Protein AF-0000000086131356 (afdb_homodimer)

Sequence (1114 aa):
MSEILVGEYLFRRLRELDVGTLFGVPGDYELALLDLLEPEGLSWVGTPNELVGAYAADGYAREKGFGALVTTFGPGELSALCGIGGAFCEHVPILHIVGYPTRQAQGNGRIYHHTLGDLRYDHFVTMSGELSCATAVLEDAQTAASEIDRVINAMLYYSRPGYIGISEDIAYSKIPLSSLDTKLVTTLPPGNVNVENLLIEKILTQLSAAKQPVLLVDGGAARSSWAKFVPSLMDALKVPVLTTLLGKGAVDESSPYYVGGYVGGTSLPEAKEIVETADLVLWLGSLPSDCNTAGFSVHLGHGATVVDFQRFCTKFNEESFESKITQILPKLTAAIRADDGLAGRTRRIKQQQAQEIPTPTSITQDYLWARISSFNSPGDLVITETGTSQFGFNSVLIPPDVKVWTQAVWGSIGYAAGAAVGLSIAAKEMGHYKRIVLFTGEGSLQMTVQALSILSRHGITPVVFILNNKGYTVERYFNGMKAAYNDVPMWDYTAIFRALATEVDVKTFCVGKTKDLDSLLSDEAFQKAGYAQCVELLLEADDLPTTMRAFYKSIKQMSEILVGEYLFRRLRELDVGTLFGVPGDYELALLDLLEPEGLSWVGTPNELVGAYAADGYAREKGFGALVTTFGPGELSALCGIGGAFCEHVPILHIVGYPTRQAQGNGRIYHHTLGDLRYDHFVTMSGELSCATAVLEDAQTAASEIDRVINAMLYYSRPGYIGISEDIAYSKIPLSSLDTKLVTTLPPGNVNVENLLIEKILTQLSAAKQPVLLVDGGAARSSWAKFVPSLMDALKVPVLTTLLGKGAVDESSPYYVGGYVGGTSLPEAKEIVETADLVLWLGSLPSDCNTAGFSVHLGHGATVVDFQRFCTKFNEESFESKITQILPKLTAAIRADDGLAGRTRRIKQQQAQEIPTPTSITQDYLWARISSFNSPGDLVITETGTSQFGFNSVLIPPDVKVWTQAVWGSIGYAAGAAVGLSIAAKEMGHYKRIVLFTGEGSLQMTVQALSILSRHGITPVVFILNNKGYTVERYFNGMKAAYNDVPMWDYTAIFRALATEVDVKTFCVGKTKDLDSLLSDEAFQKAGYAQCVELLLEADDLPTTMRAFYKSIKQ

Organism: Cryphonectria parasitica (strain ATCC 38755 / EP155) (NCBI:txid660469)

Solvent-accessible surface area (backbone atoms only — not comparable to full-atom values): 54952 Å² total; per-residue (Å²): 130,66,66,36,33,44,43,46,50,56,49,48,54,42,42,74,59,70,40,50,60,38,24,15,32,78,35,88,33,26,46,74,58,55,66,47,38,54,84,64,70,34,42,81,46,75,34,57,32,31,38,42,11,28,20,14,17,44,24,18,9,57,73,59,62,40,24,29,30,40,23,13,49,42,41,36,49,33,33,18,41,29,33,40,38,40,23,34,45,62,29,34,22,30,41,40,36,28,14,26,64,34,68,63,61,62,67,67,77,54,35,49,55,29,37,60,64,74,70,59,86,56,62,62,59,57,38,47,48,74,41,29,81,32,72,45,69,44,84,46,61,89,49,34,65,61,49,52,49,51,30,52,34,46,18,60,68,67,24,17,15,19,37,39,35,36,16,48,63,41,32,69,29,73,37,62,44,68,63,66,71,62,72,80,56,88,65,77,78,84,68,53,66,68,55,46,49,52,51,45,51,52,50,50,54,48,58,70,68,39,87,39,46,33,39,38,36,32,32,26,54,33,36,74,72,42,44,85,53,42,65,60,36,50,70,38,58,42,41,43,29,32,20,25,64,61,12,38,43,56,59,60,53,73,41,73,37,32,35,43,39,42,27,30,58,44,26,50,68,68,40,39,52,55,53,33,64,16,44,26,38,43,27,42,8,73,58,77,16,26,62,37,15,44,69,63,44,59,59,68,21,89,84,36,46,37,35,36,33,25,52,66,28,29,29,53,62,90,46,76,40,68,32,31,39,71,62,47,49,64,53,43,31,52,50,41,58,67,31,71,78,49,53,71,50,77,61,92,51,78,52,66,66,85,73,86,66,77,83,54,69,53,42,41,50,58,50,49,30,60,53,46,32,75,54,60,48,66,22,31,37,35,36,27,15,54,56,68,46,39,61,39,49,46,74,34,55,54,48,52,70,31,40,44,48,66,54,49,42,34,51,48,65,30,41,38,55,12,17,46,28,16,35,23,38,40,33,50,75,67,64,72,54,64,32,32,39,40,34,32,39,48,51,31,38,48,46,34,55,60,27,55,40,47,29,66,70,43,52,36,35,30,39,36,37,32,45,36,25,72,26,42,42,70,51,22,76,73,54,48,75,83,43,69,73,36,50,52,88,68,57,39,63,55,54,35,57,50,21,40,36,65,88,51,69,69,50,65,44,79,40,47,38,31,69,58,45,54,52,50,66,66,31,64,69,62,66,65,39,88,40,26,36,39,36,39,35,45,41,52,52,83,65,56,35,64,41,54,48,55,35,56,56,58,72,74,103,130,65,65,39,34,44,43,45,50,54,50,47,54,41,43,75,61,70,42,50,61,38,24,15,34,79,35,89,32,27,46,76,57,56,67,46,38,54,84,66,70,32,44,80,46,75,34,56,31,31,39,43,11,28,19,14,18,44,24,18,10,58,73,58,64,38,23,28,29,40,23,14,50,42,40,36,48,35,34,17,42,29,32,40,38,39,24,33,45,62,30,34,24,30,41,39,34,28,14,26,64,34,69,65,62,63,68,67,78,56,37,50,56,29,39,58,65,74,68,60,85,56,62,63,61,56,38,46,48,76,40,30,80,30,75,45,69,44,85,46,60,89,50,34,64,60,51,53,51,50,31,53,34,46,18,60,67,67,25,17,14,19,36,38,34,36,17,49,60,41,32,68,30,72,37,61,45,69,63,67,70,62,74,79,57,86,65,77,78,82,67,53,65,68,55,47,50,52,52,46,51,52,49,50,54,47,59,72,68,38,89,38,48,34,38,38,36,32,31,26,55,35,36,76,72,40,43,84,53,42,65,59,37,50,68,39,60,44,42,42,30,34,22,25,64,63,12,37,44,57,59,60,52,73,39,72,36,31,33,44,37,42,26,29,59,44,26,51,69,68,39,40,51,54,53,34,63,16,45,25,38,43,27,42,7,73,57,76,16,28,63,38,15,42,69,63,42,58,57,69,19,91,84,35,46,38,36,36,34,25,54,66,29,28,29,53,63,91,46,75,41,68,32,33,40,70,61,47,51,64,53,44,31,51,51,41,59,68,33,70,79,51,53,70,50,78,60,91,53,79,52,65,67,85,73,87,66,77,82,54,67,53,41,42,49,59,50,48,31,58,53,45,33,76,53,59,48,65,21,30,38,35,36,26,15,56,57,69,46,39,62,38,49,47,74,34,56,55,48,53,70,31,41,45,49,69,53,48,42,36,50,48,66,30,40,39,55,12,17,46,30,16,34,21,39,40,34,48,74,68,63,70,55,66,31,32,39,39,34,34,41,47,50,32,36,48,46,36,54,59,28,55,40,49,28,66,71,42,53,36,37,30,40,36,38,33,44,35,24,72,25,40,42,70,51,22,75,74,56,49,75,82,41,70,73,36,52,54,86,69,55,40,62,55,56,34,57,50,22,38,35,64,88,50,69,68,49,66,45,77,40,46,38,31,67,57,46,54,53,49,64,67,30,65,68,62,67,67,40,87,41,27,33,39,36,38,35,45,41,53,51,83,64,55,34,63,40,52,48,54,36,56,55,57,71,76,104

Secondary structure (DSSP, 8-state):
--EEEHHHHHHHHHHHTT--EEEE---TTTHHHHTTTGGGT-EEEE-SSHHHHHHHHHHHHHHHS-EEEEEETTHHHHHTHHHHHHHHHTT--EEEEEEEPPHHHHHS--B-TTS-SSS-S-HHHHHHHTT-SEEEEE--HHHHHHHHHHHHHHHHHHT--EEEEEEHHHHT-EEEGGGGGSPP--SPPP--HHHHHHHHHHHHHHHHH-SSEEEEE-STTTHHHHGGGHHHHHHHH-S-EEE-TTTTTSS-TTSTTEEEE--GGGS-HHHHHHHHT-SEEEEES---BTTTTTTT-----TT-EEEEE-SS-EEETTEEE---HHHHHHHHHHHHHH-HHHHT-----PPPP-------SB--HHHHHHHHTTT--TTEEEEE-TTHHHHHHTT----TT-EEE---SS--TTHHHHHHHHHHHHHHHHT---EEEEEEEHHHHHHHGGGHHHHTTSSSEEEEEEEE-SS-HHHHHHS-TT-GGG------HHHHHHHT-TTS-EEEEEE-BHHHHHHHHH-HHHHHT-SEEEEEEE--TT---HHHHHHHHHHH-/--EEEHHHHHHHHHHHTT--EEEE---TTTHHHHTTTGGGT-EEEE-SSHHHHHHHHHHHHHHHS-EEEEEETTHHHHHTHHHHHHHHHTT--EEEEEEEPPHHHHHS--B-TTS-SSS---HHHHHHHTT-SEEEEE--HHHHHHHHHHHHHHHHHHT--EEEEEEHHHHT-EEEGGGGGSPP--SPPP--HHHHHHHHHHHHHHHHH-SSEEEEE-STTTHHHHGGGHHHHHHHH-S-EEE-TTTTTSS-TTSTTEEEE--GGGS-HHHHHHHHT-SEEEEES---BTTTTTTT-----TT-EEEEE-SS-EEETTEEE---HHHHHHHHHHHHHH-HHHHT-----PPPP-------SB--HHHHHHHHTTT--TTEEEEE-TTHHHHHHTT----TT-EEE---SS--TTHHHHHHHHHHHHHHHHT---EEEEEEEHHHHHHHGGGHHHHTTSSSPEEEEEEE-SS-HHHHHHS-TT-GGG------HHHHHHHH-TTS-EEEEEE-BHHHHHHHHH-HHHHHT-SEEEEEEE--TT---HHHHHHHHHHH-

pLDDT: mean 94.22, std 6.92, range [47.09, 98.94]

Nearest PDB structures (foldseek):
  2vk8-assembly2_D  TM=9.483E-01  e=3.610E-63  Saccharomyces cerevisiae
  2vk1-assembly2_D  TM=9.466E-01  e=1.507E-62  Saccharomyces cerevisiae
  2w93-assembly2_C  TM=9.590E-01  e=1.761E-61  Saccharomyces cerevisiae
  2vjy-assembly1_B  TM=9.419E-01  e=3.251E-60  Kluyveromyces lactis
  1qpb-assembly1_A  TM=9.267E-01  e=9.881E-58  Saccharomyces pastorianus Weihenstephan 34/70

Radius of gyration: 30.78 Å; Cα contacts (8 Å, |Δi|>4): 2663; chains: 2; bounding box: 79×102×77 Å

Structure (mmCIF, N/CA/C/O backbone):
data_AF-0000000086131356-model_v1
#
loop_
_entity.id
_entity.type
_entity.pdbx_description
1 polymer 'Pyruvate decarboxylase'
#
loop_
_atom_site.group_PDB
_atom_site.id
_atom_site.type_symbol
_atom_site.label_atom_id
_atom_site.label_alt_id
_atom_site.label_comp_id
_atom_site.label_asym_id
_atom_site.label_entity_id
_atom_site.label_seq_id
_atom_site.pdbx_PDB_ins_code
_atom_site.Cartn_x
_atom_site.Cartn_y
_atom_site.Cartn_z
_atom_site.occupancy
_atom_site.B_iso_or_equiv
_atom_site.auth_seq_id
_atom_site.auth_comp_id
_atom_site.auth_asym_id
_atom_site.auth_atom_id
_atom_site.pdbx_PDB_model_num
ATOM 1 N N . MET A 1 1 ? 37.281 17.766 -18.578 1 73.31 1 MET A N 1
ATOM 2 C CA . MET A 1 1 ? 36.25 18.375 -17.734 1 73.31 1 MET A CA 1
ATOM 3 C C . MET A 1 1 ? 35.75 17.406 -16.672 1 73.31 1 MET A C 1
ATOM 5 O O . MET A 1 1 ? 35.719 16.188 -16.891 1 73.31 1 MET A O 1
ATOM 9 N N . SER A 1 2 ? 35.594 17.828 -15.469 1 93.06 2 SER A N 1
ATOM 10 C CA . SER A 1 2 ? 35.188 16.984 -14.359 1 93.06 2 SER A CA 1
ATOM 11 C C . SER A 1 2 ? 33.781 16.438 -14.594 1 93.06 2 SER A C 1
ATOM 13 O O . SER A 1 2 ? 32.938 17.078 -15.234 1 93.06 2 SER A O 1
ATOM 15 N N . GLU A 1 3 ? 33.562 15.156 -14.336 1 97.31 3 GLU A N 1
ATOM 16 C CA . GLU A 1 3 ? 32.312 14.469 -14.594 1 97.31 3 GLU A CA 1
ATOM 17 C C . GLU A 1 3 ? 31.672 13.961 -13.289 1 97.31 3 GLU A C 1
ATOM 19 O O . GLU A 1 3 ? 32.344 13.891 -12.258 1 97.31 3 GLU A O 1
ATOM 24 N N . ILE A 1 4 ? 30.422 13.703 -13.359 1 97.94 4 ILE A N 1
ATOM 25 C CA . ILE A 1 4 ? 29.656 13.148 -12.258 1 97.94 4 ILE A CA 1
ATOM 26 C C . ILE A 1 4 ? 28.625 12.156 -12.805 1 97.94 4 ILE A C 1
ATOM 28 O O . ILE A 1 4 ? 28.141 12.312 -13.922 1 97.94 4 ILE A O 1
ATOM 32 N N . LEU A 1 5 ? 28.328 11.086 -12.039 1 98.5 5 LEU A N 1
ATOM 33 C CA . LEU A 1 5 ? 27.266 10.164 -12.453 1 98.5 5 LEU A CA 1
ATOM 34 C C . LEU A 1 5 ? 25.891 10.805 -12.289 1 98.5 5 LEU A C 1
ATOM 36 O O . LEU A 1 5 ? 25.672 11.602 -11.375 1 98.5 5 LEU A O 1
ATOM 40 N N . VAL A 1 6 ? 24.922 10.484 -13.172 1 98.69 6 VAL A N 1
ATOM 41 C CA . VAL A 1 6 ? 23.578 11.039 -13.102 1 98.69 6 VAL A CA 1
ATOM 42 C C . VAL A 1 6 ? 22.969 10.773 -11.727 1 98.69 6 VAL A C 1
ATOM 44 O O . VAL A 1 6 ? 22.359 11.656 -11.133 1 98.69 6 VAL A O 1
ATOM 47 N N . GLY A 1 7 ? 23.125 9.508 -11.258 1 98.62 7 GLY A N 1
ATOM 48 C CA . GLY A 1 7 ? 22.641 9.195 -9.922 1 98.62 7 GLY A CA 1
ATOM 49 C C . GLY A 1 7 ? 23.266 10.055 -8.844 1 98.62 7 GLY A C 1
ATOM 50 O O . GLY A 1 7 ? 22.594 10.5 -7.922 1 98.62 7 GLY A O 1
ATOM 51 N N . GLU A 1 8 ? 24.578 10.281 -8.883 1 98.5 8 GLU A N 1
ATOM 52 C CA . GLU A 1 8 ? 25.266 11.164 -7.945 1 98.5 8 GLU A CA 1
ATOM 53 C C . GLU A 1 8 ? 24.75 12.594 -8.047 1 98.5 8 GLU A C 1
ATOM 55 O O . GLU A 1 8 ? 24.594 13.273 -7.035 1 98.5 8 GLU A O 1
ATOM 60 N N . TYR A 1 9 ? 24.562 13.047 -9.297 1 98.56 9 TYR A N 1
ATOM 61 C CA . TYR A 1 9 ? 24 14.375 -9.539 1 98.56 9 TYR A CA 1
ATOM 62 C C . TYR A 1 9 ? 22.672 14.555 -8.805 1 98.56 9 TYR A C 1
ATOM 64 O O . TYR A 1 9 ? 22.469 15.555 -8.117 1 98.56 9 TYR A O 1
ATOM 72 N N . LEU A 1 10 ? 21.766 13.594 -8.969 1 98.75 10 LEU A N 1
ATOM 73 C CA . LEU A 1 10 ? 20.469 13.602 -8.305 1 98.75 10 LEU A CA 1
ATOM 74 C C . LEU A 1 10 ? 20.641 13.727 -6.789 1 98.75 10 LEU A C 1
ATOM 76 O O . LEU A 1 10 ? 19.984 14.555 -6.152 1 98.75 10 LEU A O 1
ATOM 80 N N . PHE A 1 11 ? 21.531 12.945 -6.188 1 98.69 11 PHE A N 1
ATOM 81 C CA . PHE A 1 11 ? 21.719 12.914 -4.742 1 98.69 11 PHE A CA 1
ATOM 82 C C . PHE A 1 11 ? 22.391 14.195 -4.258 1 98.69 11 PHE A C 1
ATOM 84 O O . PHE A 1 11 ? 22.109 14.68 -3.162 1 98.69 11 PHE A O 1
ATOM 91 N N . ARG A 1 12 ? 23.297 14.766 -5.051 1 98.06 12 ARG A N 1
ATOM 92 C CA . ARG A 1 12 ? 23.906 16.047 -4.727 1 98.06 12 ARG A CA 1
ATOM 93 C C . ARG A 1 12 ? 22.844 17.156 -4.652 1 98.06 12 ARG A C 1
ATOM 95 O O . ARG A 1 12 ? 22.906 18.016 -3.781 1 98.06 12 ARG A O 1
ATOM 102 N N . ARG A 1 13 ? 21.938 17.141 -5.621 1 98.38 13 ARG A N 1
ATOM 103 C CA . ARG A 1 13 ? 20.844 18.109 -5.602 1 98.38 13 ARG A CA 1
ATOM 104 C C . ARG A 1 13 ? 20.031 17.984 -4.324 1 98.38 13 ARG A C 1
ATOM 106 O O . ARG A 1 13 ? 19.656 18.984 -3.723 1 98.38 13 ARG A O 1
ATOM 113 N N . LEU A 1 14 ? 19.75 16.766 -3.865 1 98.44 14 LEU A N 1
ATOM 114 C CA . LEU A 1 14 ? 19 16.562 -2.631 1 98.44 14 LEU A CA 1
ATOM 115 C C . LEU A 1 14 ? 19.766 17.109 -1.432 1 98.44 14 LEU A C 1
ATOM 117 O O . LEU A 1 14 ? 19.172 17.719 -0.539 1 98.44 14 LEU A O 1
ATOM 121 N N . ARG A 1 15 ? 21.062 16.922 -1.421 1 97.5 15 ARG A N 1
ATOM 122 C CA . ARG A 1 15 ? 21.891 17.438 -0.348 1 97.5 15 ARG A CA 1
ATOM 123 C C . ARG A 1 15 ? 21.844 18.969 -0.312 1 97.5 15 ARG A C 1
ATOM 125 O O . ARG A 1 15 ? 21.844 19.578 0.763 1 97.5 15 ARG A O 1
ATOM 132 N N . GLU A 1 16 ? 21.875 19.516 -1.508 1 97.25 16 GLU A N 1
ATOM 133 C CA . GLU A 1 16 ? 21.797 20.969 -1.602 1 97.25 16 GLU A CA 1
ATOM 134 C C . GLU A 1 16 ? 20.5 21.5 -0.971 1 97.25 16 GLU A C 1
ATOM 136 O O . GLU A 1 16 ? 20.438 22.656 -0.54 1 97.25 16 GLU A O 1
ATOM 141 N N . LEU A 1 17 ? 19.5 20.672 -0.885 1 97.44 17 LEU A N 1
ATOM 142 C CA . LEU A 1 17 ? 18.219 21.047 -0.286 1 97.44 17 LEU A CA 1
ATOM 143 C C . LEU A 1 17 ? 18.156 20.625 1.179 1 97.44 17 LEU A C 1
ATOM 145 O O . LEU A 1 17 ? 17.078 20.578 1.77 1 97.44 17 LEU A O 1
ATOM 149 N N . ASP A 1 18 ? 19.297 20.172 1.725 1 95.62 18 ASP A N 1
ATOM 150 C CA . ASP A 1 18 ? 19.484 19.828 3.133 1 95.62 18 ASP A CA 1
ATOM 151 C C . ASP A 1 18 ? 18.797 18.516 3.48 1 95.62 18 ASP A C 1
ATOM 153 O O . ASP A 1 18 ? 18.344 18.312 4.609 1 95.62 18 ASP A O 1
ATOM 157 N N . VAL A 1 19 ? 18.578 17.719 2.496 1 97.81 19 VAL A N 1
ATOM 158 C CA . VAL A 1 19 ? 18.125 16.359 2.75 1 97.81 19 VAL A CA 1
ATOM 159 C C . VAL A 1 19 ? 19.297 15.492 3.217 1 97.81 19 VAL A C 1
ATOM 161 O O . VAL A 1 19 ? 20.359 15.5 2.602 1 97.81 19 VAL A O 1
ATOM 164 N N . GLY A 1 20 ? 19.094 14.82 4.285 1 97.94 20 GLY A N 1
ATOM 165 C CA . GLY A 1 20 ? 20.141 13.953 4.812 1 97.94 20 GLY A CA 1
ATOM 166 C C . GLY A 1 20 ? 19.812 12.484 4.719 1 97.94 20 GLY A C 1
ATOM 167 O O . GLY A 1 20 ? 20.703 11.633 4.695 1 97.94 20 GLY A O 1
ATOM 168 N N . THR A 1 21 ? 18.562 12.164 4.656 1 98.31 21 THR A N 1
ATOM 169 C CA . THR A 1 21 ? 18.125 10.781 4.727 1 98.31 21 THR A CA 1
ATOM 170 C C . THR A 1 21 ? 17.094 10.484 3.641 1 98.31 21 THR A C 1
ATOM 172 O O . THR A 1 21 ? 16.188 11.289 3.402 1 98.31 21 THR A O 1
ATOM 175 N N . LEU A 1 22 ? 17.281 9.445 2.955 1 98.44 22 LEU A N 1
ATOM 176 C CA . LEU A 1 22 ? 16.281 8.914 2.035 1 98.44 22 LEU A CA 1
ATOM 177 C C . LEU A 1 22 ? 15.617 7.668 2.611 1 98.44 22 LEU A C 1
ATOM 179 O O . LEU A 1 22 ? 16.266 6.895 3.324 1 98.44 22 LEU A O 1
ATOM 183 N N . PHE A 1 23 ? 14.359 7.477 2.295 1 98.56 23 PHE A N 1
ATOM 184 C CA . PHE A 1 23 ? 13.57 6.34 2.76 1 98.56 23 PHE A CA 1
ATOM 185 C C . PHE A 1 23 ? 13.195 5.43 1.596 1 98.56 23 PHE A C 1
ATOM 187 O O . PHE A 1 23 ? 13.109 5.883 0.452 1 98.56 23 PHE A O 1
ATOM 194 N N . GLY A 1 24 ? 12.945 4.184 1.849 1 97.88 24 GLY A N 1
ATOM 195 C CA . GLY A 1 24 ? 12.445 3.297 0.808 1 97.88 24 GLY A CA 1
ATOM 196 C C . GLY A 1 24 ? 12.625 1.828 1.141 1 97.88 24 GLY A C 1
ATOM 197 O O . GLY A 1 24 ? 12.906 1.475 2.287 1 97.88 24 GLY A O 1
ATOM 198 N N . VAL A 1 25 ? 12.289 0.975 0.208 1 97.62 25 VAL A N 1
ATOM 199 C CA . VAL A 1 25 ? 12.531 -0.464 0.232 1 97.62 25 VAL A CA 1
ATOM 200 C C . VAL A 1 25 ? 13.453 -0.853 -0.917 1 97.62 25 VAL A C 1
ATOM 202 O O . VAL A 1 25 ? 13.188 -0.528 -2.076 1 97.62 25 VAL A O 1
ATOM 205 N N . PRO A 1 26 ? 14.57 -1.502 -0.567 1 96.06 26 PRO A N 1
ATOM 206 C CA . PRO A 1 26 ? 15.438 -1.907 -1.678 1 96.06 26 PRO A CA 1
ATOM 207 C C . PRO A 1 26 ? 14.781 -2.945 -2.586 1 96.06 26 PRO A C 1
ATOM 209 O O . PRO A 1 26 ? 14.07 -3.83 -2.105 1 96.06 26 PRO A O 1
ATOM 212 N N . GLY A 1 27 ? 14.945 -2.809 -3.795 1 94 27 GLY A N 1
ATOM 213 C CA . GLY A 1 27 ? 14.445 -3.725 -4.805 1 94 27 GLY A CA 1
ATOM 214 C C . GLY A 1 27 ? 15.383 -3.883 -5.988 1 94 27 GLY A C 1
ATOM 215 O O . GLY A 1 27 ? 16.406 -3.201 -6.074 1 94 27 GLY A O 1
ATOM 216 N N . ASP A 1 28 ? 15.062 -4.703 -6.887 1 91.19 28 ASP A N 1
ATOM 217 C CA . ASP A 1 28 ? 15.945 -5.195 -7.938 1 91.19 28 ASP A CA 1
ATOM 218 C C . ASP A 1 28 ? 16.422 -4.055 -8.836 1 91.19 28 ASP A C 1
ATOM 220 O O . ASP A 1 28 ? 17.578 -4.023 -9.25 1 91.19 28 ASP A O 1
ATOM 224 N N . TYR A 1 29 ? 15.617 -3.107 -9.023 1 95.75 29 TYR A N 1
ATOM 225 C CA . TYR A 1 29 ? 15.914 -2.174 -10.102 1 95.75 29 TYR A CA 1
ATOM 226 C C . TYR A 1 29 ? 16.594 -0.916 -9.562 1 95.75 29 TYR A C 1
ATOM 228 O O . TYR A 1 29 ? 16.984 -0.038 -10.336 1 95.75 29 TYR A O 1
ATOM 236 N N . GLU A 1 30 ? 16.703 -0.792 -8.234 1 96.44 30 GLU A N 1
ATOM 237 C CA . GLU A 1 30 ? 17.312 0.442 -7.758 1 96.44 30 GLU A CA 1
ATOM 238 C C . GLU A 1 30 ? 18.484 0.147 -6.812 1 96.44 30 GLU A C 1
ATOM 240 O O . GLU A 1 30 ? 19.031 1.059 -6.184 1 96.44 30 GLU A O 1
ATOM 245 N N . LEU A 1 31 ? 18.953 -1.072 -6.719 1 96.06 31 LEU A N 1
ATOM 246 C CA . LEU A 1 31 ? 20.062 -1.417 -5.82 1 96.06 31 LEU A CA 1
ATOM 247 C C . LEU A 1 31 ? 21.344 -0.699 -6.223 1 96.06 31 LEU A C 1
ATOM 249 O O . LEU A 1 31 ? 22.016 -0.118 -5.379 1 96.06 31 LEU A O 1
ATOM 253 N N . ALA A 1 32 ? 21.641 -0.75 -7.5 1 95.44 32 ALA A N 1
ATOM 254 C CA . ALA A 1 32 ? 22.828 -0.066 -7.988 1 95.44 32 ALA A CA 1
ATOM 255 C C . ALA A 1 32 ? 22.766 1.431 -7.699 1 95.44 32 ALA A C 1
ATOM 257 O O . ALA A 1 32 ? 23.781 2.057 -7.387 1 95.44 32 ALA A O 1
ATOM 258 N N . LEU A 1 33 ? 21.578 2.023 -7.867 1 97.44 33 LEU A N 1
ATOM 259 C CA . LEU A 1 33 ? 21.375 3.432 -7.539 1 97.44 33 LEU A CA 1
ATOM 260 C C . LEU A 1 33 ? 21.672 3.691 -6.066 1 97.44 33 LEU A C 1
ATOM 262 O O . LEU A 1 33 ? 22.297 4.695 -5.719 1 97.44 33 LEU A O 1
ATOM 266 N N . LEU A 1 34 ? 21.234 2.824 -5.168 1 97.75 34 LEU A N 1
ATOM 267 C CA . LEU A 1 34 ? 21.391 2.977 -3.727 1 97.75 34 LEU A CA 1
ATOM 268 C C . LEU A 1 34 ? 22.875 2.951 -3.336 1 97.75 34 LEU A C 1
ATOM 270 O O . LEU A 1 34 ? 23.25 3.541 -2.326 1 97.75 34 LEU A O 1
ATOM 274 N N . ASP A 1 35 ? 23.719 2.283 -4.141 1 97.5 35 ASP A N 1
ATOM 275 C CA . ASP A 1 35 ? 25.156 2.252 -3.889 1 97.5 35 ASP A CA 1
ATOM 276 C C . ASP A 1 35 ? 25.75 3.658 -3.934 1 97.5 35 ASP A C 1
ATOM 278 O O . ASP A 1 35 ? 26.812 3.904 -3.361 1 97.5 35 ASP A O 1
ATOM 282 N N . LEU A 1 36 ? 25.109 4.547 -4.625 1 97.44 36 LEU A N 1
ATOM 283 C CA . LEU A 1 36 ? 25.656 5.879 -4.855 1 97.44 36 LEU A CA 1
ATOM 284 C C . LEU A 1 36 ? 25.266 6.828 -3.727 1 97.44 36 LEU A C 1
ATOM 286 O O . LEU A 1 36 ? 25.75 7.965 -3.674 1 97.44 36 LEU A O 1
ATOM 290 N N . LEU A 1 37 ? 24.359 6.434 -2.76 1 96.69 37 LEU A N 1
ATOM 291 C CA . LEU A 1 37 ? 23.797 7.305 -1.739 1 96.69 37 LEU A CA 1
ATOM 292 C C . LEU A 1 37 ? 24.844 7.695 -0.706 1 96.69 37 LEU A C 1
ATOM 294 O O . LEU A 1 37 ? 25.094 8.883 -0.485 1 96.69 37 LEU A O 1
ATOM 298 N N . GLU A 1 38 ? 25.547 6.711 -0.117 1 94.38 38 GLU A N 1
ATOM 299 C CA . GLU A 1 38 ? 26.453 6.934 1 1 94.38 38 GLU A CA 1
ATOM 300 C C . GLU A 1 38 ? 27.656 7.758 0.567 1 94.38 38 GLU A C 1
ATOM 302 O O . GLU A 1 38 ? 28.094 8.664 1.284 1 94.38 38 GLU A O 1
ATOM 307 N N . PRO A 1 39 ? 28.188 7.449 -0.596 1 95.25 39 PRO A N 1
ATOM 308 C CA . PRO A 1 39 ? 29.312 8.258 -1.054 1 95.25 39 PRO A CA 1
ATOM 309 C C . PRO A 1 39 ? 28.953 9.734 -1.207 1 95.25 39 PRO A C 1
ATOM 311 O O . PRO A 1 39 ? 29.844 10.594 -1.148 1 95.25 39 PRO A O 1
ATOM 314 N N . GLU A 1 40 ? 27.719 10.039 -1.395 1 95.69 40 GLU A N 1
ATOM 315 C CA . GLU A 1 40 ? 27.281 11.43 -1.539 1 95.69 40 GLU A CA 1
ATOM 316 C C . GLU A 1 40 ? 26.875 12.023 -0.192 1 95.69 40 GLU A C 1
ATOM 318 O O . GLU A 1 40 ? 26.297 13.109 -0.137 1 95.69 40 GLU A O 1
ATOM 323 N N . GLY A 1 41 ? 27.109 11.305 0.885 1 96 41 GLY A N 1
ATOM 324 C CA . GLY A 1 41 ? 26.891 11.82 2.227 1 96 41 GLY A CA 1
ATOM 325 C C . GLY A 1 41 ? 25.453 11.695 2.682 1 96 41 GLY A C 1
ATOM 326 O O . GLY A 1 41 ? 25.016 12.422 3.576 1 96 41 GLY A O 1
ATOM 327 N N . LEU A 1 42 ? 24.672 10.891 2.039 1 97.5 42 LEU A N 1
ATOM 328 C CA . LEU A 1 42 ? 23.281 10.664 2.412 1 97.5 42 LEU A CA 1
ATOM 329 C C . LEU A 1 42 ? 23.125 9.352 3.176 1 97.5 42 LEU A C 1
ATOM 331 O O . LEU A 1 42 ? 23.938 8.438 3.012 1 97.5 42 LEU A O 1
ATOM 335 N N . SER A 1 43 ? 22.156 9.305 4.023 1 97.19 43 SER A N 1
ATOM 336 C CA . SER A 1 43 ? 21.828 8.086 4.766 1 97.19 43 SER A CA 1
ATOM 337 C C . SER A 1 43 ? 20.625 7.383 4.164 1 97.19 43 SER A C 1
ATOM 339 O O . SER A 1 43 ? 19.75 8.031 3.592 1 97.19 43 SER A O 1
ATOM 341 N N . TRP A 1 44 ? 20.656 6.066 4.285 1 96.94 44 TRP A N 1
ATOM 342 C CA . TRP A 1 44 ? 19.562 5.219 3.828 1 96.94 44 TRP A CA 1
ATOM 343 C C . TRP A 1 44 ? 18.797 4.645 5.012 1 96.94 44 TRP A C 1
ATOM 345 O O . TRP A 1 44 ? 19.391 4.074 5.93 1 96.94 44 TRP A O 1
ATOM 355 N N . VAL A 1 45 ? 17.516 4.785 5.031 1 97.56 45 VAL A N 1
ATOM 356 C CA . VAL A 1 45 ? 16.656 4.09 5.98 1 97.56 45 VAL A CA 1
ATOM 357 C C . VAL A 1 45 ? 15.703 3.16 5.227 1 97.56 45 VAL A C 1
ATOM 359 O O . VAL A 1 45 ? 14.727 3.613 4.629 1 97.56 45 VAL A O 1
ATOM 362 N N . GLY A 1 46 ? 16 1.887 5.277 1 97.12 46 GLY A N 1
ATOM 363 C CA . GLY A 1 46 ? 15.102 0.877 4.742 1 97.12 46 GLY A CA 1
ATOM 364 C C . GLY A 1 46 ? 13.852 0.693 5.582 1 97.12 46 GLY A C 1
ATOM 365 O O . GLY A 1 46 ? 13.93 0.428 6.781 1 97.12 46 GLY A O 1
ATOM 366 N N . THR A 1 47 ? 12.719 0.884 4.938 1 97.69 47 THR A N 1
ATOM 367 C CA . THR A 1 47 ? 11.453 0.744 5.637 1 97.69 47 THR A CA 1
ATOM 368 C C . THR A 1 47 ? 10.852 -0.638 5.395 1 97.69 47 THR A C 1
ATOM 370 O O . THR A 1 47 ? 11.242 -1.336 4.457 1 97.69 47 THR A O 1
ATOM 373 N N . PRO A 1 48 ? 9.953 -1.068 6.266 1 97.12 48 PRO A N 1
ATOM 374 C CA . PRO A 1 48 ? 9.391 -2.414 6.121 1 97.12 48 PRO A CA 1
ATOM 375 C C . PRO A 1 48 ? 8.547 -2.57 4.855 1 97.12 48 PRO A C 1
ATOM 377 O O . PRO A 1 48 ? 8.43 -3.676 4.32 1 97.12 48 PRO A O 1
ATOM 380 N N . ASN A 1 49 ? 7.902 -1.561 4.406 1 97.94 49 ASN A N 1
ATOM 381 C CA . ASN A 1 49 ? 7.215 -1.513 3.121 1 97.94 49 ASN A CA 1
ATOM 382 C C . ASN A 1 49 ? 7.152 -0.089 2.574 1 97.94 49 ASN A C 1
ATOM 384 O O . ASN A 1 49 ? 7.555 0.859 3.25 1 97.94 49 ASN A O 1
ATOM 388 N N . GLU A 1 50 ? 6.734 0.073 1.382 1 98.56 50 GLU A N 1
ATOM 389 C CA . GLU A 1 50 ? 6.816 1.348 0.674 1 98.56 50 GLU A CA 1
ATOM 390 C C . GLU A 1 50 ? 5.766 2.33 1.18 1 98.56 50 GLU A C 1
ATOM 392 O O . GLU A 1 50 ? 5.957 3.545 1.106 1 98.56 50 GLU A O 1
ATOM 397 N N . LEU A 1 51 ? 4.566 1.857 1.681 1 98.69 51 LEU A N 1
ATOM 398 C CA . LEU A 1 51 ? 3.592 2.756 2.289 1 98.69 51 LEU A CA 1
ATOM 399 C C . LEU A 1 51 ? 4.191 3.477 3.492 1 98.69 51 LEU A C 1
ATOM 401 O O . LEU A 1 51 ? 4.105 4.703 3.594 1 98.69 51 LEU A O 1
ATOM 405 N N . VAL A 1 52 ? 4.852 2.707 4.398 1 98.69 52 VAL A N 1
ATOM 406 C CA . VAL A 1 52 ? 5.531 3.285 5.555 1 98.69 52 VAL A CA 1
ATOM 407 C C . VAL A 1 52 ? 6.641 4.227 5.086 1 98.69 52 VAL A C 1
ATOM 409 O O . VAL A 1 52 ? 6.84 5.297 5.664 1 98.69 52 VAL A O 1
ATOM 412 N N . GLY A 1 53 ? 7.332 3.822 4.035 1 98.81 53 GLY A N 1
ATOM 413 C CA . GLY A 1 53 ? 8.359 4.688 3.475 1 98.81 53 GLY A CA 1
ATOM 414 C C . GLY A 1 53 ? 7.82 6.023 3 1 98.81 53 GLY A C 1
ATOM 415 O O . GLY A 1 53 ? 8.422 7.07 3.254 1 98.81 53 GLY A O 1
ATOM 416 N N . ALA A 1 54 ? 6.719 5.996 2.283 1 98.94 54 ALA A N 1
ATOM 417 C CA . ALA A 1 54 ? 6.094 7.219 1.79 1 98.94 54 ALA A CA 1
ATOM 418 C C . ALA A 1 54 ? 5.656 8.117 2.945 1 98.94 54 ALA A C 1
ATOM 420 O O . ALA A 1 54 ? 5.848 9.336 2.9 1 98.94 54 ALA A O 1
ATOM 421 N N . TYR A 1 55 ? 5.062 7.539 3.998 1 98.88 55 TYR A N 1
ATOM 422 C CA . TYR A 1 55 ? 4.652 8.305 5.168 1 98.88 55 TYR A CA 1
ATOM 423 C C . TYR A 1 55 ? 5.859 8.875 5.895 1 98.88 55 TYR A C 1
ATOM 425 O O . TYR A 1 55 ? 5.812 10 6.406 1 98.88 55 TYR A O 1
ATOM 433 N N . ALA A 1 56 ? 6.945 8.062 5.953 1 98.88 56 ALA A N 1
ATOM 434 C CA . ALA A 1 56 ? 8.172 8.555 6.574 1 98.88 56 ALA A CA 1
ATOM 435 C C . ALA A 1 56 ? 8.734 9.75 5.809 1 98.88 56 ALA A C 1
ATOM 437 O O . ALA A 1 56 ? 9.117 10.758 6.41 1 98.88 56 ALA A O 1
ATOM 438 N N . ALA A 1 57 ? 8.75 9.648 4.48 1 98.94 57 ALA A N 1
ATOM 439 C CA . ALA A 1 57 ? 9.211 10.766 3.66 1 98.94 57 ALA A CA 1
ATOM 440 C C . ALA A 1 57 ? 8.344 12 3.873 1 98.94 57 ALA A C 1
ATOM 442 O O . ALA A 1 57 ? 8.836 13.125 3.873 1 98.94 57 ALA A O 1
ATOM 443 N N . ASP A 1 58 ? 7.062 11.805 4.047 1 98.81 58 ASP A N 1
ATOM 444 C CA . ASP A 1 58 ? 6.121 12.891 4.32 1 98.81 58 ASP A CA 1
ATOM 445 C C . ASP A 1 58 ? 6.469 13.594 5.629 1 98.81 58 ASP A C 1
ATOM 447 O O . ASP A 1 58 ? 6.707 14.805 5.641 1 98.81 58 ASP A O 1
ATOM 451 N N . GLY A 1 59 ? 6.566 12.805 6.727 1 98.56 59 GLY A N 1
ATOM 452 C CA . GLY A 1 59 ? 6.938 13.383 8.008 1 98.56 59 GLY A CA 1
ATOM 453 C C . GLY A 1 59 ? 8.258 14.133 7.965 1 98.56 59 GLY A C 1
ATOM 454 O O . GLY A 1 59 ? 8.375 15.227 8.508 1 98.56 59 GLY A O 1
ATOM 455 N N . TYR A 1 60 ? 9.227 13.539 7.285 1 98.69 60 TYR A N 1
ATOM 456 C CA . TYR A 1 60 ? 10.539 14.156 7.141 1 98.69 60 TYR A CA 1
ATOM 457 C C . TYR A 1 60 ? 10.438 15.5 6.422 1 98.69 60 TYR A C 1
ATOM 459 O O . TYR A 1 60 ? 11.008 16.5 6.875 1 98.69 60 TYR A O 1
ATOM 467 N N . ALA A 1 61 ? 9.672 15.547 5.379 1 98.44 61 ALA A N 1
ATOM 468 C CA . ALA A 1 61 ? 9.539 16.734 4.543 1 98.44 61 ALA A CA 1
ATOM 469 C C . ALA A 1 61 ? 8.812 17.859 5.293 1 98.44 61 ALA A C 1
ATOM 471 O O . ALA A 1 61 ? 9.102 19.031 5.09 1 98.44 61 ALA A O 1
ATOM 472 N N . ARG A 1 62 ? 7.863 17.531 6.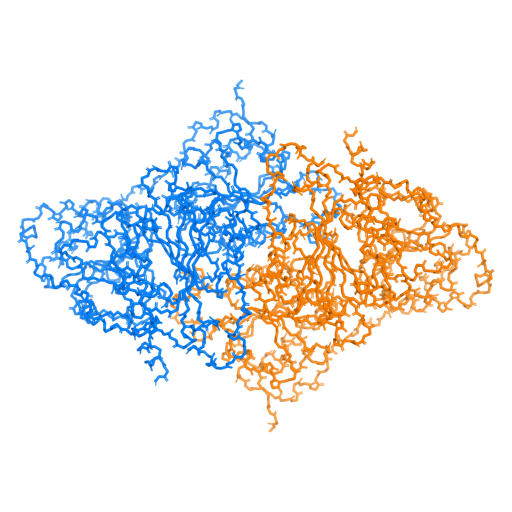117 1 96.94 62 ARG A N 1
ATOM 473 C CA . ARG A 1 62 ? 7.125 18.531 6.867 1 96.94 62 ARG A CA 1
ATOM 474 C C . ARG A 1 62 ? 8.047 19.297 7.805 1 96.94 62 ARG A C 1
ATOM 476 O O . ARG A 1 62 ? 7.875 20.516 8.008 1 96.94 62 ARG A O 1
ATOM 483 N N . GLU A 1 63 ? 9.023 18.609 8.328 1 94.44 63 GLU A N 1
ATOM 484 C CA . GLU A 1 63 ? 9.961 19.266 9.242 1 94.44 63 GLU A CA 1
ATOM 485 C C . GLU A 1 63 ? 11.125 19.891 8.484 1 94.44 63 GLU A C 1
ATOM 487 O O . GLU A 1 63 ? 11.562 21 8.812 1 94.44 63 GLU A O 1
ATOM 492 N N . LYS A 1 64 ? 11.586 19.156 7.453 1 95.06 64 LYS A N 1
ATOM 493 C CA . LYS A 1 64 ? 12.82 19.547 6.781 1 95.06 64 LYS A CA 1
ATOM 494 C C . LYS A 1 64 ? 12.531 20.406 5.555 1 95.06 64 LYS A C 1
ATOM 496 O O . LYS A 1 64 ? 13.43 21.062 5.031 1 95.06 64 LYS A O 1
ATOM 501 N N . GLY A 1 65 ? 11.32 20.406 5.098 1 94.75 65 GLY A N 1
ATOM 502 C CA . GLY A 1 65 ? 10.93 21.188 3.936 1 94.75 65 GLY A CA 1
ATOM 503 C C . GLY A 1 65 ? 10.961 20.406 2.643 1 94.75 65 GLY A C 1
ATOM 504 O O . GLY A 1 65 ? 10.406 20.828 1.631 1 94.75 65 GLY A O 1
ATOM 505 N N . PHE A 1 66 ? 11.625 19.281 2.619 1 98 66 PHE A N 1
ATOM 506 C CA . PHE A 1 66 ? 11.766 18.438 1.443 1 98 66 PHE A CA 1
ATOM 507 C C . PHE A 1 66 ? 12.117 17.016 1.846 1 98 66 PHE A C 1
ATOM 509 O O . PHE A 1 66 ? 12.891 16.797 2.781 1 98 66 PHE A O 1
ATOM 516 N N . GLY A 1 67 ? 11.469 16.016 1.239 1 98.56 67 GLY A N 1
ATOM 517 C CA . GLY A 1 67 ? 11.773 14.617 1.498 1 98.56 67 GLY A CA 1
ATOM 518 C C . GLY A 1 67 ? 11.961 13.805 0.231 1 98.56 67 GLY A C 1
ATOM 519 O O . GLY A 1 67 ? 11.734 14.305 -0.873 1 98.56 67 GLY A O 1
ATOM 520 N N . ALA A 1 68 ? 12.461 12.594 0.367 1 98.88 68 ALA A N 1
ATOM 521 C CA . ALA A 1 68 ? 12.695 11.727 -0.788 1 98.88 68 ALA A CA 1
ATOM 522 C C . ALA A 1 68 ? 12.383 10.273 -0.454 1 98.88 68 ALA A C 1
ATOM 524 O O . ALA A 1 68 ? 12.641 9.82 0.664 1 98.88 68 ALA A O 1
ATOM 525 N N . LEU A 1 69 ? 11.812 9.602 -1.385 1 98.88 69 LEU A N 1
ATOM 526 C CA . LEU A 1 69 ? 11.453 8.188 -1.347 1 98.88 69 LEU A CA 1
ATOM 527 C C . LEU A 1 69 ? 12.008 7.457 -2.562 1 98.88 69 LEU A C 1
ATOM 529 O O . LEU A 1 69 ? 11.898 7.945 -3.689 1 98.88 69 LEU A O 1
ATOM 533 N N . VAL A 1 70 ? 12.672 6.324 -2.322 1 98.81 70 VAL A N 1
ATOM 534 C CA . VAL A 1 70 ? 13.195 5.512 -3.416 1 98.81 70 VAL A CA 1
ATOM 535 C C . VAL A 1 70 ? 12.484 4.156 -3.434 1 98.81 70 VAL A C 1
ATOM 537 O O . VAL A 1 70 ? 12.414 3.475 -2.41 1 98.81 70 VAL A O 1
ATOM 540 N N . THR A 1 71 ? 11.938 3.783 -4.555 1 98.5 71 THR A N 1
ATOM 541 C CA . THR A 1 71 ? 11.281 2.492 -4.711 1 98.5 71 THR A CA 1
ATOM 542 C C . THR A 1 71 ? 11.719 1.811 -6 1 98.5 71 THR A C 1
ATOM 544 O O . THR A 1 71 ? 12.312 2.449 -6.871 1 98.5 71 THR A O 1
ATOM 547 N N . THR A 1 72 ? 11.508 0.516 -6.07 1 98.06 72 THR A N 1
ATOM 548 C CA . THR A 1 72 ? 11.688 -0.221 -7.316 1 98.06 72 THR A CA 1
ATOM 549 C C . THR A 1 72 ? 10.492 -0.02 -8.242 1 98.06 72 THR A C 1
ATOM 551 O O . THR A 1 72 ? 9.414 0.385 -7.797 1 98.06 72 THR A O 1
ATOM 554 N N . PHE A 1 73 ? 10.664 -0.271 -9.5 1 98.25 73 PHE A N 1
ATOM 555 C CA . PHE A 1 73 ? 9.656 -0.198 -10.555 1 98.25 73 PHE A CA 1
ATOM 556 C C . PHE A 1 73 ? 8.523 -1.182 -10.289 1 98.25 73 PHE A C 1
ATOM 558 O O . PHE A 1 73 ? 8.766 -2.342 -9.961 1 98.25 73 PHE A O 1
ATOM 565 N N . GLY A 1 74 ? 7.254 -0.695 -10.445 1 98.12 74 GLY A N 1
ATOM 566 C CA . GLY A 1 74 ? 6.105 -1.587 -10.383 1 98.12 74 GLY A CA 1
ATOM 567 C C . GLY A 1 74 ? 5.57 -1.771 -8.977 1 98.12 74 GLY A C 1
ATOM 568 O O . GLY A 1 74 ? 4.953 -0.864 -8.414 1 98.12 74 GLY A O 1
ATOM 569 N N . PRO A 1 75 ? 5.812 -2.93 -8.328 1 98.12 75 PRO A N 1
ATOM 570 C CA . PRO A 1 75 ? 5.258 -3.195 -6.996 1 98.12 75 PRO A CA 1
ATOM 571 C C . PRO A 1 75 ? 5.625 -2.119 -5.977 1 98.12 75 PRO A C 1
ATOM 573 O O . PRO A 1 75 ? 4.766 -1.669 -5.211 1 98.12 75 PRO A O 1
ATOM 576 N N . GLY A 1 76 ? 6.84 -1.701 -5.988 1 98.25 76 GLY A N 1
ATOM 577 C CA . GLY A 1 76 ? 7.289 -0.723 -5.012 1 98.25 76 GLY A CA 1
ATOM 578 C C . GLY A 1 76 ? 6.613 0.627 -5.164 1 98.25 76 GLY A C 1
ATOM 579 O O . GLY A 1 76 ? 6.113 1.189 -4.188 1 98.25 76 GLY A O 1
ATOM 580 N N . GLU A 1 77 ? 6.637 1.161 -6.379 1 98.5 77 GLU A N 1
ATOM 581 C CA . GLU A 1 77 ? 6.105 2.508 -6.559 1 98.5 77 GLU A CA 1
ATOM 582 C C . GLU A 1 77 ? 4.586 2.529 -6.387 1 98.5 77 GLU A C 1
ATOM 584 O O . GLU A 1 77 ? 4.031 3.498 -5.867 1 98.5 77 GLU A O 1
ATOM 589 N N . LEU A 1 78 ? 3.875 1.423 -6.758 1 98.75 78 LEU A N 1
ATOM 590 C CA . LEU A 1 78 ? 2.428 1.386 -6.574 1 98.75 78 LEU A CA 1
ATOM 591 C C . LEU A 1 78 ? 2.07 1.315 -5.094 1 98.75 78 LEU A C 1
ATOM 593 O O . LEU A 1 78 ? 1.055 1.873 -4.668 1 98.75 78 LEU A O 1
ATOM 597 N N . SER A 1 79 ? 2.879 0.664 -4.281 1 98.69 79 SER A N 1
ATOM 598 C CA . SER A 1 79 ? 2.633 0.515 -2.852 1 98.69 79 SER A CA 1
ATOM 599 C C . SER A 1 79 ? 2.832 1.836 -2.115 1 98.69 79 SER A C 1
ATOM 601 O O . SER A 1 79 ? 2.416 1.98 -0.964 1 98.69 79 SER A O 1
ATOM 603 N N . ALA A 1 80 ? 3.416 2.811 -2.783 1 98.75 80 ALA A N 1
ATOM 604 C CA . ALA A 1 80 ? 3.73 4.09 -2.156 1 98.75 80 ALA A CA 1
ATOM 605 C C . ALA A 1 80 ? 2.664 5.133 -2.473 1 98.75 80 ALA A C 1
ATOM 607 O O . ALA A 1 80 ? 2.619 6.195 -1.846 1 98.75 80 ALA A O 1
ATOM 608 N N . LEU A 1 81 ? 1.759 4.887 -3.336 1 98.81 81 LEU A N 1
ATOM 609 C CA . LEU A 1 81 ? 0.947 5.918 -3.969 1 98.81 81 LEU A CA 1
ATOM 610 C C . LEU A 1 81 ? -0.028 6.531 -2.971 1 98.81 81 LEU A C 1
ATOM 612 O O . LEU A 1 81 ? -0.334 7.723 -3.049 1 98.81 81 LEU A O 1
ATOM 616 N N . CYS A 1 82 ? -0.566 5.727 -2.059 1 98.75 82 CYS A N 1
ATOM 617 C CA . CYS A 1 82 ? -1.44 6.305 -1.043 1 98.75 82 CYS A CA 1
ATOM 618 C C . CYS A 1 82 ? -0.721 7.395 -0.26 1 98.75 82 CYS A C 1
ATOM 620 O O . CYS A 1 82 ? -1.265 8.484 -0.059 1 98.75 82 CYS A O 1
ATOM 622 N N . GLY A 1 83 ? 0.525 7.074 0.204 1 98.81 83 GLY A N 1
ATOM 623 C CA . GLY A 1 83 ? 1.294 8.07 0.93 1 98.81 83 GLY A CA 1
ATOM 624 C C . GLY A 1 83 ? 1.605 9.305 0.101 1 98.81 83 GLY A C 1
ATOM 625 O O . GLY A 1 83 ? 1.526 10.43 0.599 1 98.81 83 GLY A O 1
ATOM 626 N N . ILE A 1 84 ? 1.913 9.133 -1.217 1 98.88 84 ILE A N 1
ATOM 627 C CA . ILE A 1 84 ? 2.223 10.234 -2.115 1 98.88 84 ILE A CA 1
ATOM 628 C C . ILE A 1 84 ? 0.977 11.094 -2.324 1 98.88 84 ILE A C 1
ATOM 630 O O . ILE A 1 84 ? 1.069 12.32 -2.412 1 98.88 84 ILE A O 1
ATOM 634 N N . GLY A 1 85 ? -0.185 10.461 -2.434 1 98.62 85 GLY A N 1
ATOM 635 C CA . GLY A 1 85 ? -1.435 11.195 -2.568 1 98.62 85 GLY A CA 1
ATOM 636 C C . GLY A 1 85 ? -1.694 12.148 -1.419 1 98.62 85 GLY A C 1
ATOM 637 O O . GLY A 1 85 ? -2.119 13.281 -1.634 1 98.62 85 GLY A O 1
ATOM 638 N N . GLY A 1 86 ? -1.448 11.703 -0.161 1 98.06 86 GLY A N 1
ATOM 639 C CA . GLY A 1 86 ? -1.596 12.57 0.996 1 98.06 86 GLY A CA 1
ATOM 640 C C . GLY A 1 86 ? -0.659 13.766 0.97 1 98.06 86 GLY A C 1
ATOM 641 O O . GLY A 1 86 ? -1.065 14.883 1.275 1 98.06 86 GLY A O 1
ATOM 642 N N . ALA A 1 87 ? 0.574 13.477 0.564 1 98.38 87 ALA A N 1
ATOM 643 C CA . ALA A 1 87 ? 1.552 14.555 0.448 1 98.38 87 ALA A CA 1
ATOM 644 C C . ALA A 1 87 ? 1.121 15.57 -0.602 1 98.38 87 ALA A C 1
ATOM 646 O O . ALA A 1 87 ? 1.307 16.781 -0.418 1 98.38 87 ALA A O 1
ATOM 647 N N . PHE A 1 88 ? 0.531 15.094 -1.662 1 98.31 88 PHE A N 1
ATOM 648 C CA . PHE A 1 88 ? 0.091 15.945 -2.76 1 98.31 88 PHE A CA 1
ATOM 649 C C . PHE A 1 88 ? -1.004 16.906 -2.299 1 98.31 88 PHE A C 1
ATOM 651 O O . PHE A 1 88 ? -0.915 18.109 -2.523 1 98.31 88 PHE A O 1
ATOM 658 N N . CYS A 1 89 ? -2.008 16.422 -1.636 1 95.31 89 CYS A N 1
ATOM 659 C CA . CYS A 1 89 ? -3.168 17.234 -1.316 1 95.31 89 CYS A CA 1
ATOM 660 C C . CYS A 1 89 ? -2.852 18.219 -0.197 1 95.31 89 CYS A C 1
ATOM 662 O O . CYS A 1 89 ? -3.471 19.281 -0.102 1 95.31 89 CYS A O 1
ATOM 664 N N . GLU A 1 90 ? -1.849 17.906 0.666 1 95.31 90 GLU A N 1
ATOM 665 C CA . GLU A 1 90 ? -1.538 18.797 1.785 1 95.31 90 GLU A CA 1
ATOM 666 C C . GLU A 1 90 ? -0.242 19.562 1.54 1 95.31 90 GLU A C 1
ATOM 668 O O . GLU A 1 90 ? 0.367 20.078 2.48 1 95.31 90 GLU A O 1
ATOM 673 N N . HIS A 1 91 ? 0.287 19.578 0.332 1 96.75 91 HIS A N 1
ATOM 674 C CA . HIS A 1 91 ? 1.375 20.422 -0.151 1 96.75 91 HIS A CA 1
ATOM 675 C C . HIS A 1 91 ? 2.693 20.047 0.521 1 96.75 91 HIS A C 1
ATOM 677 O O . HIS A 1 91 ? 3.393 20.922 1.041 1 96.75 91 HIS A O 1
ATOM 683 N N . VAL A 1 92 ? 3.031 18.797 0.529 1 98.06 92 VAL A N 1
ATOM 684 C CA . VAL A 1 92 ? 4.285 18.297 1.089 1 98.06 92 VAL A CA 1
ATOM 685 C C . VAL A 1 92 ? 5.203 17.828 -0.035 1 98.06 92 VAL A C 1
ATOM 687 O O . VAL A 1 92 ? 4.863 16.891 -0.769 1 98.06 92 VAL A O 1
ATOM 690 N N . PRO A 1 93 ? 6.32 18.406 -0.277 1 98.56 93 PRO A N 1
ATOM 691 C CA . PRO A 1 93 ? 7.191 18.047 -1.397 1 98.56 93 PRO A CA 1
ATOM 692 C C . PRO A 1 93 ? 8.008 16.781 -1.124 1 98.56 93 PRO A C 1
ATOM 694 O O . PRO A 1 93 ? 8.961 16.828 -0.337 1 98.56 93 PRO A O 1
ATOM 697 N N . ILE A 1 94 ? 7.691 15.719 -1.731 1 98.88 94 ILE A N 1
ATOM 698 C CA . ILE A 1 94 ? 8.414 14.445 -1.69 1 98.88 94 ILE A CA 1
ATOM 699 C C . ILE A 1 94 ? 8.883 14.078 -3.096 1 98.88 94 ILE A C 1
ATOM 701 O O . ILE A 1 94 ? 8.07 13.945 -4.012 1 98.88 94 ILE A O 1
ATOM 705 N N . LEU A 1 95 ? 10.148 13.945 -3.301 1 98.94 95 LEU A N 1
ATOM 706 C CA . LEU A 1 95 ? 10.633 13.406 -4.562 1 98.94 95 LEU A CA 1
ATOM 707 C C . LEU A 1 95 ? 10.562 11.883 -4.566 1 98.94 95 LEU A C 1
ATOM 709 O O . LEU A 1 95 ? 11.273 11.219 -3.812 1 98.94 95 LEU A O 1
ATOM 713 N N . HIS A 1 96 ? 9.672 11.359 -5.328 1 98.94 96 HIS A N 1
ATOM 714 C CA . HIS A 1 96 ? 9.547 9.922 -5.512 1 98.94 96 HIS A CA 1
ATOM 715 C C . HIS A 1 96 ? 10.477 9.422 -6.613 1 98.94 96 HIS A C 1
ATOM 717 O O . HIS A 1 96 ? 10.219 9.641 -7.797 1 98.94 96 HIS A O 1
ATOM 723 N N . ILE A 1 97 ? 11.562 8.805 -6.203 1 98.94 97 ILE A N 1
ATOM 724 C CA . ILE A 1 97 ? 12.57 8.273 -7.117 1 98.94 97 ILE A CA 1
ATOM 725 C C . ILE A 1 97 ? 12.32 6.785 -7.359 1 98.94 97 ILE A C 1
ATOM 727 O O . ILE A 1 97 ? 12.25 6 -6.41 1 98.94 97 ILE A O 1
ATOM 731 N N . VAL A 1 98 ? 12.195 6.422 -8.609 1 98.88 98 VAL A N 1
ATOM 732 C CA . VAL A 1 98 ? 11.875 5.039 -8.953 1 98.88 98 VAL A CA 1
ATOM 733 C C . VAL A 1 98 ? 12.992 4.453 -9.82 1 98.88 98 VAL A C 1
ATOM 735 O O . VAL A 1 98 ? 13.328 5.008 -10.867 1 98.88 98 VAL A O 1
ATOM 738 N N . GLY A 1 99 ? 13.57 3.334 -9.344 1 98.38 99 GLY A N 1
ATOM 739 C CA . GLY A 1 99 ? 14.516 2.611 -10.18 1 98.38 99 GLY A CA 1
ATOM 740 C C . GLY A 1 99 ? 13.836 1.817 -11.289 1 98.38 99 GLY A C 1
ATOM 741 O O . GLY A 1 99 ? 12.977 0.976 -11.016 1 98.38 99 GLY A O 1
ATOM 742 N N . TYR A 1 100 ? 14.234 2.051 -12.531 1 98.06 100 TYR A N 1
ATOM 743 C CA . TYR A 1 100 ? 13.695 1.385 -13.711 1 98.06 100 TYR A CA 1
ATOM 744 C C . TYR A 1 100 ? 14.648 0.302 -14.211 1 98.06 100 TYR A C 1
ATOM 746 O O . TYR A 1 100 ? 15.852 0.37 -13.961 1 98.06 100 TYR A O 1
ATOM 754 N N . PRO A 1 101 ? 14.094 -0.756 -14.883 1 96.44 101 PRO A N 1
ATOM 755 C CA . PRO A 1 101 ? 15 -1.638 -15.625 1 96.44 101 PRO A CA 1
ATOM 756 C C . PRO A 1 101 ? 15.883 -0.88 -16.609 1 96.44 101 PRO A C 1
ATOM 758 O O . PRO A 1 101 ? 15.578 0.26 -16.969 1 96.44 101 PRO A O 1
ATOM 761 N N . THR A 1 102 ? 16.984 -1.503 -17 1 96.56 102 THR A N 1
ATOM 762 C CA . THR A 1 102 ? 17.859 -0.876 -17.984 1 96.56 102 THR A CA 1
ATOM 763 C C . THR A 1 102 ? 17.094 -0.571 -19.266 1 96.56 102 THR A C 1
ATOM 765 O O . THR A 1 102 ? 16.062 -1.179 -19.531 1 96.56 102 THR A O 1
ATOM 768 N N . ARG A 1 103 ? 17.609 0.382 -20.094 1 96.44 103 ARG A N 1
ATOM 769 C CA . ARG A 1 103 ? 16.969 0.71 -21.359 1 96.44 103 ARG A CA 1
ATOM 770 C C . ARG A 1 103 ? 16.969 -0.495 -22.297 1 96.44 103 ARG A C 1
ATOM 772 O O . ARG A 1 103 ? 15.992 -0.716 -23.031 1 96.44 103 ARG A O 1
ATOM 779 N N . GLN A 1 104 ? 17.969 -1.253 -22.188 1 96.25 104 GLN A N 1
ATOM 780 C CA . GLN A 1 104 ? 18.031 -2.475 -22.984 1 96.25 104 GLN A CA 1
ATOM 781 C C . GLN A 1 104 ? 16.906 -3.441 -22.594 1 96.25 104 GLN A C 1
ATOM 783 O O . GLN A 1 104 ? 16.234 -4.004 -23.453 1 96.25 104 GLN A O 1
ATOM 788 N N . ALA A 1 105 ? 16.703 -3.676 -21.281 1 95.38 105 ALA A N 1
ATOM 789 C CA . ALA A 1 105 ? 15.648 -4.555 -20.781 1 95.38 105 ALA A CA 1
ATOM 790 C C . ALA A 1 105 ? 14.273 -4.051 -21.219 1 95.38 105 ALA A C 1
ATOM 792 O O . ALA A 1 105 ? 13.406 -4.84 -21.594 1 95.38 105 ALA A O 1
ATOM 793 N N . GLN A 1 106 ? 14.086 -2.752 -21.219 1 96.19 106 GLN A N 1
ATOM 794 C CA . GLN A 1 106 ? 12.805 -2.15 -21.594 1 96.19 106 GLN A CA 1
ATOM 795 C C . GLN A 1 106 ? 12.523 -2.352 -23.078 1 96.19 106 GLN A C 1
ATOM 797 O O . GLN A 1 106 ? 11.359 -2.434 -23.484 1 96.19 106 GLN A O 1
ATOM 802 N N . GLY A 1 107 ? 13.562 -2.465 -23.906 1 95.81 107 GLY A N 1
ATOM 803 C CA . GLY A 1 107 ? 13.383 -2.451 -25.359 1 95.81 107 GLY A CA 1
ATOM 804 C C . GLY A 1 107 ? 13.523 -3.822 -25.984 1 95.81 107 GLY A C 1
ATOM 805 O O . GLY A 1 107 ? 13.281 -3.988 -27.188 1 95.81 107 GLY A O 1
ATOM 806 N N . ASN A 1 108 ? 13.859 -4.887 -25.234 1 94.06 108 ASN A N 1
ATOM 807 C CA . ASN A 1 108 ? 14.25 -6.141 -25.875 1 94.06 108 ASN A CA 1
ATOM 808 C C . ASN A 1 108 ? 13.047 -7.059 -26.094 1 94.06 108 ASN A C 1
ATOM 810 O O . ASN A 1 108 ? 13.195 -8.18 -26.578 1 94.06 108 ASN A O 1
ATOM 814 N N . GLY A 1 109 ? 11.898 -6.688 -25.688 1 93.69 109 GLY A N 1
ATOM 815 C CA . GLY A 1 109 ? 10.672 -7.391 -26.016 1 93.69 109 GLY A CA 1
ATOM 816 C C . GLY A 1 109 ? 10.414 -8.602 -25.141 1 93.69 109 GLY A C 1
ATOM 817 O O . GLY A 1 109 ? 9.617 -9.469 -25.484 1 93.69 109 GLY A O 1
ATOM 818 N N . ARG A 1 110 ? 10.984 -8.727 -24.016 1 94.62 110 ARG A N 1
ATOM 819 C CA . ARG A 1 110 ? 10.789 -9.828 -23.078 1 94.62 110 ARG A CA 1
ATOM 820 C C . ARG A 1 110 ? 10 -9.383 -21.859 1 94.62 110 ARG A C 1
ATOM 822 O O . ARG A 1 110 ? 9.938 -8.188 -21.562 1 94.62 110 ARG A O 1
ATOM 829 N N . ILE A 1 111 ? 9.391 -10.328 -21.219 1 95.06 111 ILE A N 1
ATOM 830 C CA . ILE A 1 111 ? 8.57 -10.039 -20.047 1 95.06 111 ILE A CA 1
ATOM 831 C C . ILE A 1 111 ? 9.438 -10.078 -18.797 1 95.06 111 ILE A C 1
ATOM 833 O O . ILE A 1 111 ? 9.898 -11.141 -18.375 1 95.06 111 ILE A O 1
ATOM 837 N N . TYR A 1 112 ? 9.633 -8.898 -18.203 1 95.44 112 TYR A N 1
ATOM 838 C CA . TYR A 1 112 ? 10.406 -8.797 -16.969 1 95.44 112 TYR A CA 1
ATOM 839 C C . TYR A 1 112 ? 9.484 -8.766 -15.75 1 95.44 112 TYR A C 1
ATOM 841 O O . TYR A 1 112 ? 8.336 -8.328 -15.844 1 95.44 112 TYR A O 1
ATOM 849 N N . HIS A 1 113 ? 10 -9.258 -14.641 1 95 113 HIS A N 1
ATOM 850 C CA . HIS A 1 113 ? 9.234 -9.141 -13.406 1 95 113 HIS A CA 1
ATOM 851 C C . HIS A 1 113 ? 8.938 -7.684 -13.078 1 95 113 HIS A C 1
ATOM 853 O O . HIS A 1 113 ? 9.617 -6.781 -13.57 1 95 113 HIS A O 1
ATOM 859 N N . HIS A 1 114 ? 7.867 -7.418 -12.312 1 96.81 114 HIS A N 1
ATOM 860 C CA . HIS A 1 114 ? 7.391 -6.113 -11.867 1 96.81 114 HIS A CA 1
ATOM 861 C C . HIS A 1 114 ? 6.652 -5.383 -12.984 1 96.81 114 HIS A C 1
ATOM 863 O O . HIS A 1 114 ? 6.113 -4.293 -12.773 1 96.81 114 HIS A O 1
ATOM 869 N N . THR A 1 115 ? 6.555 -5.98 -14.195 1 97 115 THR A N 1
ATOM 870 C CA . THR A 1 115 ? 5.781 -5.398 -15.281 1 97 115 THR A CA 1
ATOM 871 C C . THR A 1 115 ? 4.387 -6.012 -15.344 1 97 115 THR A C 1
ATOM 873 O O . THR A 1 115 ? 4.102 -6.996 -14.656 1 97 115 THR A O 1
ATOM 876 N N . LEU A 1 116 ? 3.537 -5.438 -16.172 1 97 116 LEU A N 1
ATOM 877 C CA . LEU A 1 116 ? 2.195 -5.98 -16.344 1 97 116 LEU A CA 1
ATOM 878 C C . LEU A 1 116 ? 2.184 -7.043 -17.438 1 97 116 LEU A C 1
ATOM 880 O O . LEU A 1 116 ? 1.118 -7.512 -17.844 1 97 116 LEU A O 1
ATOM 884 N N . GLY A 1 117 ? 3.363 -7.367 -17.938 1 93.94 117 GLY A N 1
ATOM 885 C CA . GLY A 1 117 ? 3.51 -8.438 -18.922 1 93.94 117 GLY A CA 1
ATOM 886 C C . GLY A 1 117 ? 3.094 -8.023 -20.312 1 93.94 117 GLY A C 1
ATOM 887 O O . GLY A 1 117 ? 2.928 -8.875 -21.188 1 93.94 117 GLY A O 1
ATOM 888 N N . ASP A 1 118 ? 2.893 -6.695 -20.547 1 94.19 118 ASP A N 1
ATOM 889 C CA . ASP A 1 118 ? 2.41 -6.219 -21.828 1 94.19 118 ASP A CA 1
ATOM 890 C C . ASP A 1 118 ? 3.496 -5.438 -22.578 1 94.19 118 ASP A C 1
ATOM 892 O O . ASP A 1 118 ? 3.207 -4.715 -23.531 1 94.19 118 ASP A O 1
ATOM 896 N N . LEU A 1 119 ? 4.73 -5.457 -22.031 1 94.56 119 LEU A N 1
ATOM 897 C CA . LEU A 1 119 ? 5.941 -4.902 -22.625 1 94.56 119 LEU A CA 1
ATOM 898 C C . LEU A 1 119 ? 5.906 -3.377 -22.609 1 94.56 119 LEU A C 1
ATOM 900 O O . LEU A 1 119 ? 6.711 -2.723 -23.266 1 94.56 119 LEU A O 1
ATOM 904 N N . ARG A 1 120 ? 4.949 -2.826 -21.828 1 96.25 120 ARG A N 1
ATOM 905 C CA . ARG A 1 120 ? 4.91 -1.383 -21.625 1 96.25 120 ARG A CA 1
ATOM 906 C C . ARG A 1 120 ? 5.531 -1.005 -20.281 1 96.25 120 ARG A C 1
ATOM 908 O O . ARG A 1 120 ? 5.348 -1.707 -19.297 1 96.25 120 ARG A O 1
ATOM 915 N N . TYR A 1 121 ? 6.172 0.124 -20.281 1 97.25 121 TYR A N 1
ATOM 916 C CA . TYR A 1 121 ? 6.867 0.547 -19.078 1 97.25 121 TYR A CA 1
ATOM 917 C C . TYR A 1 121 ? 6.387 1.921 -18.625 1 97.25 121 TYR A C 1
ATOM 919 O O . TYR A 1 121 ? 7.016 2.557 -17.766 1 97.25 121 TYR A O 1
ATOM 927 N N . ASP A 1 122 ? 5.262 2.422 -19.172 1 97.69 122 ASP A N 1
ATOM 928 C CA . ASP A 1 122 ? 4.816 3.781 -18.891 1 97.69 122 ASP A CA 1
ATOM 929 C C . ASP A 1 122 ? 3.5 3.773 -18.109 1 97.69 122 ASP A C 1
ATOM 931 O O . ASP A 1 122 ? 2.934 4.832 -17.828 1 97.69 122 ASP A O 1
ATOM 935 N N . HIS A 1 123 ? 2.967 2.549 -17.734 1 98.38 123 HIS A N 1
ATOM 936 C CA . HIS A 1 123 ? 1.733 2.465 -16.969 1 98.38 123 HIS A CA 1
ATOM 937 C C . HIS A 1 123 ? 1.847 3.242 -15.656 1 98.38 123 HIS A C 1
ATOM 939 O O . HIS A 1 123 ? 0.971 4.047 -15.336 1 98.38 123 HIS A O 1
ATOM 945 N N . PHE A 1 124 ? 2.91 3.066 -14.977 1 98.69 124 PHE A N 1
ATOM 946 C CA . PHE A 1 124 ? 2.994 3.49 -13.586 1 98.69 124 PHE A CA 1
ATOM 947 C C . PHE A 1 124 ? 3.357 4.969 -13.492 1 98.69 124 PHE A C 1
ATOM 949 O O . PHE A 1 124 ? 2.914 5.664 -12.57 1 98.69 124 PHE A O 1
ATOM 956 N N . VAL A 1 125 ? 4.203 5.48 -14.406 1 98.69 125 VAL A N 1
ATOM 957 C CA . VAL A 1 125 ? 4.453 6.922 -14.438 1 98.69 125 VAL A CA 1
ATOM 958 C C . VAL A 1 125 ? 3.17 7.656 -14.82 1 98.69 125 VAL A C 1
ATOM 960 O O . VAL A 1 125 ? 2.91 8.758 -14.328 1 98.69 125 VAL A O 1
ATOM 963 N N . THR A 1 126 ? 2.365 7.051 -15.68 1 98.62 126 THR A N 1
ATOM 964 C CA . THR A 1 126 ? 1.062 7.617 -16 1 98.62 126 THR A CA 1
ATOM 965 C C . THR A 1 126 ? 0.194 7.73 -14.758 1 98.62 126 THR A C 1
ATOM 967 O O . THR A 1 126 ? -0.418 8.773 -14.516 1 98.62 126 THR A O 1
ATOM 970 N N . MET A 1 127 ? 0.145 6.719 -14 1 98.75 127 MET A N 1
ATOM 971 C CA . MET A 1 127 ? -0.6 6.73 -12.75 1 98.75 127 MET A CA 1
ATOM 972 C C . MET A 1 127 ? -0.044 7.781 -11.789 1 98.75 127 MET A C 1
ATOM 974 O O . MET A 1 127 ? -0.796 8.586 -11.242 1 98.75 127 MET A O 1
ATOM 978 N N . SER A 1 128 ? 1.293 7.824 -11.625 1 98.69 128 SER A N 1
ATOM 979 C CA . SER A 1 128 ? 1.946 8.75 -10.703 1 98.69 128 SER A CA 1
ATOM 980 C C . SER A 1 128 ? 1.754 10.195 -11.148 1 98.69 128 SER A C 1
ATOM 982 O O . SER A 1 128 ? 1.842 11.117 -10.336 1 98.69 128 SER A O 1
ATOM 984 N N . GLY A 1 129 ? 1.521 10.367 -12.438 1 98.75 129 GLY A N 1
ATOM 985 C CA . GLY A 1 129 ? 1.279 11.703 -12.953 1 98.75 129 GLY A CA 1
ATOM 986 C C . GLY A 1 129 ? 0.086 12.383 -12.312 1 98.75 129 GLY A C 1
ATOM 987 O O . GLY A 1 129 ? 0.038 13.617 -12.227 1 98.75 129 GLY A O 1
ATOM 988 N N . GLU A 1 130 ? -0.871 11.617 -11.844 1 98.56 130 GLU A N 1
ATOM 989 C CA . GLU A 1 130 ? -2.059 12.148 -11.18 1 98.56 130 GLU A CA 1
ATOM 990 C C . GLU A 1 130 ? -1.724 12.672 -9.789 1 98.56 130 GLU A C 1
ATOM 992 O O . GLU A 1 130 ? -2.49 13.453 -9.211 1 98.56 130 GLU A O 1
ATOM 997 N N . LEU A 1 131 ? -0.568 12.281 -9.227 1 98.81 131 LEU A N 1
ATOM 998 C CA . LEU A 1 131 ? -0.221 12.594 -7.844 1 98.81 131 LEU A CA 1
ATOM 999 C C . LEU A 1 131 ? 1.069 13.398 -7.773 1 98.81 131 LEU A C 1
ATOM 1001 O O . LEU A 1 131 ? 1.71 13.469 -6.723 1 98.81 131 LEU A O 1
ATOM 1005 N N . SER A 1 132 ? 1.541 13.914 -8.891 1 98.75 132 SER A N 1
ATOM 1006 C CA . SER A 1 132 ? 2.803 14.648 -8.961 1 98.75 132 SER A CA 1
ATOM 1007 C C . SER A 1 132 ? 2.637 15.969 -9.711 1 98.75 132 SER A C 1
ATOM 1009 O O . SER A 1 132 ? 1.837 16.062 -10.648 1 98.75 132 SER A O 1
ATOM 1011 N N . CYS A 1 133 ? 3.363 16.953 -9.281 1 98.62 133 CYS A N 1
ATOM 1012 C CA . CYS A 1 133 ? 3.324 18.234 -9.984 1 98.62 133 CYS A CA 1
ATOM 1013 C C . CYS A 1 133 ? 4.188 18.188 -11.242 1 98.62 133 CYS A C 1
ATOM 1015 O O . CYS A 1 133 ? 3.992 18.984 -12.164 1 98.62 133 CYS A O 1
ATOM 1017 N N . ALA A 1 134 ? 5.145 17.25 -11.25 1 98.81 134 ALA A N 1
ATOM 1018 C CA . ALA A 1 134 ? 6.008 17.031 -12.406 1 98.81 134 ALA A CA 1
ATOM 1019 C C . ALA A 1 134 ? 6.562 15.602 -12.406 1 98.81 134 ALA A C 1
ATOM 1021 O O . ALA A 1 134 ? 6.801 15.023 -11.344 1 98.81 134 ALA A O 1
ATOM 1022 N N . THR A 1 135 ? 6.703 15.039 -13.594 1 98.81 135 THR A N 1
ATOM 1023 C CA . THR A 1 135 ? 7.27 13.703 -13.75 1 98.81 135 THR A CA 1
ATOM 1024 C C . THR A 1 135 ? 8.375 13.703 -14.805 1 98.81 135 THR A C 1
ATOM 1026 O O . THR A 1 135 ? 8.367 14.531 -15.719 1 98.81 135 THR A O 1
ATOM 1029 N N . ALA A 1 136 ? 9.344 12.836 -14.625 1 98.81 136 ALA A N 1
ATOM 1030 C CA . ALA A 1 136 ? 10.359 12.562 -15.641 1 98.81 136 ALA A CA 1
ATOM 1031 C C . ALA A 1 136 ? 10.836 11.117 -15.562 1 98.81 136 ALA A C 1
ATOM 1033 O O . ALA A 1 136 ? 11.047 10.586 -14.469 1 98.81 136 ALA A O 1
ATOM 1034 N N . VAL A 1 137 ? 10.875 10.445 -16.609 1 98.62 137 VAL A N 1
ATOM 1035 C CA . VAL A 1 137 ? 11.633 9.211 -16.75 1 98.62 137 VAL A CA 1
ATOM 1036 C C . VAL A 1 137 ? 12.93 9.484 -17.516 1 98.62 137 VAL A C 1
ATOM 1038 O O . VAL A 1 137 ? 12.891 9.891 -18.688 1 98.62 137 VAL A O 1
ATOM 1041 N N . LEU A 1 138 ? 14.055 9.328 -16.844 1 98.31 138 LEU A N 1
ATOM 1042 C CA . LEU A 1 138 ? 15.344 9.68 -17.422 1 98.31 138 LEU A CA 1
ATOM 1043 C C . LEU A 1 138 ? 15.812 8.617 -18.406 1 98.31 138 LEU A C 1
ATOM 1045 O O . LEU A 1 138 ? 16.25 7.535 -18 1 98.31 138 LEU A O 1
ATOM 1049 N N . GLU A 1 139 ? 15.773 8.883 -19.656 1 92.44 139 GLU A N 1
ATOM 1050 C CA . GLU A 1 139 ? 16.141 7.93 -20.688 1 92.44 139 GLU A CA 1
ATOM 1051 C C . GLU A 1 139 ? 17.375 8.391 -21.469 1 92.44 139 GLU A C 1
ATOM 1053 O O . GLU A 1 139 ? 17.922 7.633 -22.266 1 92.44 139 GLU A O 1
ATOM 1058 N N . ASP A 1 140 ? 17.75 9.641 -21.281 1 95.5 140 ASP A N 1
ATOM 1059 C CA . ASP A 1 140 ? 18.891 10.25 -21.969 1 95.5 140 ASP A CA 1
ATOM 1060 C C . ASP A 1 140 ? 19.797 11 -21 1 95.5 140 ASP A C 1
ATOM 1062 O O . ASP A 1 140 ? 19.375 11.969 -20.375 1 95.5 140 ASP A O 1
ATOM 1066 N N . ALA A 1 141 ? 21.031 10.602 -20.922 1 97 141 ALA A N 1
ATOM 1067 C CA . ALA A 1 141 ? 22 11.203 -20.016 1 97 141 ALA A CA 1
ATOM 1068 C C . ALA A 1 141 ? 22.188 12.688 -20.312 1 97 141 ALA A C 1
ATOM 1070 O O . ALA A 1 141 ? 22.406 13.492 -19.406 1 97 141 ALA A O 1
ATOM 1071 N N . GLN A 1 142 ? 22.047 13.078 -21.531 1 96.25 142 GLN A N 1
ATOM 1072 C CA . GLN A 1 142 ? 22.297 14.453 -21.953 1 96.25 142 GLN A CA 1
ATOM 1073 C C . GLN A 1 142 ? 21.25 15.398 -21.375 1 96.25 142 GLN A C 1
ATOM 1075 O O . GLN A 1 142 ? 21.531 16.578 -21.172 1 96.25 142 GLN A O 1
ATOM 1080 N N . THR A 1 143 ? 20.078 14.883 -21.156 1 97.69 143 THR A N 1
ATOM 1081 C CA . THR A 1 143 ? 19.016 15.742 -20.656 1 97.69 143 THR A CA 1
ATOM 1082 C C . THR A 1 143 ? 18.734 15.445 -19.188 1 97.69 143 THR A C 1
ATOM 1084 O O . THR A 1 143 ? 17.875 16.094 -18.578 1 97.69 143 THR A O 1
ATOM 1087 N N . ALA A 1 144 ? 19.422 14.484 -18.625 1 98.5 144 ALA A N 1
ATOM 1088 C CA . ALA A 1 144 ? 19.109 13.992 -17.281 1 98.5 144 ALA A CA 1
ATOM 1089 C C . ALA A 1 144 ? 19.219 15.117 -16.25 1 98.5 144 ALA A C 1
ATOM 1091 O O . ALA A 1 144 ? 18.328 15.305 -15.422 1 98.5 144 ALA A O 1
ATOM 1092 N N . ALA A 1 145 ? 20.312 15.898 -16.281 1 98.44 145 ALA A N 1
ATOM 1093 C CA . ALA A 1 145 ? 20.516 16.969 -15.32 1 98.44 145 ALA A CA 1
ATOM 1094 C C . ALA A 1 145 ? 19.391 17.984 -15.383 1 98.44 145 ALA A C 1
ATOM 1096 O O . ALA A 1 145 ? 18.828 18.359 -14.352 1 98.44 145 ALA A O 1
ATOM 1097 N N . SER A 1 146 ? 19.062 18.453 -16.578 1 98.44 146 SER A N 1
ATOM 1098 C CA . SER A 1 146 ? 18.016 19.469 -16.75 1 98.44 146 SER A CA 1
ATOM 1099 C C . SER A 1 146 ? 16.656 18.938 -16.297 1 98.44 146 SER A C 1
ATOM 1101 O O . SER A 1 146 ? 15.859 19.688 -15.727 1 98.44 146 SER A O 1
ATOM 1103 N N . GLU A 1 147 ? 16.359 17.688 -16.562 1 98.75 147 GLU A N 1
ATOM 1104 C CA . GLU A 1 147 ? 15.086 17.094 -16.156 1 98.75 147 GLU A CA 1
ATOM 1105 C C . GLU A 1 147 ? 15.008 16.938 -14.641 1 98.75 147 GLU A C 1
ATOM 1107 O O . GLU A 1 147 ? 13.953 17.172 -14.047 1 98.75 147 GLU A O 1
ATOM 1112 N N . ILE A 1 148 ? 16.094 16.5 -14.055 1 98.88 148 ILE A N 1
ATOM 1113 C CA . ILE A 1 148 ? 16.156 16.422 -12.602 1 98.88 148 ILE A CA 1
ATOM 1114 C C . ILE A 1 148 ? 15.859 17.797 -11.992 1 98.88 148 ILE A C 1
ATOM 1116 O O . ILE A 1 148 ? 15 17.922 -11.117 1 98.88 148 ILE A O 1
ATOM 1120 N N . ASP A 1 149 ? 16.562 18.812 -12.477 1 98.88 149 ASP A N 1
ATOM 1121 C CA . ASP A 1 149 ? 16.391 20.172 -11.961 1 98.88 149 ASP A CA 1
ATOM 1122 C C . ASP A 1 149 ? 14.953 20.656 -12.195 1 98.88 149 ASP A C 1
ATOM 1124 O O . ASP A 1 149 ? 14.367 21.312 -11.328 1 98.88 149 ASP A O 1
ATOM 1128 N N . ARG A 1 150 ? 14.391 20.344 -13.367 1 98.81 150 ARG A N 1
ATOM 1129 C CA . ARG A 1 150 ? 13.031 20.766 -13.695 1 98.81 150 ARG A CA 1
ATOM 1130 C C . ARG A 1 150 ? 12.031 20.203 -12.688 1 98.81 150 ARG A C 1
ATOM 1132 O O . ARG A 1 150 ? 11.164 20.938 -12.195 1 98.81 150 ARG A O 1
ATOM 1139 N N . VAL A 1 151 ? 12.102 18.922 -12.383 1 98.94 151 VAL A N 1
ATOM 1140 C CA . VAL A 1 151 ? 11.18 18.281 -11.453 1 98.94 151 VAL A CA 1
ATOM 1141 C C . VAL A 1 151 ? 11.359 18.859 -10.055 1 98.94 151 VAL A C 1
ATOM 1143 O O . VAL A 1 151 ? 10.383 19.234 -9.398 1 98.94 151 VAL A O 1
ATOM 1146 N N . ILE A 1 152 ? 12.602 19.016 -9.609 1 98.88 152 ILE A N 1
ATOM 1147 C CA . ILE A 1 152 ? 12.883 19.516 -8.273 1 98.88 152 ILE A CA 1
ATOM 1148 C C . ILE A 1 152 ? 12.391 20.969 -8.156 1 98.88 152 ILE A C 1
ATOM 1150 O O . ILE A 1 152 ? 11.758 21.328 -7.164 1 98.88 152 ILE A O 1
ATOM 1154 N N . ASN A 1 153 ? 12.688 21.797 -9.172 1 98.81 153 ASN A N 1
ATOM 1155 C CA . ASN A 1 153 ? 12.219 23.172 -9.156 1 98.81 153 ASN A CA 1
ATOM 1156 C C . ASN A 1 153 ? 10.695 23.25 -9.102 1 98.81 153 ASN A C 1
ATOM 1158 O O . ASN A 1 153 ? 10.141 24.094 -8.406 1 98.81 153 ASN A O 1
ATOM 1162 N N . ALA A 1 154 ? 10.023 22.406 -9.82 1 98.75 154 ALA A N 1
ATOM 1163 C CA . ALA A 1 154 ? 8.57 22.359 -9.773 1 98.75 154 ALA A CA 1
ATOM 1164 C C . ALA A 1 154 ? 8.078 22 -8.375 1 98.75 154 ALA A C 1
ATOM 1166 O O . ALA A 1 154 ? 7.121 22.609 -7.875 1 98.75 154 ALA A O 1
ATOM 1167 N N . MET A 1 155 ? 8.727 21.062 -7.789 1 98.75 155 MET A N 1
ATOM 1168 C CA . MET A 1 155 ? 8.367 20.641 -6.441 1 98.75 155 MET A CA 1
ATOM 1169 C C . MET A 1 155 ? 8.492 21.797 -5.453 1 98.75 155 MET A C 1
ATOM 1171 O O . MET A 1 155 ? 7.629 21.984 -4.598 1 98.75 155 MET A O 1
ATOM 1175 N N . LEU A 1 156 ? 9.586 22.531 -5.527 1 98.06 156 LEU A N 1
ATOM 1176 C CA . LEU A 1 156 ? 9.82 23.672 -4.648 1 98.06 156 LEU A CA 1
ATOM 1177 C C . LEU A 1 156 ? 8.812 24.781 -4.914 1 98.06 156 LEU A C 1
ATOM 1179 O O . LEU A 1 156 ? 8.336 25.438 -3.982 1 98.06 156 LEU A O 1
ATOM 1183 N N . TYR A 1 157 ? 8.453 24.938 -6.16 1 97.94 157 TYR A N 1
ATOM 1184 C CA . TYR A 1 157 ? 7.512 25.969 -6.547 1 97.94 157 TYR A CA 1
ATOM 1185 C C . TYR A 1 157 ? 6.105 25.641 -6.051 1 97.94 157 TYR A C 1
ATOM 1187 O O . TYR A 1 157 ? 5.461 26.469 -5.406 1 97.94 157 TYR A O 1
ATOM 1195 N N . TYR A 1 158 ? 5.652 24.469 -6.207 1 97.62 158 TYR A N 1
ATOM 1196 C CA . TYR A 1 158 ? 4.273 24.094 -5.922 1 97.62 158 TYR A CA 1
ATOM 1197 C C . TYR A 1 158 ? 4.148 23.484 -4.527 1 97.62 158 TYR A C 1
ATOM 1199 O O . TYR A 1 158 ? 3.041 23.344 -4.004 1 97.62 158 TYR A O 1
ATOM 1207 N N . SER A 1 159 ? 5.277 23.109 -3.938 1 97.81 159 SER A N 1
ATOM 1208 C CA . SER A 1 159 ? 5.289 22.359 -2.689 1 97.81 159 SER A CA 1
ATOM 1209 C C . SER A 1 159 ? 4.438 21.094 -2.801 1 97.81 159 SER A C 1
ATOM 1211 O O . SER A 1 159 ? 3.527 20.891 -1.996 1 97.81 159 SER A O 1
ATOM 1213 N N . ARG A 1 160 ? 4.777 20.281 -3.748 1 98.38 160 ARG A N 1
ATOM 1214 C CA . ARG A 1 160 ? 4.059 19.047 -4.051 1 98.38 160 ARG A CA 1
ATOM 1215 C C . ARG A 1 160 ? 5.023 17.953 -4.48 1 98.38 160 ARG A C 1
ATOM 1217 O O . ARG A 1 160 ? 6.188 18.219 -4.789 1 98.38 160 ARG A O 1
ATOM 1224 N N . PRO A 1 161 ? 4.578 16.719 -4.496 1 98.81 161 PRO A N 1
ATOM 1225 C CA . PRO A 1 161 ? 5.469 15.625 -4.898 1 98.81 161 PRO A CA 1
ATOM 1226 C C . PRO A 1 161 ? 5.863 15.695 -6.375 1 98.81 161 PRO A C 1
ATOM 1228 O O . PRO A 1 161 ? 5.125 16.266 -7.184 1 98.81 161 PRO A O 1
ATOM 1231 N N . GLY A 1 162 ? 7.023 15.227 -6.656 1 98.94 162 GLY A N 1
ATOM 1232 C CA . GLY A 1 162 ? 7.508 14.969 -8 1 98.94 162 GLY A CA 1
ATOM 1233 C C . GLY A 1 162 ? 7.953 13.531 -8.211 1 98.94 162 GLY A C 1
ATOM 1234 O O . GLY A 1 162 ? 8.125 12.789 -7.246 1 98.94 162 GLY A O 1
ATOM 1235 N N . TYR A 1 163 ? 8.062 13.133 -9.469 1 98.94 163 TYR A N 1
ATOM 1236 C CA . TYR A 1 163 ? 8.406 11.766 -9.836 1 98.94 163 TYR A CA 1
ATOM 1237 C C . TYR A 1 163 ? 9.594 11.734 -10.789 1 98.94 163 TYR A C 1
ATOM 1239 O O . TYR A 1 163 ? 9.594 12.422 -11.812 1 98.94 163 TYR A O 1
ATOM 1247 N N . ILE A 1 164 ? 10.602 10.945 -10.398 1 98.94 164 ILE A N 1
ATOM 1248 C CA . ILE A 1 164 ? 11.719 10.711 -11.312 1 98.94 164 ILE A CA 1
ATOM 1249 C C . ILE A 1 164 ? 11.977 9.203 -11.438 1 98.94 164 ILE A C 1
ATOM 1251 O O . ILE A 1 164 ? 12.344 8.547 -10.461 1 98.94 164 ILE A O 1
ATOM 1255 N N . GLY A 1 165 ? 11.688 8.672 -12.594 1 98.81 165 GLY A N 1
ATOM 1256 C CA . GLY A 1 165 ? 12.18 7.348 -12.938 1 98.81 165 GLY A CA 1
ATOM 1257 C C . GLY A 1 165 ? 13.578 7.355 -13.516 1 98.81 165 GLY A C 1
ATOM 1258 O O . GLY A 1 165 ? 13.898 8.188 -14.367 1 98.81 165 GLY A O 1
ATOM 1259 N N . ILE A 1 166 ? 14.406 6.457 -13.055 1 98.5 166 ILE A N 1
ATOM 1260 C CA . ILE A 1 166 ? 15.789 6.43 -13.516 1 98.5 166 ILE A CA 1
ATOM 1261 C C . ILE A 1 166 ? 16.203 4.988 -13.797 1 98.5 166 ILE A C 1
ATOM 1263 O O . ILE A 1 166 ? 16.188 4.145 -12.898 1 98.5 166 ILE A O 1
ATOM 1267 N N . SER A 1 167 ? 16.594 4.734 -15 1 96.69 167 SER A N 1
ATOM 1268 C CA . SER A 1 167 ? 17.109 3.408 -15.344 1 96.69 167 SER A CA 1
ATOM 1269 C C . SER A 1 167 ? 18.516 3.193 -14.781 1 96.69 167 SER A C 1
ATOM 1271 O O . SER A 1 167 ? 19.297 4.141 -14.664 1 96.69 167 SER A O 1
ATOM 1273 N N . GLU A 1 168 ? 18.766 1.94 -14.492 1 94.19 168 GLU A N 1
ATOM 1274 C CA . GLU A 1 168 ? 20.047 1.595 -13.891 1 94.19 168 GLU A CA 1
ATOM 1275 C C . GLU A 1 168 ? 21.219 2.109 -14.727 1 94.19 168 GLU A C 1
ATOM 1277 O O . GLU A 1 168 ? 22.156 2.686 -14.195 1 94.19 168 GLU A O 1
ATOM 1282 N N . ASP A 1 169 ? 21.203 1.945 -16 1 96.81 169 ASP A N 1
ATOM 1283 C CA . ASP A 1 169 ? 22.297 2.344 -16.891 1 96.81 169 ASP A CA 1
ATOM 1284 C C . ASP A 1 169 ? 22.391 3.863 -16.984 1 96.81 169 ASP A C 1
ATOM 1286 O O . ASP A 1 169 ? 23.5 4.41 -17.109 1 96.81 169 ASP A O 1
ATOM 1290 N N . ILE A 1 170 ? 21.312 4.602 -16.859 1 98.12 170 ILE A N 1
ATOM 1291 C CA . ILE A 1 170 ? 21.328 6.062 -16.891 1 98.12 170 ILE A CA 1
ATOM 1292 C C . ILE A 1 170 ? 21.922 6.594 -15.586 1 98.12 170 ILE A C 1
ATOM 1294 O O . ILE A 1 170 ? 22.672 7.566 -15.594 1 98.12 170 ILE A O 1
ATOM 1298 N N . ALA A 1 171 ? 21.594 5.992 -14.477 1 98.12 171 ALA A N 1
ATOM 1299 C CA . ALA A 1 171 ? 22.125 6.402 -13.18 1 98.12 171 ALA A CA 1
ATOM 1300 C C . ALA A 1 171 ? 23.656 6.418 -13.188 1 98.12 171 ALA A C 1
ATOM 1302 O O . ALA A 1 171 ? 24.266 7.25 -12.523 1 98.12 171 ALA A O 1
ATOM 1303 N N . TYR A 1 172 ? 24.25 5.535 -13.992 1 98 172 TYR A N 1
ATOM 1304 C CA . TYR A 1 172 ? 25.703 5.391 -14 1 98 172 TYR A CA 1
ATOM 1305 C C . TYR A 1 172 ? 26.312 6.043 -15.234 1 98 172 TYR A C 1
ATOM 1307 O O . TYR A 1 172 ? 27.5 5.855 -15.531 1 98 172 TYR A O 1
ATOM 1315 N N . SER A 1 173 ? 25.531 6.742 -15.953 1 98.38 173 SER A N 1
ATOM 1316 C CA . SER A 1 173 ? 26.062 7.555 -17.047 1 98.38 173 SER A CA 1
ATOM 1317 C C . SER A 1 173 ? 26.75 8.812 -16.5 1 98.38 173 SER A C 1
ATOM 1319 O O . SER A 1 173 ? 26.344 9.352 -15.477 1 98.38 173 SER A O 1
ATOM 1321 N N . LYS A 1 174 ? 27.734 9.281 -17.25 1 98.19 174 LYS A N 1
ATOM 1322 C CA . LYS A 1 174 ? 28.5 10.461 -16.844 1 98.19 174 LYS A CA 1
ATOM 1323 C C . LYS A 1 174 ? 27.984 11.711 -17.547 1 98.19 174 LYS A C 1
ATOM 1325 O O . LYS A 1 174 ? 27.625 11.664 -18.734 1 98.19 174 LYS A O 1
ATOM 1330 N N . ILE A 1 175 ? 27.891 12.789 -16.797 1 98.12 175 ILE A N 1
ATOM 1331 C CA . ILE A 1 175 ? 27.531 14.102 -17.328 1 98.12 175 ILE A CA 1
ATOM 1332 C C . ILE A 1 175 ? 28.5 15.156 -16.781 1 98.12 175 ILE A C 1
ATOM 1334 O O . ILE A 1 175 ? 29.234 14.906 -15.82 1 98.12 175 ILE A O 1
ATOM 1338 N N . PRO A 1 176 ? 28.578 16.312 -17.422 1 97.38 176 PRO A N 1
ATOM 1339 C CA . PRO A 1 176 ? 29.484 17.344 -16.938 1 97.38 176 PRO A CA 1
ATOM 1340 C C . PRO A 1 176 ? 29.172 17.797 -15.523 1 97.38 176 PRO A C 1
ATOM 1342 O O . PRO A 1 176 ? 28.016 18.109 -15.211 1 97.38 176 PRO A O 1
ATOM 1345 N N . LEU A 1 177 ? 30.141 17.859 -14.703 1 97.31 177 LEU A N 1
ATOM 1346 C CA . LEU A 1 177 ? 30.016 18.359 -13.344 1 97.31 177 LEU A CA 1
ATOM 1347 C C . LEU A 1 177 ? 29.484 19.797 -13.344 1 97.31 177 LEU A C 1
ATOM 1349 O O . LEU A 1 177 ? 28.781 20.203 -12.43 1 97.31 177 LEU A O 1
ATOM 1353 N N . SER A 1 178 ? 29.812 20.531 -14.367 1 96.56 178 SER A N 1
ATOM 1354 C CA . SER A 1 178 ? 29.438 21.938 -14.5 1 96.56 178 SER A CA 1
ATOM 1355 C C . SER A 1 178 ? 27.922 22.109 -14.555 1 96.56 178 SER A C 1
ATOM 1357 O O . SER A 1 178 ? 27.406 23.219 -14.398 1 96.56 178 SER A O 1
ATOM 1359 N N . SER A 1 179 ? 27.203 21 -14.758 1 95.62 179 SER A N 1
ATOM 1360 C CA . SER A 1 179 ? 25.75 21.062 -14.711 1 95.62 179 SER A CA 1
ATOM 1361 C C . SER A 1 179 ? 25.25 21.531 -13.352 1 95.62 179 SER A C 1
ATOM 1363 O O . SER A 1 179 ? 24.156 22.078 -13.234 1 95.62 179 SER A O 1
ATOM 1365 N N . LEU A 1 180 ? 26.016 21.344 -12.336 1 96.69 180 LEU A N 1
ATOM 1366 C CA . LEU A 1 180 ? 25.656 21.75 -10.977 1 96.69 180 LEU A CA 1
ATOM 1367 C C . LEU A 1 180 ? 25.766 23.266 -10.812 1 96.69 180 LEU A C 1
ATOM 1369 O O . LEU A 1 180 ? 25.281 23.812 -9.82 1 96.69 180 LEU A O 1
ATOM 1373 N N . ASP A 1 181 ? 26.391 23.906 -11.781 1 96.56 181 ASP A N 1
ATOM 1374 C CA . ASP A 1 181 ? 26.562 25.359 -11.688 1 96.56 181 ASP A CA 1
ATOM 1375 C C . ASP A 1 181 ? 25.219 26.078 -11.789 1 96.56 181 ASP A C 1
ATOM 1377 O O . ASP A 1 181 ? 25.062 27.188 -11.297 1 96.56 181 ASP A O 1
ATOM 1381 N N . THR A 1 182 ? 24.328 25.406 -12.484 1 96.38 182 THR A N 1
ATOM 1382 C CA . THR A 1 182 ? 22.984 25.953 -12.492 1 96.38 182 THR A CA 1
ATOM 1383 C C . THR A 1 182 ? 22.312 25.766 -11.141 1 96.38 182 THR A C 1
ATOM 1385 O O . THR A 1 182 ? 22.125 24.625 -10.688 1 96.38 182 THR A O 1
ATOM 1388 N N . LYS A 1 183 ? 21.922 26.812 -10.484 1 96.94 183 LYS A N 1
ATOM 1389 C CA . LYS A 1 183 ? 21.359 26.734 -9.133 1 96.94 183 LYS A CA 1
ATOM 1390 C C . LYS A 1 183 ? 19.891 26.359 -9.172 1 96.94 183 LYS A C 1
ATOM 1392 O O . LYS A 1 183 ? 19.156 26.766 -10.07 1 96.94 183 LYS A O 1
ATOM 1397 N N . LEU A 1 184 ? 19.438 25.562 -8.211 1 97.81 184 LEU A N 1
ATOM 1398 C CA . LEU A 1 184 ? 18.016 25.312 -8 1 97.81 184 LEU A CA 1
ATOM 1399 C C . LEU A 1 184 ? 17.281 26.594 -7.586 1 97.81 184 LEU A C 1
ATOM 1401 O O . LEU A 1 184 ? 17.891 27.484 -6.988 1 97.81 184 LEU A O 1
ATOM 1405 N N . VAL A 1 185 ? 16.047 26.688 -7.949 1 96.31 185 VAL A N 1
ATOM 1406 C CA . VAL A 1 185 ? 15.227 27.844 -7.578 1 96.31 185 VAL A CA 1
ATOM 1407 C C . VAL A 1 185 ? 14.5 27.562 -6.27 1 96.31 185 VAL A C 1
ATOM 1409 O O . VAL A 1 185 ? 13.383 27.047 -6.273 1 96.31 185 VAL A O 1
ATOM 1412 N N . THR A 1 186 ? 15 28.016 -5.152 1 93.5 186 THR A N 1
ATOM 1413 C CA . THR A 1 186 ? 14.516 27.594 -3.842 1 93.5 186 THR A CA 1
ATOM 1414 C C . THR A 1 186 ? 13.523 28.625 -3.283 1 93.5 186 THR A C 1
ATOM 1416 O O . THR A 1 186 ? 12.953 28.406 -2.213 1 93.5 186 THR A O 1
ATOM 1419 N N . THR A 1 187 ? 13.375 29.75 -4.012 1 93.06 187 THR A N 1
ATOM 1420 C CA . THR A 1 187 ? 12.43 30.766 -3.555 1 93.06 187 THR A CA 1
ATOM 1421 C C . THR A 1 187 ? 11.398 31.062 -4.633 1 93.06 187 THR A C 1
ATOM 1423 O O . THR A 1 187 ? 11.68 30.922 -5.828 1 93.06 187 THR A O 1
ATOM 1426 N N . LEU A 1 188 ? 10.219 31.469 -4.172 1 96.06 188 LEU A N 1
ATOM 1427 C CA . LEU A 1 188 ? 9.188 31.891 -5.117 1 96.06 188 LEU A CA 1
ATOM 1428 C C . LEU A 1 188 ? 9.578 33.188 -5.793 1 96.06 188 LEU A C 1
ATOM 1430 O O . LEU A 1 188 ? 10.258 34.031 -5.195 1 96.06 188 LEU A O 1
ATOM 1434 N N . PRO A 1 189 ? 9.164 33.406 -7.012 1 95.44 189 PRO A N 1
ATOM 1435 C CA . PRO A 1 189 ? 9.461 34.656 -7.672 1 95.44 189 PRO A CA 1
ATOM 1436 C C . PRO A 1 189 ? 8.852 35.875 -6.945 1 95.44 189 PRO A C 1
ATOM 1438 O O . PRO A 1 189 ? 7.758 35.75 -6.383 1 95.44 189 PRO A O 1
ATOM 1441 N N . PRO A 1 190 ? 9.555 36.969 -7.016 1 95.31 190 PRO A N 1
ATOM 1442 C CA . PRO A 1 190 ? 9.031 38.156 -6.336 1 95.31 190 PRO A CA 1
ATOM 1443 C C . PRO A 1 190 ? 7.664 38.594 -6.867 1 95.31 190 PRO A C 1
ATOM 1445 O O . PRO A 1 190 ? 7.406 38.5 -8.07 1 95.31 190 PRO A O 1
ATOM 1448 N N . GLY A 1 191 ? 6.867 39.062 -5.969 1 94.75 191 GLY A N 1
ATOM 1449 C CA . GLY A 1 191 ? 5.555 39.562 -6.352 1 94.75 191 GLY A CA 1
ATOM 1450 C C . GLY A 1 191 ? 5.586 41 -6.879 1 94.75 191 GLY A C 1
ATOM 1451 O O . GLY A 1 191 ? 6.648 41.625 -6.941 1 94.75 191 GLY A O 1
ATOM 1452 N N . ASN A 1 192 ? 4.402 41.438 -7.34 1 96.5 192 ASN A N 1
ATOM 1453 C CA . ASN A 1 192 ? 4.227 42.812 -7.754 1 96.5 192 ASN A CA 1
ATOM 1454 C C . ASN A 1 192 ? 4.09 43.75 -6.555 1 96.5 192 ASN A C 1
ATOM 1456 O O . ASN A 1 192 ? 3.1 43.688 -5.824 1 96.5 192 ASN A O 1
ATOM 1460 N N . VAL A 1 193 ? 5 44.719 -6.441 1 96.44 193 VAL A N 1
ATOM 1461 C CA . VAL A 1 193 ? 5.098 45.594 -5.277 1 96.44 193 VAL A CA 1
ATOM 1462 C C . VAL A 1 193 ? 3.836 46.438 -5.164 1 96.44 193 VAL A C 1
ATOM 1464 O O . VAL A 1 193 ? 3.34 46.688 -4.062 1 96.44 193 VAL A O 1
ATOM 1467 N N . ASN A 1 194 ? 3.307 46.906 -6.266 1 97.44 194 ASN A N 1
ATOM 1468 C CA . ASN A 1 194 ? 2.105 47.75 -6.25 1 97.44 194 ASN A CA 1
ATOM 1469 C C . ASN A 1 194 ? 0.893 46.969 -5.75 1 97.44 194 ASN A C 1
ATOM 1471 O O . ASN A 1 194 ? 0.084 47.5 -4.984 1 97.44 194 ASN A O 1
ATOM 1475 N N . VAL A 1 195 ? 0.802 45.75 -6.203 1 97.94 195 VAL A N 1
ATOM 1476 C CA . VAL A 1 195 ? -0.299 44.875 -5.773 1 97.94 195 VAL A CA 1
ATOM 1477 C C . VAL A 1 195 ? -0.183 44.594 -4.277 1 97.94 195 VAL A C 1
ATOM 1479 O O . VAL A 1 195 ? -1.176 44.656 -3.551 1 97.94 195 VAL A O 1
ATOM 1482 N N . GLU A 1 196 ? 0.997 44.344 -3.826 1 97.88 196 GLU A N 1
ATOM 1483 C CA . GLU A 1 196 ? 1.239 44.062 -2.416 1 97.88 196 GLU A CA 1
ATOM 1484 C C . GLU A 1 196 ? 0.933 45.281 -1.547 1 97.88 196 GLU A C 1
ATOM 1486 O O . GLU A 1 196 ? 0.323 45.156 -0.483 1 97.88 196 GLU A O 1
ATOM 1491 N N . ASN A 1 197 ? 1.331 46.438 -2.045 1 97.75 197 ASN A N 1
ATOM 1492 C CA . ASN A 1 197 ? 1.07 47.656 -1.294 1 97.75 197 ASN A CA 1
ATOM 1493 C C . ASN A 1 197 ? -0.426 47.938 -1.183 1 97.75 197 ASN A C 1
ATOM 1495 O O . ASN A 1 197 ? -0.909 48.344 -0.122 1 97.75 197 ASN A O 1
ATOM 1499 N N . LEU A 1 198 ? -1.09 47.75 -2.266 1 98.19 198 LEU A N 1
ATOM 1500 C CA . LEU A 1 198 ? -2.535 47.969 -2.264 1 98.19 198 LEU A CA 1
ATOM 1501 C C . LEU A 1 198 ? -3.207 47 -1.274 1 98.19 198 LEU A C 1
ATOM 1503 O O . LEU A 1 198 ? -4.102 47.406 -0.527 1 98.19 198 LEU A O 1
ATOM 1507 N N . LEU A 1 199 ? -2.807 45.75 -1.326 1 98.38 199 LEU A N 1
ATOM 1508 C CA . LEU A 1 199 ? -3.355 44.75 -0.417 1 98.38 199 LEU A CA 1
ATOM 1509 C C . LEU A 1 199 ? -3.078 45.125 1.035 1 98.38 199 LEU A C 1
ATOM 1511 O O . LEU A 1 199 ? -3.973 45.062 1.881 1 98.38 199 LEU A O 1
ATOM 1515 N N . ILE A 1 200 ? -1.869 45.531 1.352 1 98.38 200 ILE A N 1
ATOM 1516 C CA . ILE A 1 200 ? -1.473 45.906 2.707 1 98.38 200 ILE A CA 1
ATOM 1517 C C . ILE A 1 200 ? -2.297 47.094 3.18 1 98.38 200 ILE A C 1
ATOM 1519 O O . ILE A 1 200 ? -2.805 47.094 4.305 1 98.38 200 ILE A O 1
ATOM 1523 N N . GLU A 1 201 ? -2.484 48.062 2.318 1 97.75 201 GLU A N 1
ATOM 1524 C CA . GLU A 1 201 ? -3.279 49.25 2.664 1 97.75 201 GLU A CA 1
ATOM 1525 C C . GLU A 1 201 ? -4.727 48.875 2.965 1 97.75 201 GLU A C 1
ATOM 1527 O O . GLU A 1 201 ? -5.324 49.375 3.912 1 97.75 201 GLU A O 1
ATOM 1532 N N . LYS A 1 202 ? -5.219 48.031 2.137 1 97.88 202 LYS A N 1
ATOM 1533 C CA . LYS A 1 202 ? -6.586 47.562 2.342 1 97.88 202 LYS A CA 1
ATOM 1534 C C . LYS A 1 202 ? -6.723 46.844 3.682 1 97.88 202 LYS A C 1
ATOM 1536 O O . LYS A 1 202 ? -7.699 47.062 4.406 1 97.88 202 LYS A O 1
ATOM 1541 N N . ILE A 1 203 ? -5.785 46 4.008 1 98.12 203 ILE A N 1
ATOM 1542 C CA . ILE A 1 203 ? -5.816 45.25 5.254 1 98.12 203 ILE A CA 1
ATOM 1543 C C . ILE A 1 203 ? -5.684 46.219 6.441 1 98.12 203 ILE A C 1
ATOM 1545 O O . ILE A 1 203 ? -6.41 46.094 7.43 1 98.12 203 ILE A O 1
ATOM 1549 N N . LEU A 1 204 ? -4.797 47.25 6.316 1 97.19 204 LEU A N 1
ATOM 1550 C CA . LEU A 1 204 ? -4.609 48.219 7.387 1 97.19 204 LEU A CA 1
ATOM 1551 C C . LEU A 1 204 ? -5.887 49 7.629 1 97.19 204 LEU A C 1
ATOM 1553 O O . LEU A 1 204 ? -6.25 49.281 8.773 1 97.19 204 LEU A O 1
ATOM 1557 N N . THR A 1 205 ? -6.535 49.344 6.547 1 96.81 205 THR A N 1
ATOM 1558 C CA . THR A 1 205 ? -7.793 50.094 6.652 1 96.81 205 THR A CA 1
ATOM 1559 C C . THR A 1 205 ? -8.844 49.25 7.383 1 96.81 205 THR A C 1
ATOM 1561 O O . THR A 1 205 ? -9.531 49.75 8.273 1 96.81 205 THR A O 1
ATOM 1564 N N . GLN A 1 206 ? -8.875 48 7.047 1 96.19 206 GLN A N 1
ATOM 1565 C CA . GLN A 1 206 ? -9.852 47.125 7.688 1 96.19 206 GLN A CA 1
ATOM 1566 C C . GLN A 1 206 ? -9.477 46.875 9.148 1 96.19 206 GLN A C 1
ATOM 1568 O O . GLN A 1 206 ? -10.359 46.781 10.008 1 96.19 206 GLN A O 1
ATOM 1573 N N . LEU A 1 207 ? -8.234 46.719 9.383 1 96.12 207 LEU A N 1
ATOM 1574 C CA . LEU A 1 207 ? -7.766 46.5 10.742 1 96.12 207 LEU A CA 1
ATOM 1575 C C . LEU A 1 207 ? -8.109 47.688 11.625 1 96.12 207 LEU A C 1
ATOM 1577 O O . LEU A 1 207 ? -8.469 47.531 12.797 1 96.12 207 LEU A O 1
ATOM 1581 N N . SER A 1 208 ? -7.984 48.844 11.07 1 94.44 208 SER A N 1
ATOM 1582 C CA . SER A 1 208 ? -8.281 50.062 11.812 1 94.44 208 SER A CA 1
ATOM 1583 C C . SER A 1 208 ? -9.773 50.188 12.117 1 94.44 208 SER A C 1
ATOM 1585 O O . SER A 1 208 ? -10.156 50.688 13.172 1 94.44 208 SER A O 1
ATOM 1587 N N . ALA A 1 209 ? -10.555 49.688 11.266 1 93.69 209 ALA A N 1
ATOM 1588 C CA . ALA A 1 209 ? -12 49.781 11.383 1 93.69 209 ALA A CA 1
ATOM 1589 C C . ALA A 1 209 ? -12.578 48.625 12.195 1 93.69 209 ALA A C 1
ATOM 1591 O O . ALA A 1 209 ? -13.672 48.75 12.766 1 93.69 209 ALA A O 1
ATOM 1592 N N . ALA A 1 210 ? -11.883 47.562 12.281 1 93.62 210 ALA A N 1
ATOM 1593 C CA . ALA A 1 210 ? -12.406 46.312 12.859 1 93.62 210 ALA A CA 1
ATOM 1594 C C . ALA A 1 210 ? -12.539 46.438 14.375 1 93.62 210 ALA A C 1
ATOM 1596 O O . ALA A 1 210 ? -11.648 46.969 15.047 1 93.62 210 ALA A O 1
ATOM 1597 N N . LYS A 1 211 ? -13.633 46 14.891 1 91.81 211 LYS A N 1
ATOM 1598 C CA . LYS A 1 211 ? -13.883 45.938 16.328 1 91.81 211 LYS A CA 1
ATOM 1599 C C . LYS A 1 211 ? -13.43 44.625 16.922 1 91.81 211 LYS A C 1
ATOM 1601 O O . LYS A 1 211 ? -12.945 44.562 18.062 1 91.81 211 LYS A O 1
ATOM 1606 N N . GLN A 1 212 ? -13.578 43.562 16.141 1 92.38 212 GLN A N 1
ATOM 1607 C CA . GLN A 1 212 ? -13.266 42.219 16.641 1 92.38 212 GLN A CA 1
ATOM 1608 C C . GLN A 1 212 ? -12.453 41.438 15.617 1 92.38 212 GLN A C 1
ATOM 1610 O O . GLN A 1 212 ? -12.891 40.406 15.133 1 92.38 212 GLN A O 1
ATOM 1615 N N . PRO A 1 213 ? -11.227 41.875 15.328 1 95.06 213 PRO A N 1
ATOM 1616 C CA . PRO A 1 213 ? -10.367 41.094 14.43 1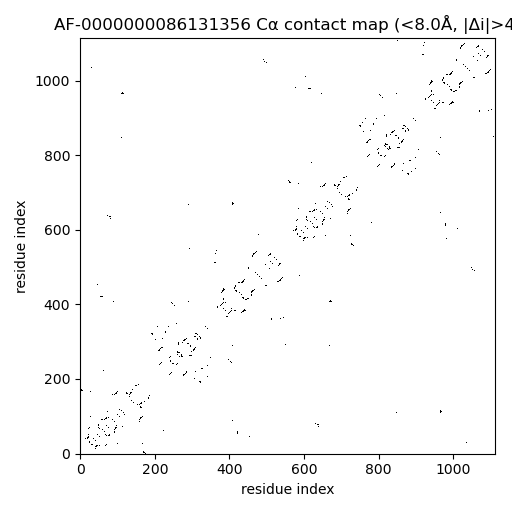 95.06 213 PRO A CA 1
ATOM 1617 C C . PRO A 1 213 ? -9.812 39.844 15.078 1 95.06 213 PRO A C 1
ATOM 1619 O O . PRO A 1 213 ? -9.547 39.812 16.281 1 95.06 213 PRO A O 1
ATOM 1622 N N . VAL A 1 214 ? -9.664 38.812 14.289 1 95.12 214 VAL A N 1
ATOM 1623 C CA . VAL A 1 214 ? -9.07 37.562 14.766 1 95.12 214 VAL A CA 1
ATOM 1624 C C . VAL A 1 214 ? -8.031 37.062 13.766 1 95.12 214 VAL A C 1
ATOM 1626 O O . VAL A 1 214 ? -8.133 37.344 12.562 1 95.12 214 VAL A O 1
ATOM 1629 N N . LEU A 1 215 ? -7.008 36.438 14.273 1 96.81 215 LEU A N 1
ATOM 1630 C CA . LEU A 1 215 ? -6.043 35.688 13.469 1 96.81 215 LEU A CA 1
ATOM 1631 C C . LEU A 1 215 ? -6.293 34.188 13.555 1 96.81 215 LEU A C 1
ATOM 1633 O O . LEU A 1 215 ? -6.273 33.625 14.641 1 96.81 215 LEU A O 1
ATOM 1637 N N . LEU A 1 216 ? -6.617 33.594 12.469 1 96.69 216 LEU A N 1
ATOM 1638 C CA . LEU A 1 216 ? -6.84 32.156 12.383 1 96.69 216 LEU A CA 1
ATOM 1639 C C . LEU A 1 216 ? -5.691 31.469 11.648 1 96.69 216 LEU A C 1
ATOM 1641 O O . LEU A 1 216 ? -5.516 31.672 10.445 1 96.69 216 LEU A O 1
ATOM 1645 N N . VAL A 1 217 ? -4.922 30.688 12.406 1 97.56 217 VAL A N 1
ATOM 1646 C CA . VAL A 1 217 ? -3.76 30 11.859 1 97.56 217 VAL A CA 1
ATOM 1647 C C . VAL A 1 217 ? -4.145 28.578 11.453 1 97.56 217 VAL A C 1
ATOM 1649 O O . VAL A 1 217 ? -4.551 27.766 12.297 1 97.56 217 VAL A O 1
ATOM 1652 N N . ASP A 1 218 ? -3.98 28.297 10.188 1 96.25 218 ASP A N 1
ATOM 1653 C CA . ASP A 1 218 ? -4.34 27.016 9.586 1 96.25 218 ASP A CA 1
ATOM 1654 C C . ASP A 1 218 ? -3.107 26.297 9.055 1 96.25 218 ASP A C 1
ATOM 1656 O O . ASP A 1 218 ? -1.998 26.5 9.547 1 96.25 218 ASP A O 1
ATOM 1660 N N . GLY A 1 219 ? -3.268 25.312 8.211 1 92.06 219 GLY A N 1
ATOM 1661 C CA . GLY A 1 219 ? -2.119 24.531 7.777 1 92.06 219 GLY A CA 1
ATOM 1662 C C . GLY A 1 219 ? -1.971 24.484 6.27 1 92.06 219 GLY A C 1
ATOM 1663 O O . GLY A 1 219 ? -0.972 23.969 5.754 1 92.06 219 GLY A O 1
ATOM 1664 N N . GLY A 1 220 ? -2.893 25.109 5.707 1 91.81 220 GLY A N 1
ATOM 1665 C CA . GLY A 1 220 ? -2.785 25.125 4.258 1 91.81 220 GLY A CA 1
ATOM 1666 C C . GLY A 1 220 ? -1.687 26.031 3.75 1 91.81 220 GLY A C 1
ATOM 1667 O O . GLY A 1 220 ? -0.799 26.438 4.508 1 91.81 220 GLY A O 1
ATOM 1668 N N . ALA A 1 221 ? -1.469 26.125 2.463 1 93.69 221 ALA A N 1
ATOM 1669 C CA . ALA A 1 221 ? -0.505 26.984 1.793 1 93.69 221 ALA A CA 1
ATOM 1670 C C . ALA A 1 221 ? 0.926 26.594 2.156 1 93.69 221 ALA A C 1
ATOM 1672 O O . ALA A 1 221 ? 1.774 27.469 2.369 1 93.69 221 ALA A O 1
ATOM 1673 N N . ALA A 1 222 ? 1.223 25.344 2.41 1 94.38 222 ALA A N 1
ATOM 1674 C CA . ALA A 1 222 ? 2.559 24.828 2.699 1 94.38 222 ALA A CA 1
ATOM 1675 C C . ALA A 1 222 ? 3.092 25.391 4.016 1 94.38 222 ALA A C 1
ATOM 1677 O O . ALA A 1 222 ? 4.141 26.031 4.039 1 94.38 222 ALA A O 1
ATOM 1678 N N . ARG A 1 223 ? 2.543 25.062 5.086 1 94.19 223 ARG A N 1
ATOM 1679 C CA . ARG A 1 223 ? 2.736 25.625 6.422 1 94.19 223 ARG A CA 1
ATOM 1680 C C . ARG A 1 223 ? 4.219 25.703 6.77 1 94.19 223 ARG A C 1
ATOM 1682 O O . ARG A 1 223 ? 4.66 26.672 7.398 1 94.19 223 ARG A O 1
ATOM 1689 N N . SER A 1 224 ? 5 24.75 6.348 1 90.56 224 SER A N 1
ATOM 1690 C CA . SER A 1 224 ? 6.418 24.703 6.695 1 90.56 224 SER A CA 1
ATOM 1691 C C . SER A 1 224 ? 7.16 25.922 6.164 1 90.56 224 SER A C 1
ATOM 1693 O O . SER A 1 224 ? 8.234 26.266 6.656 1 90.56 224 SER A O 1
ATOM 1695 N N . SER A 1 225 ? 6.617 26.562 5.223 1 93.88 225 SER A N 1
ATOM 1696 C CA . SER A 1 225 ? 7.32 27.656 4.559 1 93.88 225 SER A CA 1
ATOM 1697 C C . SER A 1 225 ? 7.027 28.984 5.23 1 93.88 225 SER A C 1
ATOM 1699 O O . SER A 1 225 ? 7.824 29.922 5.141 1 93.88 225 SER A O 1
ATOM 1701 N N . TRP A 1 226 ? 5.875 29.125 5.922 1 96 226 TRP A N 1
ATOM 1702 C CA . TRP A 1 226 ? 5.488 30.469 6.316 1 96 226 TRP A CA 1
ATOM 1703 C C . TRP A 1 226 ? 5.211 30.547 7.812 1 96 226 TRP A C 1
ATOM 1705 O O . TRP A 1 226 ? 5.09 31.641 8.375 1 96 226 TRP A O 1
ATOM 1715 N N . ALA A 1 227 ? 5.172 29.359 8.531 1 95.38 227 ALA A N 1
ATOM 1716 C CA . ALA A 1 227 ? 4.828 29.328 9.945 1 95.38 227 ALA A CA 1
ATOM 1717 C C . ALA A 1 227 ? 5.809 30.156 10.773 1 95.38 227 ALA A C 1
ATOM 1719 O O . ALA A 1 227 ? 5.457 30.672 11.828 1 95.38 227 ALA A O 1
ATOM 1720 N N . LYS A 1 228 ? 7.039 30.359 10.32 1 94.5 228 LYS A N 1
ATOM 1721 C CA . LYS A 1 228 ? 8.078 31.109 11.023 1 94.5 228 LYS A CA 1
ATOM 1722 C C . LYS A 1 228 ? 7.699 32.562 11.18 1 94.5 228 LYS A C 1
ATOM 1724 O O . LYS A 1 228 ? 8.234 33.281 12.047 1 94.5 228 LYS A O 1
ATOM 1729 N N . PHE A 1 229 ? 6.734 33.094 10.422 1 97.31 229 PHE A N 1
ATOM 1730 C CA . PHE A 1 229 ? 6.371 34.5 10.438 1 97.31 229 PHE A CA 1
ATOM 1731 C C . PHE A 1 229 ? 5.246 34.75 11.438 1 97.31 229 PHE A C 1
ATOM 1733 O O . PHE A 1 229 ? 4.945 35.906 11.758 1 97.31 229 PHE A O 1
ATOM 1740 N N . VAL A 1 230 ? 4.645 33.688 12.023 1 97.38 230 VAL A N 1
ATOM 1741 C CA . VAL A 1 230 ? 3.432 33.781 12.828 1 97.38 230 VAL A CA 1
ATOM 1742 C C . VAL A 1 230 ? 3.746 34.531 14.133 1 97.38 230 VAL A C 1
ATOM 1744 O O . VAL A 1 230 ? 3.01 35.406 14.547 1 97.38 230 VAL A O 1
ATOM 1747 N N . PRO A 1 231 ? 4.898 34.25 14.773 1 96.12 231 PRO A N 1
ATOM 1748 C CA . PRO A 1 231 ? 5.164 34.906 16.047 1 96.12 231 PRO A CA 1
ATOM 1749 C C . PRO A 1 231 ? 5.273 36.438 15.906 1 96.12 231 PRO A C 1
ATOM 1751 O O . PRO A 1 231 ? 4.676 37.156 16.688 1 96.12 231 PRO A O 1
ATOM 1754 N N . SER A 1 232 ? 5.957 36.875 14.875 1 96.75 232 SER A N 1
ATOM 1755 C CA . SER A 1 232 ? 6.117 38.312 14.664 1 96.75 232 SER A CA 1
ATOM 1756 C C . SER A 1 232 ? 4.785 38.969 14.312 1 96.75 232 SER A C 1
ATOM 1758 O O . SER A 1 232 ? 4.504 40.094 14.742 1 96.75 232 SER A O 1
ATOM 1760 N N . LEU A 1 233 ? 3.994 38.312 13.578 1 97.06 233 LEU A N 1
ATOM 1761 C CA . LEU A 1 233 ? 2.689 38.844 13.188 1 97.06 233 LEU A CA 1
ATOM 1762 C C . LEU A 1 233 ? 1.768 38.938 14.398 1 97.06 233 LEU A C 1
ATOM 1764 O O . LEU A 1 233 ? 1.064 39.938 14.555 1 97.06 233 LEU A O 1
ATOM 1768 N N . MET A 1 234 ? 1.75 37.938 15.234 1 95 234 MET A N 1
ATOM 1769 C CA . MET A 1 234 ? 0.937 37.938 16.438 1 95 234 MET A CA 1
ATOM 1770 C C . MET A 1 234 ? 1.308 39.094 17.359 1 95 234 MET A C 1
ATOM 1772 O O . MET A 1 234 ? 0.429 39.781 17.906 1 95 234 MET A O 1
ATOM 1776 N N . ASP A 1 235 ? 2.564 39.344 17.469 1 93.12 235 ASP A N 1
ATOM 1777 C CA . ASP A 1 235 ? 3.072 40.406 18.328 1 93.12 235 ASP A CA 1
ATOM 1778 C C . ASP A 1 235 ? 2.676 41.781 17.797 1 93.12 235 ASP A C 1
ATOM 1780 O O . ASP A 1 235 ? 2.455 42.688 18.578 1 93.12 235 ASP A O 1
ATOM 1784 N N . ALA A 1 236 ? 2.598 41.844 16.516 1 94.62 236 ALA A N 1
ATOM 1785 C CA . ALA A 1 236 ? 2.225 43.125 15.891 1 94.62 236 ALA A CA 1
ATOM 1786 C C . ALA A 1 236 ? 0.718 43.344 15.977 1 94.62 236 ALA A C 1
ATOM 1788 O O . ALA A 1 236 ? 0.271 44.469 16.25 1 94.62 236 ALA A O 1
ATOM 1789 N N . LEU A 1 237 ? -0.072 42.344 15.758 1 94.56 237 LEU A N 1
ATOM 1790 C CA . LEU A 1 237 ? -1.522 42.438 15.641 1 94.56 237 LEU A CA 1
ATOM 1791 C C . LEU A 1 237 ? -2.164 42.625 17.016 1 94.56 237 LEU A C 1
ATOM 1793 O O . LEU A 1 237 ? -3.049 43.438 17.188 1 94.56 237 LEU A O 1
ATOM 1797 N N . LYS A 1 238 ? -1.727 41.75 18.016 1 92.94 238 LYS A N 1
ATOM 1798 C CA . LYS A 1 238 ? -2.258 41.75 19.375 1 92.94 238 LYS A CA 1
ATOM 1799 C C . LYS A 1 238 ? -3.768 41.531 19.375 1 92.94 238 LYS A C 1
ATOM 1801 O O . LYS A 1 238 ? -4.512 42.25 20.047 1 92.94 238 LYS A O 1
ATOM 1806 N N . VAL A 1 239 ? -4.219 40.594 18.594 1 94.06 239 VAL A N 1
ATOM 1807 C CA . VAL A 1 239 ? -5.617 40.188 18.484 1 94.06 239 VAL A CA 1
ATOM 1808 C C . VAL A 1 239 ? -5.773 38.719 18.906 1 94.06 239 VAL A C 1
ATOM 1810 O O . VAL A 1 239 ? -4.785 38.031 19.062 1 94.06 239 VAL A O 1
ATOM 1813 N N . PRO A 1 240 ? -7.023 38.219 19.156 1 94.44 240 PRO A N 1
ATOM 1814 C CA . PRO A 1 240 ? -7.203 36.781 19.438 1 94.44 240 PRO A CA 1
ATOM 1815 C C . PRO A 1 240 ? -6.656 35.906 18.328 1 94.44 240 PRO A C 1
ATOM 1817 O O . PRO A 1 240 ? -6.887 36.156 17.141 1 94.44 240 PRO A O 1
ATOM 1820 N N . VAL A 1 241 ? -5.941 34.938 18.766 1 95.5 241 VAL A N 1
ATOM 1821 C CA . VAL A 1 241 ? -5.34 33.969 17.828 1 95.5 241 VAL A CA 1
ATOM 1822 C C . VAL A 1 241 ? -5.918 32.594 18.062 1 95.5 241 VAL A C 1
ATOM 1824 O O . VAL A 1 241 ? -5.977 32.125 19.203 1 95.5 241 VAL A O 1
ATOM 1827 N N . LEU A 1 242 ? -6.387 31.984 17.031 1 94.69 242 LEU A N 1
ATOM 1828 C CA . LEU A 1 242 ? -6.91 30.625 17.062 1 94.69 242 LEU A CA 1
ATOM 1829 C C . LEU A 1 242 ? -6.207 29.75 16.031 1 94.69 242 LEU A C 1
ATOM 1831 O O . LEU A 1 242 ? -5.621 30.25 15.078 1 94.69 242 LEU A O 1
ATOM 1835 N N . THR A 1 243 ? -6.242 28.422 16.266 1 95.38 243 THR A N 1
ATOM 1836 C CA . THR A 1 243 ? -5.676 27.469 15.328 1 95.38 243 THR A CA 1
ATOM 1837 C C . THR A 1 243 ? -6.73 26.453 14.867 1 95.38 243 THR A C 1
ATOM 1839 O O . THR A 1 243 ? -7.641 26.125 15.633 1 95.38 243 THR A O 1
ATOM 1842 N N . THR A 1 244 ? -6.637 26.094 13.656 1 94.06 244 THR A N 1
ATOM 1843 C CA . THR A 1 244 ? -7.375 24.922 13.195 1 94.06 244 THR A CA 1
ATOM 1844 C C . THR A 1 244 ? -6.625 23.625 13.547 1 94.06 244 THR A C 1
ATOM 1846 O O . THR A 1 244 ? -5.59 23.672 14.211 1 94.06 244 THR A O 1
ATOM 1849 N N . LEU A 1 245 ? -7.125 22.453 13.062 1 93.19 245 LEU A N 1
ATOM 1850 C CA . LEU A 1 245 ? -6.426 21.188 13.258 1 93.19 245 LEU A CA 1
ATOM 1851 C C . LEU A 1 245 ? -5.047 21.219 12.617 1 93.19 245 LEU A C 1
ATOM 1853 O O . LEU A 1 245 ? -4.055 20.828 13.242 1 93.19 245 LEU A O 1
ATOM 1857 N N . LEU A 1 246 ? -5.027 21.719 11.414 1 95.38 246 LEU A N 1
ATOM 1858 C CA . LEU A 1 246 ? -3.789 21.703 10.641 1 95.38 246 LEU A CA 1
ATOM 1859 C C . LEU A 1 246 ? -2.844 22.797 11.117 1 95.38 246 LEU A C 1
ATOM 1861 O O . LEU A 1 246 ? -1.644 22.75 10.836 1 95.38 246 LEU A O 1
ATOM 1865 N N . GLY A 1 247 ? -3.352 23.75 11.859 1 95.88 247 GLY A N 1
ATOM 1866 C CA . GLY A 1 247 ? -2.549 24.859 12.359 1 95.88 247 GLY A CA 1
ATOM 1867 C C . GLY A 1 247 ? -2.008 24.625 13.758 1 95.88 247 GLY A C 1
ATOM 1868 O O . GLY A 1 247 ? -1.142 25.359 14.227 1 95.88 247 GLY A O 1
ATOM 1869 N N . LYS A 1 248 ? -2.508 23.516 14.391 1 95.31 248 LYS A N 1
ATOM 1870 C CA . LYS A 1 248 ? -2.053 23.188 15.742 1 95.31 248 LYS A CA 1
ATOM 1871 C C . LYS A 1 248 ? -0.537 23.031 15.789 1 95.31 248 LYS A C 1
ATOM 1873 O O . LYS A 1 248 ? 0.04 22.328 14.961 1 95.31 248 LYS A O 1
ATOM 1878 N N . GLY A 1 249 ? 0.133 23.734 16.703 1 94.5 249 GLY A N 1
ATOM 1879 C CA . GLY A 1 249 ? 1.578 23.641 16.844 1 94.5 249 GLY A CA 1
ATOM 1880 C C . GLY A 1 249 ? 2.32 24.75 16.125 1 94.5 249 GLY A C 1
ATOM 1881 O O . GLY A 1 249 ? 3.531 24.906 16.312 1 94.5 249 GLY A O 1
ATOM 1882 N N . ALA A 1 250 ? 1.605 25.594 15.367 1 95.25 250 ALA A N 1
ATOM 1883 C CA . ALA A 1 250 ? 2.242 26.672 14.625 1 95.25 250 ALA A CA 1
ATOM 1884 C C . ALA A 1 250 ? 2.273 27.953 15.453 1 95.25 250 ALA A C 1
ATOM 1886 O O . ALA A 1 250 ? 2.869 28.953 15.047 1 95.25 250 ALA A O 1
ATOM 1887 N N . VAL A 1 251 ? 1.644 27.953 16.625 1 95.31 251 VAL A N 1
ATOM 1888 C CA . VAL A 1 251 ? 1.494 29.141 17.469 1 95.31 251 VAL A CA 1
ATOM 1889 C C . VAL A 1 251 ? 2.004 28.844 18.875 1 95.31 251 VAL A C 1
ATOM 1891 O O . VAL A 1 251 ? 1.826 27.734 19.391 1 95.31 251 VAL A O 1
ATOM 1894 N N . ASP A 1 252 ? 2.699 29.828 19.438 1 94.44 252 ASP A N 1
ATOM 1895 C CA . ASP A 1 252 ? 2.988 29.734 20.859 1 94.44 252 ASP A CA 1
ATOM 1896 C C . ASP A 1 252 ? 1.72 29.906 21.703 1 94.44 252 ASP A C 1
ATOM 1898 O O . ASP A 1 252 ? 1.228 31.016 21.859 1 94.44 252 ASP A O 1
ATOM 1902 N N . GLU A 1 253 ? 1.29 28.859 22.281 1 92.56 253 GLU A N 1
ATOM 1903 C CA . GLU A 1 253 ? -0.014 28.859 22.938 1 92.56 253 GLU A CA 1
ATOM 1904 C C . GLU A 1 253 ? 0.069 29.469 24.328 1 92.56 253 GLU A C 1
ATOM 1906 O O . GLU A 1 253 ? -0.954 29.672 24.984 1 92.56 253 GLU A O 1
ATOM 1911 N N . SER A 1 254 ? 1.25 29.781 24.734 1 90.19 254 SER A N 1
ATOM 1912 C CA . SER A 1 254 ? 1.414 30.5 25.984 1 90.19 254 SER A CA 1
ATOM 1913 C C . SER A 1 254 ? 1.2 32 25.797 1 90.19 254 SER A C 1
ATOM 1915 O O . SER A 1 254 ? 1.117 32.75 26.781 1 90.19 254 SER A O 1
ATOM 1917 N N . SER A 1 255 ? 1.109 32.406 24.578 1 91.69 255 SER A N 1
ATOM 1918 C CA . SER A 1 255 ? 0.845 33.812 24.281 1 91.69 255 SER A CA 1
ATOM 1919 C C . SER A 1 255 ? -0.475 34.25 24.906 1 91.69 255 SER A C 1
ATOM 1921 O O . SER A 1 255 ? -1.457 33.531 24.891 1 91.69 255 SER A O 1
ATOM 1923 N N . PRO A 1 256 ? -0.489 35.469 25.422 1 89.75 256 PRO A N 1
ATOM 1924 C CA . PRO A 1 256 ? -1.746 36 25.969 1 89.75 256 PRO A CA 1
ATOM 1925 C C . PRO A 1 256 ? -2.818 36.188 24.906 1 89.75 256 PRO A C 1
ATOM 1927 O O . PRO A 1 256 ? -3.988 36.406 25.234 1 89.75 256 PRO A O 1
ATOM 1930 N N . TYR A 1 257 ? -2.436 36.062 23.656 1 91.81 257 TYR A N 1
ATOM 1931 C CA . TYR A 1 257 ? -3.383 36.281 22.578 1 91.81 257 TYR A CA 1
ATOM 1932 C C . TYR A 1 257 ? -3.99 34.969 22.094 1 91.81 257 TYR A C 1
ATOM 1934 O O . TYR A 1 257 ? -4.965 34.969 21.328 1 91.81 257 TYR A O 1
ATOM 1942 N N . TYR A 1 258 ? -3.455 33.906 22.484 1 93.06 258 TYR A N 1
ATOM 1943 C CA . TYR A 1 258 ? -3.975 32.625 22.031 1 93.06 258 TYR A CA 1
ATOM 1944 C C . TYR A 1 258 ? -5.254 32.25 22.781 1 93.06 258 TYR A C 1
ATOM 1946 O O . TYR A 1 258 ? -5.293 32.281 24.016 1 93.06 258 TYR A O 1
ATOM 1954 N N . VAL A 1 259 ? -6.277 31.875 22.047 1 91.69 259 VAL A N 1
ATOM 1955 C CA . VAL A 1 259 ? -7.586 31.578 22.609 1 91.69 259 VAL A CA 1
ATOM 1956 C C . VAL A 1 259 ? -7.801 30.062 22.641 1 91.69 259 VAL A C 1
ATOM 1958 O O . VAL A 1 259 ? -8.344 29.516 23.609 1 91.69 259 VAL A O 1
ATOM 1961 N N . GLY A 1 260 ? -7.5 29.375 21.547 1 90.62 260 GLY A N 1
ATOM 1962 C CA . GLY A 1 260 ? -7.73 27.953 21.469 1 90.62 260 GLY A CA 1
ATOM 1963 C C . GLY A 1 260 ? -7.922 27.453 20.047 1 90.62 260 GLY A C 1
ATOM 1964 O O . GLY A 1 260 ? -7.742 28.203 19.094 1 90.62 260 GLY A O 1
ATOM 1965 N N . GLY A 1 261 ? -8.195 26.188 20 1 90.31 261 GLY A N 1
ATOM 1966 C CA . GLY A 1 261 ? -8.469 25.578 18.703 1 90.31 261 GLY A CA 1
ATOM 1967 C C . GLY A 1 261 ? -9.883 25.859 18.219 1 90.31 261 GLY A C 1
ATOM 1968 O O . GLY A 1 261 ? -10.828 25.875 19 1 90.31 261 GLY A O 1
ATOM 1969 N N . TYR A 1 262 ? -9.992 26.094 16.906 1 90.69 262 TYR A N 1
ATOM 1970 C CA . TYR A 1 262 ? -11.281 26.297 16.25 1 90.69 262 TYR A CA 1
ATOM 1971 C C . TYR A 1 262 ? -11.484 25.297 15.117 1 90.69 262 TYR A C 1
ATOM 1973 O O . TYR A 1 262 ? -10.781 25.359 14.102 1 90.69 262 TYR A O 1
ATOM 1981 N N . VAL A 1 263 ? -12.406 24.406 15.32 1 88.88 263 VAL A N 1
ATOM 1982 C CA . VAL A 1 263 ? -12.781 23.422 14.312 1 88.88 263 VAL A CA 1
ATOM 1983 C C . VAL A 1 263 ? -14.305 23.375 14.172 1 88.88 263 VAL A C 1
ATOM 1985 O O . VAL A 1 263 ? -14.938 22.375 14.5 1 88.88 263 VAL A O 1
ATOM 1988 N N . GLY A 1 264 ? -14.812 24.469 13.711 1 87.19 264 GLY A N 1
ATOM 1989 C CA . GLY A 1 264 ? -16.25 24.562 13.484 1 87.19 264 GLY A CA 1
ATOM 1990 C C . GLY A 1 264 ? -17.062 24.125 14.688 1 87.19 264 GLY A C 1
ATOM 1991 O O . GLY A 1 264 ? -16.844 24.625 15.797 1 87.19 264 GLY A O 1
ATOM 1992 N N . GLY A 1 265 ? -17.938 23.203 14.438 1 79.5 265 GLY A N 1
ATOM 1993 C CA . GLY A 1 265 ? -18.906 22.766 15.43 1 79.5 265 GLY A CA 1
ATOM 1994 C C . GLY A 1 265 ? -18.281 21.984 16.578 1 79.5 265 GLY A C 1
ATOM 1995 O O . GLY A 1 265 ? -18.906 21.812 17.625 1 79.5 265 GLY A O 1
ATOM 1996 N N . THR A 1 266 ? -17.062 21.562 16.453 1 79.44 266 THR A N 1
ATOM 1997 C CA . THR A 1 266 ? -16.438 20.75 17.484 1 79.44 266 THR A CA 1
ATOM 1998 C C . THR A 1 266 ? -15.555 21.609 18.375 1 79.44 266 THR A C 1
ATOM 2000 O O . THR A 1 266 ? -14.883 21.094 19.281 1 79.44 266 THR A O 1
ATOM 2003 N N . SER A 1 267 ? -15.625 22.938 18.172 1 84.88 267 SER A N 1
ATOM 2004 C CA . SER A 1 267 ? -14.812 23.859 18.953 1 84.88 267 SER A CA 1
ATOM 2005 C C . SER A 1 267 ? -15.422 24.094 20.344 1 84.88 267 SER A C 1
ATOM 2007 O O . SER A 1 267 ? -16.625 23.906 20.531 1 84.88 267 SER A O 1
ATOM 2009 N N . LEU A 1 268 ? -14.508 24.469 21.219 1 81.06 268 LEU A N 1
ATOM 2010 C CA . LEU A 1 268 ? -15.023 24.953 22.5 1 81.06 268 LEU A CA 1
ATOM 2011 C C . LEU A 1 268 ? -15.859 26.203 22.312 1 81.06 268 LEU A C 1
ATOM 2013 O O . LEU A 1 268 ? -15.578 27.031 21.453 1 81.06 268 LEU A O 1
ATOM 2017 N N . PRO A 1 269 ? -16.844 26.438 23.156 1 81.44 269 PRO A N 1
ATOM 2018 C CA . PRO A 1 269 ? -17.781 27.547 22.984 1 81.44 269 PRO A CA 1
ATOM 2019 C C . PRO A 1 269 ? -17.094 28.906 22.906 1 81.44 269 PRO A C 1
ATOM 2021 O O . PRO A 1 269 ? -17.5 29.766 22.125 1 81.44 269 PRO A O 1
ATOM 2024 N N . GLU A 1 270 ? -16.094 29.078 23.688 1 83.88 270 GLU A N 1
ATOM 2025 C CA . GLU A 1 270 ? -15.422 30.375 23.719 1 83.88 270 GLU A CA 1
ATOM 2026 C C . GLU A 1 270 ? -14.727 30.656 22.391 1 83.88 270 GLU A C 1
ATOM 2028 O O . GLU A 1 270 ? -14.812 31.766 21.859 1 83.88 270 GLU A O 1
ATOM 2033 N N . ALA A 1 271 ? -14.055 29.719 21.906 1 87.69 271 ALA A N 1
ATOM 2034 C CA . ALA A 1 271 ? -13.391 29.859 20.609 1 87.69 271 ALA A CA 1
ATOM 2035 C C . ALA A 1 271 ? -14.406 30.078 19.5 1 87.69 271 ALA A C 1
ATOM 2037 O O . ALA A 1 271 ? -14.195 30.906 18.609 1 87.69 271 ALA A O 1
ATOM 2038 N N . LYS A 1 272 ? -15.453 29.328 19.562 1 88 272 LYS A N 1
ATOM 2039 C CA . LYS A 1 272 ? -16.516 29.453 18.562 1 88 272 LYS A CA 1
ATOM 2040 C C . LYS A 1 272 ? -17.094 30.859 18.547 1 88 272 LYS A C 1
ATOM 2042 O O . LYS A 1 272 ? -17.266 31.438 17.469 1 88 272 LYS A O 1
ATOM 2047 N N . GLU A 1 273 ? -17.406 31.391 19.641 1 88.56 273 GLU A N 1
ATOM 2048 C CA . GLU A 1 273 ? -18.016 32.719 19.766 1 88.56 273 GLU A CA 1
ATOM 2049 C C . GLU A 1 273 ? -17.094 33.781 19.188 1 88.56 273 GLU A C 1
ATOM 2051 O O . GLU A 1 273 ? -17.531 34.688 18.469 1 88.56 273 GLU A O 1
ATOM 2056 N N . ILE A 1 274 ? -15.852 33.656 19.484 1 90.94 274 ILE A N 1
ATOM 2057 C CA . ILE A 1 274 ? -14.875 34.656 19.062 1 90.94 274 ILE A CA 1
ATOM 2058 C C . ILE A 1 274 ? -14.781 34.688 17.547 1 90.94 274 ILE A C 1
ATOM 2060 O O . ILE A 1 274 ? -14.82 35.75 16.922 1 90.94 274 ILE A O 1
ATOM 2064 N N . VAL A 1 275 ? -14.727 33.531 16.953 1 92.25 275 VAL A N 1
ATOM 2065 C CA . VAL A 1 275 ? -14.562 33.438 15.5 1 92.25 275 VAL A CA 1
ATOM 2066 C C . VAL A 1 275 ? -15.867 33.844 14.812 1 92.25 275 VAL A C 1
ATOM 2068 O O . VAL A 1 275 ? -15.852 34.562 13.828 1 92.25 275 VAL A O 1
ATOM 2071 N N . GLU A 1 276 ? -16.922 33.406 15.359 1 92.38 276 GLU A N 1
ATOM 2072 C CA . GLU A 1 276 ? -18.203 33.562 14.672 1 92.38 276 GLU A CA 1
ATOM 2073 C C . GLU A 1 276 ? -18.75 34.969 14.836 1 92.38 276 GLU A C 1
ATOM 2075 O O . GLU A 1 276 ? -19.672 35.375 14.117 1 92.38 276 GLU A O 1
ATOM 2080 N N . THR A 1 277 ? -18.234 35.781 15.711 1 92.19 277 THR A N 1
ATOM 2081 C CA . THR A 1 277 ? -18.672 37.156 15.883 1 92.19 277 THR A CA 1
ATOM 2082 C C . THR A 1 277 ? -17.609 38.125 15.352 1 92.19 277 THR A C 1
ATOM 2084 O O . THR A 1 277 ? -17.797 39.344 15.406 1 92.19 277 THR A O 1
ATOM 2087 N N . ALA A 1 278 ? -16.562 37.594 14.852 1 94.19 278 ALA A N 1
ATOM 2088 C CA . ALA A 1 278 ? -15.484 38.438 14.328 1 94.19 278 ALA A CA 1
ATOM 2089 C C . ALA A 1 278 ? -15.969 39.25 13.133 1 94.19 278 ALA A C 1
ATOM 2091 O O . ALA A 1 278 ? -16.766 38.75 12.328 1 94.19 278 ALA A O 1
ATOM 2092 N N . ASP A 1 279 ? -15.484 40.5 13.008 1 95.69 279 ASP A N 1
ATOM 2093 C CA . ASP A 1 279 ? -15.82 41.312 11.852 1 95.69 279 ASP A CA 1
ATOM 2094 C C . ASP A 1 279 ? -14.656 41.375 10.859 1 95.69 279 ASP A C 1
ATOM 2096 O O . ASP A 1 279 ? -14.812 41.844 9.734 1 95.69 279 ASP A O 1
ATOM 2100 N N . LEU A 1 280 ? -13.461 40.844 11.242 1 96.69 280 LEU A N 1
ATOM 2101 C CA . LEU A 1 280 ? -12.297 40.688 10.383 1 96.69 280 LEU A CA 1
ATOM 2102 C C . LEU A 1 280 ? -11.539 39.406 10.734 1 96.69 280 LEU A C 1
ATOM 2104 O O . LEU A 1 280 ? -11.164 39.188 11.891 1 96.69 280 LEU A O 1
ATOM 2108 N N . VAL A 1 281 ? -11.398 38.5 9.781 1 97.06 281 VAL A N 1
ATOM 2109 C CA . VAL A 1 281 ? -10.648 37.281 9.969 1 97.06 281 VAL A CA 1
ATOM 2110 C C . VAL A 1 281 ? -9.43 37.281 9.055 1 97.06 281 VAL A C 1
ATOM 2112 O O . VAL A 1 281 ? -9.562 37.281 7.828 1 97.06 281 VAL A O 1
ATOM 2115 N N . LEU A 1 282 ? -8.258 37.375 9.617 1 98 282 LEU A N 1
ATOM 2116 C CA . LEU A 1 282 ? -7.02 37.094 8.891 1 98 282 LEU A CA 1
ATOM 2117 C C . LEU A 1 282 ? -6.707 35.594 8.953 1 98 282 LEU A C 1
ATOM 2119 O O . LEU A 1 282 ? -6.258 35.094 9.984 1 98 282 LEU A O 1
ATOM 2123 N N . TRP A 1 283 ? -6.918 34.906 7.879 1 97.62 283 TRP A N 1
ATOM 2124 C CA . TRP A 1 283 ? -6.801 33.469 7.793 1 97.62 283 TRP A CA 1
ATOM 2125 C C . TRP A 1 283 ? -5.508 33.062 7.094 1 97.62 283 TRP A C 1
ATOM 2127 O O . TRP A 1 283 ? -5.332 33.312 5.898 1 97.62 283 TRP A O 1
ATOM 2137 N N . LEU A 1 284 ? -4.602 32.469 7.824 1 98.19 284 LEU A N 1
ATOM 2138 C CA . LEU A 1 284 ? -3.328 32.031 7.254 1 98.19 284 LEU A CA 1
ATOM 2139 C C . LEU A 1 284 ? -3.42 30.609 6.719 1 98.19 284 LEU A C 1
ATOM 2141 O O . LEU A 1 284 ? -3.377 29.656 7.492 1 98.19 284 LEU A O 1
ATOM 2145 N N . GLY A 1 285 ? -3.508 30.469 5.41 1 96.94 285 GLY A N 1
ATOM 2146 C CA . GLY A 1 285 ? -3.463 29.172 4.75 1 96.94 285 GLY A CA 1
ATOM 2147 C C . GLY A 1 285 ? -4.734 28.375 4.938 1 96.94 285 GLY A C 1
ATOM 2148 O O . GLY A 1 285 ? -4.68 27.203 5.344 1 96.94 285 GLY A O 1
ATOM 2149 N N . SER A 1 286 ? -5.867 28.922 4.641 1 94.94 286 SER A N 1
ATOM 2150 C CA . SER A 1 286 ? -7.129 28.203 4.789 1 94.94 286 SER A CA 1
ATOM 2151 C C . SER A 1 286 ? -7.168 26.969 3.896 1 94.94 286 SER A C 1
ATOM 2153 O O . SER A 1 286 ? -6.824 27.031 2.713 1 94.94 286 SER A O 1
ATOM 2155 N N . LEU A 1 287 ? -7.453 25.844 4.43 1 93.38 287 LEU A N 1
ATOM 2156 C CA . LEU A 1 287 ? -7.75 24.594 3.748 1 93.38 287 LEU A CA 1
ATOM 2157 C C . LEU A 1 287 ? -9.031 23.969 4.285 1 93.38 287 LEU A C 1
ATOM 2159 O O . LEU A 1 287 ? -8.992 23.031 5.086 1 93.38 287 LEU A O 1
ATOM 2163 N N . PRO A 1 288 ? -10.148 24.391 3.779 1 90.5 288 PRO A N 1
ATOM 2164 C CA . PRO A 1 288 ? -11.445 24.094 4.398 1 90.5 288 PRO A CA 1
ATOM 2165 C C . PRO A 1 288 ? -12.016 22.75 3.986 1 90.5 288 PRO A C 1
ATOM 2167 O O . PRO A 1 288 ? -13.102 22.672 3.414 1 90.5 288 PRO A O 1
ATOM 2170 N N . SER A 1 289 ? -11.344 21.688 4.418 1 91.94 289 SER A N 1
ATOM 2171 C CA . SER A 1 289 ? -11.891 20.344 4.254 1 91.94 289 SER A CA 1
ATOM 2172 C C . SER A 1 289 ? -12.93 20.031 5.324 1 91.94 289 SER A C 1
ATOM 2174 O O . SER A 1 289 ? -13.023 20.75 6.332 1 91.94 289 SER A O 1
ATOM 2176 N N . ASP A 1 290 ? -13.703 19.016 5.09 1 91 290 ASP A N 1
ATOM 2177 C CA . ASP A 1 290 ? -14.711 18.609 6.066 1 91 290 ASP A CA 1
ATOM 2178 C C . ASP A 1 290 ? -14.07 18.281 7.41 1 91 290 ASP A C 1
ATOM 2180 O O . ASP A 1 290 ? -14.586 18.656 8.461 1 91 290 ASP A O 1
ATOM 2184 N N . CYS A 1 291 ? -12.906 17.703 7.449 1 87.44 291 CYS A N 1
ATOM 2185 C CA . CYS A 1 291 ? -12.242 17.328 8.695 1 87.44 291 CYS A CA 1
ATOM 2186 C C . CYS A 1 291 ? -11.664 18.547 9.398 1 87.44 291 CYS A C 1
ATOM 2188 O O . CYS A 1 291 ? -11.711 18.641 10.625 1 87.44 291 CYS A O 1
ATOM 2190 N N . ASN A 1 292 ? -11.195 19.484 8.594 1 89.38 292 ASN A N 1
ATOM 2191 C CA . ASN A 1 292 ? -10.562 20.688 9.148 1 89.38 292 ASN A CA 1
ATOM 2192 C C . ASN A 1 292 ? -11.609 21.719 9.578 1 89.38 292 ASN A C 1
ATOM 2194 O O . ASN A 1 292 ? -11.281 22.672 10.281 1 89.38 292 ASN A O 1
ATOM 2198 N N . THR A 1 293 ? -12.906 21.5 9.188 1 86.69 293 THR A N 1
ATOM 2199 C CA . THR A 1 293 ? -13.969 22.453 9.5 1 86.69 293 THR A CA 1
ATOM 2200 C C . THR A 1 293 ? -15.117 21.75 10.227 1 86.69 293 THR A C 1
ATOM 2202 O O . THR A 1 293 ? -16.203 22.312 10.352 1 86.69 293 THR A O 1
ATOM 2205 N N . ALA A 1 294 ? -14.859 20.5 10.586 1 83.31 294 ALA A N 1
ATOM 2206 C CA . ALA A 1 294 ? -15.883 19.688 11.234 1 83.31 294 ALA A CA 1
ATOM 2207 C C . ALA A 1 294 ? -17.156 19.625 10.398 1 83.31 294 ALA A C 1
ATOM 2209 O O . ALA A 1 294 ? -18.219 20.094 10.828 1 83.31 294 ALA A O 1
ATOM 2210 N N . GLY A 1 295 ? -17.062 19.031 9.266 1 84.31 295 GLY A N 1
ATOM 2211 C CA . GLY A 1 295 ? -18.203 18.859 8.383 1 84.31 295 GLY A CA 1
ATOM 2212 C C . GLY A 1 295 ? -18.734 20.172 7.836 1 84.31 295 GLY A C 1
ATOM 2213 O O . GLY A 1 295 ? -19.953 20.391 7.797 1 84.31 295 GLY A O 1
ATOM 2214 N N . PHE A 1 296 ? -17.828 21.062 7.605 1 87.38 296 PHE A N 1
ATOM 2215 C CA . PHE A 1 296 ? -18.156 22.344 7 1 87.38 296 PHE A CA 1
ATOM 2216 C C . PHE A 1 296 ? -19.016 23.172 7.93 1 87.38 296 PHE A C 1
ATOM 2218 O O . PHE A 1 296 ? -19.906 23.906 7.473 1 87.38 296 PHE A O 1
ATOM 2225 N N . SER A 1 297 ? -18.781 23.094 9.188 1 82.31 297 SER A N 1
ATOM 2226 C CA . SER A 1 297 ? -19.594 23.797 10.164 1 82.31 297 SER A CA 1
ATOM 2227 C C . SER A 1 297 ? -18.938 25.109 10.594 1 82.31 297 SER A C 1
ATOM 2229 O O . SER A 1 297 ? -19.328 25.703 11.602 1 82.31 297 SER A O 1
ATOM 2231 N N . VAL A 1 298 ? -17.922 25.484 9.891 1 83.31 298 VAL A N 1
ATOM 2232 C CA . VAL A 1 298 ? -17.312 26.781 10.117 1 83.31 298 VAL A CA 1
ATOM 2233 C C . VAL A 1 298 ? -18.297 27.891 9.703 1 83.31 298 VAL A C 1
ATOM 2235 O O . VAL A 1 298 ? -18.844 27.844 8.602 1 83.31 298 VAL A O 1
ATOM 2238 N N . HIS A 1 299 ? -18.594 28.75 10.578 1 84 299 HIS A N 1
ATOM 2239 C CA . HIS A 1 299 ? -19.453 29.891 10.336 1 84 299 HIS A CA 1
ATOM 2240 C C . HIS A 1 299 ? -18.75 31.203 10.695 1 84 299 HIS A C 1
ATOM 2242 O O . HIS A 1 299 ? -18.312 31.375 11.836 1 84 299 HIS A O 1
ATOM 2248 N N . LEU A 1 300 ? -18.578 32 9.641 1 84.81 300 LEU A N 1
ATOM 2249 C CA . LEU A 1 300 ? -18 33.312 9.891 1 84.81 300 LEU A CA 1
ATOM 2250 C C . LEU A 1 300 ? -19.078 34.375 10.023 1 84.81 300 LEU A C 1
ATOM 2252 O O . LEU A 1 300 ? -20.188 34.219 9.5 1 84.81 300 LEU A O 1
ATOM 2256 N N . GLY A 1 301 ? -18.812 35.344 10.836 1 78.44 301 GLY A N 1
ATOM 2257 C CA . GLY A 1 301 ? -19.797 36.406 11.062 1 78.44 301 GLY A CA 1
ATOM 2258 C C . GLY A 1 301 ? -20.359 36.969 9.773 1 78.44 301 GLY A C 1
ATOM 2259 O O . GLY A 1 301 ? -19.641 37.094 8.773 1 78.44 301 GLY A O 1
ATOM 2260 N N . HIS A 1 302 ? -21.688 37.281 9.906 1 79 302 HIS A N 1
ATOM 2261 C CA . HIS A 1 302 ? -22.328 37.938 8.766 1 79 302 HIS A CA 1
ATOM 2262 C C . HIS A 1 302 ? -21.656 39.25 8.414 1 79 302 HIS A C 1
ATOM 2264 O O . HIS A 1 302 ? -21.469 40.094 9.281 1 79 302 HIS A O 1
ATOM 2270 N N . GLY A 1 303 ? -21.109 39.344 7.316 1 85.88 303 GLY A N 1
ATOM 2271 C CA . GLY A 1 303 ? -20.484 40.594 6.863 1 85.88 303 GLY A CA 1
ATOM 2272 C C . GLY A 1 303 ? -19.016 40.688 7.23 1 85.88 303 GLY A C 1
ATOM 2273 O O . GLY A 1 303 ? -18.375 41.719 6.949 1 85.88 303 GLY A O 1
ATOM 2274 N N . ALA A 1 304 ? -18.547 39.625 7.867 1 93 304 ALA A N 1
ATOM 2275 C CA . ALA A 1 304 ? -17.141 39.688 8.242 1 93 304 ALA A CA 1
ATOM 2276 C C . ALA A 1 304 ? -16.234 39.75 7.012 1 93 304 ALA A C 1
ATOM 2278 O O . ALA A 1 304 ? -16.516 39.125 5.992 1 93 304 ALA A O 1
ATOM 2279 N N . THR A 1 305 ? -15.242 40.625 7.098 1 97 305 THR A N 1
ATOM 2280 C CA . THR A 1 305 ? -14.18 40.625 6.094 1 97 305 THR A CA 1
ATOM 2281 C C . THR A 1 305 ? -13.219 39.469 6.332 1 97 305 THR A C 1
ATOM 2283 O O . THR A 1 305 ? -12.742 39.25 7.453 1 97 305 THR A O 1
ATOM 2286 N N . VAL A 1 306 ? -13.016 38.656 5.277 1 97.38 306 VAL A N 1
ATOM 2287 C CA . VAL A 1 306 ? -12.094 37.531 5.375 1 97.38 306 VAL A CA 1
ATOM 2288 C C . VAL A 1 306 ? -10.898 37.75 4.445 1 97.38 306 VAL A C 1
ATOM 2290 O O . VAL A 1 306 ? -11.078 37.969 3.244 1 97.38 306 VAL A O 1
ATOM 2293 N N . VAL A 1 307 ? -9.719 37.75 5.012 1 98.44 307 VAL A N 1
ATOM 2294 C CA . VAL A 1 307 ? -8.477 37.812 4.246 1 98.44 307 VAL A CA 1
ATOM 2295 C C . VAL A 1 307 ? -7.75 36.469 4.34 1 98.44 307 VAL A C 1
ATOM 2297 O O . VAL A 1 307 ? -7.191 36.125 5.387 1 98.44 307 VAL A O 1
ATOM 2300 N N . ASP A 1 308 ? -7.789 35.719 3.299 1 97.88 308 ASP A N 1
ATOM 2301 C CA . ASP A 1 308 ? -7.199 34.375 3.26 1 97.88 308 ASP A CA 1
ATOM 2302 C C . ASP A 1 308 ? -5.867 34.375 2.514 1 97.88 308 ASP A C 1
ATOM 2304 O O . ASP A 1 308 ? -5.832 34.562 1.293 1 97.88 308 ASP A O 1
ATOM 2308 N N . PHE A 1 309 ? -4.754 34.219 3.254 1 98.44 309 PHE A N 1
ATOM 2309 C CA . PHE A 1 309 ? -3.412 34.219 2.686 1 98.44 309 PHE A CA 1
ATOM 2310 C C . PHE A 1 309 ? -3.049 32.844 2.184 1 98.44 309 PHE A C 1
ATOM 2312 O O . PHE A 1 309 ? -2.973 31.875 2.967 1 98.44 309 PHE A O 1
ATOM 2319 N N . GLN A 1 310 ? -2.791 32.719 0.917 1 97.69 310 GLN A N 1
ATOM 2320 C CA . GLN A 1 310 ? -2.441 31.453 0.286 1 97.69 310 GLN A CA 1
ATOM 2321 C C . GLN A 1 310 ? -1.044 31.5 -0.324 1 97.69 310 GLN A C 1
ATOM 2323 O O . GLN A 1 310 ? -0.396 32.562 -0.31 1 97.69 310 GLN A O 1
ATOM 2328 N N . ARG A 1 311 ? -0.568 30.438 -0.792 1 97.25 311 ARG A N 1
ATOM 2329 C CA . ARG A 1 311 ? 0.804 30.312 -1.276 1 97.25 311 ARG A CA 1
ATOM 2330 C C . ARG A 1 311 ? 1.059 31.281 -2.432 1 97.25 311 ARG A C 1
ATOM 2332 O O . ARG A 1 311 ? 2.129 31.891 -2.52 1 97.25 311 ARG A O 1
ATOM 2339 N N . PHE A 1 312 ? -0.057 31.453 -3.312 1 97.19 312 PHE A N 1
ATOM 2340 C CA . PHE A 1 312 ? 0.195 32.219 -4.535 1 97.19 312 PHE A CA 1
ATOM 2341 C C . PHE A 1 312 ? -0.731 33.406 -4.625 1 97.19 312 PHE A C 1
ATOM 2343 O O . PHE A 1 312 ? -0.623 34.219 -5.551 1 97.19 312 PHE A O 1
ATOM 2350 N N . CYS A 1 313 ? -1.634 33.531 -3.682 1 97.62 313 CYS A N 1
ATOM 2351 C CA . CYS A 1 313 ? -2.576 34.625 -3.721 1 97.62 313 CYS A CA 1
ATOM 2352 C C . CYS A 1 313 ? -3.135 34.938 -2.332 1 97.62 313 CYS A C 1
ATOM 2354 O O . CYS A 1 313 ? -3.004 34.125 -1.422 1 97.62 313 CYS A O 1
ATOM 2356 N N . THR A 1 314 ? -3.639 36.062 -2.178 1 98.38 314 THR A N 1
ATOM 2357 C CA . THR A 1 314 ? -4.441 36.438 -1.019 1 98.38 314 THR A CA 1
ATOM 2358 C C . THR A 1 314 ? -5.855 36.812 -1.44 1 98.38 314 THR A C 1
ATOM 2360 O O . THR A 1 314 ? -6.043 37.656 -2.322 1 98.38 314 THR A O 1
ATOM 2363 N N . LYS A 1 315 ? -6.777 36.156 -0.875 1 97.81 315 LYS A N 1
ATOM 2364 C CA . LYS A 1 315 ? -8.172 36.469 -1.149 1 97.81 315 LYS A CA 1
ATOM 2365 C C . LYS A 1 315 ? -8.734 37.438 -0.101 1 97.81 315 LYS A C 1
ATOM 2367 O O . LYS A 1 315 ? -8.773 37.125 1.088 1 97.81 315 LYS A O 1
ATOM 2372 N N . PHE A 1 316 ? -9.016 38.656 -0.508 1 97.81 316 PHE A N 1
ATOM 2373 C CA . PHE A 1 316 ? -9.742 39.625 0.285 1 97.81 316 PHE A CA 1
ATOM 2374 C C . PHE A 1 316 ? -11.234 39.594 -0.027 1 97.81 316 PHE A C 1
ATOM 2376 O O . PHE A 1 316 ? -11.695 40.219 -0.981 1 97.81 316 PHE A O 1
ATOM 2383 N N . ASN A 1 317 ? -11.984 38.812 0.812 1 95.88 317 ASN A N 1
ATOM 2384 C CA . ASN A 1 317 ? -13.352 38.438 0.468 1 95.88 317 ASN A CA 1
ATOM 2385 C C . ASN A 1 317 ? -13.406 37.75 -0.896 1 95.88 317 ASN A C 1
ATOM 2387 O O . ASN A 1 317 ? -12.789 36.688 -1.102 1 95.88 317 ASN A O 1
ATOM 2391 N N . GLU A 1 318 ? -13.977 38.375 -1.908 1 93.19 318 GLU A N 1
ATOM 2392 C CA . GLU A 1 318 ? -14.109 37.75 -3.223 1 93.19 318 GLU A CA 1
ATOM 2393 C C . GLU A 1 318 ? -13.023 38.219 -4.176 1 93.19 318 GLU A C 1
ATOM 2395 O O . GLU A 1 318 ? -12.852 37.688 -5.266 1 93.19 318 GLU A O 1
ATOM 2400 N N . GLU A 1 319 ? -12.242 39.156 -3.701 1 96.81 319 GLU A N 1
ATOM 2401 C CA . GLU A 1 319 ? -11.195 39.75 -4.547 1 96.81 319 GLU A CA 1
ATOM 2402 C C . GLU A 1 319 ? -9.867 39 -4.344 1 96.81 319 GLU A C 1
ATOM 2404 O O . GLU A 1 319 ? -9.43 38.812 -3.209 1 96.81 319 GLU A O 1
ATOM 2409 N N . SER A 1 320 ? -9.273 38.625 -5.406 1 97.62 320 SER A N 1
ATOM 2410 C CA . SER A 1 320 ? -8.008 37.906 -5.34 1 97.62 320 SER A CA 1
ATOM 2411 C C . SER A 1 320 ? -6.836 38.781 -5.711 1 97.62 320 SER A C 1
ATOM 2413 O O . SER A 1 320 ? -6.883 39.5 -6.715 1 97.62 320 SER A O 1
ATOM 2415 N N . PHE A 1 321 ? -5.785 38.812 -4.898 1 98.19 321 PHE A N 1
ATOM 2416 C CA . PHE A 1 321 ? -4.543 39.531 -5.137 1 98.19 321 PHE A CA 1
ATOM 2417 C C . PHE A 1 321 ? -3.383 38.562 -5.34 1 98.19 321 PHE A C 1
ATOM 2419 O O . PHE A 1 321 ? -3.201 37.625 -4.559 1 98.19 321 PHE A O 1
ATOM 2426 N N . GLU A 1 322 ? -2.648 38.781 -6.395 1 97.12 322 GLU A N 1
ATOM 2427 C CA . GLU A 1 322 ? -1.441 37.969 -6.574 1 97.12 322 GLU A CA 1
ATOM 2428 C C . GLU A 1 322 ? -0.389 38.312 -5.523 1 97.12 322 GLU A C 1
ATOM 2430 O O . GLU A 1 322 ? 0.317 39.312 -5.648 1 97.12 322 GLU A O 1
ATOM 2435 N N . SER A 1 323 ? -0.309 37.562 -4.543 1 97.25 323 SER A N 1
ATOM 2436 C CA . SER A 1 323 ? 0.614 37.719 -3.426 1 97.25 323 SER A CA 1
ATOM 2437 C C . SER A 1 323 ? 0.976 36.375 -2.805 1 97.25 323 SER A C 1
ATOM 2439 O O . SER A 1 323 ? 0.132 35.5 -2.711 1 97.25 323 SER A O 1
ATOM 2441 N N . LYS A 1 324 ? 2.256 36.281 -2.447 1 98 324 LYS A N 1
ATOM 2442 C CA . LYS A 1 324 ? 2.74 35.062 -1.833 1 98 324 LYS A CA 1
ATOM 2443 C C . LYS A 1 324 ? 2.797 35.188 -0.313 1 98 324 LYS A C 1
ATOM 2445 O O . LYS A 1 324 ? 3.348 36.156 0.214 1 98 324 LYS A O 1
ATOM 2450 N N . ILE A 1 325 ? 2.275 34.188 0.356 1 98.06 325 ILE A N 1
ATOM 2451 C CA . ILE A 1 325 ? 2.127 34.25 1.807 1 98.06 325 ILE A CA 1
ATOM 2452 C C . ILE A 1 325 ? 3.494 34.469 2.455 1 98.06 325 ILE A C 1
ATOM 2454 O O . ILE A 1 325 ? 3.625 35.25 3.41 1 98.06 325 ILE A O 1
ATOM 2458 N N . THR A 1 326 ? 4.594 33.875 1.914 1 97.31 326 THR A N 1
ATOM 2459 C CA . THR A 1 326 ? 5.934 33.969 2.486 1 97.31 326 THR A CA 1
ATOM 2460 C C . THR A 1 326 ? 6.527 35.344 2.301 1 97.31 326 THR A C 1
ATOM 2462 O O . THR A 1 326 ? 7.445 35.75 3.02 1 97.31 326 THR A O 1
ATOM 2465 N N . GLN A 1 327 ? 5.988 36.094 1.405 1 97.44 327 GLN A N 1
ATOM 2466 C CA . GLN A 1 327 ? 6.535 37.438 1.098 1 97.44 327 GLN A CA 1
ATOM 2467 C C . GLN A 1 327 ? 5.676 38.531 1.696 1 97.44 327 GLN A C 1
ATOM 2469 O O . GLN A 1 327 ? 6.191 39.562 2.135 1 97.44 327 GLN A O 1
ATOM 2474 N N . ILE A 1 328 ? 4.363 38.344 1.753 1 98.19 328 ILE A N 1
ATOM 2475 C CA . ILE A 1 328 ? 3.436 39.375 2.152 1 98.19 328 ILE A CA 1
ATOM 2476 C C . ILE A 1 328 ? 3.398 39.5 3.676 1 98.19 328 ILE A C 1
ATOM 2478 O O . ILE A 1 328 ? 3.209 40.562 4.227 1 98.19 328 ILE A O 1
ATOM 2482 N N . LEU A 1 329 ? 3.598 38.344 4.445 1 98.19 329 LEU A N 1
ATOM 2483 C CA . LEU A 1 329 ? 3.414 38.344 5.891 1 98.19 329 LEU A CA 1
ATOM 2484 C C . LEU A 1 329 ? 4.453 39.219 6.578 1 98.19 329 LEU A C 1
ATOM 2486 O O . LEU A 1 329 ? 4.109 40.031 7.434 1 98.19 329 LEU A O 1
ATOM 2490 N N . PRO A 1 330 ? 5.766 39.125 6.18 1 97.94 330 PRO A N 1
ATOM 2491 C CA . PRO A 1 330 ? 6.734 40 6.816 1 97.94 330 PRO A CA 1
ATOM 2492 C C . PRO A 1 330 ? 6.492 41.469 6.484 1 97.94 330 PRO A C 1
ATOM 2494 O O . PRO A 1 330 ? 6.691 42.344 7.332 1 97.94 330 PRO A O 1
ATOM 2497 N N . LYS A 1 331 ? 6.027 41.812 5.293 1 98.25 331 LYS A N 1
ATOM 2498 C CA . LYS A 1 331 ? 5.719 43.156 4.898 1 98.25 331 LYS A CA 1
ATOM 2499 C C . LYS A 1 331 ? 4.52 43.719 5.672 1 98.25 331 LYS A C 1
ATOM 2501 O O . LYS A 1 331 ? 4.52 44.875 6.098 1 98.25 331 LYS A O 1
ATOM 2506 N N . LEU A 1 332 ? 3.52 42.875 5.777 1 98.44 332 LEU A N 1
ATOM 2507 C CA . LEU A 1 332 ? 2.33 43.25 6.531 1 98.44 332 LEU A CA 1
ATOM 2508 C C . LEU A 1 332 ? 2.678 43.531 7.992 1 98.44 332 LEU A C 1
ATOM 2510 O O . LEU A 1 332 ? 2.209 44.531 8.562 1 98.44 332 LEU A O 1
ATOM 2514 N N . THR A 1 333 ? 3.484 42.656 8.625 1 98.12 333 THR A N 1
ATOM 2515 C CA . THR A 1 333 ? 3.916 42.844 10.016 1 98.12 333 THR A CA 1
ATOM 2516 C C . THR A 1 333 ? 4.625 44.156 10.203 1 98.12 333 THR A C 1
ATOM 2518 O O . THR A 1 333 ? 4.34 44.906 11.156 1 98.12 333 THR A O 1
ATOM 2521 N N . ALA A 1 334 ? 5.48 44.5 9.266 1 97.81 334 ALA A N 1
ATOM 2522 C CA . ALA A 1 334 ? 6.207 45.75 9.312 1 97.81 334 ALA A CA 1
ATOM 2523 C C . ALA A 1 334 ? 5.258 46.938 9.188 1 97.81 334 ALA A C 1
ATOM 2525 O O . ALA A 1 334 ? 5.414 47.938 9.883 1 97.81 334 ALA A O 1
ATOM 2526 N N . ALA A 1 335 ? 4.324 46.844 8.344 1 97.88 335 ALA A N 1
ATOM 2527 C CA . ALA A 1 335 ? 3.365 47.938 8.109 1 97.88 335 ALA A CA 1
ATOM 2528 C C . ALA A 1 335 ? 2.494 48.156 9.336 1 97.88 335 ALA A C 1
ATOM 2530 O O . ALA A 1 335 ? 2.182 49.312 9.672 1 97.88 335 ALA A O 1
ATOM 2531 N N . ILE A 1 336 ? 2.055 47.094 9.969 1 97 336 ILE A N 1
ATOM 2532 C CA . ILE A 1 336 ? 1.238 47.188 11.172 1 97 336 ILE A CA 1
ATOM 2533 C C . ILE A 1 336 ? 2.035 47.906 12.273 1 97 336 ILE A C 1
ATOM 2535 O O . ILE A 1 336 ? 1.512 48.781 12.969 1 97 336 ILE A O 1
ATOM 2539 N N . ARG A 1 337 ? 3.289 47.562 12.438 1 95.5 337 ARG A N 1
ATOM 2540 C CA . ARG A 1 337 ? 4.148 48.156 13.461 1 95.5 337 ARG A CA 1
ATOM 2541 C C . ARG A 1 337 ? 4.379 49.656 13.195 1 95.5 337 ARG A C 1
ATOM 2543 O O . ARG A 1 337 ? 4.535 50.438 14.133 1 95.5 337 ARG A O 1
ATOM 2550 N N . ALA A 1 338 ? 4.316 49.969 11.93 1 95.38 338 ALA A N 1
ATOM 2551 C CA . ALA A 1 338 ? 4.59 51.344 11.539 1 95.38 338 ALA A CA 1
ATOM 2552 C C . ALA A 1 338 ? 3.342 52.188 11.672 1 95.38 338 ALA A C 1
ATOM 2554 O O . ALA A 1 338 ? 3.43 53.438 11.672 1 95.38 338 ALA A O 1
ATOM 2555 N N . ASP A 1 339 ? 2.268 51.594 11.82 1 92.62 339 ASP A N 1
ATOM 2556 C CA . ASP A 1 339 ? 1.011 52.344 11.938 1 92.62 339 ASP A CA 1
ATOM 2557 C C . ASP A 1 339 ? 0.735 52.719 13.391 1 92.62 339 ASP A C 1
ATOM 2559 O O . ASP A 1 339 ? 0.429 51.844 14.219 1 92.62 339 ASP A O 1
ATOM 2563 N N . ASP A 1 340 ? 0.694 53.906 13.75 1 84.5 340 ASP A N 1
ATOM 2564 C CA . ASP A 1 340 ? 0.566 54.406 15.117 1 84.5 340 ASP A CA 1
ATOM 2565 C C . ASP A 1 340 ? -0.781 54.031 15.719 1 84.5 340 ASP A C 1
ATOM 2567 O O . ASP A 1 340 ? -0.872 53.75 16.922 1 84.5 340 ASP A O 1
ATOM 2571 N N . GLY A 1 341 ? -1.781 54.125 15.008 1 82.25 341 GLY A N 1
ATOM 2572 C CA . GLY A 1 341 ? -3.113 53.781 15.484 1 82.25 341 GLY A CA 1
ATOM 2573 C C . GLY A 1 341 ? -3.262 52.312 15.844 1 82.25 341 GLY A C 1
ATOM 2574 O O . GLY A 1 341 ? -3.926 52 16.828 1 82.25 341 GLY A O 1
ATOM 2575 N N . LEU A 1 342 ? -2.631 51.469 15.219 1 84.94 342 LEU A N 1
ATOM 2576 C CA . LEU A 1 342 ? -2.768 50.031 15.406 1 84.94 342 LEU A CA 1
ATOM 2577 C C . LEU A 1 342 ? -1.783 49.531 16.453 1 84.94 342 LEU A C 1
ATOM 2579 O O . LEU A 1 342 ? -2.107 48.625 17.234 1 84.94 342 LEU A O 1
ATOM 2583 N N . ALA A 1 343 ? -0.709 50 16.484 1 75.56 343 ALA A N 1
ATOM 2584 C CA . ALA A 1 343 ? 0.338 49.562 17.391 1 75.56 343 ALA A CA 1
ATOM 2585 C C . ALA A 1 343 ? -0.098 49.719 18.844 1 75.56 343 ALA A C 1
ATOM 2587 O O . ALA A 1 343 ? 0.296 48.938 19.719 1 75.56 343 ALA A O 1
ATOM 2588 N N . GLY A 1 344 ? -0.95 50.656 19.156 1 68.94 344 GLY A N 1
ATOM 2589 C CA . GLY A 1 344 ? -1.364 50.969 20.516 1 68.94 344 GLY A CA 1
ATOM 2590 C C . GLY A 1 344 ? -2.637 50.219 20.922 1 68.94 344 GLY A C 1
ATOM 2591 O O . GLY A 1 344 ? -3.035 50.281 22.078 1 68.94 344 GLY A O 1
ATOM 2592 N N . ARG A 1 345 ? -3.16 49.531 20.062 1 74.5 345 ARG A N 1
ATOM 2593 C CA . ARG A 1 345 ? -4.438 48.875 20.344 1 74.5 345 ARG A CA 1
ATOM 2594 C C . ARG A 1 345 ? -4.238 47.562 21.078 1 74.5 345 ARG A C 1
ATOM 2596 O O . ARG A 1 345 ? -3.395 46.75 20.672 1 74.5 345 ARG A O 1
ATOM 2603 N N . THR A 1 346 ? -4.684 47.531 22.312 1 65.06 346 THR A N 1
ATOM 2604 C CA . THR A 1 346 ? -4.629 46.281 23.094 1 65.06 346 THR A CA 1
ATOM 2605 C C . THR A 1 346 ? -6.031 45.75 23.344 1 65.06 346 THR A C 1
ATOM 2607 O O . THR A 1 346 ? -6.961 46.5 23.609 1 65.06 346 THR A O 1
ATOM 2610 N N . ARG A 1 347 ? -6.125 44.531 22.922 1 69.19 347 ARG A N 1
ATOM 2611 C CA . ARG A 1 347 ? -7.426 43.906 23.172 1 69.19 347 ARG A CA 1
ATOM 2612 C C . ARG A 1 347 ? -7.344 42.906 24.312 1 69.19 347 ARG A C 1
ATOM 2614 O O . ARG A 1 347 ? -6.328 42.219 24.469 1 69.19 347 ARG A O 1
ATOM 2621 N N . ARG A 1 348 ? -8.32 43 25.188 1 61.69 348 ARG A N 1
ATOM 2622 C CA . ARG A 1 348 ? -8.422 42 26.266 1 61.69 348 ARG A CA 1
ATOM 2623 C C . ARG A 1 348 ? -8.945 40.688 25.734 1 61.69 348 ARG A C 1
ATOM 2625 O O . ARG A 1 348 ? -10.047 40.625 25.172 1 61.69 348 ARG A O 1
ATOM 2632 N N . ILE A 1 349 ? -8.07 39.688 25.719 1 73.75 349 ILE A N 1
ATOM 2633 C CA . ILE A 1 349 ? -8.445 38.406 25.172 1 73.75 349 ILE A CA 1
ATOM 2634 C C . ILE A 1 349 ? -8.602 37.375 26.312 1 73.75 349 ILE A C 1
ATOM 2636 O O . ILE A 1 349 ? -7.715 37.25 27.156 1 73.75 349 ILE A O 1
ATOM 2640 N N . LYS A 1 350 ? -9.883 36.906 26.406 1 64.31 350 LYS A N 1
ATOM 2641 C CA . LYS A 1 350 ? -10.117 35.844 27.359 1 64.31 350 LYS A CA 1
ATOM 2642 C C . LYS A 1 350 ? -9.516 34.531 26.859 1 64.31 350 LYS A C 1
ATOM 2644 O O . LYS A 1 350 ? -9.867 34.031 25.781 1 64.31 350 LYS A O 1
ATOM 2649 N N . GLN A 1 351 ? -8.562 34.031 27.609 1 67.25 351 GLN A N 1
ATOM 2650 C CA . GLN A 1 351 ? -7.902 32.781 27.234 1 67.25 351 GLN A CA 1
ATOM 2651 C C . GLN A 1 351 ? -8.734 31.562 27.656 1 67.25 351 GLN A C 1
ATOM 2653 O O . GLN A 1 351 ? -9.523 31.641 28.594 1 67.25 351 GLN A O 1
ATOM 2658 N N . GLN A 1 352 ? -8.664 30.562 26.781 1 64.88 352 GLN A N 1
ATOM 2659 C CA . GLN A 1 352 ? -9.266 29.281 27.156 1 64.88 352 GLN A CA 1
ATOM 2660 C C . GLN A 1 352 ? -8.727 28.781 28.484 1 64.88 352 GLN A C 1
ATOM 2662 O O . GLN A 1 352 ? -7.527 28.906 28.766 1 64.88 352 GLN A O 1
ATOM 2667 N N . GLN A 1 353 ? -9.68 28.703 29.438 1 60.97 353 GLN A N 1
ATOM 2668 C CA . GLN A 1 353 ? -9.266 28.078 30.688 1 60.97 353 GLN A CA 1
ATOM 2669 C C . GLN A 1 353 ? -9.453 26.562 30.641 1 60.97 353 GLN A C 1
ATOM 2671 O O . GLN A 1 353 ? -10.406 26.078 30.031 1 60.97 353 GLN A O 1
ATOM 2676 N N . ALA A 1 354 ? -8.383 25.906 31.094 1 59.88 354 ALA A N 1
ATOM 2677 C CA . ALA A 1 354 ? -8.5 24.453 31.188 1 59.88 354 ALA A CA 1
ATOM 2678 C C . ALA A 1 354 ? -9.734 24.047 31.984 1 59.88 354 ALA A C 1
ATOM 2680 O O . ALA A 1 354 ? -10 24.594 33.062 1 59.88 354 ALA A O 1
ATOM 2681 N N . GLN A 1 355 ? -10.648 23.391 31.266 1 59.75 355 GLN A N 1
ATOM 2682 C CA . GLN A 1 355 ? -11.852 22.922 31.953 1 59.75 355 GLN A CA 1
ATOM 2683 C C . GLN A 1 355 ? -11.508 21.906 33.031 1 59.75 355 GLN A C 1
ATOM 2685 O O . GLN A 1 355 ? -10.656 21.031 32.812 1 59.75 355 GLN A O 1
ATOM 2690 N N . GLU A 1 356 ? -11.922 22.203 34.188 1 64.69 356 GLU A N 1
ATOM 2691 C CA . GLU A 1 356 ? -11.812 21.188 35.25 1 64.69 356 GLU A CA 1
ATOM 2692 C C . GLU A 1 356 ? -12.703 19.984 34.938 1 64.69 356 GLU A C 1
ATOM 2694 O O . GLU A 1 356 ? -13.914 20.125 34.75 1 64.69 356 GLU A O 1
ATOM 2699 N N . ILE A 1 357 ? -12.125 18.953 34.531 1 70.81 357 ILE A N 1
ATOM 2700 C CA . ILE A 1 357 ? -12.883 17.734 34.25 1 70.81 357 ILE A CA 1
ATOM 2701 C C . ILE A 1 357 ? -12.844 16.812 35.5 1 70.81 357 ILE A C 1
ATOM 2703 O O . ILE A 1 357 ? -11.781 16.625 36.094 1 70.81 357 ILE A O 1
ATOM 2707 N N . PRO A 1 358 ? -14.055 16.422 36 1 78.25 358 PRO A N 1
ATOM 2708 C CA . PRO A 1 358 ? -14.047 15.414 37.062 1 78.25 358 PRO A CA 1
ATOM 2709 C C . PRO A 1 358 ? -13.195 14.188 36.719 1 78.25 358 PRO A C 1
ATOM 2711 O O . PRO A 1 358 ? -13.102 13.812 35.531 1 78.25 358 PRO A O 1
ATOM 2714 N N . THR A 1 359 ? -12.594 13.711 37.719 1 85.75 359 THR A N 1
ATOM 2715 C CA . THR A 1 359 ? -11.734 12.547 37.531 1 85.75 359 THR A CA 1
ATOM 2716 C C . THR A 1 359 ? -12.555 11.266 37.531 1 85.75 359 THR A C 1
ATOM 2718 O O . THR A 1 359 ? -12.984 10.789 38.594 1 85.75 359 THR A O 1
ATOM 2721 N N . PRO A 1 360 ? -12.734 10.742 36.375 1 89.38 360 PRO A N 1
ATOM 2722 C CA . PRO A 1 360 ? -13.469 9.469 36.344 1 89.38 360 PRO A CA 1
ATOM 2723 C C . PRO A 1 360 ? -12.617 8.281 36.781 1 89.38 360 PRO A C 1
ATOM 2725 O O . PRO A 1 360 ? -11.406 8.43 36.969 1 89.38 360 PRO A O 1
ATOM 2728 N N . THR A 1 361 ? -13.266 7.18 37 1 92.31 361 THR A N 1
ATOM 2729 C CA . THR A 1 361 ? -12.547 5.969 37.375 1 92.31 361 THR A CA 1
ATOM 2730 C C . THR A 1 361 ? -11.789 5.395 36.188 1 92.31 361 THR A C 1
ATOM 2732 O O . THR A 1 361 ? -10.602 5.078 36.281 1 92.31 361 THR A O 1
ATOM 2735 N N . SER A 1 362 ? -12.547 5.242 35.062 1 95.44 362 SER A N 1
ATOM 2736 C CA . SER A 1 362 ? -11.938 4.758 33.844 1 95.44 362 SER A CA 1
ATOM 2737 C C . SER A 1 362 ? -11.484 5.914 32.969 1 95.44 362 SER A C 1
ATOM 2739 O O . SER A 1 362 ? -12.062 7.004 33 1 95.44 362 SER A O 1
ATOM 2741 N N . ILE A 1 363 ? -10.469 5.656 32.219 1 96.56 363 ILE A N 1
ATOM 2742 C CA . ILE A 1 363 ? -9.977 6.691 31.312 1 96.56 363 ILE A CA 1
ATOM 2743 C C . ILE A 1 363 ? -11.047 7.035 30.281 1 96.56 363 ILE A C 1
ATOM 2745 O O . ILE A 1 363 ? -11.609 6.148 29.641 1 96.56 363 ILE A O 1
ATOM 2749 N N . THR A 1 364 ? -11.383 8.242 30.188 1 95.44 364 THR A N 1
ATOM 2750 C CA . THR A 1 364 ? -12.234 8.781 29.125 1 95.44 364 THR A CA 1
ATOM 2751 C C . THR A 1 364 ? -11.453 9.734 28.234 1 95.44 364 THR A C 1
ATOM 2753 O O . THR A 1 364 ? -10.406 10.25 28.625 1 95.44 364 THR A O 1
ATOM 2756 N N . GLN A 1 365 ? -11.945 9.93 27.078 1 94.62 365 GLN A N 1
ATOM 2757 C CA . GLN A 1 365 ? -11.289 10.844 26.156 1 94.62 365 GLN A CA 1
ATOM 2758 C C . GLN A 1 365 ? -11.172 12.242 26.75 1 94.62 365 GLN A C 1
ATOM 2760 O O . GLN A 1 365 ? -10.125 12.883 26.641 1 94.62 365 GLN A O 1
ATOM 2765 N N . ASP A 1 366 ? -12.242 12.727 27.375 1 92.38 366 ASP A N 1
ATOM 2766 C CA . ASP A 1 366 ? -12.203 14.062 27.953 1 92.38 366 ASP A CA 1
ATOM 2767 C C . ASP A 1 366 ? -11.125 14.172 29.031 1 92.38 366 ASP A C 1
ATOM 2769 O O . ASP A 1 366 ? -10.375 15.141 29.062 1 92.38 366 ASP A O 1
ATOM 2773 N N . TYR A 1 367 ? -11.062 13.18 29.859 1 94 367 TYR A N 1
ATOM 2774 C CA . TYR A 1 367 ? -10.047 13.18 30.891 1 94 367 TYR A CA 1
ATOM 2775 C C . TYR A 1 367 ? -8.648 13.078 30.297 1 94 367 TYR A C 1
ATOM 2777 O O . TYR A 1 367 ? -7.73 13.789 30.719 1 94 367 TYR A O 1
ATOM 2785 N N . LEU A 1 368 ? -8.469 12.18 29.375 1 95.69 368 LEU A N 1
ATOM 2786 C CA . LEU A 1 368 ? -7.18 11.922 28.75 1 95.69 368 LEU A CA 1
ATOM 2787 C C . LEU A 1 368 ? -6.566 13.203 28.203 1 95.69 368 LEU A C 1
ATOM 2789 O O . LEU A 1 368 ? -5.426 13.539 28.531 1 95.69 368 LEU A O 1
ATOM 2793 N N . TRP A 1 369 ? -7.281 13.953 27.422 1 93.75 369 TRP A N 1
ATOM 2794 C CA . TRP A 1 369 ? -6.742 15.117 26.734 1 93.75 369 TRP A CA 1
ATOM 2795 C C . TRP A 1 369 ? -6.492 16.266 27.703 1 93.75 369 TRP A C 1
ATOM 2797 O O . TRP A 1 369 ? -5.512 17 27.562 1 93.75 369 TRP A O 1
ATOM 2807 N N . ALA A 1 370 ? -7.328 16.406 28.672 1 91.06 370 ALA A N 1
ATOM 2808 C CA . ALA A 1 370 ? -7.059 17.391 29.719 1 91.06 370 ALA A CA 1
ATOM 2809 C C . ALA A 1 370 ? -5.758 17.062 30.453 1 91.06 370 ALA A C 1
ATOM 2811 O O . ALA A 1 370 ? -4.957 17.953 30.734 1 91.06 370 ALA A O 1
ATOM 2812 N N . ARG A 1 371 ? -5.551 15.797 30.703 1 93.31 371 ARG A N 1
ATOM 2813 C CA . ARG A 1 371 ? -4.371 15.367 31.453 1 93.31 371 ARG A CA 1
ATOM 2814 C C . ARG A 1 371 ? -3.111 15.5 30.609 1 93.31 371 ARG A C 1
ATOM 2816 O O . ARG A 1 371 ? -2.033 15.797 31.125 1 93.31 371 ARG A O 1
ATOM 2823 N N . ILE A 1 372 ? -3.184 15.242 29.312 1 94.56 372 ILE A N 1
ATOM 2824 C CA . ILE A 1 372 ? -2.055 15.312 28.391 1 94.56 372 ILE A CA 1
ATOM 2825 C C . ILE A 1 372 ? -1.521 16.734 28.344 1 94.56 372 ILE A C 1
ATOM 2827 O O . ILE A 1 372 ? -0.327 16.953 28.109 1 94.56 372 ILE A O 1
ATOM 2831 N N . SER A 1 373 ? -2.357 17.781 28.562 1 90.75 373 SER A N 1
ATOM 2832 C CA . SER A 1 373 ? -1.938 19.188 28.562 1 90.75 373 SER A CA 1
ATOM 2833 C C . SER A 1 373 ? -0.809 19.422 29.562 1 90.75 373 SER A C 1
ATOM 2835 O O . SER A 1 373 ? 0.062 20.25 29.344 1 90.75 373 SER A O 1
ATOM 2837 N N . SER A 1 374 ? -0.816 18.641 30.641 1 90.5 374 SER A N 1
ATOM 2838 C CA . SER A 1 374 ? 0.206 18.797 31.672 1 90.5 374 SER A CA 1
ATOM 2839 C C . SER A 1 374 ? 1.375 17.844 31.438 1 90.5 374 SER A C 1
ATOM 2841 O O . SER A 1 374 ? 2.357 17.875 32.188 1 90.5 374 SER A O 1
ATOM 2843 N N . PHE A 1 375 ? 1.262 17.031 30.469 1 94.19 375 PHE A N 1
ATOM 2844 C CA . PHE A 1 375 ? 2.285 16.031 30.188 1 94.19 375 PHE A CA 1
ATOM 2845 C C . PHE A 1 375 ? 3.309 16.562 29.188 1 94.19 375 PHE A C 1
ATOM 2847 O O . PHE A 1 375 ? 4.512 16.328 29.344 1 94.19 375 PHE A O 1
ATOM 2854 N N . ASN A 1 376 ? 2.889 17.234 28.156 1 93.69 376 ASN A N 1
ATOM 2855 C CA . ASN A 1 376 ? 3.775 17.734 27.109 1 93.69 376 ASN A CA 1
ATOM 2856 C C . ASN A 1 376 ? 4.816 18.703 27.656 1 93.69 376 ASN A C 1
ATOM 2858 O O . ASN A 1 376 ? 4.543 19.438 28.609 1 93.69 376 ASN A O 1
ATOM 2862 N N . SER A 1 377 ? 5.98 18.656 27.078 1 93.75 377 SER A N 1
ATOM 2863 C CA . SER A 1 377 ? 7.094 19.5 27.5 1 93.75 377 SER A CA 1
ATOM 2864 C C . SER A 1 377 ? 7.707 20.25 26.328 1 93.75 377 SER A C 1
ATOM 2866 O O . SER A 1 377 ? 7.609 19.797 25.188 1 93.75 377 SER A O 1
ATOM 2868 N N . PRO A 1 378 ? 8.312 21.391 26.656 1 93.88 378 PRO A N 1
ATOM 2869 C CA . PRO A 1 378 ? 9.047 22.062 25.578 1 93.88 378 PRO A CA 1
ATOM 2870 C C . PRO A 1 378 ? 10.047 21.141 24.891 1 93.88 378 PRO A C 1
ATOM 2872 O O . PRO A 1 378 ? 10.727 20.359 25.547 1 93.88 378 PRO A O 1
ATOM 2875 N N . GLY A 1 379 ? 10.047 21.203 23.578 1 92.19 379 GLY A N 1
ATOM 2876 C CA . GLY A 1 379 ? 10.945 20.359 22.797 1 92.19 379 GLY A CA 1
ATOM 2877 C C . GLY A 1 379 ? 10.289 19.078 22.312 1 92.19 379 GLY A C 1
ATOM 2878 O O . GLY A 1 379 ? 10.898 18.312 21.562 1 92.19 379 GLY A O 1
ATOM 2879 N N . ASP A 1 380 ? 9.055 18.875 22.688 1 96.69 380 ASP A N 1
ATOM 2880 C CA . ASP A 1 380 ? 8.32 17.719 22.172 1 96.69 380 ASP A CA 1
ATOM 2881 C C . ASP A 1 380 ? 7.941 17.922 20.703 1 96.69 380 ASP A C 1
ATOM 2883 O O . ASP A 1 380 ? 7.672 19.062 20.281 1 96.69 380 ASP A O 1
ATOM 2887 N N . LEU A 1 381 ? 8.047 16.922 19.969 1 97.5 381 LEU A N 1
ATOM 2888 C CA . LEU A 1 381 ? 7.477 16.828 18.625 1 97.5 381 LEU A CA 1
ATOM 2889 C C . LEU A 1 381 ? 6.301 15.859 18.609 1 97.5 381 LEU A C 1
ATOM 2891 O O . LEU A 1 381 ? 6.477 14.656 18.828 1 97.5 381 LEU A O 1
ATOM 2895 N N . VAL A 1 382 ? 5.098 16.375 18.344 1 98.31 382 VAL A N 1
ATOM 2896 C CA . VAL A 1 382 ? 3.881 15.578 18.516 1 98.31 382 VAL A CA 1
ATOM 2897 C C . VAL A 1 382 ? 3.27 15.281 17.141 1 98.31 382 VAL A C 1
ATOM 2899 O O . VAL A 1 382 ? 3.287 16.125 16.25 1 98.31 382 VAL A O 1
ATOM 2902 N N . ILE A 1 383 ? 2.785 14.109 16.969 1 98.38 383 ILE A N 1
ATOM 2903 C CA . ILE A 1 383 ? 1.998 13.758 15.781 1 98.38 383 ILE A CA 1
ATOM 2904 C C . ILE A 1 383 ? 0.753 12.984 16.203 1 98.38 383 ILE A C 1
ATOM 2906 O O . ILE A 1 383 ? 0.812 12.148 17.109 1 98.38 383 ILE A O 1
ATOM 2910 N N . THR A 1 384 ? -0.355 13.289 15.625 1 98 384 THR A N 1
ATOM 2911 C CA . THR A 1 384 ? -1.624 12.633 15.93 1 98 384 THR A CA 1
ATOM 2912 C C . THR A 1 384 ? -2.195 11.961 14.68 1 98 384 THR A C 1
ATOM 2914 O O . THR A 1 384 ? -2.021 12.453 13.57 1 98 384 THR A O 1
ATOM 2917 N N . GLU A 1 385 ? -2.857 10.852 14.922 1 97.88 385 GLU A N 1
ATOM 2918 C CA . GLU A 1 385 ? -3.518 10.07 13.875 1 97.88 385 GLU A CA 1
ATOM 2919 C C . GLU A 1 385 ? -4.938 10.57 13.633 1 97.88 385 GLU A C 1
ATOM 2921 O O . GLU A 1 385 ? -5.594 11.07 14.547 1 97.88 385 GLU A O 1
ATOM 2926 N N . THR A 1 386 ? -5.395 10.43 12.383 1 93.94 386 THR A N 1
ATOM 2927 C CA . THR A 1 386 ? -6.785 10.703 12.047 1 93.94 386 THR A CA 1
ATOM 2928 C C . THR A 1 386 ? -7.727 9.906 12.945 1 93.94 386 THR A C 1
ATOM 2930 O O . THR A 1 386 ? -7.516 8.711 13.164 1 93.94 386 THR A O 1
ATOM 2933 N N . GLY A 1 387 ? -8.688 10.531 13.438 1 91.94 387 GLY A N 1
ATOM 2934 C CA . GLY A 1 387 ? -9.641 9.906 14.344 1 91.94 387 GLY A CA 1
ATOM 2935 C C . GLY A 1 387 ? -9.797 10.664 15.648 1 91.94 387 GLY A C 1
ATOM 2936 O O . GLY A 1 387 ? -9.719 11.891 15.68 1 91.94 387 GLY A O 1
ATOM 2937 N N . THR A 1 388 ? -10.008 9.93 16.75 1 93.38 388 THR A N 1
ATOM 2938 C CA . THR A 1 388 ? -10.281 10.562 18.031 1 93.38 388 THR A CA 1
ATOM 2939 C C . THR A 1 388 ? -9.031 11.258 18.562 1 93.38 388 THR A C 1
ATOM 2941 O O . THR A 1 388 ? -9.125 12.281 19.25 1 93.38 388 THR A O 1
ATOM 2944 N N . SER A 1 389 ? -7.871 10.742 18.203 1 95.19 389 SER A N 1
ATOM 2945 C CA . SER A 1 389 ? -6.637 11.336 18.703 1 95.19 389 SER A CA 1
ATOM 2946 C C . SER A 1 389 ? -6.418 12.734 18.125 1 95.19 389 SER A C 1
ATOM 2948 O O . SER A 1 389 ? -5.969 13.641 18.812 1 95.19 389 SER A O 1
ATOM 2950 N N . GLN A 1 390 ? -6.723 12.891 16.875 1 93.31 390 GLN A N 1
ATOM 2951 C CA . GLN A 1 390 ? -6.551 14.172 16.188 1 93.31 390 GLN A CA 1
ATOM 2952 C C . GLN A 1 390 ? -7.5 15.227 16.75 1 93.31 390 GLN A C 1
ATOM 2954 O O . GLN A 1 390 ? -7.082 16.344 17.062 1 93.31 390 GLN A O 1
ATOM 2959 N N . PHE A 1 391 ? -8.734 14.875 16.922 1 89.75 391 PHE A N 1
ATOM 2960 C CA . PHE A 1 391 ? -9.742 15.812 17.406 1 89.75 391 PHE A CA 1
ATOM 2961 C C . PHE A 1 391 ? -9.547 16.078 18.891 1 89.75 391 PHE A C 1
ATOM 2963 O O . PHE A 1 391 ? -9.703 17.219 19.344 1 89.75 391 PHE A O 1
ATOM 2970 N N . GLY A 1 392 ? -9.273 15.039 19.578 1 91.69 392 GLY A N 1
ATOM 2971 C CA . GLY A 1 392 ? -9.031 15.203 21 1 91.69 392 GLY A CA 1
ATOM 2972 C C . GLY A 1 392 ? -7.844 16.078 21.312 1 91.69 392 GLY A C 1
ATOM 2973 O O . GLY A 1 392 ? -7.922 16.953 22.188 1 91.69 392 GLY A O 1
ATOM 2974 N N . PHE A 1 393 ? -6.789 15.922 20.609 1 93.62 393 PHE A N 1
ATOM 2975 C CA . PHE A 1 393 ? -5.562 16.656 20.875 1 93.62 393 PHE A CA 1
ATOM 2976 C C . PHE A 1 393 ? -5.738 18.141 20.562 1 93.62 393 PHE A C 1
ATOM 2978 O O . PHE A 1 393 ? -4.996 18.984 21.078 1 93.62 393 PHE A O 1
ATOM 2985 N N . ASN A 1 394 ? -6.656 18.453 19.734 1 88.19 394 ASN A N 1
ATOM 2986 C CA . ASN A 1 394 ? -6.891 19.859 19.375 1 88.19 394 ASN A CA 1
ATOM 2987 C C . ASN A 1 394 ? -7.258 20.688 20.609 1 88.19 394 ASN A C 1
ATOM 2989 O O . ASN A 1 394 ? -7.066 21.906 20.609 1 88.19 394 ASN A O 1
ATOM 2993 N N . SER A 1 395 ? -7.816 20.031 21.625 1 85.19 395 SER A N 1
ATOM 2994 C CA . SER A 1 395 ? -8.219 20.734 22.844 1 85.19 395 SER A CA 1
ATOM 2995 C C . SER A 1 395 ? -7.07 20.812 23.844 1 85.19 395 SER A C 1
ATOM 2997 O O . SER A 1 395 ? -7.184 21.453 24.875 1 85.19 395 SER A O 1
ATOM 2999 N N . VAL A 1 396 ? -5.996 20.141 23.562 1 90.88 396 VAL A N 1
ATOM 3000 C CA . VAL A 1 396 ? -4.844 20.094 24.453 1 90.88 396 VAL A CA 1
ATOM 3001 C C . VAL A 1 396 ? -4.082 21.406 24.391 1 90.88 396 VAL A C 1
ATOM 3003 O O . VAL A 1 396 ? -3.885 21.969 23.312 1 90.88 396 VAL A O 1
ATOM 3006 N N . LEU A 1 397 ? -3.715 21.984 25.516 1 90.62 397 LEU A N 1
ATOM 3007 C CA . LEU A 1 397 ? -2.803 23.125 25.562 1 90.62 397 LEU A CA 1
ATOM 3008 C C . LEU A 1 397 ? -1.351 22.656 25.531 1 90.62 397 LEU A C 1
ATOM 3010 O O . LEU A 1 397 ? -0.961 21.797 26.312 1 90.62 397 LEU A O 1
ATOM 3014 N N . ILE A 1 398 ? -0.587 23.234 24.641 1 93.75 398 ILE A N 1
ATOM 3015 C CA . ILE A 1 398 ? 0.791 22.766 24.5 1 93.75 398 ILE A CA 1
ATOM 3016 C C . ILE A 1 398 ? 1.749 23.859 24.969 1 93.75 398 ILE A C 1
ATOM 3018 O O . ILE A 1 398 ? 1.491 25.047 24.766 1 93.75 398 ILE A O 1
ATOM 3022 N N . PRO A 1 399 ? 2.867 23.547 25.609 1 93.75 399 PRO A N 1
ATOM 3023 C CA . PRO A 1 399 ? 3.877 24.531 26 1 93.75 399 PRO A CA 1
ATOM 3024 C C . PRO A 1 399 ? 4.637 25.109 24.812 1 93.75 399 PRO A C 1
ATOM 3026 O O . PRO A 1 399 ? 4.461 24.641 23.688 1 93.75 399 PRO A O 1
ATOM 3029 N N . PRO A 1 400 ? 5.391 26.125 25.094 1 92.06 400 PRO A N 1
ATOM 3030 C CA . PRO A 1 400 ? 6.184 26.703 24.016 1 92.06 400 PRO A CA 1
ATOM 3031 C C . PRO A 1 400 ? 7.152 25.703 23.391 1 92.06 400 PRO A C 1
ATOM 3033 O O . PRO A 1 400 ? 7.641 24.797 24.078 1 92.06 400 PRO A O 1
ATOM 3036 N N . ASP A 1 401 ? 7.406 25.797 22.141 1 91.81 401 ASP A N 1
ATOM 3037 C CA . ASP A 1 401 ? 8.43 25.078 21.391 1 91.81 401 ASP A CA 1
ATOM 3038 C C . ASP A 1 401 ? 8 23.641 21.109 1 91.81 401 ASP A C 1
ATOM 3040 O O . ASP A 1 401 ? 8.836 22.781 20.828 1 91.81 401 ASP A O 1
ATOM 3044 N N . VAL A 1 402 ? 6.73 23.375 21.344 1 95.44 402 VAL A N 1
ATOM 3045 C CA . VAL A 1 402 ? 6.168 22.109 20.906 1 95.44 402 VAL A CA 1
ATOM 3046 C C . VAL A 1 402 ? 5.637 22.25 19.469 1 95.44 402 VAL A C 1
ATOM 3048 O O . VAL A 1 402 ? 4.984 23.25 19.141 1 95.44 402 VAL A O 1
ATOM 3051 N N . LYS A 1 403 ? 5.996 21.344 18.625 1 95.31 403 LYS A N 1
ATOM 3052 C CA . LYS A 1 403 ? 5.441 21.281 17.281 1 95.31 403 LYS A CA 1
ATOM 3053 C C . LYS A 1 403 ? 4.461 20.125 17.156 1 95.31 403 LYS A C 1
ATOM 3055 O O . LYS A 1 403 ? 4.617 19.094 17.812 1 95.31 403 LYS A O 1
ATOM 3060 N N . VAL A 1 404 ? 3.438 20.344 16.359 1 97.25 404 VAL A N 1
ATOM 3061 C CA . VAL A 1 404 ? 2.393 19.344 16.172 1 97.25 404 VAL A CA 1
ATOM 3062 C C . VAL A 1 404 ? 2.107 19.141 14.688 1 97.25 404 VAL A C 1
ATOM 3064 O O . VAL A 1 404 ? 1.98 20.125 13.945 1 97.25 404 VAL A O 1
ATOM 3067 N N . TRP A 1 405 ? 2.102 17.906 14.297 1 97.12 405 TRP A N 1
ATOM 3068 C CA . TRP A 1 405 ? 1.712 17.578 12.93 1 97.12 405 TRP A CA 1
ATOM 3069 C C . TRP A 1 405 ? 0.546 16.594 12.922 1 97.12 405 TRP A C 1
ATOM 3071 O O . TRP A 1 405 ? 0.387 15.805 13.852 1 97.12 405 TRP A O 1
ATOM 3081 N N . THR A 1 406 ? -0.285 16.672 11.922 1 96.12 406 THR A N 1
ATOM 3082 C CA . THR A 1 406 ? -1.377 15.742 11.641 1 96.12 406 THR A CA 1
ATOM 3083 C C . THR A 1 406 ? -1.746 15.766 10.156 1 96.12 406 THR A C 1
ATOM 3085 O O . THR A 1 406 ? -1.107 16.469 9.367 1 96.12 406 THR A O 1
ATOM 3088 N N . GLN A 1 407 ? -2.613 14.891 9.727 1 95 407 GLN A N 1
ATOM 3089 C CA . GLN A 1 407 ? -3.195 14.883 8.391 1 95 407 GLN A CA 1
ATOM 3090 C C . GLN A 1 407 ? -4.715 14.984 8.453 1 95 407 GLN A C 1
ATOM 3092 O O . GLN A 1 407 ? -5.371 14.18 9.117 1 95 407 GLN A O 1
ATOM 3097 N N . ALA A 1 408 ? -5.281 15.977 7.777 1 91.5 408 ALA A N 1
ATOM 3098 C CA . ALA A 1 408 ? -6.707 16.203 8.008 1 91.5 408 ALA A CA 1
ATOM 3099 C C . ALA A 1 408 ? -7.473 16.25 6.691 1 91.5 408 ALA A C 1
ATOM 3101 O O . ALA A 1 408 ? -8.703 16.156 6.676 1 91.5 408 ALA A O 1
ATOM 3102 N N . VAL A 1 409 ? -6.816 16.406 5.578 1 93 409 VAL A N 1
ATOM 3103 C CA . VAL A 1 409 ? -7.512 16.469 4.297 1 93 409 VAL A CA 1
ATOM 3104 C C . VAL A 1 409 ? -7.566 15.07 3.678 1 93 409 VAL A C 1
ATOM 3106 O O . VAL A 1 409 ? -8.633 14.594 3.289 1 93 409 VAL A O 1
ATOM 3109 N N . TRP A 1 410 ? -6.402 14.461 3.598 1 96.06 410 TRP A N 1
ATOM 3110 C CA . TRP A 1 410 ? -6.309 13.102 3.062 1 96.06 410 TRP A CA 1
ATOM 3111 C C . TRP A 1 410 ? -6.953 12.102 4.012 1 96.06 410 TRP A C 1
ATOM 3113 O O . TRP A 1 410 ? -7.676 11.203 3.574 1 96.06 410 TRP A O 1
ATOM 3123 N N . GLY A 1 411 ? -6.699 12.312 5.285 1 94.88 411 GLY A N 1
ATOM 3124 C CA . GLY A 1 411 ? -7.359 11.531 6.32 1 94.88 411 GLY A CA 1
ATOM 3125 C C . GLY A 1 411 ? -7.109 10.039 6.188 1 94.88 411 GLY A C 1
ATOM 3126 O O . GLY A 1 411 ? -8.008 9.234 6.445 1 94.88 411 GLY A O 1
ATOM 3127 N N . SER A 1 412 ? -6.016 9.555 5.727 1 96.38 412 SER A N 1
ATOM 3128 C CA . SER A 1 412 ? -5.668 8.141 5.652 1 96.38 412 SER A CA 1
ATOM 3129 C C . SER A 1 412 ? -5.277 7.598 7.023 1 96.38 412 SER A C 1
ATOM 3131 O O . SER A 1 412 ? -4.285 8.039 7.613 1 96.38 412 SER A O 1
ATOM 3133 N N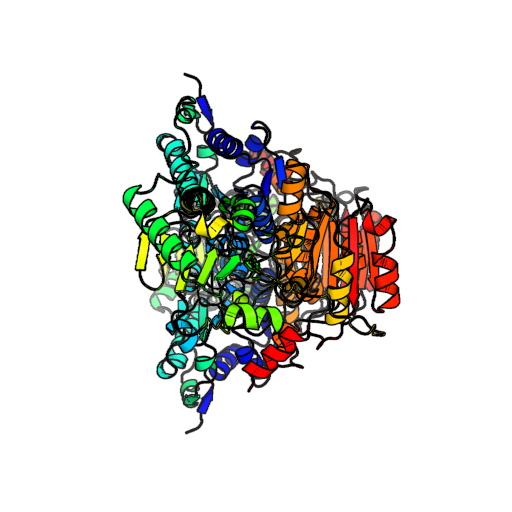 . ILE A 1 413 ? -6.031 6.68 7.488 1 96.19 413 ILE A N 1
ATOM 3134 C CA . ILE A 1 413 ? -5.617 6.082 8.758 1 96.19 413 ILE A CA 1
ATOM 3135 C C . ILE A 1 413 ? -4.414 5.172 8.531 1 96.19 413 ILE A C 1
ATOM 3137 O O . ILE A 1 413 ? -4.262 4.594 7.453 1 96.19 413 ILE A O 1
ATOM 3141 N N . GLY A 1 414 ? -3.584 5.043 9.578 1 97.56 414 GLY A N 1
ATOM 3142 C CA . GLY A 1 414 ? -2.312 4.344 9.469 1 97.56 414 GLY A CA 1
ATOM 3143 C C . GLY A 1 414 ? -1.158 5.262 9.109 1 97.56 414 GLY A C 1
ATOM 3144 O O . GLY A 1 414 ? -0.005 4.828 9.062 1 97.56 414 GLY A O 1
ATOM 3145 N N . TYR A 1 415 ? -1.43 6.508 8.922 1 98.5 415 TYR A N 1
ATOM 3146 C CA . TYR A 1 415 ? -0.494 7.527 8.469 1 98.5 415 TYR A CA 1
ATOM 3147 C C . TYR A 1 415 ? 0.504 7.883 9.562 1 98.5 415 TYR A C 1
ATOM 3149 O O . TYR A 1 415 ? 1.709 7.961 9.312 1 98.5 415 TYR A O 1
ATOM 3157 N N . ALA A 1 416 ? 0.115 8.086 10.758 1 98.69 416 ALA A N 1
ATOM 3158 C CA . ALA A 1 416 ? 0.843 8.812 11.797 1 98.69 416 ALA A CA 1
ATOM 3159 C C . ALA A 1 416 ? 2.096 8.055 12.219 1 98.69 416 ALA A C 1
ATOM 3161 O O . ALA A 1 416 ? 3.141 8.656 12.477 1 98.69 416 ALA A O 1
ATOM 3162 N N . ALA A 1 417 ? 2 6.703 12.336 1 98.62 417 ALA A N 1
ATOM 3163 C CA . ALA A 1 417 ? 3.164 5.938 12.773 1 98.62 417 ALA A CA 1
ATOM 3164 C C . ALA A 1 417 ? 4.305 6.051 11.766 1 98.62 417 ALA A C 1
ATOM 3166 O O . ALA A 1 417 ? 5.461 6.254 12.148 1 98.62 417 ALA A O 1
ATOM 3167 N N . GLY A 1 418 ? 3.969 5.91 10.508 1 98.5 418 GLY A N 1
ATOM 3168 C CA . GLY A 1 418 ? 4.98 6.086 9.477 1 98.5 418 GLY A CA 1
ATOM 3169 C C . GLY A 1 418 ? 5.551 7.492 9.43 1 98.5 418 GLY A C 1
ATOM 3170 O O . GLY A 1 418 ? 6.766 7.672 9.328 1 98.5 418 GLY A O 1
ATOM 3171 N N . ALA A 1 419 ? 4.66 8.477 9.5 1 98.75 419 ALA A N 1
ATOM 3172 C CA . ALA A 1 419 ? 5.094 9.867 9.492 1 98.75 419 ALA A CA 1
ATOM 3173 C C . ALA A 1 419 ? 5.965 10.18 10.711 1 98.75 419 ALA A C 1
ATOM 3175 O O . ALA A 1 419 ? 6.895 10.984 10.625 1 98.75 419 ALA A O 1
ATOM 3176 N N . ALA A 1 420 ? 5.66 9.562 11.875 1 98.75 420 ALA A N 1
ATOM 3177 C CA . ALA A 1 420 ? 6.445 9.742 13.094 1 98.75 420 ALA A CA 1
ATOM 3178 C C . ALA A 1 420 ? 7.898 9.328 12.875 1 98.75 420 ALA A C 1
ATOM 3180 O O . ALA A 1 420 ? 8.82 9.938 13.422 1 98.75 420 ALA A O 1
ATOM 3181 N N . VAL A 1 421 ? 8.109 8.273 12.07 1 98.44 421 VAL A N 1
ATOM 3182 C CA . VAL A 1 421 ? 9.461 7.816 11.75 1 98.44 421 VAL A CA 1
ATOM 3183 C C . VAL A 1 421 ? 10.242 8.945 11.086 1 98.44 421 VAL A C 1
ATOM 3185 O O . VAL A 1 421 ? 11.328 9.32 11.547 1 98.44 421 VAL A O 1
ATOM 3188 N N . GLY A 1 422 ? 9.648 9.484 9.992 1 98.62 422 GLY A N 1
ATOM 3189 C CA . GLY A 1 422 ? 10.312 10.555 9.258 1 98.62 422 GLY A CA 1
ATOM 3190 C C . GLY A 1 422 ? 10.531 11.797 10.102 1 98.62 422 GLY A C 1
ATOM 3191 O O . GLY A 1 422 ? 11.594 12.414 10.039 1 98.62 422 GLY A O 1
ATOM 3192 N N . LEU A 1 423 ? 9.516 12.18 10.914 1 98.38 423 LEU A N 1
ATOM 3193 C CA . LEU A 1 423 ? 9.609 13.328 11.812 1 98.38 423 LEU A CA 1
ATOM 3194 C C . LEU A 1 423 ? 10.75 13.148 12.805 1 98.38 423 LEU A C 1
ATOM 3196 O O . LEU A 1 423 ? 11.531 14.078 13.031 1 98.38 423 LEU A O 1
ATOM 3200 N N . SER A 1 424 ? 10.852 11.969 13.367 1 98.12 424 SER A N 1
ATOM 3201 C CA . SER A 1 424 ? 11.859 11.703 14.391 1 98.12 424 SER A CA 1
ATOM 3202 C C . SER A 1 424 ? 13.266 11.789 13.82 1 98.12 424 SER A C 1
ATOM 3204 O O . SER A 1 424 ? 14.188 12.273 14.484 1 98.12 424 SER A O 1
ATOM 3206 N N . ILE A 1 425 ? 13.461 11.273 12.617 1 98.25 425 ILE A N 1
ATOM 3207 C CA . ILE A 1 425 ? 14.773 11.312 11.977 1 98.25 425 ILE A CA 1
ATOM 3208 C C . ILE A 1 425 ? 15.141 12.75 11.617 1 98.25 425 ILE A C 1
ATOM 3210 O O . ILE A 1 425 ? 16.266 13.18 11.836 1 98.25 425 ILE A O 1
ATOM 3214 N N . ALA A 1 426 ? 14.164 13.5 11.039 1 98 426 ALA A N 1
ATOM 3215 C CA . ALA A 1 426 ? 14.383 14.914 10.773 1 98 426 ALA A CA 1
ATOM 3216 C C . ALA A 1 426 ? 14.75 15.664 12.047 1 98 426 ALA A C 1
ATOM 3218 O O . ALA A 1 426 ? 15.68 16.469 12.055 1 98 426 ALA A O 1
ATOM 3219 N N . ALA A 1 427 ? 14.031 15.414 13.141 1 97.06 427 ALA A N 1
ATOM 3220 C CA . ALA A 1 427 ? 14.273 16.062 14.43 1 97.06 427 ALA A CA 1
ATOM 3221 C C . ALA A 1 427 ? 15.68 15.758 14.938 1 97.06 427 ALA A C 1
ATOM 3223 O O . ALA A 1 427 ? 16.359 16.656 15.453 1 97.06 427 ALA A O 1
ATOM 3224 N N . LYS A 1 428 ? 16.062 14.523 14.836 1 97.06 428 LYS A N 1
ATOM 3225 C CA . LYS A 1 428 ? 17.406 14.133 15.234 1 97.06 428 LYS A CA 1
ATOM 3226 C C . LYS A 1 428 ? 18.469 14.914 14.453 1 97.06 428 LYS A C 1
ATOM 3228 O O . LYS A 1 428 ? 19.438 15.406 15.023 1 97.06 428 LYS A O 1
ATOM 3233 N N . GLU A 1 429 ? 18.266 15.031 13.164 1 97.25 429 GLU A N 1
ATOM 3234 C CA . GLU A 1 429 ? 19.188 15.766 12.305 1 97.25 429 GLU A CA 1
ATOM 3235 C C . GLU A 1 429 ? 19.234 17.25 12.688 1 97.25 429 GLU A C 1
ATOM 3237 O O . GLU A 1 429 ? 20.297 17.875 12.594 1 97.25 429 GLU A O 1
ATOM 3242 N N . MET A 1 430 ? 18.078 17.75 13.102 1 95 430 MET A N 1
ATOM 3243 C CA . MET A 1 430 ? 18 19.172 13.453 1 95 430 MET A CA 1
ATOM 3244 C C . MET A 1 430 ? 18.562 19.422 14.844 1 95 430 MET A C 1
ATOM 3246 O O . MET A 1 430 ? 19.109 20.484 15.109 1 95 430 MET A O 1
ATOM 3250 N N . GLY A 1 431 ? 18.359 18.547 15.797 1 94.12 431 GLY A N 1
ATOM 3251 C CA . GLY A 1 431 ? 19.094 18.531 17.047 1 94.12 431 GLY A CA 1
ATOM 3252 C C . GLY A 1 431 ? 18.438 19.344 18.141 1 94.12 431 GLY A C 1
ATOM 3253 O O . GLY A 1 431 ? 19 19.516 19.219 1 94.12 431 GLY A O 1
ATOM 3254 N N . HIS A 1 432 ? 17.188 19.797 17.922 1 90.88 432 HIS A N 1
ATOM 3255 C CA . HIS A 1 432 ? 16.625 20.656 18.953 1 90.88 432 HIS A CA 1
ATOM 3256 C C . HIS A 1 432 ? 15.383 20.031 19.578 1 90.88 432 HIS A C 1
ATOM 3258 O O . HIS A 1 432 ? 14.805 20.578 20.516 1 90.88 432 HIS A O 1
ATOM 3264 N N . TYR A 1 433 ? 14.93 18.875 19.125 1 93.06 433 TYR A N 1
ATOM 3265 C CA . TYR A 1 433 ? 13.812 18.156 19.734 1 93.06 433 TYR A CA 1
ATOM 3266 C C . TYR A 1 433 ? 14.305 17.094 20.703 1 93.06 433 TYR A C 1
ATOM 3268 O O . TYR A 1 433 ? 15.367 16.5 20.5 1 93.06 433 TYR A O 1
ATOM 3276 N N . LYS A 1 434 ? 13.484 16.875 21.75 1 90.88 434 LYS A N 1
ATOM 3277 C CA . LYS A 1 434 ? 13.875 15.938 22.797 1 90.88 434 LYS A CA 1
ATOM 3278 C C . LYS A 1 434 ? 13.25 14.57 22.578 1 90.88 434 LYS A C 1
ATOM 3280 O O . LYS A 1 434 ? 13.906 13.539 22.766 1 90.88 434 LYS A O 1
ATOM 3285 N N . ARG A 1 435 ? 11.992 14.547 22.297 1 95.06 435 ARG A N 1
ATOM 3286 C CA . ARG A 1 435 ? 11.312 13.281 22.078 1 95.06 435 ARG A CA 1
ATOM 3287 C C . ARG A 1 435 ? 10.156 13.445 21.094 1 95.06 435 ARG A C 1
ATOM 3289 O O . ARG A 1 435 ? 9.711 14.562 20.828 1 95.06 435 ARG A O 1
ATOM 3296 N N . ILE A 1 436 ? 9.82 12.359 20.453 1 97.44 436 ILE A N 1
ATOM 3297 C CA . ILE A 1 436 ? 8.641 12.289 19.594 1 97.44 436 ILE A CA 1
ATOM 3298 C C . ILE A 1 436 ? 7.488 11.648 20.359 1 97.44 436 ILE A C 1
ATOM 3300 O O . ILE A 1 436 ? 7.684 10.672 21.078 1 97.44 436 ILE A O 1
ATOM 3304 N N . VAL A 1 437 ? 6.301 12.25 20.344 1 98.38 437 VAL A N 1
ATOM 3305 C CA . VAL A 1 437 ? 5.098 11.719 20.984 1 98.38 437 VAL A CA 1
ATOM 3306 C C . VAL A 1 437 ? 4.055 11.398 19.906 1 98.38 437 VAL A C 1
ATOM 3308 O O . VAL A 1 437 ? 3.561 12.289 19.219 1 98.38 437 VAL A O 1
ATOM 3311 N N . LEU A 1 438 ? 3.738 10.141 19.766 1 98.69 438 LEU A N 1
ATOM 3312 C CA . LEU A 1 438 ? 2.752 9.664 18.797 1 98.69 438 LEU A CA 1
ATOM 3313 C C . LEU A 1 438 ? 1.452 9.281 19.5 1 98.69 438 LEU A C 1
ATOM 3315 O O . LEU A 1 438 ? 1.462 8.492 20.453 1 98.69 438 LEU A O 1
ATOM 3319 N N . PHE A 1 439 ? 0.334 9.898 19.094 1 98.69 439 PHE A N 1
ATOM 3320 C CA . PHE A 1 439 ? -1.003 9.461 19.484 1 98.69 439 PHE A CA 1
ATOM 3321 C C . PHE A 1 439 ? -1.703 8.773 18.312 1 98.69 439 PHE A C 1
ATOM 3323 O O . PHE A 1 439 ? -1.928 9.391 17.266 1 98.69 439 PHE A O 1
ATOM 3330 N N . THR A 1 440 ? -2.039 7.508 18.469 1 98.5 440 THR A N 1
ATOM 3331 C CA . THR A 1 440 ? -2.682 6.762 17.391 1 98.5 440 THR A CA 1
ATOM 3332 C C . THR A 1 440 ? -3.744 5.82 17.938 1 98.5 440 THR A C 1
ATOM 3334 O O . THR A 1 440 ? -3.736 5.5 19.141 1 98.5 440 THR A O 1
ATOM 3337 N N . GLY A 1 441 ? -4.742 5.512 17.141 1 97.88 441 GLY A N 1
ATOM 3338 C CA . GLY A 1 441 ? -5.684 4.457 17.469 1 97.88 441 GLY A CA 1
ATOM 3339 C C . GLY A 1 441 ? -5.172 3.068 17.141 1 97.88 441 GLY A C 1
ATOM 3340 O O . GLY A 1 441 ? -4.34 2.91 16.234 1 97.88 441 GLY A O 1
ATOM 3341 N N . GLU A 1 442 ? -5.742 2.062 17.844 1 97.56 442 GLU A N 1
ATOM 3342 C CA . GLU A 1 442 ? -5.289 0.702 17.578 1 97.56 442 GLU A CA 1
ATOM 3343 C C . GLU A 1 442 ? -5.68 0.258 16.172 1 97.56 442 GLU A C 1
ATOM 3345 O O . GLU A 1 442 ? -4.914 -0.431 15.5 1 97.56 442 GLU A O 1
ATOM 3350 N N . GLY A 1 443 ? -6.883 0.566 15.727 1 96.5 443 GLY A N 1
ATOM 3351 C CA . GLY A 1 443 ? -7.301 0.209 14.383 1 96.5 443 GLY A CA 1
ATOM 3352 C C . GLY A 1 443 ? -6.414 0.797 13.297 1 96.5 443 GLY A C 1
ATOM 3353 O O . GLY A 1 443 ? -6.039 0.105 12.352 1 96.5 443 GLY A O 1
ATOM 3354 N N . SER A 1 444 ? -6.109 2.09 13.43 1 97.31 444 SER A N 1
ATOM 3355 C CA . SER A 1 444 ? -5.227 2.742 12.469 1 97.31 444 SER A CA 1
ATOM 3356 C C . SER A 1 444 ? -3.822 2.15 12.508 1 97.31 444 SER A C 1
ATOM 3358 O O . SER A 1 444 ? -3.184 1.972 11.469 1 97.31 444 SER A O 1
ATOM 3360 N N . LEU A 1 445 ? -3.381 1.835 13.672 1 98.38 445 LEU A N 1
ATOM 3361 C CA . LEU A 1 445 ? -2.027 1.318 13.844 1 98.38 445 LEU A CA 1
ATOM 3362 C C . LEU A 1 445 ? -1.877 -0.039 13.164 1 98.38 445 LEU A C 1
ATOM 3364 O O . LEU A 1 445 ? -0.794 -0.381 12.68 1 98.38 445 LEU A O 1
ATOM 3368 N N . GLN A 1 446 ? -2.922 -0.827 13.141 1 97.81 446 GLN A N 1
ATOM 3369 C CA . GLN A 1 446 ? -2.861 -2.143 12.516 1 97.81 446 GLN A CA 1
ATOM 3370 C C . GLN A 1 446 ? -2.496 -2.031 11.039 1 97.81 446 GLN A C 1
ATOM 3372 O O . GLN A 1 446 ? -1.968 -2.979 10.453 1 97.81 446 GLN A O 1
ATOM 3377 N N . MET A 1 447 ? -2.691 -0.916 10.453 1 98 447 MET A N 1
ATOM 3378 C CA . MET A 1 447 ? -2.402 -0.719 9.039 1 98 447 MET A CA 1
ATOM 3379 C C . MET A 1 447 ? -0.9 -0.622 8.797 1 98 447 MET A C 1
ATOM 3381 O O . MET A 1 447 ? -0.412 -1.002 7.73 1 98 447 MET A O 1
ATOM 3385 N N . THR A 1 448 ? -0.165 -0.056 9.766 1 98.44 448 THR A N 1
ATOM 3386 C CA . THR A 1 448 ? 1.246 0.248 9.555 1 98.44 448 THR A CA 1
ATOM 3387 C C . THR A 1 448 ? 2.057 -0.063 10.812 1 98.44 448 THR A C 1
ATOM 3389 O O . THR A 1 448 ? 3.031 0.627 11.117 1 98.44 448 THR A O 1
ATOM 3392 N N . VAL A 1 449 ? 1.702 -1.046 11.586 1 98.5 449 VAL A N 1
ATOM 3393 C CA . VAL A 1 449 ? 2.311 -1.366 12.875 1 98.5 449 VAL A CA 1
ATOM 3394 C C . VAL A 1 449 ? 3.811 -1.591 12.695 1 98.5 449 VAL A C 1
ATOM 3396 O O . VAL A 1 449 ? 4.602 -1.304 13.594 1 98.5 449 VAL A O 1
ATOM 3399 N N . GLN A 1 450 ? 4.254 -2.004 11.539 1 97.62 450 GLN A N 1
ATOM 3400 C CA . GLN A 1 450 ? 5.656 -2.285 11.234 1 97.62 450 GLN A CA 1
ATOM 3401 C C . GLN A 1 450 ? 6.516 -1.033 11.383 1 97.62 450 GLN A C 1
ATOM 3403 O O . GLN A 1 450 ? 7.723 -1.127 11.617 1 97.62 450 GLN A O 1
ATOM 3408 N N . ALA A 1 451 ? 5.898 0.139 11.266 1 98.19 451 ALA A N 1
ATOM 3409 C CA . ALA A 1 451 ? 6.621 1.404 11.367 1 98.19 451 ALA A CA 1
ATOM 3410 C C . ALA A 1 451 ? 7.297 1.545 12.734 1 98.19 451 ALA A C 1
ATOM 3412 O O . ALA A 1 451 ? 8.344 2.186 12.852 1 98.19 451 ALA A O 1
ATOM 3413 N N . LEU A 1 452 ? 6.711 0.914 13.789 1 97.81 452 LEU A N 1
ATOM 3414 C CA . LEU A 1 452 ? 7.246 1.007 15.148 1 97.81 452 LEU A CA 1
ATOM 3415 C C . LEU A 1 452 ? 8.664 0.438 15.211 1 97.81 452 LEU A C 1
ATOM 3417 O O . LEU A 1 452 ? 9.477 0.884 16.016 1 97.81 452 LEU A O 1
ATOM 3421 N N . SER A 1 453 ? 8.953 -0.542 14.32 1 96.69 453 SER A N 1
ATOM 3422 C CA . SER A 1 453 ? 10.258 -1.188 14.297 1 96.69 453 SER A CA 1
ATOM 3423 C C . SER A 1 453 ? 11.359 -0.201 13.914 1 96.69 453 SER A C 1
ATOM 3425 O O . SER A 1 453 ? 12.508 -0.349 14.328 1 96.69 453 SER A O 1
ATOM 3427 N N . ILE A 1 454 ? 11.047 0.818 13.109 1 95.69 454 ILE A N 1
ATOM 3428 C CA . ILE A 1 454 ? 12.016 1.817 12.672 1 95.69 454 ILE A CA 1
ATOM 3429 C C . ILE A 1 454 ? 11.977 3.02 13.609 1 95.69 454 ILE A C 1
ATOM 3431 O O . ILE A 1 454 ? 13.016 3.611 13.914 1 95.69 454 ILE A O 1
ATOM 3435 N N . LEU A 1 455 ? 10.773 3.326 14.086 1 96.38 455 LEU A N 1
ATOM 3436 C CA . LEU A 1 455 ? 10.586 4.461 14.984 1 96.38 455 LEU A CA 1
ATOM 3437 C C . LEU A 1 455 ? 11.43 4.301 16.25 1 96.38 455 LEU A C 1
ATOM 3439 O O . LEU A 1 455 ? 12.008 5.273 16.734 1 96.38 455 LEU A O 1
ATOM 3443 N N . SER A 1 456 ? 11.594 3.088 16.719 1 94.69 456 SER A N 1
ATOM 3444 C CA . SER A 1 456 ? 12.289 2.818 17.969 1 94.69 456 SER A CA 1
ATOM 3445 C C . SER A 1 456 ? 13.805 2.74 17.766 1 94.69 456 SER A C 1
ATOM 3447 O O . SER A 1 456 ? 14.57 2.76 18.719 1 94.69 456 SER A O 1
ATOM 3449 N N . ARG A 1 457 ? 14.203 2.744 16.453 1 92.19 457 ARG A N 1
ATOM 3450 C CA . ARG A 1 457 ? 15.602 2.447 16.172 1 92.19 457 ARG A CA 1
ATOM 3451 C C . ARG A 1 457 ? 16.312 3.664 15.594 1 92.19 457 ARG A C 1
ATOM 3453 O O . ARG A 1 457 ? 17.531 3.824 15.766 1 92.19 457 ARG A O 1
ATOM 3460 N N . HIS A 1 458 ? 15.438 4.375 14.836 1 89.56 458 HIS A N 1
ATOM 3461 C CA . HIS A 1 458 ? 16.047 5.453 14.055 1 89.56 458 HIS A CA 1
ATOM 3462 C C . HIS A 1 458 ? 15.5 6.812 14.484 1 89.56 458 HIS A C 1
ATOM 3464 O O . HIS A 1 458 ? 14.312 6.949 14.773 1 89.56 458 HIS A O 1
ATOM 3470 N N . GLY A 1 459 ? 16.188 7.629 15.242 1 89.75 459 GLY A N 1
ATOM 3471 C CA . GLY A 1 459 ? 15.742 8.969 15.586 1 89.75 459 GLY A CA 1
ATOM 3472 C C . GLY A 1 459 ? 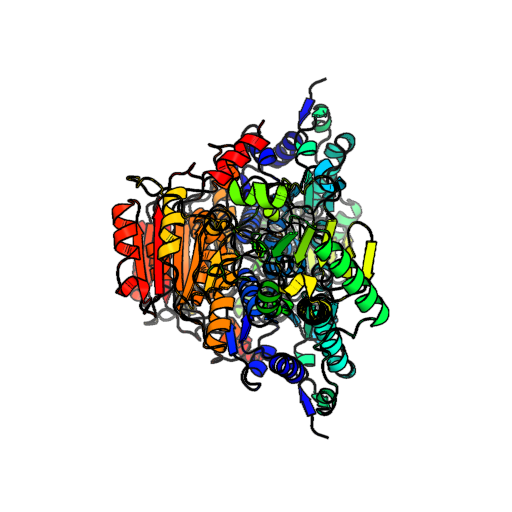15.812 9.258 17.062 1 89.75 459 GLY A C 1
ATOM 3473 O O . GLY A 1 459 ? 16.656 8.711 17.781 1 89.75 459 GLY A O 1
ATOM 3474 N N . ILE A 1 460 ? 14.906 10.156 17.438 1 93.25 460 ILE A N 1
ATOM 3475 C CA . ILE A 1 460 ? 14.812 10.492 18.859 1 93.25 460 ILE A CA 1
ATOM 3476 C C . ILE A 1 460 ? 13.867 9.523 19.562 1 93.25 460 ILE A C 1
ATOM 3478 O O . ILE A 1 460 ? 13.125 8.789 18.906 1 93.25 460 ILE A O 1
ATOM 3482 N N . THR A 1 461 ? 13.891 9.422 20.828 1 94.69 461 THR A N 1
ATOM 3483 C CA . THR A 1 461 ? 13.203 8.422 21.625 1 94.69 461 THR A CA 1
ATOM 3484 C C . THR A 1 461 ? 11.688 8.648 21.594 1 94.69 461 THR A C 1
ATOM 3486 O O . THR A 1 461 ? 11.219 9.742 21.891 1 94.69 461 THR A O 1
ATOM 3489 N N . PRO A 1 462 ? 10.969 7.656 21.219 1 97.19 462 PRO A N 1
ATOM 3490 C CA . PRO A 1 462 ? 9.531 7.84 21.047 1 97.19 462 PRO A CA 1
ATOM 3491 C C . PRO A 1 462 ? 8.75 7.504 22.328 1 97.19 462 PRO A C 1
ATOM 3493 O O . PRO A 1 462 ? 9.164 6.641 23.094 1 97.19 462 PRO A O 1
ATOM 3496 N N . VAL A 1 463 ? 7.695 8.219 22.531 1 98.25 463 VAL A N 1
ATOM 3497 C CA . VAL A 1 463 ? 6.59 7.852 23.406 1 98.25 463 VAL A CA 1
ATOM 3498 C C . VAL A 1 463 ? 5.328 7.617 22.578 1 98.25 463 VAL A C 1
ATOM 3500 O O . VAL A 1 463 ? 4.762 8.555 22.016 1 98.25 463 VAL A O 1
ATOM 3503 N N . VAL A 1 464 ? 4.902 6.359 22.531 1 98.44 464 VAL A N 1
ATOM 3504 C CA . VAL A 1 464 ? 3.762 5.98 21.703 1 98.44 464 VAL A CA 1
ATOM 3505 C C . VAL A 1 464 ? 2.539 5.746 22.578 1 98.44 464 VAL A C 1
ATOM 3507 O O . VAL A 1 464 ? 2.566 4.898 23.484 1 98.44 464 VAL A O 1
ATOM 3510 N N . PHE A 1 465 ? 1.504 6.5 22.359 1 98.75 465 PHE A N 1
ATOM 3511 C CA . PHE A 1 465 ? 0.209 6.266 22.984 1 98.75 465 PHE A CA 1
ATOM 3512 C C . PHE A 1 465 ? -0.757 5.609 22 1 98.75 465 PHE A C 1
ATOM 3514 O O . PHE A 1 465 ? -1.069 6.18 20.953 1 98.75 465 PHE A O 1
ATOM 3521 N N . ILE A 1 466 ? -1.206 4.418 22.328 1 98.69 466 ILE A N 1
ATOM 3522 C CA . ILE A 1 466 ? -2.184 3.693 21.531 1 98.69 466 ILE A CA 1
ATOM 3523 C C . ILE A 1 466 ? -3.557 3.77 22.188 1 98.69 466 ILE A C 1
ATOM 3525 O O . ILE A 1 466 ? -3.766 3.199 23.266 1 98.69 466 ILE A O 1
ATOM 3529 N N . LEU A 1 467 ? -4.445 4.504 21.578 1 98.44 467 LEU A N 1
ATOM 3530 C CA . LEU A 1 467 ? -5.824 4.527 22.047 1 98.44 467 LEU A CA 1
ATOM 3531 C C . LEU A 1 467 ? -6.578 3.283 21.594 1 98.44 467 LEU A C 1
ATOM 3533 O O . LEU A 1 467 ? -6.969 3.184 20.422 1 98.44 467 LEU A O 1
ATOM 3537 N N . ASN A 1 468 ? -6.758 2.355 22.5 1 98.06 468 ASN A N 1
ATOM 3538 C CA . ASN A 1 468 ? -7.477 1.12 22.203 1 98.06 468 ASN A CA 1
ATOM 3539 C C . ASN A 1 468 ? -8.945 1.225 22.609 1 98.06 468 ASN A C 1
ATOM 3541 O O . ASN A 1 468 ? -9.297 1.019 23.766 1 98.06 468 ASN A O 1
ATOM 3545 N N . ASN A 1 469 ? -9.734 1.534 21.688 1 96.62 469 ASN A N 1
ATOM 3546 C CA . ASN A 1 469 ? -11.172 1.63 21.906 1 96.62 469 ASN A CA 1
ATOM 3547 C C . ASN A 1 469 ? -11.938 0.541 21.156 1 96.62 469 ASN A C 1
ATOM 3549 O O . ASN A 1 469 ? -13.086 0.742 20.766 1 96.62 469 ASN A O 1
ATOM 3553 N N . LYS A 1 470 ? -11.289 -0.551 20.812 1 94.75 470 LYS A N 1
ATOM 3554 C CA . LYS A 1 470 ? -11.852 -1.813 20.344 1 94.75 470 LYS A CA 1
ATOM 3555 C C . LYS A 1 470 ? -12.422 -1.671 18.938 1 94.75 470 LYS A C 1
ATOM 3557 O O . LYS A 1 470 ? -13.477 -2.227 18.625 1 94.75 470 LYS A O 1
ATOM 3562 N N . GLY A 1 471 ? -11.836 -0.905 18.141 1 95.56 471 GLY A N 1
ATOM 3563 C CA . GLY A 1 471 ? -12.25 -0.817 16.75 1 95.56 471 GLY A CA 1
ATOM 3564 C C . GLY A 1 471 ? -12.344 0.611 16.234 1 95.56 471 GLY A C 1
ATOM 3565 O O . GLY A 1 471 ? -11.609 1.488 16.703 1 95.56 471 GLY A O 1
ATOM 3566 N N . TYR A 1 472 ? -13.102 0.803 15.172 1 96 472 TYR A N 1
ATOM 3567 C CA . TYR A 1 472 ? -13.242 2.1 14.516 1 96 472 TYR A CA 1
ATOM 3568 C C . TYR A 1 472 ? -14.398 2.893 15.117 1 96 472 TYR A C 1
ATOM 3570 O O . TYR A 1 472 ? -15.484 2.951 14.539 1 96 472 TYR A O 1
ATOM 3578 N N . THR A 1 473 ? -14.094 3.584 16.188 1 94.75 473 THR A N 1
ATOM 3579 C CA . THR A 1 473 ? -15.117 4.301 16.938 1 94.75 473 THR A CA 1
ATOM 3580 C C . THR A 1 473 ? -15.727 5.414 16.094 1 94.75 473 THR A C 1
ATOM 3582 O O . THR A 1 473 ? -16.953 5.598 16.094 1 94.75 473 THR A O 1
ATOM 3585 N N . VAL A 1 474 ? -14.891 6.137 15.391 1 91.69 474 VAL A N 1
ATOM 3586 C CA . VAL A 1 474 ? -15.406 7.215 14.555 1 91.69 474 VAL A CA 1
ATOM 3587 C C . VAL A 1 474 ? -16.359 6.645 13.516 1 91.69 474 VAL A C 1
ATOM 3589 O O . VAL A 1 474 ? -17.453 7.18 13.305 1 91.69 474 VAL A O 1
ATOM 3592 N N . GLU A 1 475 ? -16.031 5.512 12.906 1 91.62 475 GLU A N 1
ATOM 3593 C CA . GLU A 1 475 ? -16.875 4.863 11.922 1 91.62 475 GLU A CA 1
ATOM 3594 C C . GLU A 1 475 ? -18.203 4.414 12.547 1 91.62 475 GLU A C 1
ATOM 3596 O O . GLU A 1 475 ? -19.25 4.445 11.898 1 91.62 475 GLU A O 1
ATOM 3601 N N . ARG A 1 476 ? -18.125 3.953 13.789 1 93.62 476 ARG A N 1
ATOM 3602 C CA . ARG A 1 476 ? -19.344 3.543 14.5 1 93.62 476 ARG A CA 1
ATOM 3603 C C . ARG A 1 476 ? -20.359 4.676 14.555 1 93.62 476 ARG A C 1
ATOM 3605 O O . ARG A 1 476 ? -21.562 4.441 14.438 1 93.62 476 ARG A O 1
ATOM 3612 N N . TYR A 1 477 ? -19.844 5.859 14.727 1 89.5 477 TYR A N 1
ATOM 3613 C CA . TYR A 1 477 ? -20.734 7.008 14.844 1 89.5 477 TYR A CA 1
ATOM 3614 C C . TYR A 1 477 ? -21.203 7.484 13.477 1 89.5 477 TYR A C 1
ATOM 3616 O O . TYR A 1 477 ? -22.234 8.148 13.359 1 89.5 477 TYR A O 1
ATOM 3624 N N . PHE A 1 478 ? -20.469 7.082 12.43 1 86.19 478 PHE A N 1
ATOM 3625 C CA . PHE A 1 478 ? -20.938 7.379 11.078 1 86.19 478 PHE A CA 1
ATOM 3626 C C . PHE A 1 478 ? -22 6.383 10.633 1 86.19 478 PHE A C 1
ATOM 3628 O O . PHE A 1 478 ? -23.016 6.77 10.047 1 86.19 478 PHE A O 1
ATOM 3635 N N . ASN A 1 479 ? -21.641 5.129 10.883 1 89.94 479 ASN A N 1
ATOM 3636 C CA . ASN A 1 479 ? -22.547 4.09 10.422 1 89.94 479 ASN A CA 1
ATOM 3637 C C . ASN A 1 479 ? -22.375 2.801 11.227 1 89.94 479 ASN A C 1
ATOM 3639 O O . ASN A 1 479 ? -21.297 2.207 11.234 1 89.94 479 ASN A O 1
ATOM 3643 N N . GLY A 1 480 ? -23.391 2.41 11.898 1 90.88 480 GLY A N 1
ATOM 3644 C CA . GLY A 1 480 ? -23.438 1.081 12.492 1 90.88 480 GLY A CA 1
ATOM 3645 C C . GLY A 1 480 ? -22.672 0.979 13.797 1 90.88 480 GLY A C 1
ATOM 3646 O O . GLY A 1 480 ? -21.578 0.399 13.836 1 90.88 480 GLY A O 1
ATOM 3647 N N . MET A 1 481 ? -23.234 1.379 14.859 1 91.81 481 MET A N 1
ATOM 3648 C CA . MET A 1 481 ? -22.609 1.34 16.172 1 91.81 481 MET A CA 1
ATOM 3649 C C . MET A 1 481 ? -22.188 -0.082 16.547 1 91.81 481 MET A C 1
ATOM 3651 O O . MET A 1 481 ? -21.141 -0.291 17.141 1 91.81 481 MET A O 1
ATOM 3655 N N . LYS A 1 482 ? -22.938 -1.089 16.047 1 93.19 482 LYS A N 1
ATOM 3656 C CA . LYS A 1 482 ? -22.672 -2.473 16.438 1 93.19 482 LYS A CA 1
ATOM 3657 C C . LYS A 1 482 ? -22.297 -3.32 15.227 1 93.19 482 LYS A C 1
ATOM 3659 O O . LYS A 1 482 ? -22.266 -4.551 15.312 1 93.19 482 LYS A O 1
ATOM 3664 N N . ALA A 1 483 ? -22.078 -2.656 14.078 1 94.31 483 ALA A N 1
ATOM 3665 C CA . ALA A 1 483 ? -21.734 -3.402 12.875 1 94.31 483 ALA A CA 1
ATOM 3666 C C . ALA A 1 483 ? -20.375 -4.086 13.023 1 94.31 483 ALA A C 1
ATOM 3668 O O . ALA A 1 483 ? -19.422 -3.479 13.508 1 94.31 483 ALA A O 1
ATOM 3669 N N . ALA A 1 484 ? -20.266 -5.293 12.555 1 92.88 484 ALA A N 1
ATOM 3670 C CA . ALA A 1 484 ? -19.062 -6.121 12.727 1 92.88 484 ALA A CA 1
ATOM 3671 C C . ALA A 1 484 ? -17.875 -5.535 11.969 1 92.88 484 ALA A C 1
ATOM 3673 O O . ALA A 1 484 ? -16.734 -5.695 12.383 1 92.88 484 ALA A O 1
ATOM 3674 N N . TYR A 1 485 ? -18.172 -4.855 10.883 1 94.81 485 TYR A N 1
ATOM 3675 C CA . TYR A 1 485 ? -17.078 -4.324 10.07 1 94.81 485 TYR A CA 1
ATOM 3676 C C . TYR A 1 485 ? -16.344 -3.205 10.812 1 94.81 485 TYR A C 1
ATOM 3678 O O . TYR A 1 485 ? -15.266 -2.785 10.398 1 94.81 485 TYR A O 1
ATOM 3686 N N . ASN A 1 486 ? -16.859 -2.695 11.93 1 95.69 486 ASN A N 1
ATOM 3687 C CA . ASN A 1 486 ? -16.219 -1.655 12.727 1 95.69 486 ASN A CA 1
ATOM 3688 C C . ASN A 1 486 ? -15.305 -2.252 13.797 1 95.69 486 ASN A C 1
ATOM 3690 O O . ASN A 1 486 ? -14.586 -1.522 14.484 1 95.69 486 ASN A O 1
ATOM 3694 N N . ASP A 1 487 ? -15.312 -3.559 13.93 1 94.12 487 ASP A N 1
ATOM 3695 C CA . ASP A 1 487 ? -14.469 -4.242 14.906 1 94.12 487 ASP A CA 1
ATOM 3696 C C . ASP A 1 487 ? -13.133 -4.648 14.281 1 94.12 487 ASP A C 1
ATOM 3698 O O . ASP A 1 487 ? -13.07 -4.973 13.094 1 94.12 487 ASP A O 1
ATOM 3702 N N . VAL A 1 488 ? -12.062 -4.59 15.078 1 93.88 488 VAL A N 1
ATOM 3703 C CA . VAL A 1 488 ? -10.75 -5.066 14.648 1 93.88 488 VAL A CA 1
ATOM 3704 C C . VAL A 1 488 ? -10.266 -6.16 15.594 1 93.88 488 VAL A C 1
ATOM 3706 O O . VAL A 1 488 ? -10.664 -6.207 16.766 1 93.88 488 VAL A O 1
ATOM 3709 N N . PRO A 1 489 ? -9.422 -7.062 15.086 1 92.88 489 PRO A N 1
ATOM 3710 C CA . PRO A 1 489 ? -8.859 -8.062 15.992 1 92.88 489 PRO A CA 1
ATOM 3711 C C . PRO A 1 489 ?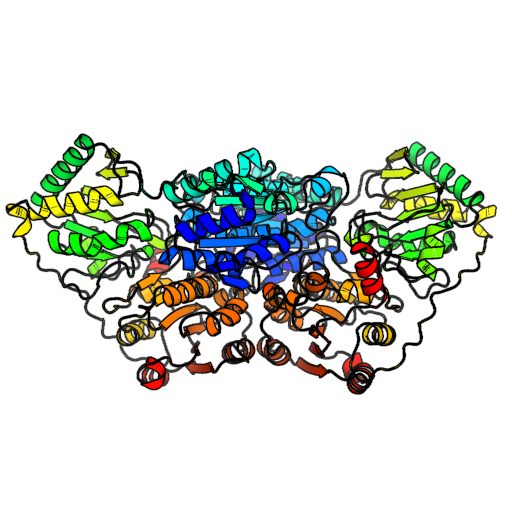 -8.062 -7.438 17.141 1 92.88 489 PRO A C 1
ATOM 3713 O O . PRO A 1 489 ? -7.344 -6.457 16.938 1 92.88 489 PRO A O 1
ATOM 3716 N N . MET A 1 490 ? -8.266 -8.039 18.281 1 94.44 490 MET A N 1
ATOM 3717 C CA . MET A 1 490 ? -7.523 -7.516 19.438 1 94.44 490 MET A CA 1
ATOM 3718 C C . MET A 1 490 ? -6.133 -8.133 19.5 1 94.44 490 MET A C 1
ATOM 3720 O O . MET A 1 490 ? -5.992 -9.328 19.75 1 94.44 490 MET A O 1
ATOM 3724 N N . TRP A 1 491 ? -5.16 -7.348 19.266 1 97.56 491 TRP A N 1
ATOM 3725 C CA . TRP A 1 491 ? -3.76 -7.75 19.344 1 97.56 491 TRP A CA 1
ATOM 3726 C C . TRP A 1 491 ? -3.188 -7.449 20.719 1 97.56 491 TRP A C 1
ATOM 3728 O O . TRP A 1 491 ? -3.805 -6.734 21.516 1 97.56 491 TRP A O 1
ATOM 3738 N N . ASP A 1 492 ? -2.104 -8.094 21.094 1 97.94 492 ASP A N 1
ATOM 3739 C CA . ASP A 1 492 ? -1.283 -7.676 22.234 1 97.94 492 ASP A CA 1
ATOM 3740 C C . ASP A 1 492 ? -0.262 -6.621 21.812 1 97.94 492 ASP A C 1
ATOM 3742 O O . ASP A 1 492 ? 0.897 -6.945 21.547 1 97.94 492 ASP A O 1
ATOM 3746 N N . TYR A 1 493 ? -0.695 -5.395 21.859 1 97.88 493 TYR A N 1
ATOM 3747 C CA . TYR A 1 493 ? 0.08 -4.293 21.297 1 97.88 493 TYR A CA 1
ATOM 3748 C C . TYR A 1 493 ? 1.388 -4.102 22.062 1 97.88 493 TYR A C 1
ATOM 3750 O O . TYR A 1 493 ? 2.414 -3.764 21.469 1 97.88 493 TYR A O 1
ATOM 3758 N N . THR A 1 494 ? 1.423 -4.27 23.344 1 97.25 494 THR A N 1
ATOM 3759 C CA . THR A 1 494 ? 2.639 -4.121 24.141 1 97.25 494 THR A CA 1
ATOM 3760 C C . THR A 1 494 ? 3.656 -5.199 23.781 1 97.25 494 THR A C 1
ATOM 3762 O O . THR A 1 494 ? 4.848 -4.918 23.656 1 97.25 494 THR A O 1
ATOM 3765 N N . ALA A 1 495 ? 3.164 -6.457 23.578 1 97.69 495 ALA A N 1
ATOM 3766 C CA . ALA A 1 495 ? 4.047 -7.543 23.172 1 97.69 495 ALA A CA 1
ATOM 3767 C C . ALA A 1 495 ? 4.617 -7.289 21.781 1 97.69 495 ALA A C 1
ATOM 3769 O O . ALA A 1 495 ? 5.785 -7.57 21.516 1 97.69 495 ALA A O 1
ATOM 3770 N N . ILE A 1 496 ? 3.773 -6.793 20.938 1 98.38 496 ILE A N 1
ATOM 3771 C CA . ILE A 1 496 ? 4.203 -6.5 19.562 1 98.38 496 ILE A CA 1
ATOM 3772 C C . ILE A 1 496 ? 5.297 -5.438 19.594 1 98.38 496 ILE A C 1
ATOM 3774 O O . ILE A 1 496 ? 6.324 -5.582 18.922 1 98.38 496 ILE A O 1
ATOM 3778 N N . PHE A 1 497 ? 5.094 -4.352 20.359 1 98.06 497 PHE A N 1
ATOM 3779 C CA . PHE A 1 497 ? 6.078 -3.277 20.438 1 98.06 497 PHE A CA 1
ATOM 3780 C C . PHE A 1 497 ? 7.43 -3.818 20.891 1 98.06 497 PHE A C 1
ATOM 3782 O O . PHE A 1 497 ? 8.469 -3.457 20.328 1 98.06 497 PHE A O 1
ATOM 3789 N N . ARG A 1 498 ? 7.484 -4.727 21.859 1 97.44 498 ARG A N 1
ATOM 3790 C CA . ARG A 1 498 ? 8.719 -5.344 22.344 1 97.44 498 ARG A CA 1
ATOM 3791 C C . ARG A 1 498 ? 9.352 -6.223 21.266 1 97.44 498 ARG A C 1
ATOM 3793 O O . ARG A 1 498 ? 10.562 -6.184 21.062 1 97.44 498 ARG A O 1
ATOM 3800 N N . ALA A 1 499 ? 8.5 -6.953 20.578 1 98.12 499 ALA A N 1
ATOM 3801 C CA . ALA A 1 499 ? 8.977 -7.938 19.609 1 98.12 499 ALA A CA 1
ATOM 3802 C C . ALA A 1 499 ? 9.555 -7.258 18.375 1 98.12 499 ALA A C 1
ATOM 3804 O O . ALA A 1 499 ? 10.359 -7.848 17.641 1 98.12 499 ALA A O 1
ATOM 3805 N N . LEU A 1 500 ? 9.156 -6.035 18.109 1 97.44 500 LEU A N 1
ATOM 3806 C CA . LEU A 1 500 ? 9.633 -5.281 16.969 1 97.44 500 LEU A CA 1
ATOM 3807 C C . LEU A 1 500 ? 10.938 -4.555 17.281 1 97.44 500 LEU A C 1
ATOM 3809 O O . LEU A 1 500 ? 11.602 -4.039 16.391 1 97.44 500 LEU A O 1
ATOM 3813 N N . ALA A 1 501 ? 11.305 -4.473 18.484 1 93.06 501 ALA A N 1
ATOM 3814 C CA . ALA A 1 501 ? 12.453 -3.686 18.938 1 93.06 501 ALA A CA 1
ATOM 3815 C C . ALA A 1 501 ? 13.391 -4.527 19.797 1 93.06 501 ALA A C 1
ATOM 3817 O O . ALA A 1 501 ? 13.773 -4.113 20.891 1 93.06 501 ALA A O 1
ATOM 3818 N N . THR A 1 502 ? 13.812 -5.613 19.312 1 91 502 THR A N 1
ATOM 3819 C CA . THR A 1 502 ? 14.57 -6.57 20.109 1 91 502 THR A CA 1
ATOM 3820 C C . THR A 1 502 ? 15.984 -6.059 20.375 1 91 502 THR A C 1
ATOM 3822 O O . THR A 1 502 ? 16.656 -6.52 21.297 1 91 502 THR A O 1
ATOM 3825 N N . GLU A 1 503 ? 16.391 -5.031 19.672 1 88.44 503 GLU A N 1
ATOM 3826 C CA . GLU A 1 503 ? 17.781 -4.578 19.734 1 88.44 503 GLU A CA 1
ATOM 3827 C C . GLU A 1 503 ? 17.906 -3.33 20.609 1 88.44 503 GLU A C 1
ATOM 3829 O O . GLU A 1 503 ? 19 -2.801 20.781 1 88.44 503 GLU A O 1
ATOM 3834 N N . VAL A 1 504 ? 16.828 -2.844 21.109 1 91.5 504 VAL A N 1
ATOM 3835 C CA . VAL A 1 504 ? 16.859 -1.63 21.922 1 91.5 504 VAL A CA 1
ATOM 3836 C C . VAL A 1 504 ? 16.031 -1.834 23.188 1 91.5 504 VAL A C 1
ATOM 3838 O O . VAL A 1 504 ? 15.18 -2.723 23.25 1 91.5 504 VAL A O 1
ATOM 3841 N N . ASP A 1 505 ? 16.328 -0.976 24.203 1 93.44 505 ASP A N 1
ATOM 3842 C CA . ASP A 1 505 ? 15.555 -1 25.438 1 93.44 505 ASP A CA 1
ATOM 3843 C C . ASP A 1 505 ? 14.195 -0.329 25.234 1 93.44 505 ASP A C 1
ATOM 3845 O O . ASP A 1 505 ? 14.117 0.768 24.688 1 93.44 505 ASP A O 1
ATOM 3849 N N . VAL A 1 506 ? 13.195 -1.065 25.594 1 96.12 506 VAL A N 1
ATOM 3850 C CA . VAL A 1 506 ? 11.859 -0.499 25.484 1 96.12 506 VAL A CA 1
ATOM 3851 C C . VAL A 1 506 ? 11.07 -0.774 26.766 1 96.12 506 VAL A C 1
ATOM 3853 O O . VAL A 1 506 ? 11.375 -1.714 27.5 1 96.12 506 VAL A O 1
ATOM 3856 N N . LYS A 1 507 ? 10.133 0.034 27.109 1 97.25 507 LYS A N 1
ATOM 3857 C CA . LYS A 1 507 ? 9.148 -0.169 28.172 1 97.25 507 LYS A CA 1
ATOM 3858 C C . LYS A 1 507 ? 7.727 -0.067 27.625 1 97.25 507 LYS A C 1
ATOM 3860 O O . LYS A 1 507 ? 7.445 0.771 26.766 1 97.25 507 LYS A O 1
ATOM 3865 N N . THR A 1 508 ? 6.926 -0.942 28.078 1 98 508 THR A N 1
ATOM 3866 C CA . THR A 1 508 ? 5.535 -0.947 27.641 1 98 508 THR A CA 1
ATOM 3867 C C . THR A 1 508 ? 4.594 -0.906 28.844 1 98 508 THR A C 1
ATOM 3869 O O . THR A 1 508 ? 4.941 -1.386 29.922 1 98 508 THR A O 1
ATOM 3872 N N . PHE A 1 509 ? 3.469 -0.27 28.688 1 98.38 509 PHE A N 1
ATOM 3873 C CA . PHE A 1 509 ? 2.451 -0.106 29.719 1 98.38 509 PHE A CA 1
ATOM 3874 C C . PHE A 1 509 ? 1.058 -0.342 29.156 1 98.38 509 PHE A C 1
ATOM 3876 O O . PHE A 1 509 ? 0.811 -0.079 27.969 1 98.38 509 PHE A O 1
ATOM 3883 N N . CYS A 1 510 ? 0.204 -0.934 29.844 1 98.12 510 CYS A N 1
ATOM 3884 C CA . CYS A 1 510 ? -1.223 -1.049 29.562 1 98.12 510 CYS A CA 1
ATOM 3885 C C . CYS A 1 510 ? -2.053 -0.455 30.688 1 98.12 510 CYS A C 1
ATOM 3887 O O . CYS A 1 510 ? -2.023 -0.956 31.812 1 98.12 510 CYS A O 1
ATOM 3889 N N . VAL A 1 511 ? -2.758 0.644 30.422 1 98.06 511 VAL A N 1
ATOM 3890 C CA . VAL A 1 511 ? -3.406 1.419 31.469 1 98.06 511 VAL A CA 1
ATOM 3891 C C . VAL A 1 511 ? -4.887 1.593 31.141 1 98.06 511 VAL A C 1
ATOM 3893 O O . VAL A 1 511 ? -5.242 2.004 30.031 1 98.06 511 VAL A O 1
ATOM 3896 N N . GLY A 1 512 ? -5.77 1.306 32.031 1 96.88 512 GLY A N 1
ATOM 3897 C CA . GLY A 1 512 ? -7.203 1.447 31.844 1 96.88 512 GLY A CA 1
ATOM 3898 C C . GLY A 1 512 ? -7.863 2.328 32.875 1 96.88 512 GLY A C 1
ATOM 3899 O O . GLY A 1 512 ? -8.992 2.781 32.688 1 96.88 512 GLY A O 1
ATOM 3900 N N . LYS A 1 513 ? -7.191 2.637 33.969 1 97.38 513 LYS A N 1
ATOM 3901 C CA . LYS A 1 513 ? -7.73 3.443 35.062 1 97.38 513 LYS A CA 1
ATOM 3902 C C . LYS A 1 513 ? -7.059 4.812 35.094 1 97.38 513 LYS A C 1
ATOM 3904 O O . LYS A 1 513 ? -5.852 4.93 34.875 1 97.38 513 LYS A O 1
ATOM 3909 N N . THR A 1 514 ? -7.848 5.77 35.5 1 96.75 514 THR A N 1
ATOM 3910 C CA . THR A 1 514 ? -7.391 7.156 35.531 1 96.75 514 THR A CA 1
ATOM 3911 C C . THR A 1 514 ? -6.246 7.324 36.531 1 96.75 514 THR A C 1
ATOM 3913 O O . THR A 1 514 ? -5.277 8.039 36.25 1 96.75 514 THR A O 1
ATOM 3916 N N . LYS A 1 515 ? -6.359 6.703 37.656 1 96.25 515 LYS A N 1
ATOM 3917 C CA . LYS A 1 515 ? -5.332 6.812 38.688 1 96.25 515 LYS A CA 1
ATOM 3918 C C . LYS A 1 515 ? -3.988 6.297 38.188 1 96.25 515 LYS A C 1
ATOM 3920 O O . LYS A 1 515 ? -2.945 6.887 38.469 1 96.25 515 LYS A O 1
ATOM 3925 N N . ASP A 1 516 ? -4.016 5.223 37.5 1 97.62 516 ASP A N 1
ATOM 3926 C CA . ASP A 1 516 ? -2.797 4.629 36.938 1 97.62 516 ASP A CA 1
ATOM 3927 C C . ASP A 1 516 ? -2.186 5.52 35.875 1 97.62 516 ASP A C 1
ATOM 3929 O O . ASP A 1 516 ? -0.963 5.648 35.781 1 97.62 516 ASP A O 1
ATOM 3933 N N . LEU A 1 517 ? -3.021 6.094 35.031 1 97.62 517 LEU A N 1
ATOM 3934 C CA . LEU A 1 517 ? -2.539 7.004 34 1 97.62 517 LEU A CA 1
ATOM 3935 C C . LEU A 1 517 ? -1.869 8.227 34.625 1 97.62 517 LEU A C 1
ATOM 3937 O O . LEU A 1 517 ? -0.792 8.633 34.188 1 97.62 517 LEU A O 1
ATOM 3941 N N . ASP A 1 518 ? -2.547 8.82 35.562 1 96.44 518 ASP A N 1
ATOM 3942 C CA . ASP A 1 518 ? -1.99 9.992 36.25 1 96.44 518 ASP A CA 1
ATOM 3943 C C . ASP A 1 518 ? -0.63 9.672 36.875 1 96.44 518 ASP A C 1
ATOM 3945 O O . ASP A 1 518 ? 0.309 10.461 36.75 1 96.44 518 ASP A O 1
ATOM 3949 N N . SER A 1 519 ? -0.553 8.539 37.531 1 97.44 519 SER A N 1
ATOM 3950 C CA . SER A 1 519 ? 0.699 8.109 38.156 1 97.44 519 SER A CA 1
ATOM 3951 C C . SER A 1 519 ? 1.793 7.934 37.094 1 97.44 519 SER A C 1
ATOM 3953 O O . SER A 1 519 ? 2.93 8.367 37.312 1 97.44 519 SER A O 1
ATOM 3955 N N . LEU A 1 520 ? 1.458 7.324 36 1 98.12 520 LEU A N 1
ATOM 3956 C CA . LEU A 1 520 ? 2.424 7.07 34.938 1 98.12 520 LEU A CA 1
ATOM 3957 C C . LEU A 1 520 ? 2.926 8.383 34.344 1 98.12 520 LEU A C 1
ATOM 3959 O O . LEU A 1 520 ? 4.133 8.57 34.188 1 98.12 520 LEU A O 1
ATOM 3963 N N . LEU A 1 521 ? 2.057 9.297 34 1 97.56 521 LEU A N 1
ATOM 3964 C CA . LEU A 1 521 ? 2.402 10.547 33.312 1 97.56 521 LEU A CA 1
ATOM 3965 C C . LEU A 1 521 ? 3.166 11.477 34.281 1 97.56 521 LEU A C 1
ATOM 3967 O O . LEU A 1 521 ? 3.809 12.43 33.812 1 97.56 521 LEU A O 1
ATOM 3971 N N . SER A 1 522 ? 3.035 11.211 35.594 1 96.69 522 SER A N 1
ATOM 3972 C CA . SER A 1 522 ? 3.734 12.023 36.594 1 96.69 522 SER A CA 1
ATOM 3973 C C . SER A 1 522 ? 5.094 11.422 36.938 1 96.69 522 SER A C 1
ATOM 3975 O O . SER A 1 522 ? 5.891 12.047 37.625 1 96.69 522 SER A O 1
ATOM 3977 N N . ASP A 1 523 ? 5.324 10.234 36.5 1 97.25 523 ASP A N 1
ATOM 3978 C CA . ASP A 1 523 ? 6.594 9.562 36.75 1 97.25 523 ASP A CA 1
ATOM 3979 C C . ASP A 1 523 ? 7.742 10.242 36.031 1 97.25 523 ASP A C 1
ATOM 3981 O O . ASP A 1 523 ? 7.691 10.422 34.812 1 97.25 523 ASP A O 1
ATOM 3985 N N . GLU A 1 524 ? 8.805 10.547 36.719 1 95.44 524 GLU A N 1
ATOM 3986 C CA . GLU A 1 524 ? 9.922 11.312 36.156 1 95.44 524 GLU A CA 1
ATOM 3987 C C . GLU A 1 524 ? 10.656 10.531 35.094 1 95.44 524 GLU A C 1
ATOM 3989 O O . GLU A 1 524 ? 11.062 11.094 34.062 1 95.44 524 GLU A O 1
ATOM 3994 N N . ALA A 1 525 ? 10.836 9.312 35.344 1 95 525 ALA A N 1
ATOM 3995 C CA . ALA A 1 525 ? 11.523 8.477 34.344 1 95 525 ALA A CA 1
ATOM 3996 C C . ALA A 1 525 ? 10.727 8.383 33.062 1 95 525 ALA A C 1
ATOM 3998 O O . ALA A 1 525 ? 11.305 8.398 31.969 1 95 525 ALA A O 1
ATOM 3999 N N . PHE A 1 526 ? 9.461 8.266 33.188 1 96.44 526 PHE A N 1
ATOM 4000 C CA . PHE A 1 526 ? 8.594 8.219 32.031 1 96.44 526 PHE A CA 1
ATOM 4001 C C . PHE A 1 526 ? 8.664 9.531 31.25 1 96.44 526 PHE A C 1
ATOM 4003 O O . PHE A 1 526 ? 8.766 9.516 30.016 1 96.44 526 PHE A O 1
ATOM 4010 N N . GLN A 1 527 ? 8.688 10.617 31.938 1 95.06 527 GLN A N 1
ATOM 4011 C CA . GLN A 1 527 ? 8.703 11.938 31.312 1 95.06 527 GLN A CA 1
ATOM 4012 C C . GLN A 1 527 ? 10.023 12.188 30.578 1 95.06 527 GLN A C 1
ATOM 4014 O O . GLN A 1 527 ? 10.047 12.844 29.531 1 95.06 527 GLN A O 1
ATOM 4019 N N . LYS A 1 528 ? 11.062 11.703 31.125 1 90.56 528 LYS A N 1
ATOM 4020 C CA . LYS A 1 528 ? 12.383 11.93 30.547 1 90.56 528 LYS A CA 1
ATOM 4021 C C . LYS A 1 528 ? 12.547 11.164 29.234 1 90.56 528 LYS A C 1
ATOM 4023 O O . LYS A 1 528 ? 13.305 11.578 28.359 1 90.56 528 LYS A O 1
ATOM 4028 N N . ALA A 1 529 ? 11.836 10.086 29.031 1 88.81 529 ALA A N 1
ATOM 4029 C CA . ALA A 1 529 ? 11.82 9.273 27.828 1 88.81 529 ALA A CA 1
ATOM 4030 C C . ALA A 1 529 ? 13.234 8.891 27.406 1 88.81 529 ALA A C 1
ATOM 4032 O O . ALA A 1 529 ? 13.633 9.125 26.266 1 88.81 529 ALA A O 1
ATOM 4033 N N . GLY A 1 530 ? 14.008 8.219 28.25 1 90.69 530 GLY A N 1
ATOM 4034 C CA . GLY A 1 530 ? 15.352 7.766 27.938 1 90.69 530 GLY A CA 1
ATOM 4035 C C . GLY A 1 530 ? 15.383 6.484 27.125 1 90.69 530 GLY A C 1
ATOM 4036 O O . GLY A 1 530 ? 16.438 6.07 26.641 1 90.69 530 GLY A O 1
ATOM 4037 N N . TYR A 1 531 ? 14.336 5.871 26.984 1 93.81 531 TYR A N 1
ATOM 4038 C CA . TYR A 1 531 ? 14.133 4.676 26.188 1 93.81 531 TYR A CA 1
ATOM 4039 C C . TYR A 1 531 ? 12.789 4.73 25.453 1 93.81 531 TYR A C 1
ATOM 4041 O O . TYR A 1 531 ? 11.93 5.543 25.797 1 93.81 531 TYR A O 1
ATOM 4049 N N . ALA A 1 532 ? 12.688 3.918 24.391 1 96.44 532 ALA A N 1
ATOM 4050 C CA . ALA A 1 532 ? 11.422 3.857 23.672 1 96.44 532 ALA A CA 1
ATOM 4051 C C . ALA A 1 532 ? 10.305 3.344 24.578 1 96.44 532 ALA A C 1
ATOM 4053 O O . ALA A 1 532 ? 10.492 2.389 25.328 1 96.44 532 ALA A O 1
ATOM 4054 N N . GLN A 1 533 ? 9.133 4.004 24.516 1 97.62 533 GLN A N 1
ATOM 4055 C CA . GLN A 1 533 ? 8.023 3.658 25.391 1 97.62 533 GLN A CA 1
ATOM 4056 C C . GLN A 1 533 ? 6.719 3.539 24.609 1 97.62 533 GLN A C 1
ATOM 4058 O O . GLN A 1 533 ? 6.508 4.27 23.641 1 97.62 533 GLN A O 1
ATOM 4063 N N . CYS A 1 534 ? 5.898 2.609 24.984 1 98.25 534 CYS A N 1
ATOM 4064 C CA . CYS A 1 534 ? 4.578 2.4 24.391 1 98.25 534 CYS A CA 1
ATOM 4065 C C . CYS A 1 534 ? 3.523 2.229 25.484 1 98.25 534 CYS A C 1
ATOM 4067 O O . CYS A 1 534 ? 3.68 1.401 26.375 1 98.25 534 CYS A O 1
ATOM 4069 N N . VAL A 1 535 ? 2.482 3.037 25.422 1 98.75 535 VAL A N 1
ATOM 4070 C CA . VAL A 1 535 ? 1.386 2.996 26.391 1 98.75 535 VAL A CA 1
ATOM 4071 C C . VAL A 1 535 ? 0.084 2.645 25.672 1 98.75 535 VAL A C 1
ATOM 4073 O O . VAL A 1 535 ? -0.411 3.422 24.859 1 98.75 535 VAL A O 1
ATOM 4076 N N . GLU A 1 536 ? -0.434 1.479 25.938 1 98.62 536 GLU A N 1
ATOM 4077 C CA . GLU A 1 536 ? -1.781 1.132 25.5 1 98.62 536 GLU A CA 1
ATOM 4078 C C . GLU A 1 536 ? -2.834 1.67 26.469 1 98.62 536 GLU A C 1
ATOM 4080 O O . GLU A 1 536 ? -2.848 1.306 27.641 1 98.62 536 GLU A O 1
ATOM 4085 N N . LEU A 1 537 ? -3.645 2.555 25.969 1 98.56 537 LEU A N 1
ATOM 4086 C CA . LEU A 1 537 ? -4.73 3.143 26.75 1 98.56 537 LEU A CA 1
ATOM 4087 C C . LEU A 1 537 ? -6.051 2.438 26.453 1 98.56 537 LEU A C 1
ATOM 4089 O O . LEU A 1 537 ? -6.516 2.43 25.312 1 98.56 537 LEU A O 1
ATOM 4093 N N . LEU A 1 538 ? -6.664 1.883 27.484 1 98.06 538 LEU A N 1
ATOM 4094 C CA . LEU A 1 538 ? -7.926 1.174 27.312 1 98.06 538 LEU A CA 1
ATOM 4095 C C . LEU A 1 538 ? -9.109 2.123 27.469 1 98.06 538 LEU A C 1
ATOM 4097 O O . LEU A 1 538 ? -9.297 2.707 28.547 1 98.06 538 LEU A O 1
ATOM 4101 N N . LEU A 1 539 ? -9.82 2.34 26.406 1 97.56 539 LEU A N 1
ATOM 4102 C CA . LEU A 1 539 ? -11 3.199 26.375 1 97.56 539 LEU A CA 1
ATOM 4103 C C . LEU A 1 539 ? -12.242 2.404 25.984 1 97.56 539 LEU A C 1
ATOM 4105 O O . LEU A 1 539 ? -12.133 1.275 25.5 1 97.56 539 LEU A O 1
ATOM 4109 N N . GLU A 1 540 ? -13.383 2.959 26.219 1 96.38 540 GLU A N 1
ATOM 4110 C CA . GLU A 1 540 ? -14.625 2.303 25.812 1 96.38 540 GLU A CA 1
ATOM 4111 C C . GLU A 1 540 ? -14.891 2.479 24.328 1 96.38 540 GLU A C 1
ATOM 4113 O O . GLU A 1 540 ? -14.516 3.498 23.734 1 96.38 540 GLU A O 1
ATOM 4118 N N . ALA A 1 541 ? -15.602 1.525 23.75 1 95.38 541 ALA A N 1
ATOM 4119 C CA . ALA A 1 541 ? -15.789 1.436 22.312 1 95.38 541 ALA A CA 1
ATOM 4120 C C . ALA A 1 541 ? -16.578 2.631 21.781 1 95.38 541 ALA A C 1
ATOM 4122 O O . ALA A 1 541 ? -16.406 3.031 20.625 1 95.38 541 ALA A O 1
ATOM 4123 N N . ASP A 1 542 ? -17.391 3.24 22.609 1 94.44 542 ASP A N 1
ATOM 4124 C CA . ASP A 1 542 ? -18.25 4.328 22.141 1 94.44 542 ASP A CA 1
ATOM 4125 C C . ASP A 1 542 ? -17.781 5.668 22.719 1 94.44 542 ASP A C 1
ATOM 4127 O O . ASP A 1 542 ? -18.5 6.672 22.609 1 94.44 542 ASP A O 1
ATOM 4131 N N . ASP A 1 543 ? -16.594 5.68 23.359 1 94.75 543 ASP A N 1
ATOM 4132 C CA . ASP A 1 543 ? -16.109 6.898 24 1 94.75 543 ASP A CA 1
ATOM 4133 C C . ASP A 1 543 ? -15.57 7.875 22.953 1 94.75 543 ASP A C 1
ATOM 4135 O O . ASP A 1 543 ? -14.758 7.504 22.109 1 94.75 543 ASP A O 1
ATOM 4139 N N . LEU A 1 544 ? -16.094 9.125 22.984 1 92.56 544 LEU A N 1
ATOM 4140 C CA . LEU A 1 544 ? -15.641 10.242 22.156 1 92.56 544 LEU A CA 1
ATOM 4141 C C . LEU A 1 544 ? -15.398 11.484 23.016 1 92.56 544 LEU A C 1
ATOM 4143 O O . LEU A 1 544 ? -16.016 11.641 24.078 1 92.56 544 LEU A O 1
ATOM 4147 N N . PRO A 1 545 ? -14.445 12.312 22.531 1 88.25 545 PRO A N 1
ATOM 4148 C CA . PRO A 1 545 ? -14.43 13.633 23.156 1 88.25 545 PRO A CA 1
ATOM 4149 C C . PRO A 1 545 ? -15.789 14.328 23.109 1 88.25 545 PRO A C 1
ATOM 4151 O O . PRO A 1 545 ? -16.516 14.211 22.109 1 88.25 545 PRO A O 1
ATOM 4154 N N . THR A 1 546 ? -16.156 15.062 24.094 1 83.94 546 THR A N 1
ATOM 4155 C CA . THR A 1 546 ? -17.453 15.695 24.234 1 83.94 546 THR A CA 1
ATOM 4156 C C . THR A 1 546 ? -17.781 16.578 23.031 1 83.94 546 THR A C 1
ATOM 4158 O O . THR A 1 546 ? -18.906 16.578 22.547 1 83.94 546 THR A O 1
ATOM 4161 N N . THR A 1 547 ? -16.859 17.281 22.547 1 77.25 547 THR A N 1
ATOM 4162 C CA . THR A 1 547 ? -17.078 18.188 21.422 1 77.25 547 THR A CA 1
ATOM 4163 C C . THR A 1 547 ? -17.438 17.406 20.156 1 77.25 547 THR A C 1
ATOM 4165 O O . THR A 1 547 ? -18.297 17.828 19.391 1 77.25 547 THR A O 1
ATOM 4168 N N . MET A 1 548 ? -16.844 16.234 20 1 83.62 548 MET A N 1
ATOM 4169 C CA . MET A 1 548 ? -17.141 15.391 18.844 1 83.62 548 MET A CA 1
ATOM 4170 C C . MET A 1 548 ? -18.516 14.758 18.969 1 83.62 548 MET A C 1
ATOM 4172 O O . MET A 1 548 ? -19.25 14.641 17.969 1 83.62 548 MET A O 1
ATOM 4176 N N . ARG A 1 549 ? -18.766 14.367 20.141 1 84.38 549 ARG A N 1
ATOM 4177 C CA . ARG A 1 549 ? -20.062 13.766 20.375 1 84.38 549 ARG A CA 1
ATOM 4178 C C . ARG A 1 549 ? -21.188 14.742 20.047 1 84.38 549 ARG A C 1
ATOM 4180 O O . ARG A 1 549 ? -22.203 14.367 19.453 1 84.38 549 ARG A O 1
ATOM 4187 N N . ALA A 1 550 ? -20.984 15.93 20.469 1 77.19 550 ALA A N 1
ATOM 4188 C CA . ALA A 1 550 ? -21.969 16.969 20.219 1 77.19 550 ALA A CA 1
ATOM 4189 C C . ALA A 1 550 ? -22.125 17.219 18.719 1 77.19 550 ALA A C 1
ATOM 4191 O O . ALA A 1 550 ? -23.25 17.406 18.219 1 77.19 550 ALA A O 1
ATOM 4192 N N . PHE A 1 551 ? -21.125 17.109 18.094 1 76.38 551 PHE A N 1
ATOM 4193 C CA . PHE A 1 551 ? -21.125 17.328 16.656 1 76.38 551 PHE A CA 1
ATOM 4194 C C . PHE A 1 551 ? -21.875 16.203 15.938 1 76.38 551 PHE A C 1
ATOM 4196 O O . PHE A 1 551 ? -22.75 16.453 15.109 1 76.38 551 PHE A O 1
ATOM 4203 N N . TYR A 1 552 ? -21.562 14.953 16.25 1 79.69 552 TYR A N 1
ATOM 4204 C CA . TYR A 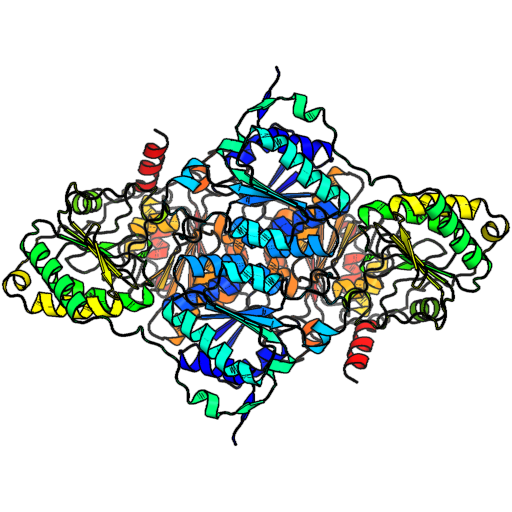1 552 ? -22.203 13.82 15.586 1 79.69 552 TYR A CA 1
ATOM 4205 C C . TYR A 1 552 ? -23.703 13.805 15.883 1 79.69 552 TYR A C 1
ATOM 4207 O O . TYR A 1 552 ? -24.5 13.422 15.023 1 79.69 552 TYR A O 1
ATOM 4215 N N . LYS A 1 553 ? -24.031 14.289 17.031 1 75.56 553 LYS A N 1
ATOM 4216 C CA . LYS A 1 553 ? -25.438 14.391 17.391 1 75.56 553 LYS A CA 1
ATOM 4217 C C . LYS A 1 553 ? -26.141 15.438 16.531 1 75.56 553 LYS A C 1
ATOM 4219 O O . LYS A 1 553 ? -27.297 15.242 16.125 1 75.56 553 LYS A O 1
ATOM 4224 N N . SER A 1 554 ? -25.422 16.406 16.172 1 68.56 554 SER A N 1
ATOM 4225 C CA . SER A 1 554 ? -26 17.484 15.398 1 68.56 554 SER A CA 1
ATOM 4226 C C . SER A 1 554 ? -26.172 17.094 13.938 1 68.56 554 SER A C 1
ATOM 4228 O O . SER A 1 554 ? -27.094 17.562 13.266 1 68.56 554 SER A O 1
ATOM 4230 N N . ILE A 1 555 ? -25.281 16.297 13.422 1 65.38 555 ILE A N 1
ATOM 4231 C CA . ILE A 1 555 ? -25.344 15.891 12.016 1 65.38 555 ILE A CA 1
ATOM 4232 C C . ILE A 1 555 ? -26.438 14.844 11.836 1 65.38 555 ILE A C 1
ATOM 4234 O O . ILE A 1 555 ? -27.047 14.758 10.766 1 65.38 555 ILE A O 1
ATOM 4238 N N . LYS A 1 556 ? -26.734 14.047 12.797 1 63.78 556 LYS A N 1
ATOM 4239 C CA . LYS A 1 556 ? -27.766 13.016 12.711 1 63.78 556 LYS A CA 1
ATOM 4240 C C . LYS A 1 556 ? -29.156 13.625 12.836 1 63.78 556 LYS A C 1
ATOM 4242 O O . LYS A 1 556 ? -30.141 13.055 12.344 1 63.78 556 LYS A O 1
ATOM 4247 N N . GLN A 1 557 ? -29.266 14.773 13.422 1 47.44 557 GLN A N 1
ATOM 4248 C CA . GLN A 1 557 ? -30.531 15.484 13.492 1 47.44 557 GLN A CA 1
ATOM 4249 C C . GLN A 1 557 ? -30.828 16.219 12.195 1 47.44 557 GLN A C 1
ATOM 4251 O O . GLN A 1 557 ? -31.984 16.312 11.773 1 47.44 557 GLN A O 1
ATOM 4256 N N . MET B 1 1 ? -43.781 -3.982 -9.867 1 73.44 1 MET B N 1
ATOM 4257 C CA . MET B 1 1 ? -42.656 -4.832 -10.242 1 73.44 1 MET B CA 1
ATOM 4258 C C . MET B 1 1 ? -41.656 -4.926 -9.109 1 73.44 1 MET B C 1
ATOM 4260 O O . MET B 1 1 ? -41.5 -3.984 -8.328 1 73.44 1 MET B O 1
ATOM 4264 N N . SER B 1 2 ? -41.125 -6.078 -8.828 1 93.12 2 SER B N 1
ATOM 4265 C CA . SER B 1 2 ? -40.188 -6.297 -7.742 1 93.12 2 SER B CA 1
ATOM 4266 C C . SER B 1 2 ? -38.906 -5.52 -7.969 1 93.12 2 SER B C 1
ATOM 4268 O O . SER B 1 2 ? -38.5 -5.309 -9.117 1 93.12 2 SER B O 1
ATOM 4270 N N . GLU B 1 3 ? -38.375 -4.867 -6.945 1 97.31 3 GLU B N 1
ATOM 4271 C CA . GLU B 1 3 ? -37.188 -4.016 -7.031 1 97.31 3 GLU B CA 1
ATOM 4272 C C . GLU B 1 3 ? -36.062 -4.566 -6.176 1 97.31 3 GLU B C 1
ATOM 4274 O O . GLU B 1 3 ? -36.281 -5.422 -5.316 1 97.31 3 GLU B O 1
ATOM 4279 N N . ILE B 1 4 ? -34.906 -4.125 -6.484 1 97.94 4 ILE B N 1
ATOM 4280 C CA . ILE B 1 4 ? -33.688 -4.465 -5.754 1 97.94 4 ILE B CA 1
ATOM 4281 C C . ILE B 1 4 ? -32.75 -3.244 -5.68 1 97.94 4 ILE B C 1
ATOM 4283 O O . ILE B 1 4 ? -32.75 -2.41 -6.59 1 97.94 4 ILE B O 1
ATOM 4287 N N . LEU B 1 5 ? -32 -3.096 -4.566 1 98.5 5 LEU B N 1
ATOM 4288 C CA . LEU B 1 5 ? -31.031 -2.014 -4.492 1 98.5 5 LEU B CA 1
ATOM 4289 C C . LEU B 1 5 ? -29.844 -2.297 -5.395 1 98.5 5 LEU B C 1
ATOM 4291 O O . LEU B 1 5 ? -29.453 -3.453 -5.574 1 98.5 5 LEU B O 1
ATOM 4295 N N . VAL B 1 6 ? -29.234 -1.259 -5.984 1 98.69 6 VAL B N 1
ATOM 4296 C CA . VAL B 1 6 ? -28.078 -1.417 -6.863 1 98.69 6 VAL B CA 1
ATOM 4297 C C . VAL B 1 6 ? -26.969 -2.182 -6.133 1 98.69 6 VAL B C 1
ATOM 4299 O O . VAL B 1 6 ? -26.344 -3.076 -6.707 1 98.69 6 VAL B O 1
ATOM 4302 N N . GLY B 1 7 ? -26.703 -1.77 -4.871 1 98.69 7 GLY B N 1
ATOM 4303 C CA . GLY B 1 7 ? -25.719 -2.488 -4.086 1 98.69 7 GLY B CA 1
ATOM 4304 C C . GLY B 1 7 ? -26.047 -3.959 -3.912 1 98.69 7 GLY B C 1
ATOM 4305 O O . GLY B 1 7 ? -25.156 -4.812 -4 1 98.69 7 GLY B O 1
ATOM 4306 N N . GLU B 1 8 ? -27.297 -4.301 -3.629 1 98.5 8 GLU B N 1
ATOM 4307 C CA . GLU B 1 8 ? -27.734 -5.691 -3.527 1 98.5 8 GLU B CA 1
ATOM 4308 C C . GLU B 1 8 ? -27.562 -6.422 -4.852 1 98.5 8 GLU B C 1
ATOM 4310 O O . GLU B 1 8 ? -27.172 -7.594 -4.875 1 98.5 8 GLU B O 1
ATOM 4315 N N . TYR B 1 9 ? -27.922 -5.73 -5.945 1 98.56 9 TYR B N 1
ATOM 4316 C CA . TYR B 1 9 ? -27.75 -6.293 -7.277 1 98.56 9 TYR B CA 1
ATOM 4317 C C . TYR B 1 9 ? -26.297 -6.723 -7.496 1 98.56 9 TYR B C 1
ATOM 4319 O O . TYR B 1 9 ? -26.031 -7.836 -7.957 1 98.56 9 TYR B O 1
ATOM 4327 N N . LEU B 1 10 ? -25.359 -5.828 -7.207 1 98.75 10 LEU B N 1
ATOM 4328 C CA . LEU B 1 10 ? -23.922 -6.105 -7.324 1 98.75 10 LEU B CA 1
ATOM 4329 C C . LEU B 1 10 ? -23.547 -7.352 -6.535 1 98.75 10 LEU B C 1
ATOM 4331 O O . LEU B 1 10 ? -22.859 -8.242 -7.055 1 98.75 10 LEU B O 1
ATOM 4335 N N . PHE B 1 11 ? -24 -7.477 -5.289 1 98.69 11 PHE B N 1
ATOM 4336 C CA . PHE B 1 11 ? -23.625 -8.586 -4.41 1 98.69 11 PHE B CA 1
ATOM 4337 C C . PHE B 1 11 ? -24.297 -9.875 -4.867 1 98.69 11 PHE B C 1
ATOM 4339 O O . PHE B 1 11 ? -23.719 -10.961 -4.742 1 98.69 11 PHE B O 1
ATOM 4346 N N . ARG B 1 12 ? -25.516 -9.789 -5.387 1 98.06 12 ARG B N 1
ATOM 4347 C CA . ARG B 1 12 ? -26.188 -10.961 -5.961 1 98.06 12 ARG B CA 1
ATOM 4348 C C . ARG B 1 12 ? -25.391 -11.516 -7.137 1 98.06 12 ARG B C 1
ATOM 4350 O O . ARG B 1 12 ? -25.281 -12.734 -7.293 1 98.06 12 ARG B O 1
ATOM 4357 N N . ARG B 1 13 ? -24.906 -10.625 -7.98 1 98.38 13 ARG B N 1
ATOM 4358 C CA . ARG B 1 13 ? -24.094 -11.055 -9.102 1 98.38 13 ARG B CA 1
ATOM 4359 C C . ARG B 1 13 ? -22.844 -11.797 -8.617 1 98.38 13 ARG B C 1
ATOM 4361 O O . ARG B 1 13 ? -22.453 -12.812 -9.195 1 98.38 13 ARG B O 1
ATOM 4368 N N . LEU B 1 14 ? -22.203 -11.32 -7.559 1 98.44 14 LEU B N 1
ATOM 4369 C CA . LEU B 1 14 ? -21.031 -11.984 -7.004 1 98.44 14 LEU B CA 1
ATOM 4370 C C . LEU B 1 14 ? -21.391 -13.375 -6.48 1 98.44 14 LEU B C 1
ATOM 4372 O O . LEU B 1 14 ? -20.625 -14.328 -6.676 1 98.44 14 LEU B O 1
ATOM 4376 N N . ARG B 1 15 ? -22.531 -13.5 -5.863 1 97.44 15 ARG B N 1
ATOM 4377 C CA . ARG B 1 15 ? -22.984 -14.789 -5.371 1 97.44 15 ARG B CA 1
ATOM 4378 C C . ARG B 1 15 ? -23.203 -15.773 -6.52 1 97.44 15 ARG B C 1
ATOM 4380 O O . ARG B 1 15 ? -22.906 -16.953 -6.391 1 97.44 15 ARG B O 1
ATOM 4387 N N . GLU B 1 16 ? -23.766 -15.219 -7.566 1 97.25 16 GLU B N 1
ATOM 4388 C CA . GLU B 1 16 ? -23.984 -16.047 -8.742 1 97.25 16 GLU B CA 1
ATOM 4389 C C . GLU B 1 16 ? -22.672 -16.625 -9.273 1 97.25 16 GLU B C 1
ATOM 4391 O O . GLU B 1 16 ? -22.656 -17.672 -9.938 1 97.25 16 GLU B O 1
ATOM 4396 N N . LEU B 1 17 ? -21.578 -15.992 -8.977 1 97.44 17 LEU B N 1
ATOM 4397 C CA . LEU B 1 17 ? -20.266 -16.453 -9.406 1 97.44 17 LEU B CA 1
ATOM 4398 C C . LEU B 1 17 ? -19.594 -17.281 -8.312 1 97.44 17 LEU B C 1
ATOM 4400 O O . LEU B 1 17 ? -18.375 -17.484 -8.352 1 97.44 17 LEU B O 1
ATOM 4404 N N . ASP B 1 18 ? -20.344 -17.594 -7.25 1 95.62 18 ASP B N 1
ATOM 4405 C CA . ASP B 1 18 ? -19.938 -18.484 -6.16 1 95.62 18 ASP B CA 1
ATOM 4406 C C . ASP B 1 18 ? -18.938 -17.781 -5.227 1 95.62 18 ASP B C 1
ATOM 4408 O O . ASP B 1 18 ? -18.078 -18.438 -4.633 1 95.62 18 ASP B O 1
ATOM 4412 N N . VAL B 1 19 ? -18.969 -16.5 -5.254 1 97.81 19 VAL B N 1
ATOM 4413 C CA . VAL B 1 19 ? -18.219 -15.75 -4.258 1 97.81 19 VAL B CA 1
ATOM 4414 C C . VAL B 1 19 ? -18.953 -15.773 -2.922 1 97.81 19 VAL B C 1
ATOM 4416 O O . VAL B 1 19 ? -20.156 -15.508 -2.867 1 97.81 19 VAL B O 1
ATOM 4419 N N . GLY B 1 20 ? -18.266 -16.109 -1.898 1 97.94 20 GLY B N 1
ATOM 4420 C CA . GLY B 1 20 ? -18.859 -16.141 -0.575 1 97.94 20 GLY B CA 1
ATOM 4421 C C . GLY B 1 20 ? -18.328 -15.086 0.361 1 97.94 20 GLY B C 1
ATOM 4422 O O . GLY B 1 20 ? -19 -14.688 1.317 1 97.94 20 GLY B O 1
ATOM 4423 N N . THR B 1 21 ? -17.141 -14.625 0.116 1 98.31 21 THR B N 1
ATOM 4424 C CA . THR B 1 21 ? -16.469 -13.719 1.038 1 98.31 21 THR B CA 1
ATOM 4425 C C . THR B 1 21 ? -15.875 -12.531 0.289 1 98.31 21 THR B C 1
ATOM 4427 O O . THR B 1 21 ? -15.273 -12.695 -0.773 1 98.31 21 THR B O 1
ATOM 4430 N N . LEU B 1 22 ? -16.109 -11.391 0.767 1 98.44 22 LEU B N 1
ATOM 4431 C CA . LEU B 1 22 ? -15.445 -10.188 0.297 1 98.44 22 LEU B CA 1
ATOM 4432 C C . LEU B 1 22 ? -14.406 -9.711 1.308 1 98.44 22 LEU B C 1
ATOM 4434 O O . LEU B 1 22 ? -14.586 -9.875 2.516 1 98.44 22 LEU B O 1
ATOM 4438 N N . PHE B 1 23 ? -13.336 -9.117 0.812 1 98.56 23 PHE B N 1
ATOM 4439 C CA . PHE B 1 23 ? -12.242 -8.609 1.631 1 98.56 23 PHE B CA 1
ATOM 4440 C C . PHE B 1 23 ? -12.164 -7.09 1.548 1 98.56 23 PHE B C 1
ATOM 4442 O O . PHE B 1 23 ? -12.594 -6.492 0.556 1 98.56 23 PHE B O 1
ATOM 4449 N N . GLY B 1 24 ? -11.625 -6.453 2.531 1 97.88 24 GLY B N 1
ATOM 4450 C CA . GLY B 1 24 ? -11.398 -5.02 2.449 1 97.88 24 GLY B CA 1
ATOM 4451 C C . GLY B 1 24 ? -11.164 -4.371 3.803 1 97.88 24 GLY B C 1
ATOM 4452 O O . GLY B 1 24 ? -10.945 -5.066 4.797 1 97.88 24 GLY B O 1
ATOM 4453 N N . VAL B 1 25 ? -11.047 -3.07 3.818 1 97.56 25 VAL B N 1
ATOM 4454 C CA . VAL B 1 25 ? -11 -2.223 5.004 1 97.56 25 VAL B CA 1
ATOM 4455 C C . VAL B 1 25 ? -12.203 -1.28 5.016 1 97.56 25 VAL B C 1
ATOM 4457 O O . VAL B 1 25 ? -12.445 -0.565 4.039 1 97.56 25 VAL B O 1
ATOM 4460 N N . PRO B 1 26 ? -12.961 -1.323 6.102 1 96 26 PRO B N 1
ATOM 4461 C CA . PRO B 1 26 ? -14.094 -0.388 6.125 1 96 26 PRO B CA 1
ATOM 4462 C C . PRO B 1 26 ? -13.648 1.071 6.172 1 96 26 PRO B C 1
ATOM 4464 O O . PRO B 1 26 ? -12.656 1.398 6.84 1 96 26 PRO B O 1
ATOM 4467 N N . GLY B 1 27 ? -14.258 1.868 5.465 1 93.94 27 GLY B N 1
ATOM 4468 C CA . GLY B 1 27 ? -14.008 3.299 5.418 1 93.94 27 GLY B CA 1
ATOM 4469 C C . GLY B 1 27 ? -15.273 4.121 5.238 1 93.94 27 GLY B C 1
ATOM 4470 O O . GLY B 1 27 ? -16.359 3.566 5.055 1 93.94 27 GLY B O 1
ATOM 4471 N N . ASP B 1 28 ? -15.172 5.371 5.25 1 91.19 28 ASP B N 1
ATOM 4472 C CA . ASP B 1 28 ? -16.281 6.312 5.371 1 91.19 28 ASP B CA 1
ATOM 4473 C C . ASP B 1 28 ? -17.25 6.18 4.195 1 91.19 28 ASP B C 1
ATOM 4475 O O . ASP B 1 28 ? -18.469 6.266 4.375 1 91.19 28 ASP B O 1
ATOM 4479 N N . TYR B 1 29 ? -16.75 5.867 3.082 1 95.81 29 TYR B N 1
ATOM 4480 C CA . TYR B 1 29 ? -17.578 6.031 1.899 1 95.81 29 TYR B CA 1
ATOM 4481 C C . TYR B 1 29 ? -18.219 4.711 1.493 1 95.81 29 TYR B C 1
ATOM 4483 O O . TYR B 1 29 ? -19.031 4.664 0.565 1 95.81 29 TYR B O 1
ATOM 4491 N N . GLU B 1 30 ? -17.844 3.604 2.16 1 96.5 30 GLU B N 1
ATOM 4492 C CA . GLU B 1 30 ? -18.453 2.354 1.723 1 96.5 30 GLU B CA 1
ATOM 4493 C C . GLU B 1 30 ? -19.125 1.626 2.887 1 96.5 30 GLU B C 1
ATOM 4495 O O . GLU B 1 30 ? -19.562 0.483 2.742 1 96.5 30 GLU B O 1
ATOM 4500 N N . LEU B 1 31 ? -19.312 2.238 4.031 1 96 31 LEU B N 1
ATOM 4501 C CA . LEU B 1 31 ? -19.922 1.584 5.184 1 96 31 LEU B CA 1
ATOM 4502 C C . LEU B 1 31 ? -21.375 1.21 4.895 1 96 31 LEU B C 1
ATOM 4504 O O . LEU B 1 31 ? -21.797 0.084 5.168 1 96 31 LEU B O 1
ATOM 4508 N N . ALA B 1 32 ? -22.094 2.156 4.344 1 95.31 32 ALA B N 1
ATOM 4509 C CA . ALA B 1 32 ? -23.484 1.878 4.004 1 95.31 32 ALA B CA 1
ATOM 4510 C C . ALA B 1 32 ? -23.594 0.727 3.006 1 95.31 32 ALA B C 1
ATOM 4512 O O . ALA B 1 32 ? -24.516 -0.089 3.082 1 95.31 32 ALA B O 1
ATOM 4513 N N . LEU B 1 33 ? -22.672 0.688 2.039 1 97.44 33 LEU B N 1
ATOM 4514 C CA . LEU B 1 33 ? -22.641 -0.415 1.086 1 97.44 33 LEU B CA 1
ATOM 4515 C C . LEU B 1 33 ? -22.406 -1.743 1.799 1 97.44 33 LEU B C 1
ATOM 4517 O O . LEU B 1 33 ? -23.031 -2.75 1.464 1 97.44 33 LEU B O 1
ATOM 4521 N N . LEU B 1 34 ? -21.516 -1.792 2.777 1 97.69 34 LEU B N 1
ATOM 4522 C CA . LEU B 1 34 ? -21.172 -3.004 3.51 1 97.69 34 LEU B CA 1
ATOM 4523 C C . LEU B 1 34 ? -22.359 -3.543 4.281 1 97.69 34 LEU B C 1
ATOM 4525 O O . LEU B 1 34 ? -22.453 -4.746 4.527 1 97.69 34 LEU B O 1
ATOM 4529 N N . ASP B 1 35 ? -23.328 -2.676 4.668 1 97.44 35 ASP B N 1
ATOM 4530 C CA . ASP B 1 35 ? -24.531 -3.102 5.359 1 97.44 35 ASP B CA 1
ATOM 4531 C C . ASP B 1 35 ? -25.359 -4.059 4.496 1 97.44 35 ASP B C 1
ATOM 4533 O O . ASP B 1 35 ? -26.156 -4.836 5.012 1 97.44 35 ASP B O 1
ATOM 4537 N N . LEU B 1 36 ? -25.172 -3.98 3.209 1 97.44 36 LEU B N 1
ATOM 4538 C CA . LEU B 1 36 ? -26 -4.746 2.281 1 97.44 36 LEU B CA 1
ATOM 4539 C C . LEU B 1 36 ? -25.406 -6.129 2.037 1 97.44 36 LEU B C 1
ATOM 4541 O O . LEU B 1 36 ? -26.031 -6.973 1.392 1 97.44 36 LEU B O 1
ATOM 4545 N N . LEU B 1 37 ? -24.156 -6.445 2.525 1 96.69 37 LEU B N 1
ATOM 4546 C CA . LEU B 1 37 ? -23.406 -7.66 2.213 1 96.69 37 LEU B CA 1
ATOM 4547 C C . LEU B 1 37 ? -24.047 -8.875 2.871 1 96.69 37 LEU B C 1
ATOM 4549 O O . LEU B 1 37 ? -24.422 -9.836 2.189 1 96.69 37 LEU B O 1
ATOM 4553 N N . GLU B 1 38 ? -24.297 -8.828 4.199 1 94.38 38 GLU B N 1
ATOM 4554 C CA . GLU B 1 38 ? -24.75 -9.977 4.977 1 94.38 38 GLU B CA 1
ATOM 4555 C C . GLU B 1 38 ? -26.156 -10.391 4.57 1 94.38 38 GLU B C 1
ATOM 4557 O O . GLU B 1 38 ? -26.453 -11.578 4.438 1 94.38 38 GLU B O 1
ATOM 4562 N N . PRO B 1 39 ? -27 -9.398 4.355 1 95.25 39 PRO B N 1
ATOM 4563 C CA . PRO B 1 39 ? -28.359 -9.773 3.92 1 95.25 39 PRO B CA 1
ATOM 4564 C C . PRO B 1 39 ? -28.359 -10.523 2.592 1 95.25 39 PRO B C 1
ATOM 4566 O O . PRO B 1 39 ? -29.297 -11.273 2.301 1 95.25 39 PRO B O 1
ATOM 4569 N N . GLU B 1 40 ? -27.344 -10.352 1.791 1 95.62 40 GLU B N 1
ATOM 4570 C CA . GLU B 1 40 ? -27.25 -11.047 0.508 1 95.62 40 GLU B CA 1
ATOM 4571 C C . GLU B 1 40 ? -26.5 -12.367 0.644 1 95.62 40 GLU B C 1
ATOM 4573 O O . GLU B 1 40 ? -26.156 -12.992 -0.359 1 95.62 40 GLU B O 1
ATOM 4578 N N . GLY B 1 41 ? -26.188 -12.766 1.86 1 96.06 41 GLY B N 1
ATOM 4579 C CA . GLY B 1 41 ? -25.578 -14.062 2.117 1 96.06 41 GLY B CA 1
ATOM 4580 C C . GLY B 1 41 ? -24.078 -14.07 1.927 1 96.06 41 GLY B C 1
ATOM 4581 O O . GLY B 1 41 ? -23.484 -15.125 1.71 1 96.06 41 GLY B O 1
ATOM 4582 N N . LEU B 1 42 ? -23.453 -12.938 1.89 1 97.5 42 LEU B N 1
ATOM 4583 C CA . LEU B 1 42 ? -22.016 -12.828 1.749 1 97.5 42 LEU B CA 1
ATOM 4584 C C . LEU B 1 42 ? -21.359 -12.547 3.098 1 97.5 42 LEU B C 1
ATOM 4586 O O . LEU B 1 42 ? -21.984 -12 4 1 97.5 42 LEU B O 1
ATOM 4590 N N . SER B 1 43 ? -20.156 -12.977 3.25 1 97.25 43 SER B N 1
ATOM 4591 C CA . SER B 1 43 ? -19.359 -12.711 4.449 1 97.25 43 SER B CA 1
ATOM 4592 C C . SER B 1 43 ? -18.344 -11.594 4.207 1 97.25 43 SER B C 1
ATOM 4594 O O . SER B 1 43 ? -17.875 -11.406 3.084 1 97.25 43 SER B O 1
ATOM 4596 N N . TRP B 1 44 ? -18.094 -10.875 5.273 1 96.88 44 TRP B N 1
ATOM 4597 C CA . TRP B 1 44 ? -17.109 -9.797 5.262 1 96.88 44 TRP B CA 1
ATOM 4598 C C . TRP B 1 44 ? -15.875 -10.188 6.059 1 96.88 44 TRP B C 1
ATOM 4600 O O . TRP B 1 44 ? -15.977 -10.625 7.203 1 96.88 44 TRP B O 1
ATOM 4610 N N . VAL B 1 45 ? -14.719 -10.055 5.5 1 97.56 45 VAL B N 1
ATOM 4611 C CA . VAL B 1 45 ? -13.461 -10.18 6.227 1 97.56 45 VAL B CA 1
ATOM 4612 C C . VAL B 1 45 ? -12.695 -8.859 6.168 1 97.56 45 VAL B C 1
ATOM 4614 O O . VAL B 1 45 ? -12.109 -8.516 5.141 1 97.56 45 VAL B O 1
ATOM 4617 N N . GLY B 1 46 ? -12.719 -8.148 7.258 1 97.12 46 GLY B N 1
ATOM 4618 C CA . GLY B 1 46 ? -11.914 -6.945 7.395 1 97.12 46 GLY B CA 1
ATOM 4619 C C . GLY B 1 46 ? -10.43 -7.234 7.52 1 97.12 46 GLY B C 1
ATOM 4620 O O . GLY B 1 46 ? -10.016 -8 8.391 1 97.12 46 GLY B O 1
ATOM 4621 N N . THR B 1 47 ? -9.68 -6.652 6.629 1 97.69 47 THR B N 1
ATOM 4622 C CA . THR B 1 47 ? -8.234 -6.859 6.637 1 97.69 47 THR B CA 1
ATOM 4623 C C . THR B 1 47 ? -7.523 -5.695 7.32 1 97.69 47 THR B C 1
ATOM 4625 O O . THR B 1 47 ? -8.102 -4.617 7.48 1 97.69 47 THR B O 1
ATOM 4628 N N . PRO B 1 48 ? -6.309 -5.914 7.785 1 97.06 48 PRO B N 1
ATOM 4629 C CA . PRO B 1 48 ? -5.609 -4.855 8.516 1 97.06 48 PRO B CA 1
ATOM 4630 C C . PRO B 1 48 ? -5.277 -3.652 7.633 1 97.06 48 PRO B C 1
ATOM 4632 O O . PRO B 1 48 ? -5.164 -2.531 8.133 1 97.06 48 PRO B O 1
ATOM 4635 N N . ASN B 1 49 ? -5.043 -3.838 6.383 1 97.88 49 ASN B N 1
ATOM 4636 C CA . ASN B 1 49 ? -4.898 -2.777 5.391 1 97.88 49 ASN B CA 1
ATOM 4637 C C . ASN B 1 49 ? -5.297 -3.252 3.998 1 97.88 49 ASN B C 1
ATOM 4639 O O . ASN B 1 49 ? -5.586 -4.434 3.799 1 97.88 49 ASN B O 1
ATOM 4643 N N . GLU B 1 50 ? -5.395 -2.381 3.074 1 98.56 50 GLU B N 1
ATOM 4644 C CA . GLU B 1 50 ? -5.957 -2.67 1.76 1 98.56 50 GLU B CA 1
ATOM 4645 C C . GLU B 1 50 ? -4.988 -3.48 0.908 1 98.56 50 GLU B C 1
ATOM 4647 O O . GLU B 1 50 ? -5.406 -4.227 0.021 1 98.56 50 GLU B O 1
ATOM 4652 N N . LEU B 1 51 ? -3.631 -3.348 1.094 1 98.69 51 LEU B N 1
ATOM 4653 C CA . LEU B 1 51 ? -2.678 -4.199 0.389 1 98.69 51 LEU B CA 1
ATOM 4654 C C . LEU B 1 51 ? -2.912 -5.668 0.722 1 98.69 51 LEU B C 1
ATOM 4656 O O . LEU B 1 51 ? -3.018 -6.504 -0.178 1 98.69 51 LEU B O 1
ATOM 4660 N N . VAL B 1 52 ? -3.039 -5.984 2.039 1 98.69 52 VAL B N 1
ATOM 4661 C CA . VAL B 1 52 ? -3.336 -7.34 2.482 1 98.69 52 VAL B CA 1
ATOM 4662 C C . VAL B 1 52 ? -4.691 -7.781 1.93 1 98.69 52 VAL B C 1
ATOM 4664 O O . VAL B 1 52 ? -4.852 -8.93 1.507 1 98.69 52 VAL B O 1
ATOM 4667 N N . GLY B 1 53 ? -5.637 -6.855 1.913 1 98.81 53 GLY B N 1
ATOM 4668 C CA . GLY B 1 53 ? -6.938 -7.168 1.337 1 98.81 53 GLY B CA 1
ATOM 4669 C C . GLY B 1 53 ? -6.863 -7.559 -0.127 1 98.81 53 GLY B C 1
ATOM 4670 O O . GLY B 1 53 ? -7.508 -8.516 -0.554 1 98.81 53 GLY B O 1
ATOM 4671 N N . ALA B 1 54 ? -6.117 -6.805 -0.903 1 98.94 54 ALA B N 1
ATOM 4672 C CA . ALA B 1 54 ? -5.953 -7.098 -2.324 1 98.94 54 ALA B CA 1
ATOM 4673 C C . ALA B 1 54 ? -5.289 -8.453 -2.533 1 98.94 54 ALA B C 1
ATOM 4675 O O . ALA B 1 54 ? -5.699 -9.227 -3.404 1 98.94 54 ALA B O 1
ATOM 4676 N N . TYR B 1 55 ? -4.246 -8.773 -1.739 1 98.88 55 TYR B N 1
ATOM 4677 C CA . TYR B 1 55 ? -3.58 -10.07 -1.833 1 98.88 55 TYR B CA 1
ATOM 4678 C C . TYR B 1 55 ? -4.52 -11.195 -1.424 1 98.88 55 TYR B C 1
ATOM 4680 O O . TYR B 1 55 ? -4.492 -12.281 -2.014 1 98.88 55 TYR B O 1
ATOM 4688 N N . ALA B 1 56 ? -5.344 -10.93 -0.378 1 98.88 56 ALA B N 1
ATOM 4689 C CA . ALA B 1 56 ? -6.32 -11.93 0.039 1 98.88 56 ALA B CA 1
ATOM 4690 C C . ALA B 1 56 ? -7.332 -12.203 -1.07 1 98.88 56 ALA B C 1
ATOM 4692 O O . ALA B 1 56 ? -7.645 -13.359 -1.359 1 98.88 56 ALA B O 1
ATOM 4693 N N . ALA B 1 57 ? -7.82 -11.141 -1.712 1 98.94 57 ALA B N 1
ATOM 4694 C CA . ALA B 1 57 ? -8.742 -11.312 -2.832 1 98.94 57 ALA B CA 1
ATOM 4695 C C . ALA B 1 57 ? -8.094 -12.094 -3.967 1 98.94 57 ALA B C 1
ATOM 4697 O O . ALA B 1 57 ? -8.75 -12.898 -4.633 1 98.94 57 ALA B O 1
ATOM 4698 N N . ASP B 1 58 ? -6.828 -11.867 -4.195 1 98.81 58 ASP B N 1
ATOM 4699 C CA . ASP B 1 58 ? -6.066 -12.586 -5.211 1 98.81 58 ASP B CA 1
ATOM 4700 C C . ASP B 1 58 ? -6.027 -14.086 -4.906 1 98.81 58 ASP B C 1
ATOM 4702 O O . ASP B 1 58 ? -6.457 -14.898 -5.723 1 98.81 58 ASP B O 1
ATOM 4706 N N . GLY B 1 59 ? -5.57 -14.422 -3.662 1 98.56 59 GLY B N 1
ATOM 4707 C CA . GLY B 1 59 ? -5.543 -15.828 -3.271 1 98.56 59 GLY B CA 1
ATOM 4708 C C . GLY B 1 59 ? -6.898 -16.5 -3.375 1 98.56 59 GLY B C 1
ATOM 4709 O O . GLY B 1 59 ? -7 -17.625 -3.869 1 98.56 59 GLY B O 1
ATOM 4710 N N . TYR B 1 60 ? -7.922 -15.789 -2.943 1 98.69 60 TYR B N 1
ATOM 4711 C CA . TYR B 1 60 ? -9.281 -16.312 -3.006 1 98.69 60 TYR B CA 1
ATOM 4712 C C . TYR B 1 60 ? -9.695 -16.594 -4.445 1 98.69 60 TYR B C 1
ATOM 4714 O O . TYR B 1 60 ? -10.227 -17.672 -4.742 1 98.69 60 TYR B O 1
ATOM 4722 N N . ALA B 1 61 ? -9.398 -15.703 -5.332 1 98.44 61 ALA B N 1
ATOM 4723 C CA . ALA B 1 61 ? -9.797 -15.805 -6.73 1 98.44 61 ALA B CA 1
ATOM 4724 C C . ALA B 1 61 ? -9.062 -16.938 -7.434 1 98.44 61 ALA B C 1
ATOM 4726 O O . ALA B 1 61 ? -9.609 -17.594 -8.328 1 98.44 61 ALA B O 1
ATOM 4727 N N . ARG B 1 62 ? -7.82 -17.172 -7.082 1 96.88 62 ARG B N 1
ATOM 4728 C CA . ARG B 1 62 ? -7.055 -18.25 -7.707 1 96.88 62 ARG B CA 1
ATOM 4729 C C . ARG B 1 62 ? -7.688 -19.609 -7.438 1 96.88 62 ARG B C 1
ATOM 4731 O O . ARG B 1 62 ? -7.68 -20.484 -8.305 1 96.88 62 ARG B O 1
ATOM 4738 N N . GLU B 1 63 ? -8.258 -19.734 -6.266 1 94.5 63 GLU B N 1
ATOM 4739 C CA . GLU B 1 63 ? -8.891 -21 -5.918 1 94.5 63 GLU B CA 1
ATOM 4740 C C . GLU B 1 63 ? -10.344 -21.047 -6.379 1 94.5 63 GLU B C 1
ATOM 4742 O O . GLU B 1 63 ? -10.82 -22.062 -6.871 1 94.5 63 GLU B O 1
ATOM 4747 N N . LYS B 1 64 ? -11.016 -19.891 -6.219 1 95.12 64 LYS B N 1
ATOM 4748 C CA . LYS B 1 64 ? -12.461 -19.859 -6.422 1 95.12 64 LYS B CA 1
ATOM 4749 C C . LYS B 1 64 ? -12.805 -19.422 -7.844 1 95.12 64 LYS B C 1
ATOM 4751 O O . LYS B 1 64 ? -13.938 -19.609 -8.297 1 95.12 64 LYS B O 1
ATOM 4756 N N . GLY B 1 65 ? -11.883 -18.859 -8.547 1 94.88 65 GLY B N 1
ATOM 4757 C CA . GLY B 1 65 ? -12.094 -18.406 -9.906 1 94.88 65 GLY B CA 1
ATOM 4758 C C . GLY B 1 65 ? -12.461 -16.938 -10 1 94.88 65 GLY B C 1
ATOM 4759 O O . GLY B 1 65 ? -12.406 -16.344 -11.078 1 94.88 65 GLY B O 1
ATOM 4760 N N . PHE B 1 66 ? -12.859 -16.328 -8.922 1 98 66 PHE B N 1
ATOM 4761 C CA . PHE B 1 66 ? -13.273 -14.938 -8.867 1 98 66 PHE B CA 1
ATOM 4762 C C . PHE B 1 66 ? -13.188 -14.398 -7.441 1 98 66 PHE B C 1
ATOM 4764 O O . PHE B 1 66 ? -13.508 -15.109 -6.484 1 98 66 PHE B O 1
ATOM 4771 N N . GLY B 1 67 ? -12.641 -13.211 -7.27 1 98.56 67 GLY B N 1
ATOM 4772 C CA . GLY B 1 67 ? -12.57 -12.578 -5.961 1 98.56 67 GLY B CA 1
ATOM 4773 C C . GLY B 1 67 ? -13.062 -11.148 -5.965 1 98.56 67 GLY B C 1
ATOM 4774 O O . GLY B 1 67 ? -13.359 -10.586 -7.027 1 98.56 67 GLY B O 1
ATOM 4775 N N . ALA B 1 68 ? -13.25 -10.562 -4.797 1 98.88 68 ALA B N 1
ATOM 4776 C CA . ALA B 1 68 ? -13.727 -9.188 -4.688 1 98.88 68 ALA B CA 1
ATOM 4777 C C . ALA B 1 68 ? -13.055 -8.461 -3.523 1 98.88 68 ALA B C 1
ATOM 4779 O O . ALA B 1 68 ? -12.797 -9.062 -2.479 1 98.88 68 ALA B O 1
ATOM 4780 N N . LEU B 1 69 ? -12.758 -7.238 -3.732 1 98.88 69 LEU B N 1
ATOM 4781 C CA . LEU B 1 69 ? -12.164 -6.312 -2.777 1 98.88 69 LEU B CA 1
ATOM 4782 C C . LEU B 1 69 ? -12.992 -5.031 -2.684 1 98.88 69 LEU B C 1
ATOM 4784 O O . LEU B 1 69 ? -13.391 -4.465 -3.705 1 98.88 69 LEU B O 1
ATOM 4788 N N . VAL B 1 70 ? -13.297 -4.609 -1.462 1 98.81 70 VAL B N 1
ATOM 4789 C CA . VAL B 1 70 ? -14.031 -3.363 -1.254 1 98.81 70 VAL B CA 1
ATOM 4790 C C . VAL B 1 70 ? -13.148 -2.365 -0.504 1 98.81 70 VAL B C 1
ATOM 4792 O O . VAL B 1 70 ? -12.586 -2.691 0.542 1 98.81 70 VAL B O 1
ATOM 4795 N N . THR B 1 71 ? -13 -1.191 -1.039 1 98.5 71 THR B N 1
ATOM 4796 C CA . THR B 1 71 ? -12.227 -0.138 -0.396 1 98.5 71 THR B CA 1
ATOM 4797 C C . THR B 1 71 ? -12.984 1.186 -0.42 1 98.5 71 THR B C 1
ATOM 4799 O O . THR B 1 71 ? -13.961 1.334 -1.158 1 98.5 71 THR B O 1
ATOM 4802 N N . THR B 1 72 ? -12.578 2.1 0.441 1 98.06 72 THR B N 1
ATOM 4803 C CA . THR B 1 72 ? -13.07 3.473 0.385 1 98.06 72 THR B CA 1
ATOM 4804 C C . THR B 1 72 ? -12.352 4.258 -0.711 1 98.06 72 THR B C 1
ATOM 4806 O O . THR B 1 72 ? -11.281 3.861 -1.166 1 98.06 72 THR B O 1
ATOM 4809 N N . PHE B 1 73 ? -12.93 5.328 -1.145 1 98.25 73 PHE B N 1
ATOM 4810 C CA . PHE B 1 73 ? -12.406 6.258 -2.143 1 98.25 73 PHE B CA 1
ATOM 4811 C C . PHE B 1 73 ? -11.102 6.887 -1.673 1 98.25 73 PHE B C 1
ATOM 4813 O O . PHE B 1 73 ? -10.992 7.312 -0.521 1 98.25 73 PHE B O 1
ATOM 4820 N N . GLY B 1 74 ? -10.086 6.938 -2.588 1 98.12 74 GLY B N 1
ATOM 4821 C CA . GLY B 1 74 ? -8.859 7.66 -2.297 1 98.12 74 GLY B CA 1
ATOM 4822 C C . GLY B 1 74 ? -7.816 6.809 -1.6 1 98.12 74 GLY B C 1
ATOM 4823 O O . GLY B 1 74 ? -7.219 5.922 -2.215 1 98.12 74 GLY B O 1
ATOM 4824 N N . PRO B 1 75 ? -7.582 7 -0.28 1 98.12 75 PRO B N 1
ATOM 4825 C CA . PRO B 1 75 ? -6.535 6.262 0.431 1 98.12 75 PRO B CA 1
ATOM 4826 C C . PRO B 1 75 ? -6.695 4.746 0.311 1 98.12 75 PRO B C 1
ATOM 4828 O O . PRO B 1 75 ? -5.719 4.035 0.069 1 98.12 75 PRO B O 1
ATOM 4831 N N . GLY B 1 76 ? -7.883 4.273 0.447 1 98.25 76 GLY B N 1
ATOM 4832 C CA . GLY B 1 76 ? -8.117 2.84 0.406 1 98.25 76 GLY B CA 1
ATOM 4833 C C . GLY B 1 76 ? -7.801 2.221 -0.943 1 98.25 76 GLY B C 1
ATOM 4834 O O . GLY B 1 76 ? -7.086 1.22 -1.021 1 98.25 76 GLY B O 1
ATOM 4835 N N . GLU B 1 77 ? -8.367 2.799 -1.995 1 98.5 77 GLU B N 1
ATOM 4836 C CA . GLU B 1 77 ? -8.188 2.182 -3.305 1 98.5 77 GLU B CA 1
ATOM 4837 C C . GLU B 1 77 ? -6.746 2.307 -3.785 1 98.5 77 GLU B C 1
ATOM 4839 O O . GLU B 1 77 ? -6.223 1.399 -4.434 1 98.5 77 GLU B O 1
ATOM 4844 N N . LEU B 1 78 ? -6.031 3.41 -3.422 1 98.75 78 LEU B N 1
ATOM 4845 C CA . LEU B 1 78 ? -4.637 3.555 -3.828 1 98.75 78 LEU B CA 1
ATOM 4846 C C . LEU B 1 78 ? -3.754 2.545 -3.104 1 98.75 78 LEU B C 1
ATOM 4848 O O . LEU B 1 78 ? -2.775 2.053 -3.668 1 98.75 78 LEU B O 1
ATOM 4852 N N . SER B 1 79 ? -4.07 2.201 -1.871 1 98.69 79 SER B N 1
ATOM 4853 C CA . SER B 1 79 ? -3.291 1.262 -1.072 1 98.69 79 SER B CA 1
ATOM 4854 C C . SER B 1 79 ? -3.439 -0.164 -1.595 1 98.69 79 SER B C 1
ATOM 4856 O O . SER B 1 79 ? -2.66 -1.048 -1.233 1 98.69 79 SER B O 1
ATOM 4858 N N . ALA B 1 80 ? -4.395 -0.38 -2.479 1 98.75 80 ALA B N 1
ATOM 4859 C CA . ALA B 1 80 ? -4.68 -1.721 -2.984 1 98.75 80 ALA B CA 1
ATOM 4860 C C . ALA B 1 80 ? -4.012 -1.948 -4.34 1 98.75 80 ALA B C 1
ATOM 4862 O O . ALA B 1 80 ? -3.936 -3.082 -4.816 1 98.75 80 ALA B O 1
ATOM 4863 N N . LEU B 1 81 ? -3.463 -0.977 -4.949 1 98.81 81 LEU B N 1
ATOM 4864 C CA . LEU B 1 81 ? -3.145 -1.007 -6.375 1 98.81 81 LEU B CA 1
ATOM 4865 C C . LEU B 1 81 ? -1.997 -1.972 -6.652 1 98.81 81 LEU B C 1
ATOM 4867 O O . LEU B 1 81 ? -1.962 -2.609 -7.707 1 98.81 81 LEU B O 1
ATOM 4871 N N . CYS B 1 82 ? -1.021 -2.049 -5.75 1 98.75 82 CYS B N 1
ATOM 4872 C CA . CYS B 1 82 ? 0.045 -3.021 -5.953 1 98.75 82 CYS B CA 1
ATOM 4873 C C . CYS B 1 82 ? -0.52 -4.43 -6.086 1 98.75 82 CYS B C 1
ATOM 4875 O O . CYS B 1 82 ? -0.146 -5.172 -6.996 1 98.75 82 CYS B O 1
ATOM 4877 N N . GLY B 1 83 ? -1.427 -4.812 -5.133 1 98.81 83 GLY B N 1
ATOM 4878 C CA . GLY B 1 83 ? -2.043 -6.125 -5.211 1 98.81 83 GLY B CA 1
ATOM 4879 C C . GLY B 1 83 ? -2.854 -6.336 -6.477 1 98.81 83 GLY B C 1
ATOM 4880 O O . GLY B 1 83 ? -2.799 -7.406 -7.082 1 98.81 83 GLY B O 1
ATOM 4881 N N . ILE B 1 84 ? -3.588 -5.281 -6.941 1 98.94 84 ILE B N 1
ATOM 4882 C CA . ILE B 1 84 ? -4.398 -5.359 -8.156 1 98.94 84 ILE B CA 1
ATOM 4883 C C . ILE B 1 84 ? -3.496 -5.523 -9.375 1 98.94 84 ILE B C 1
ATOM 4885 O O . ILE B 1 84 ? -3.834 -6.246 -10.312 1 98.94 84 ILE B O 1
ATOM 4889 N N . GLY B 1 85 ? -2.361 -4.828 -9.383 1 98.62 85 GLY B N 1
ATOM 4890 C CA . GLY B 1 85 ? -1.4 -4.965 -10.469 1 98.62 85 GLY B CA 1
ATOM 4891 C C . GLY B 1 85 ? -0.915 -6.391 -10.656 1 98.62 85 GLY B C 1
ATOM 4892 O O . GLY B 1 85 ? -0.812 -6.871 -11.789 1 98.62 85 GLY B O 1
ATOM 4893 N N . GLY B 1 86 ? -0.594 -7.098 -9.547 1 98.06 86 GLY B N 1
ATOM 4894 C CA . GLY B 1 86 ? -0.191 -8.492 -9.625 1 98.06 86 GLY B CA 1
ATOM 4895 C C . GLY B 1 86 ? -1.271 -9.398 -10.188 1 98.06 86 GLY B C 1
ATOM 4896 O O . GLY B 1 86 ? -0.991 -10.258 -11.023 1 98.06 86 GLY B O 1
ATOM 4897 N N . ALA B 1 87 ? -2.492 -9.133 -9.734 1 98.38 87 ALA B N 1
ATOM 4898 C CA . ALA B 1 87 ? -3.621 -9.898 -10.258 1 98.38 87 ALA B CA 1
ATOM 4899 C C . ALA B 1 87 ? -3.799 -9.672 -11.75 1 98.38 87 ALA B C 1
ATOM 4901 O O . ALA B 1 87 ? -4.117 -10.609 -12.492 1 98.38 87 ALA B O 1
ATOM 4902 N N . PHE B 1 88 ? -3.566 -8.469 -12.188 1 98.31 88 PHE B N 1
ATOM 4903 C CA . PHE B 1 88 ? -3.725 -8.102 -13.586 1 98.31 88 PHE B CA 1
ATOM 4904 C C . PHE B 1 88 ? -2.729 -8.852 -14.461 1 98.31 88 PHE B C 1
ATOM 4906 O O . PHE B 1 88 ? -3.109 -9.469 -15.461 1 98.31 88 PHE B O 1
ATOM 4913 N N . CYS B 1 89 ? -1.474 -8.859 -14.102 1 95.38 89 CYS B N 1
ATOM 4914 C CA . CYS B 1 89 ? -0.446 -9.414 -14.977 1 95.38 89 CYS B CA 1
ATOM 4915 C C . CYS B 1 89 ? -0.5 -10.938 -14.992 1 95.38 89 CYS B C 1
ATOM 4917 O O . CYS B 1 89 ? -0.095 -11.562 -15.969 1 95.38 89 CYS B O 1
ATOM 4919 N N . GLU B 1 90 ? -1.04 -11.562 -13.914 1 95.31 90 GLU B N 1
ATOM 4920 C CA . GLU B 1 90 ? -1.069 -13.023 -13.859 1 95.31 90 GLU B CA 1
ATOM 4921 C C . GLU B 1 90 ? -2.48 -13.555 -14.094 1 95.31 90 GLU B C 1
ATOM 4923 O O . GLU B 1 90 ? -2.785 -14.695 -13.742 1 95.31 90 GLU B O 1
ATOM 4928 N N . HIS B 1 91 ? -3.416 -12.75 -14.562 1 96.69 91 HIS B N 1
ATOM 4929 C CA . HIS B 1 91 ? -4.738 -13.109 -15.062 1 96.69 91 HIS B CA 1
ATOM 4930 C C . HIS B 1 91 ? -5.629 -13.625 -13.938 1 96.69 91 HIS B C 1
ATOM 4932 O O . HIS B 1 91 ? -6.23 -14.695 -14.055 1 96.69 91 HIS B O 1
ATOM 4938 N N . VAL B 1 92 ? -5.707 -12.891 -12.859 1 98.06 92 VAL B N 1
ATOM 4939 C CA . VAL B 1 92 ? -6.551 -13.234 -11.719 1 98.06 92 VAL B CA 1
ATOM 4940 C C . VAL B 1 92 ? -7.719 -12.25 -11.633 1 98.06 92 VAL B C 1
ATOM 4942 O O . VAL B 1 92 ? -7.512 -11.047 -11.453 1 98.06 92 VAL B O 1
ATOM 4945 N N . PRO B 1 93 ? -8.93 -12.633 -11.781 1 98.56 93 PRO B N 1
ATOM 4946 C CA . PRO B 1 93 ? -10.07 -11.719 -11.797 1 98.56 93 PRO B CA 1
ATOM 4947 C C . PRO B 1 93 ? -10.492 -11.281 -10.398 1 98.56 93 PRO B C 1
ATOM 4949 O O . PRO B 1 93 ? -11.086 -12.062 -9.656 1 98.56 93 PRO B O 1
ATOM 4952 N N . ILE B 1 94 ? -10.227 -10.102 -10.047 1 98.88 94 ILE B N 1
ATOM 4953 C CA . ILE B 1 94 ? -10.648 -9.461 -8.797 1 98.88 94 ILE B CA 1
ATOM 4954 C C . ILE B 1 94 ? -11.523 -8.25 -9.109 1 98.88 94 ILE B C 1
ATOM 4956 O O . ILE B 1 94 ? -11.094 -7.328 -9.812 1 98.88 94 ILE B O 1
ATOM 4960 N N . LEU B 1 95 ? -12.727 -8.234 -8.664 1 98.94 95 LEU B N 1
ATOM 4961 C CA . LEU B 1 95 ? -13.539 -7.027 -8.766 1 98.94 95 LEU B CA 1
ATOM 4962 C C . LEU B 1 95 ? -13.195 -6.047 -7.645 1 98.94 95 LEU B C 1
ATOM 4964 O O . LEU B 1 95 ? -13.453 -6.324 -6.469 1 98.94 95 LEU B O 1
ATOM 4968 N N . HIS B 1 96 ? -12.578 -4.996 -7.996 1 98.94 96 HIS B N 1
ATOM 4969 C CA . HIS B 1 96 ? -12.273 -3.926 -7.055 1 98.94 96 HIS B CA 1
ATOM 4970 C C . HIS B 1 96 ? -13.438 -2.949 -6.938 1 98.94 96 HIS B C 1
ATOM 4972 O O . HIS B 1 96 ? -13.672 -2.146 -7.844 1 98.94 96 HIS B O 1
ATOM 4978 N N . ILE B 1 97 ? -14.164 -3.055 -5.848 1 98.94 97 ILE B N 1
ATOM 4979 C CA . ILE B 1 97 ? -15.328 -2.215 -5.57 1 98.94 97 ILE B CA 1
ATOM 4980 C C . ILE B 1 97 ? -14.914 -1.046 -4.68 1 98.94 97 ILE B C 1
ATOM 4982 O O . ILE B 1 97 ? -14.367 -1.247 -3.596 1 98.94 97 ILE B O 1
ATOM 4986 N N . VAL B 1 98 ? -15.203 0.148 -5.129 1 98.88 98 VAL B N 1
ATOM 4987 C CA . VAL B 1 98 ? -14.789 1.338 -4.391 1 98.88 98 VAL B CA 1
ATOM 4988 C C . VAL B 1 98 ? -16.016 2.158 -4.008 1 98.88 98 VAL B C 1
ATOM 4990 O O . VAL B 1 98 ? -16.812 2.541 -4.871 1 98.88 98 VAL B O 1
ATOM 4993 N N . GLY B 1 99 ? -16.172 2.408 -2.701 1 98.44 99 GLY B N 1
ATOM 4994 C CA . GLY B 1 99 ? -17.203 3.33 -2.264 1 98.44 99 GLY B CA 1
ATOM 4995 C C . GLY B 1 99 ? -16.859 4.785 -2.514 1 98.44 99 GLY B C 1
ATOM 4996 O O . GLY B 1 99 ? -15.828 5.27 -2.049 1 98.44 99 GLY B O 1
ATOM 4997 N N . TYR B 1 100 ? -17.719 5.5 -3.219 1 98.12 100 TYR B N 1
ATOM 4998 C CA . TYR B 1 100 ? -17.547 6.906 -3.561 1 98.12 100 TYR B CA 1
ATOM 4999 C C . TYR B 1 100 ? -18.391 7.793 -2.662 1 98.12 100 TYR B C 1
ATOM 5001 O O . TYR B 1 100 ? -19.422 7.352 -2.135 1 98.12 100 TYR B O 1
ATOM 5009 N N . PRO B 1 101 ? -17.953 9.078 -2.443 1 96.44 101 PRO B N 1
ATOM 5010 C CA . PRO B 1 101 ? -18.891 10.031 -1.848 1 96.44 101 PRO B CA 1
ATOM 5011 C C . PRO B 1 101 ? -20.203 10.133 -2.627 1 96.44 101 PRO B C 1
ATOM 5013 O O . PRO B 1 101 ? -20.266 9.742 -3.795 1 96.44 101 PRO B O 1
ATOM 5016 N N . THR B 1 102 ? -21.234 10.617 -1.964 1 96.62 102 THR B N 1
ATOM 5017 C CA . THR B 1 102 ? -22.5 10.812 -2.648 1 96.62 102 THR B CA 1
ATOM 5018 C C . THR B 1 102 ? -22.344 11.719 -3.861 1 96.62 102 THR B C 1
ATOM 5020 O O . THR B 1 102 ? -21.375 12.492 -3.936 1 96.62 102 THR B O 1
ATOM 5023 N N . ARG B 1 103 ? -23.281 11.641 -4.844 1 96.56 103 ARG B N 1
ATOM 5024 C CA . ARG B 1 103 ? -23.234 12.508 -6.02 1 96.56 103 ARG B CA 1
ATOM 5025 C C . ARG B 1 103 ? -23.359 13.977 -5.621 1 96.56 103 ARG B C 1
ATOM 5027 O O . ARG B 1 103 ? -22.703 14.836 -6.211 1 96.56 103 ARG B O 1
ATOM 5034 N N . GLN B 1 104 ? -24.094 14.195 -4.625 1 96.25 104 GLN B N 1
ATOM 5035 C CA . GLN B 1 104 ? -24.219 15.562 -4.117 1 96.25 104 GLN B CA 1
ATOM 5036 C C . GLN B 1 104 ? -22.891 16.078 -3.586 1 96.25 104 GLN B C 1
ATOM 5038 O O . GLN B 1 104 ? -22.484 17.203 -3.883 1 96.25 104 GLN B O 1
ATOM 5043 N N . ALA B 1 105 ? -22.172 15.273 -2.773 1 95.38 105 ALA B N 1
ATOM 5044 C CA . ALA B 1 105 ? -20.859 15.648 -2.234 1 95.38 105 ALA B CA 1
ATOM 5045 C C . ALA B 1 105 ? -19.859 15.898 -3.355 1 95.38 105 ALA B C 1
ATOM 5047 O O . ALA B 1 105 ? -19.062 16.828 -3.285 1 95.38 105 ALA B O 1
ATOM 5048 N N . GLN B 1 106 ? -19.922 15.109 -4.398 1 96.19 106 GLN B N 1
ATOM 5049 C CA . GLN B 1 106 ? -19 15.234 -5.527 1 96.19 106 GLN B CA 1
ATOM 5050 C C . GLN B 1 106 ? -19.25 16.531 -6.293 1 96.19 106 GLN B C 1
ATOM 5052 O O . GLN B 1 106 ? -18.328 17.094 -6.883 1 96.19 106 GLN B O 1
ATOM 5057 N N . GLY B 1 107 ? -20.484 17.047 -6.277 1 95.81 107 GLY B N 1
ATOM 5058 C CA . GLY B 1 107 ? -20.844 18.156 -7.141 1 95.81 107 GLY B CA 1
ATOM 5059 C C . GLY B 1 107 ? -20.953 19.484 -6.402 1 95.81 107 GLY B C 1
ATOM 5060 O O . GLY B 1 107 ? -21.141 20.531 -7.023 1 95.81 107 GLY B O 1
ATOM 5061 N N . ASN B 1 108 ? -20.812 19.547 -5.062 1 94 108 ASN B N 1
ATOM 5062 C CA . ASN B 1 108 ? -21.172 20.75 -4.328 1 94 108 ASN B CA 1
ATOM 5063 C C . ASN B 1 108 ? -19.984 21.703 -4.195 1 94 108 ASN B C 1
ATOM 5065 O O . ASN B 1 108 ? -20.094 22.75 -3.57 1 94 108 ASN B O 1
ATOM 5069 N N . GLY B 1 109 ? -18.859 21.375 -4.68 1 93.62 109 GLY B N 1
ATOM 5070 C CA . GLY B 1 109 ? -17.734 22.281 -4.781 1 93.62 109 GLY B CA 1
ATOM 5071 C C . GLY B 1 109 ? -16.953 22.422 -3.482 1 93.62 109 GLY B C 1
ATOM 5072 O O . GLY B 1 109 ? -16.203 23.375 -3.305 1 93.62 109 GLY B O 1
ATOM 5073 N N . ARG B 1 110 ? -17.031 21.562 -2.568 1 94.56 110 ARG B N 1
ATOM 5074 C CA . ARG B 1 110 ? -16.312 21.578 -1.297 1 94.56 110 ARG B CA 1
ATOM 5075 C C . ARG B 1 110 ? -15.227 20.516 -1.259 1 94.56 110 ARG B C 1
ATOM 5077 O O . ARG B 1 110 ? -15.273 19.547 -2.018 1 94.56 110 ARG B O 1
ATOM 5084 N N . ILE B 1 111 ? -14.266 20.734 -0.419 1 94.94 111 ILE B N 1
ATOM 5085 C CA . ILE B 1 111 ? -13.141 19.812 -0.301 1 94.94 111 ILE B CA 1
ATOM 5086 C C . ILE B 1 111 ? -13.461 18.734 0.731 1 94.94 111 ILE B C 1
ATOM 5088 O O . ILE B 1 111 ? -13.539 19.016 1.929 1 94.94 111 ILE B O 1
ATOM 5092 N N . TYR B 1 112 ? -13.641 17.516 0.236 1 95.44 112 TYR B N 1
ATOM 5093 C CA . TYR B 1 112 ? -13.914 16.391 1.118 1 95.44 112 TYR B CA 1
ATOM 5094 C C . TYR B 1 112 ? -12.633 15.617 1.419 1 95.44 112 TYR B C 1
ATOM 5096 O O . TYR B 1 112 ? -11.695 15.609 0.615 1 95.44 112 TYR B O 1
ATOM 5104 N N . HIS B 1 113 ? -12.609 15 2.584 1 95 113 HIS B N 1
ATOM 5105 C CA . HIS B 1 113 ? -11.469 14.133 2.889 1 95 113 HIS B CA 1
ATOM 5106 C C . HIS B 1 113 ? -11.344 13.008 1.862 1 95 113 HIS B C 1
ATOM 5108 O O . HIS B 1 113 ? -12.305 12.688 1.165 1 95 113 HIS B O 1
ATOM 5114 N N . HIS B 1 114 ? -10.125 12.461 1.679 1 96.81 114 HIS B N 1
ATOM 5115 C CA . HIS B 1 114 ? -9.758 11.391 0.766 1 96.81 114 HIS B CA 1
ATOM 5116 C C . HIS B 1 114 ? -9.617 11.898 -0.664 1 96.81 114 HIS B C 1
ATOM 5118 O O . HIS B 1 114 ? -9.242 11.148 -1.564 1 96.81 114 HIS B O 1
ATOM 5124 N N . THR B 1 115 ? -9.875 13.211 -0.91 1 97 115 THR B N 1
ATOM 5125 C CA . THR B 1 115 ? -9.672 13.797 -2.229 1 97 115 THR B CA 1
ATOM 5126 C C . THR B 1 115 ? -8.312 14.484 -2.312 1 97 115 THR B C 1
ATOM 5128 O O . THR B 1 115 ? -7.625 14.633 -1.302 1 97 115 THR B O 1
ATOM 5131 N N . LEU B 1 116 ? -7.945 14.891 -3.514 1 97 116 LEU B N 1
ATOM 5132 C CA . LEU B 1 116 ? -6.688 15.609 -3.697 1 97 116 LEU B CA 1
ATOM 5133 C C . LEU B 1 116 ? -6.891 17.109 -3.496 1 97 116 LEU B C 1
ATOM 5135 O O . LEU B 1 116 ? -5.984 17.906 -3.76 1 97 116 LEU B O 1
ATOM 5139 N N . GLY B 1 117 ? -8.086 17.484 -3.078 1 93.94 117 GLY B N 1
ATOM 5140 C CA . GLY B 1 117 ? -8.391 18.859 -2.748 1 93.94 117 GLY B CA 1
ATOM 5141 C C . GLY B 1 117 ? -8.602 19.734 -3.973 1 93.94 117 GLY B C 1
ATOM 5142 O O . GLY B 1 117 ? -8.625 20.969 -3.871 1 93.94 117 GLY B O 1
ATOM 5143 N N . ASP B 1 118 ? -8.75 19.094 -5.168 1 94.19 118 ASP B N 1
ATOM 5144 C CA . ASP B 1 118 ? -8.875 19.859 -6.41 1 94.19 118 ASP B CA 1
ATOM 5145 C C . ASP B 1 118 ? -10.273 19.719 -6.996 1 94.19 118 ASP B C 1
ATOM 5147 O O . ASP B 1 118 ? -10.5 20.031 -8.172 1 94.19 118 ASP B O 1
ATOM 5151 N N . LEU B 1 119 ? -11.203 19.125 -6.23 1 94.5 119 LEU B N 1
ATOM 5152 C CA . LEU B 1 119 ? -12.625 19 -6.531 1 94.5 119 LEU B CA 1
ATOM 5153 C C . LEU B 1 119 ? -12.859 18.016 -7.676 1 94.5 119 LEU B C 1
ATOM 5155 O O . LEU B 1 119 ? -13.961 17.953 -8.227 1 94.5 119 LEU B O 1
ATOM 5159 N N . ARG B 1 120 ? -11.812 17.281 -8.039 1 96.25 120 ARG B N 1
ATOM 5160 C CA . ARG B 1 120 ? -11.961 16.219 -9.023 1 96.25 120 ARG B CA 1
ATOM 5161 C C . ARG B 1 120 ? -12.102 14.867 -8.352 1 96.25 120 ARG B C 1
ATOM 5163 O O . ARG B 1 120 ? -11.445 14.594 -7.348 1 96.25 120 ARG B O 1
ATOM 5170 N N . TYR B 1 121 ? -12.883 14.008 -8.969 1 97.25 121 TYR B N 1
ATOM 5171 C CA . TYR B 1 121 ? -13.141 12.703 -8.367 1 97.25 121 TYR B CA 1
ATOM 5172 C C . TYR B 1 121 ? -12.781 11.578 -9.336 1 97.25 121 TYR B C 1
ATOM 5174 O O . TYR B 1 121 ? -13.156 10.422 -9.117 1 97.25 121 TYR B O 1
ATOM 5182 N N . ASP B 1 122 ? -12.055 11.883 -10.438 1 97.75 122 ASP B N 1
ATOM 5183 C CA . ASP B 1 122 ? -11.781 10.883 -11.461 1 97.75 122 ASP B CA 1
ATOM 5184 C C . ASP B 1 122 ? -10.297 10.539 -11.516 1 97.75 122 ASP B C 1
ATOM 5186 O O . ASP B 1 122 ? -9.867 9.758 -12.367 1 97.75 122 ASP B O 1
ATOM 5190 N N . HIS B 1 123 ? -9.453 11.125 -10.594 1 98.44 123 HIS B N 1
ATOM 5191 C CA . HIS B 1 123 ? -8.023 10.82 -10.555 1 98.44 123 HIS B CA 1
ATOM 5192 C C . HIS B 1 123 ? -7.789 9.32 -10.391 1 98.44 123 HIS B C 1
ATOM 5194 O O . HIS B 1 123 ? -7.012 8.727 -11.141 1 98.44 123 HIS B O 1
ATOM 5200 N N . PHE B 1 124 ? -8.484 8.727 -9.5 1 98.69 124 PHE B N 1
ATOM 5201 C CA . PHE B 1 124 ? -8.117 7.395 -9.031 1 98.69 124 PHE B CA 1
ATOM 5202 C C . PHE B 1 124 ? -8.688 6.32 -9.961 1 98.69 124 PHE B C 1
ATOM 5204 O O . PHE B 1 124 ? -8.07 5.27 -10.148 1 98.69 124 PHE B O 1
ATOM 5211 N N . VAL B 1 125 ? -9.891 6.539 -10.531 1 98.69 125 VAL B N 1
ATOM 5212 C CA . VAL B 1 125 ? -10.391 5.609 -11.539 1 98.69 125 VAL B CA 1
ATOM 5213 C C . VAL B 1 125 ? -9.492 5.664 -12.773 1 98.69 125 VAL B C 1
ATOM 5215 O O . VAL B 1 125 ? -9.266 4.645 -13.43 1 98.69 125 VAL B O 1
ATOM 5218 N N . THR B 1 126 ? -8.961 6.84 -13.086 1 98.62 126 THR B N 1
ATOM 5219 C CA . THR B 1 126 ? -7.992 6.961 -14.172 1 98.62 126 THR B CA 1
ATOM 5220 C C . THR B 1 126 ? -6.762 6.105 -13.898 1 98.62 126 THR B C 1
ATOM 5222 O O . THR B 1 126 ? -6.305 5.371 -14.773 1 98.62 126 THR B O 1
ATOM 5225 N N . MET B 1 127 ? -6.25 6.188 -12.734 1 98.75 127 MET B N 1
ATOM 5226 C CA . MET B 1 127 ? -5.109 5.371 -12.336 1 98.75 127 MET B CA 1
ATOM 5227 C C . MET B 1 127 ? -5.453 3.885 -12.406 1 98.75 127 MET B C 1
ATOM 5229 O O . MET B 1 127 ? -4.711 3.098 -12.992 1 98.75 127 MET B O 1
ATOM 5233 N N . SER B 1 128 ? -6.617 3.486 -11.852 1 98.69 128 SER B N 1
ATOM 5234 C CA . SER B 1 128 ? -7.039 2.09 -11.812 1 98.69 128 SER B CA 1
ATOM 5235 C C . SER B 1 128 ? -7.289 1.545 -13.211 1 98.69 128 SER B C 1
ATOM 5237 O O . SER B 1 128 ? -7.238 0.333 -13.43 1 98.69 128 SER B O 1
ATOM 5239 N N . GLY B 1 129 ? -7.586 2.455 -14.125 1 98.75 129 GLY B N 1
ATOM 5240 C CA . GLY B 1 129 ? -7.797 2.043 -15.5 1 98.75 129 GLY B CA 1
ATOM 5241 C C . GLY B 1 129 ? -6.594 1.343 -16.109 1 98.75 129 GLY B C 1
ATOM 5242 O O . GLY B 1 129 ? -6.738 0.509 -17 1 98.75 129 GLY B O 1
ATOM 5243 N N . GLU B 1 130 ? -5.402 1.646 -15.625 1 98.56 130 GLU B N 1
ATOM 5244 C CA . GLU B 1 130 ? -4.172 1.024 -16.109 1 98.56 130 GLU B CA 1
ATOM 5245 C C . GLU B 1 130 ? -4.062 -0.42 -15.625 1 98.56 130 GLU B C 1
ATOM 5247 O O . GLU B 1 130 ? -3.289 -1.206 -16.172 1 98.56 130 GLU B O 1
ATOM 5252 N N . LEU B 1 131 ? -4.836 -0.803 -14.594 1 98.81 131 LEU B N 1
ATOM 5253 C CA . LEU B 1 131 ? -4.703 -2.104 -13.945 1 98.81 131 LEU B CA 1
ATOM 5254 C C . LEU B 1 131 ? -6 -2.896 -14.039 1 98.81 131 LEU B C 1
ATOM 5256 O O . LEU B 1 131 ? -6.211 -3.844 -13.281 1 98.81 131 LEU B O 1
ATOM 5260 N N . SER B 1 132 ? -6.941 -2.461 -14.867 1 98.75 132 SER B N 1
ATOM 5261 C CA . SER B 1 132 ? -8.25 -3.094 -14.992 1 98.75 132 SER B CA 1
ATOM 5262 C C . SER B 1 132 ? -8.609 -3.332 -16.453 1 98.75 132 SER B C 1
ATOM 5264 O O . SER B 1 132 ? -8.25 -2.541 -17.328 1 98.75 132 SER B O 1
ATOM 5266 N N . CYS B 1 133 ? -9.289 -4.41 -16.703 1 98.62 133 CYS B N 1
ATOM 5267 C CA . CYS B 1 133 ? -9.742 -4.68 -18.062 1 98.62 133 CYS B CA 1
ATOM 5268 C C . CYS B 1 133 ? -10.984 -3.857 -18.391 1 98.62 133 CYS B C 1
ATOM 5270 O O . CYS B 1 133 ? -11.289 -3.633 -19.562 1 98.62 133 CYS B O 1
ATOM 5272 N N . ALA B 1 134 ? -11.703 -3.439 -17.328 1 98.81 134 ALA B N 1
ATOM 5273 C CA . ALA B 1 134 ? -12.875 -2.578 -17.469 1 98.81 134 ALA B CA 1
ATOM 5274 C C . ALA B 1 134 ? -13.117 -1.778 -16.203 1 98.81 134 ALA B C 1
ATOM 5276 O O . ALA B 1 134 ? -12.844 -2.258 -15.094 1 98.81 134 ALA B O 1
ATOM 5277 N N . THR B 1 135 ? -13.578 -0.551 -16.359 1 98.88 135 THR B N 1
ATOM 5278 C CA . THR B 1 135 ? -13.922 0.303 -15.227 1 98.88 135 THR B CA 1
ATOM 5279 C C . THR B 1 135 ? -15.312 0.897 -15.398 1 98.88 135 THR B C 1
ATOM 5281 O O . THR B 1 135 ? -15.797 1.062 -16.516 1 98.88 135 THR B O 1
ATOM 5284 N N . ALA B 1 136 ? -15.977 1.136 -14.281 1 98.81 136 ALA B N 1
ATOM 5285 C CA . ALA B 1 136 ? -17.219 1.896 -14.25 1 98.81 136 ALA B CA 1
ATOM 5286 C C . ALA B 1 136 ? -17.375 2.666 -12.945 1 98.81 136 ALA B C 1
ATOM 5288 O O . ALA B 1 136 ? -17.062 2.141 -11.867 1 98.81 136 ALA B O 1
ATOM 5289 N N . VAL B 1 137 ? -17.672 3.871 -13 1 98.62 137 VAL B N 1
ATOM 5290 C CA . VAL B 1 137 ? -18.203 4.621 -11.867 1 98.62 137 VAL B CA 1
ATOM 5291 C C . VAL B 1 137 ? -19.703 4.793 -12.008 1 98.62 137 VAL B C 1
ATOM 5293 O O . VAL B 1 137 ? -20.188 5.418 -12.961 1 98.62 137 VAL B O 1
ATOM 5296 N N . LEU B 1 138 ? -20.453 4.199 -11.102 1 98.38 138 LEU B N 1
ATOM 5297 C CA . LEU B 1 138 ? -21.906 4.176 -11.211 1 98.38 138 LEU B CA 1
ATOM 5298 C C . LEU B 1 138 ? -22.5 5.508 -10.766 1 98.38 138 LEU B C 1
ATOM 5300 O O . LEU B 1 138 ? -22.547 5.809 -9.57 1 98.38 138 LEU B O 1
ATOM 5304 N N . GLU B 1 139 ? -22.984 6.281 -11.664 1 92.56 139 GLU B N 1
ATOM 5305 C CA . GLU B 1 139 ? -23.516 7.609 -11.375 1 92.56 139 GLU B CA 1
ATOM 5306 C C . GLU B 1 139 ? -25.016 7.676 -11.695 1 92.56 139 GLU B C 1
ATOM 5308 O O . GLU B 1 139 ? -25.672 8.656 -11.359 1 92.56 139 GLU B O 1
ATOM 5313 N N . ASP B 1 140 ? -25.516 6.668 -12.391 1 95.56 140 ASP B N 1
ATOM 5314 C CA . ASP B 1 140 ? -26.922 6.609 -12.812 1 95.56 140 ASP B CA 1
ATOM 5315 C C . ASP B 1 140 ? -27.531 5.238 -12.516 1 95.56 140 ASP B C 1
ATOM 5317 O O . ASP B 1 140 ? -27.078 4.227 -13.055 1 95.56 140 ASP B O 1
ATOM 5321 N N . ALA B 1 141 ? -28.562 5.207 -11.711 1 97.06 141 ALA B N 1
ATOM 5322 C CA . ALA B 1 141 ? -29.203 3.963 -11.312 1 97.06 141 ALA B CA 1
ATOM 5323 C C . ALA B 1 141 ? -29.75 3.217 -12.531 1 97.06 141 ALA B C 1
ATOM 5325 O O . ALA B 1 141 ? -29.766 1.984 -12.555 1 97.06 141 ALA B O 1
ATOM 5326 N N . GLN B 1 142 ? -30.141 3.922 -13.531 1 96.38 142 GLN B N 1
ATOM 5327 C CA . GLN B 1 142 ? -30.781 3.324 -14.695 1 96.38 142 GLN B CA 1
ATOM 5328 C C . GLN B 1 142 ? -29.797 2.48 -15.492 1 96.38 142 GLN B C 1
ATOM 5330 O O . GLN B 1 142 ? -30.188 1.524 -16.172 1 96.38 142 GLN B O 1
ATOM 5335 N N . THR B 1 143 ? -28.547 2.846 -15.414 1 97.69 143 THR B N 1
ATOM 5336 C CA . THR B 1 143 ? -27.547 2.117 -16.188 1 97.69 143 THR B CA 1
ATOM 5337 C C . THR B 1 143 ? -26.688 1.245 -15.266 1 97.69 143 THR B C 1
ATOM 5339 O O . THR B 1 143 ? -25.797 0.537 -15.734 1 97.69 143 THR B O 1
ATOM 5342 N N . ALA B 1 144 ? -26.922 1.298 -13.977 1 98.5 144 ALA B N 1
ATOM 5343 C CA . ALA B 1 144 ? -26.062 0.651 -12.992 1 98.5 144 ALA B CA 1
ATOM 5344 C C . ALA B 1 144 ? -25.984 -0.853 -13.242 1 98.5 144 ALA B C 1
ATOM 5346 O O . ALA B 1 144 ? -24.891 -1.426 -13.266 1 98.5 144 ALA B O 1
ATOM 5347 N N . ALA B 1 145 ? -27.125 -1.51 -13.445 1 98.44 145 ALA B N 1
ATOM 5348 C CA . ALA B 1 145 ? -27.156 -2.955 -13.656 1 98.44 145 ALA B CA 1
ATOM 5349 C C . ALA B 1 145 ? -26.328 -3.348 -14.875 1 98.44 145 ALA B C 1
ATOM 5351 O O . ALA B 1 145 ? -25.5 -4.258 -14.805 1 98.44 145 ALA B O 1
ATOM 5352 N N . SER B 1 146 ? -26.562 -2.678 -16 1 98.5 146 SER B N 1
ATOM 5353 C CA . SER B 1 146 ? -25.859 -3.002 -17.234 1 98.5 146 SER B CA 1
ATOM 5354 C C . SER B 1 146 ? -24.359 -2.766 -17.094 1 98.5 146 SER B C 1
ATOM 5356 O O . SER B 1 146 ? -23.547 -3.521 -17.641 1 98.5 146 SER B O 1
ATOM 5358 N N . GLU B 1 147 ? -23.953 -1.717 -16.422 1 98.75 147 GLU B N 1
ATOM 5359 C CA . GLU B 1 147 ? -22.531 -1.42 -16.203 1 98.75 147 GLU B CA 1
ATOM 5360 C C . GLU B 1 147 ? -21.875 -2.457 -15.305 1 98.75 147 GLU B C 1
ATOM 5362 O O . GLU B 1 147 ? -20.734 -2.861 -15.531 1 98.75 147 GLU B O 1
ATOM 5367 N N . ILE B 1 148 ? -22.578 -2.824 -14.25 1 98.88 148 ILE B N 1
ATOM 5368 C CA . ILE B 1 148 ? -22.078 -3.879 -13.375 1 98.88 148 ILE B CA 1
ATOM 5369 C C . ILE B 1 148 ? -21.828 -5.152 -14.18 1 98.88 148 ILE B C 1
ATOM 5371 O O . ILE B 1 148 ? -20.75 -5.738 -14.117 1 98.88 148 ILE B O 1
ATOM 5375 N N . ASP B 1 149 ? -22.844 -5.555 -14.953 1 98.88 149 ASP B N 1
ATOM 5376 C CA . ASP B 1 149 ? -22.734 -6.766 -15.766 1 98.88 149 ASP B CA 1
ATOM 5377 C C . ASP B 1 149 ? -21.594 -6.641 -16.781 1 98.88 149 ASP B C 1
ATOM 5379 O O . ASP B 1 149 ? -20.859 -7.598 -17.016 1 98.88 149 ASP B O 1
ATOM 5383 N N . ARG B 1 150 ? -21.453 -5.457 -17.406 1 98.81 150 ARG B N 1
ATOM 5384 C CA . ARG B 1 150 ? -20.406 -5.227 -18.391 1 98.81 150 ARG B CA 1
ATOM 5385 C C . ARG B 1 150 ? -19.031 -5.457 -17.797 1 98.81 150 ARG B C 1
ATOM 5387 O O . ARG B 1 150 ? -18.188 -6.133 -18.391 1 98.81 150 ARG B O 1
ATOM 5394 N N . VAL B 1 151 ? -18.75 -4.887 -16.641 1 98.94 151 VAL B N 1
ATOM 5395 C CA . VAL B 1 151 ? -17.453 -5.012 -15.984 1 98.94 151 VAL B CA 1
ATOM 5396 C C . VAL B 1 151 ? -17.203 -6.469 -15.602 1 98.94 151 VAL B C 1
ATOM 5398 O O . VAL B 1 151 ? -16.141 -7.023 -15.883 1 98.94 151 VAL B O 1
ATOM 5401 N N . ILE B 1 152 ? -18.203 -7.125 -15.016 1 98.94 152 ILE B N 1
ATOM 5402 C CA . ILE B 1 152 ? -18.062 -8.508 -14.57 1 98.94 152 ILE B CA 1
ATOM 5403 C C . ILE B 1 152 ? -17.844 -9.422 -15.773 1 98.94 152 ILE B C 1
ATOM 5405 O O . ILE B 1 152 ? -16.953 -10.281 -15.742 1 98.94 152 ILE B O 1
ATOM 5409 N N . ASN B 1 153 ? -18.625 -9.227 -16.828 1 98.81 153 ASN B N 1
ATOM 5410 C CA . ASN B 1 153 ? -18.438 -10.031 -18.031 1 98.81 153 ASN B CA 1
ATOM 5411 C C . ASN B 1 153 ? -17.047 -9.844 -18.625 1 98.81 153 ASN B C 1
ATOM 5413 O O . ASN B 1 153 ? -16.438 -10.805 -19.094 1 98.81 153 ASN B O 1
ATOM 5417 N N . ALA B 1 154 ? -16.547 -8.648 -18.625 1 98.75 154 ALA B N 1
ATOM 5418 C CA . ALA B 1 154 ? -15.195 -8.398 -19.094 1 98.75 154 ALA B CA 1
ATOM 5419 C C . ALA B 1 154 ? -14.164 -9.148 -18.25 1 98.75 154 ALA B C 1
ATOM 5421 O O . ALA B 1 154 ? -13.219 -9.727 -18.797 1 98.75 154 ALA B O 1
ATOM 5422 N N . MET B 1 155 ? -14.375 -9.109 -17 1 98.75 155 MET B N 1
ATOM 5423 C CA . MET B 1 155 ? -13.469 -9.797 -16.078 1 98.75 155 MET B CA 1
ATOM 5424 C C . MET B 1 155 ? -13.438 -11.297 -16.359 1 98.75 155 MET B C 1
ATOM 5426 O O . MET B 1 155 ? -12.367 -11.906 -16.375 1 98.75 155 MET B O 1
ATOM 5430 N N . LEU B 1 156 ? -14.594 -11.891 -16.562 1 98.06 156 LEU B N 1
ATOM 5431 C CA . LEU B 1 156 ? -14.695 -13.312 -16.844 1 98.06 156 LEU B CA 1
ATOM 5432 C C . LEU B 1 156 ? -14.07 -13.641 -18.203 1 98.06 156 LEU B C 1
ATOM 5434 O O . LEU B 1 156 ? -13.414 -14.672 -18.359 1 98.06 156 LEU B O 1
ATOM 5438 N N . TYR B 1 157 ? -14.227 -12.727 -19.109 1 97.88 157 TYR B N 1
ATOM 5439 C CA . TYR B 1 157 ? -13.695 -12.922 -20.453 1 97.88 157 TYR B CA 1
ATOM 5440 C C . TYR B 1 157 ? -12.172 -12.844 -20.453 1 97.88 157 TYR B C 1
ATOM 5442 O O . TYR B 1 157 ? -11.5 -13.734 -20.969 1 97.88 157 TYR B O 1
ATOM 5450 N N . TYR B 1 158 ? -11.602 -11.891 -19.812 1 97.62 158 TYR B N 1
ATOM 5451 C CA . TYR B 1 158 ? -10.172 -11.625 -19.891 1 97.62 158 TYR B CA 1
ATOM 5452 C C . TYR B 1 158 ? -9.438 -12.266 -18.734 1 97.62 158 TYR B C 1
ATOM 5454 O O . TYR B 1 158 ? -8.203 -12.367 -18.734 1 97.62 158 TYR B O 1
ATOM 5462 N N . SER B 1 159 ? -10.172 -12.672 -17.703 1 97.81 159 SER B N 1
ATOM 5463 C CA . SER B 1 159 ? -9.586 -13.141 -16.453 1 97.81 159 SER B CA 1
ATOM 5464 C C . SER B 1 159 ? -8.625 -12.109 -15.875 1 97.81 159 SER B C 1
ATOM 5466 O O . SER B 1 159 ? -7.461 -12.414 -15.617 1 97.81 159 SER B O 1
ATOM 5468 N N . ARG B 1 160 ? -9.133 -10.938 -15.664 1 98.38 160 ARG B N 1
ATOM 5469 C CA . ARG B 1 160 ? -8.367 -9.805 -15.156 1 98.38 160 ARG B CA 1
ATOM 5470 C C . ARG B 1 160 ? -9.203 -8.961 -14.203 1 98.38 160 ARG B C 1
ATOM 5472 O O . ARG B 1 160 ? -10.43 -9.109 -14.148 1 98.38 160 ARG B O 1
ATOM 5479 N N . PRO B 1 161 ? -8.586 -8.094 -13.453 1 98.88 161 PRO B N 1
ATOM 5480 C CA . PRO B 1 161 ? -9.352 -7.258 -12.523 1 98.88 161 PRO B CA 1
ATOM 5481 C C . PRO B 1 161 ? -10.266 -6.266 -13.234 1 98.88 161 PRO B C 1
ATOM 5483 O O . PRO B 1 161 ? -10 -5.879 -14.375 1 98.88 161 PRO B O 1
ATOM 5486 N N . GLY B 1 162 ? -11.336 -5.953 -12.609 1 98.94 162 GLY B N 1
ATOM 5487 C CA . GLY B 1 162 ? -12.227 -4.863 -12.969 1 98.94 162 GLY B CA 1
ATOM 5488 C C . GLY B 1 162 ? -12.453 -3.879 -11.836 1 98.94 162 GLY B C 1
ATOM 5489 O O . GLY B 1 162 ? -12.117 -4.164 -10.68 1 98.94 162 GLY B O 1
ATOM 5490 N N . TYR B 1 163 ? -12.953 -2.705 -12.172 1 98.94 163 TYR B N 1
ATOM 5491 C CA . TYR B 1 163 ? -13.156 -1.626 -11.211 1 98.94 163 TYR B CA 1
ATOM 5492 C C . TYR B 1 163 ? -14.586 -1.101 -11.273 1 98.94 163 TYR B C 1
ATOM 5494 O O . TYR B 1 163 ? -15.086 -0.773 -12.344 1 98.94 163 TYR B O 1
ATOM 5502 N N . ILE B 1 164 ? -15.219 -1.067 -10.102 1 98.94 164 ILE B N 1
ATOM 5503 C CA . ILE B 1 164 ? -16.531 -0.434 -10.008 1 98.94 164 ILE B CA 1
ATOM 5504 C C . ILE B 1 164 ? -16.547 0.563 -8.852 1 98.94 164 ILE B C 1
ATOM 5506 O O . ILE B 1 164 ? -16.406 0.178 -7.688 1 98.94 164 ILE B O 1
ATOM 5510 N N . GLY B 1 165 ? -16.609 1.812 -9.18 1 98.81 165 GLY B N 1
ATOM 5511 C CA . GLY B 1 165 ? -16.938 2.822 -8.188 1 98.81 165 GLY B CA 1
ATOM 5512 C C . GLY B 1 165 ? -18.438 3.004 -7.992 1 98.81 165 GLY B C 1
ATOM 5513 O O . GLY B 1 165 ? -19.188 3.07 -8.961 1 98.81 165 GLY B O 1
ATOM 5514 N N . ILE B 1 166 ? -18.859 3.074 -6.754 1 98.5 166 ILE B N 1
ATOM 5515 C CA . ILE B 1 166 ? -20.297 3.191 -6.477 1 98.5 166 ILE B CA 1
ATOM 5516 C C . ILE B 1 166 ? -20.516 4.238 -5.387 1 98.5 166 ILE B C 1
ATOM 5518 O O . ILE B 1 166 ? -20.016 4.094 -4.266 1 98.5 166 ILE B O 1
ATOM 5522 N N . SER B 1 167 ? -21.266 5.238 -5.715 1 96.75 167 SER B N 1
ATOM 5523 C CA . SER B 1 167 ? -21.609 6.242 -4.719 1 96.75 167 SER B CA 1
ATOM 5524 C C . SER B 1 167 ? -22.641 5.707 -3.729 1 96.75 167 SER B C 1
ATOM 5526 O O . SER B 1 167 ? -23.484 4.879 -4.086 1 96.75 167 SER B O 1
ATOM 5528 N N . GLU B 1 168 ? -22.547 6.234 -2.535 1 94.25 168 GLU B N 1
ATOM 5529 C CA . GLU B 1 168 ? -23.422 5.766 -1.468 1 94.25 168 GLU B CA 1
ATOM 5530 C C . GLU B 1 168 ? -24.891 5.867 -1.88 1 94.25 168 GLU B C 1
ATOM 5532 O O . GLU B 1 168 ? -25.656 4.93 -1.672 1 94.25 168 GLU B O 1
ATOM 5537 N N . ASP B 1 169 ? -25.328 6.945 -2.445 1 96.88 169 ASP B N 1
ATOM 5538 C CA . ASP B 1 169 ? -26.719 7.168 -2.826 1 96.88 169 ASP B CA 1
ATOM 5539 C C . ASP B 1 169 ? -27.125 6.258 -3.982 1 96.88 169 ASP B C 1
ATOM 5541 O O . ASP B 1 169 ? -28.266 5.801 -4.051 1 96.88 169 ASP B O 1
ATOM 5545 N N . ILE B 1 170 ? -26.219 5.891 -4.879 1 98.12 170 ILE B N 1
ATOM 5546 C CA . ILE B 1 170 ? -26.516 4.984 -5.988 1 98.12 170 ILE B CA 1
ATOM 5547 C C . ILE B 1 170 ? -26.672 3.561 -5.465 1 98.12 170 ILE B C 1
ATOM 5549 O O . ILE B 1 170 ? -27.531 2.814 -5.922 1 98.12 170 ILE B O 1
ATOM 5553 N N . ALA B 1 171 ? -25.844 3.158 -4.527 1 98.19 171 ALA B N 1
ATOM 5554 C CA . ALA B 1 171 ? -25.938 1.824 -3.938 1 98.19 171 ALA B CA 1
ATOM 5555 C C . ALA B 1 171 ? -27.328 1.547 -3.395 1 98.19 171 ALA B C 1
ATOM 5557 O O . ALA B 1 171 ? -27.797 0.407 -3.428 1 98.19 171 ALA B O 1
ATOM 5558 N N . TYR B 1 172 ? -28.016 2.607 -2.939 1 98 172 TYR B N 1
ATOM 5559 C CA . TYR B 1 172 ? -29.312 2.443 -2.305 1 98 172 TYR B CA 1
ATOM 5560 C C . TYR B 1 172 ? -30.438 2.859 -3.246 1 98 172 TYR B C 1
ATOM 5562 O O . TYR B 1 172 ? -31.594 2.994 -2.826 1 98 172 TYR B O 1
ATOM 5570 N N . SER B 1 173 ? -30.141 3.1 -4.449 1 98.38 173 SER B N 1
ATOM 5571 C CA . SER B 1 173 ? -31.172 3.312 -5.461 1 98.38 173 SER B CA 1
ATOM 5572 C C . SER B 1 173 ? -31.828 1.995 -5.867 1 98.38 173 SER B C 1
ATOM 5574 O O . SER B 1 173 ? -31.172 0.947 -5.867 1 98.38 173 SER B O 1
ATOM 5576 N N . LYS B 1 174 ? -33.062 2.072 -6.262 1 98.19 174 LYS B N 1
ATOM 5577 C CA . LYS B 1 174 ? -33.844 0.893 -6.652 1 98.19 174 LYS B CA 1
ATOM 5578 C C . LYS B 1 174 ? -33.844 0.722 -8.164 1 98.19 174 LYS B C 1
ATOM 5580 O O . LYS B 1 174 ? -33.969 1.703 -8.906 1 98.19 174 LYS B O 1
ATOM 5585 N N . ILE B 1 175 ? -33.688 -0.509 -8.594 1 98.12 175 ILE B N 1
ATOM 5586 C CA . ILE B 1 175 ? -33.812 -0.876 -10 1 98.12 175 ILE B CA 1
ATOM 5587 C C . ILE B 1 175 ? -34.656 -2.129 -10.141 1 98.12 175 ILE B C 1
ATOM 5589 O O . ILE B 1 175 ? -34.938 -2.822 -9.156 1 98.12 175 ILE B O 1
ATOM 5593 N N . PRO B 1 176 ? -35.188 -2.383 -11.336 1 97.38 176 PRO B N 1
ATOM 5594 C CA . PRO B 1 176 ? -36.031 -3.564 -11.508 1 97.38 176 PRO B CA 1
ATOM 5595 C C . PRO B 1 176 ? -35.281 -4.867 -11.195 1 97.38 176 PRO B C 1
ATOM 5597 O O . PRO B 1 176 ? -34.188 -5.082 -11.672 1 97.38 176 PRO B O 1
ATOM 5600 N N . LEU B 1 177 ? -35.875 -5.695 -10.445 1 97.31 177 LEU B N 1
ATOM 5601 C CA . LEU B 1 177 ? -35.344 -7.016 -10.133 1 97.31 177 LEU B CA 1
ATOM 5602 C C . LEU B 1 177 ? -35.125 -7.824 -11.414 1 97.31 177 LEU B C 1
ATOM 5604 O O . LEU B 1 177 ? -34.219 -8.648 -11.484 1 97.31 177 LEU B O 1
ATOM 5608 N N . SER B 1 178 ? -35.938 -7.578 -12.398 1 96.44 178 SER B N 1
ATOM 5609 C CA . SER B 1 178 ? -35.906 -8.297 -13.672 1 96.44 178 SER B CA 1
ATOM 5610 C C . SER B 1 178 ? -34.562 -8.086 -14.383 1 96.44 178 SER B C 1
ATOM 5612 O O . SER B 1 178 ? -34.25 -8.805 -15.336 1 96.44 178 SER B O 1
ATOM 5614 N N . SER B 1 179 ? -33.781 -7.113 -13.922 1 95.5 179 SER B N 1
ATOM 5615 C CA . SER B 1 179 ? -32.438 -6.918 -14.477 1 95.5 179 SER B CA 1
ATOM 5616 C C . SER B 1 179 ? -31.578 -8.156 -14.273 1 95.5 179 SER B C 1
ATOM 5618 O O . SER B 1 179 ? -30.641 -8.383 -15.031 1 95.5 179 SER B O 1
ATOM 5620 N N . LEU B 1 180 ? -31.859 -8.938 -13.305 1 96.69 180 LEU B N 1
ATOM 5621 C CA . LEU B 1 180 ? -31.109 -10.156 -12.992 1 96.69 180 LEU B CA 1
ATOM 5622 C C . LEU B 1 180 ? -31.422 -11.25 -14.008 1 96.69 180 LEU B C 1
ATOM 5624 O O . LEU B 1 180 ? -30.719 -12.266 -14.062 1 96.69 180 LEU B O 1
ATOM 5628 N N . ASP B 1 181 ? -32.469 -11.039 -14.789 1 96.56 181 ASP B N 1
ATOM 5629 C CA . ASP B 1 181 ? -32.844 -12.055 -15.773 1 96.56 181 ASP B CA 1
ATOM 5630 C C . ASP B 1 181 ? -31.797 -12.188 -16.859 1 96.56 181 ASP B C 1
ATOM 5632 O O . ASP B 1 181 ? -31.672 -13.234 -17.5 1 96.56 181 ASP B O 1
ATOM 5636 N N . THR B 1 182 ? -31.109 -11.094 -17.062 1 96.38 182 THR B N 1
ATOM 5637 C CA . THR B 1 182 ? -29.984 -11.188 -17.984 1 96.38 182 THR B CA 1
ATOM 5638 C C . THR B 1 182 ? -28.844 -11.969 -17.359 1 96.38 182 THR B C 1
ATOM 5640 O O . THR B 1 182 ? -28.297 -11.562 -16.328 1 96.38 182 THR B O 1
ATOM 5643 N N . LYS B 1 183 ? -28.438 -13.062 -17.938 1 96.94 183 LYS B N 1
ATOM 5644 C CA . LYS B 1 183 ? -27.422 -13.922 -17.344 1 96.94 183 LYS B CA 1
ATOM 5645 C C . LYS B 1 183 ? -26.016 -13.398 -17.625 1 96.94 183 LYS B C 1
ATOM 5647 O O . LYS B 1 183 ? -25.766 -12.852 -18.703 1 96.94 183 LYS B O 1
ATOM 5652 N N . LEU B 1 184 ? -25.109 -13.539 -16.688 1 97.75 184 LEU B N 1
ATOM 5653 C CA . LEU B 1 184 ? -23.688 -13.289 -16.906 1 97.75 184 LEU B CA 1
ATOM 5654 C C . LEU B 1 184 ? -23.109 -14.273 -17.906 1 97.75 184 LEU B C 1
ATOM 5656 O O . LEU B 1 184 ? -23.594 -15.398 -18.031 1 97.75 184 LEU B O 1
ATOM 5660 N N . VAL B 1 185 ? -22.125 -13.844 -18.641 1 96.25 185 VAL B N 1
ATOM 5661 C CA . VAL B 1 185 ? -21.453 -14.703 -19.594 1 96.25 185 VAL B CA 1
ATOM 5662 C C . VAL B 1 185 ? -20.25 -15.383 -18.938 1 96.25 185 VAL B C 1
ATOM 5664 O O . VAL B 1 185 ? -19.141 -14.852 -18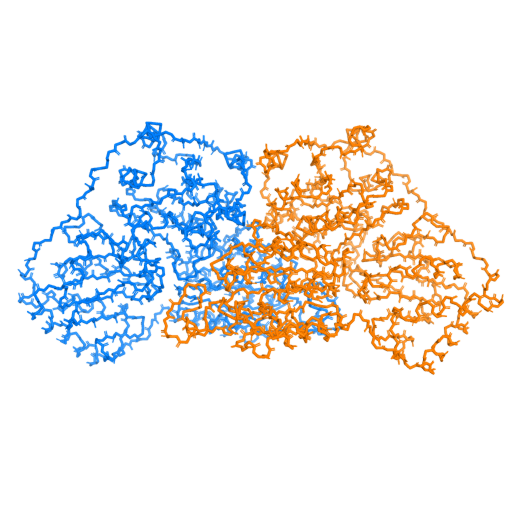.953 1 96.25 185 VAL B O 1
ATOM 5667 N N . THR B 1 186 ? -20.391 -16.594 -18.484 1 93.5 186 THR B N 1
ATOM 5668 C CA . THR B 1 186 ? -19.391 -17.234 -17.641 1 93.5 186 THR B CA 1
ATOM 5669 C C . THR B 1 186 ? -18.469 -18.125 -18.453 1 93.5 186 THR B C 1
ATOM 5671 O O . THR B 1 186 ? -17.516 -18.703 -17.922 1 93.5 186 THR B O 1
ATOM 5674 N N . THR B 1 187 ? -18.781 -18.266 -19.766 1 93.06 187 THR B N 1
ATOM 5675 C CA . THR B 1 187 ? -17.938 -19.078 -20.625 1 93.06 187 THR B CA 1
ATOM 5676 C C . THR B 1 187 ? -17.438 -18.281 -21.812 1 93.06 187 THR B C 1
ATOM 5678 O O . THR B 1 187 ? -18.109 -17.344 -22.266 1 93.06 187 THR B O 1
ATOM 5681 N N . LEU B 1 188 ? -16.281 -18.672 -22.297 1 95.94 188 LEU B N 1
ATOM 5682 C CA . LEU B 1 188 ? -15.758 -18.031 -23.5 1 95.94 188 LEU B CA 1
ATOM 5683 C C . LEU B 1 188 ? -16.594 -18.422 -24.719 1 95.94 188 LEU B C 1
ATOM 5685 O O . LEU B 1 188 ? -17.156 -19.516 -24.781 1 95.94 188 LEU B O 1
ATOM 5689 N N . PRO B 1 189 ? -16.703 -17.547 -25.672 1 95.31 189 PRO B N 1
ATOM 5690 C CA . PRO B 1 189 ? -17.438 -17.906 -26.891 1 95.31 189 PRO B CA 1
ATOM 5691 C C . PRO B 1 189 ? -16.844 -19.094 -27.625 1 95.31 189 PRO B C 1
ATOM 5693 O O . PRO B 1 189 ? -15.617 -19.266 -27.641 1 95.31 189 PRO B O 1
ATOM 5696 N N . PRO B 1 190 ? -17.703 -19.875 -28.25 1 95.25 190 PRO B N 1
ATOM 5697 C CA . PRO B 1 190 ? -17.188 -21.047 -28.969 1 95.25 190 PRO B CA 1
ATOM 5698 C C . PRO B 1 190 ? -16.219 -20.656 -30.078 1 95.25 190 PRO B C 1
ATOM 5700 O O . PRO B 1 190 ? -16.406 -19.641 -30.75 1 95.25 190 PRO B O 1
ATOM 5703 N N . GLY B 1 191 ? -15.25 -21.5 -30.25 1 94.69 191 GLY B N 1
ATOM 5704 C CA . GLY B 1 191 ? -14.281 -21.281 -31.328 1 94.69 191 GLY B CA 1
ATOM 5705 C C . GLY B 1 191 ? -14.766 -21.797 -32.656 1 94.69 191 GLY B C 1
ATOM 5706 O O . GLY B 1 191 ? -15.875 -22.328 -32.781 1 94.69 191 GLY B O 1
ATOM 5707 N N . ASN B 1 192 ? -13.922 -21.5 -33.656 1 96.44 192 ASN B N 1
ATOM 5708 C CA . ASN B 1 192 ? -14.164 -22.031 -35 1 96.44 192 ASN B CA 1
ATOM 5709 C C . ASN B 1 192 ? -13.766 -23.5 -35.094 1 96.44 192 ASN B C 1
ATOM 5711 O O . ASN B 1 192 ? -12.586 -23.844 -35.031 1 96.44 192 ASN B O 1
ATOM 5715 N N . VAL B 1 193 ? -14.734 -24.375 -35.438 1 96.44 193 VAL B N 1
ATOM 5716 C CA . VAL B 1 193 ? -14.547 -25.812 -35.438 1 96.44 193 VAL B CA 1
ATOM 5717 C C . VAL B 1 193 ? -13.516 -26.219 -36.469 1 96.44 193 VAL B C 1
ATOM 5719 O O . VAL B 1 193 ? -12.703 -27.109 -36.25 1 96.44 193 VAL B O 1
ATOM 5722 N N . ASN B 1 194 ? -13.523 -25.578 -37.625 1 97.44 194 ASN B N 1
ATOM 5723 C CA . ASN B 1 194 ? -12.57 -25.906 -38.688 1 97.44 194 ASN B CA 1
ATOM 5724 C C . ASN B 1 194 ? -11.141 -25.578 -38.281 1 97.44 194 ASN B C 1
ATOM 5726 O O . ASN B 1 194 ? -10.219 -26.344 -38.562 1 97.44 194 ASN B O 1
ATOM 5730 N N . VAL B 1 195 ? -11 -24.453 -37.656 1 97.94 195 VAL B N 1
ATOM 5731 C CA . VAL B 1 195 ? -9.688 -24.047 -37.156 1 97.94 195 VAL B CA 1
ATOM 5732 C C . VAL B 1 195 ? -9.188 -25.016 -36.094 1 97.94 195 VAL B C 1
ATOM 5734 O O . VAL B 1 195 ? -8.031 -25.422 -36.125 1 97.94 195 VAL B O 1
ATOM 5737 N N . GLU B 1 196 ? -10.055 -25.406 -35.219 1 97.88 196 GLU B N 1
ATOM 5738 C CA . GLU B 1 196 ? -9.703 -26.328 -34.156 1 97.88 196 GLU B CA 1
ATOM 5739 C C . GLU B 1 196 ? -9.32 -27.703 -34.719 1 97.88 196 GLU B C 1
ATOM 5741 O O . GLU B 1 196 ? -8.352 -28.312 -34.281 1 97.88 196 GLU B O 1
ATOM 5746 N N . ASN B 1 197 ? -10.078 -28.125 -35.719 1 97.75 197 ASN B N 1
ATOM 5747 C CA . ASN B 1 197 ? -9.781 -29.422 -36.312 1 97.75 197 ASN B CA 1
ATOM 5748 C C . ASN B 1 197 ? -8.43 -29.406 -37.031 1 97.75 197 ASN B C 1
ATOM 5750 O O . ASN B 1 197 ? -7.672 -30.375 -36.938 1 97.75 197 ASN B O 1
ATOM 5754 N N . LEU B 1 198 ? -8.195 -28.375 -37.719 1 98.19 198 LEU B N 1
ATOM 5755 C CA . LEU B 1 198 ? -6.91 -28.234 -38.406 1 98.19 198 LEU B CA 1
ATOM 5756 C C . LEU B 1 198 ? -5.762 -28.266 -37.375 1 98.19 198 LEU B C 1
ATOM 5758 O O . LEU B 1 198 ? -4.746 -28.922 -37.625 1 98.19 198 LEU B O 1
ATOM 5762 N N . LEU B 1 199 ? -5.914 -27.5 -36.344 1 98.38 199 LEU B N 1
ATOM 5763 C CA . LEU B 1 199 ? -4.902 -27.453 -35.281 1 98.38 199 LEU B CA 1
ATOM 5764 C C . LEU B 1 199 ? -4.688 -28.844 -34.688 1 98.38 199 LEU B C 1
ATOM 5766 O O . LEU B 1 199 ? -3.545 -29.266 -34.5 1 98.38 199 LEU B O 1
ATOM 5770 N N . ILE B 1 200 ? -5.746 -29.547 -34.375 1 98.38 200 ILE B N 1
ATOM 5771 C CA . ILE B 1 200 ? -5.676 -30.875 -33.75 1 98.38 200 ILE B CA 1
ATOM 5772 C C . ILE B 1 200 ? -4.965 -31.844 -34.719 1 98.38 200 ILE B C 1
ATOM 5774 O O . ILE B 1 200 ? -4.09 -32.594 -34.281 1 98.38 200 ILE B O 1
ATOM 5778 N N . GLU B 1 201 ? -5.293 -31.781 -35.969 1 97.81 201 GLU B N 1
ATOM 5779 C CA . GLU B 1 201 ? -4.648 -32.625 -36.969 1 97.81 201 GLU B CA 1
ATOM 5780 C C . GLU B 1 201 ? -3.15 -32.344 -37.062 1 97.81 201 GLU B C 1
ATOM 5782 O O . GLU B 1 201 ? -2.346 -33.281 -37.156 1 97.81 201 GLU B O 1
ATOM 5787 N N . LYS B 1 202 ? -2.848 -31.125 -37.062 1 97.88 202 LYS B N 1
ATOM 5788 C CA . LYS B 1 202 ? -1.442 -30.734 -37.094 1 97.88 202 LYS B CA 1
ATOM 5789 C C . LYS B 1 202 ? -0.694 -31.281 -35.875 1 97.88 202 LYS B C 1
ATOM 5791 O O . LYS B 1 202 ? 0.427 -31.766 -36 1 97.88 202 LYS B O 1
ATOM 5796 N N . ILE B 1 203 ? -1.275 -31.156 -34.719 1 98.19 203 ILE B N 1
ATOM 5797 C CA . ILE B 1 203 ? -0.651 -31.609 -33.5 1 98.19 203 ILE B CA 1
ATOM 5798 C C . ILE B 1 203 ? -0.507 -33.125 -33.531 1 98.19 203 ILE B C 1
ATOM 5800 O O . ILE B 1 203 ? 0.541 -33.656 -33.156 1 98.19 203 ILE B O 1
ATOM 5804 N N . LEU B 1 204 ? -1.544 -33.844 -34.031 1 97.25 204 LEU B N 1
ATOM 5805 C CA . LEU B 1 204 ? -1.496 -35.312 -34.125 1 97.25 204 LEU B CA 1
ATOM 5806 C C . LEU B 1 204 ? -0.383 -35.75 -35.062 1 97.25 204 LEU B C 1
ATOM 5808 O O . LEU B 1 204 ? 0.323 -36.719 -34.781 1 97.25 204 LEU B O 1
ATOM 5812 N N . THR B 1 205 ? -0.254 -35.062 -36.125 1 96.88 205 THR B N 1
ATOM 5813 C CA . THR B 1 205 ? 0.804 -35.375 -37.094 1 96.88 205 THR B CA 1
ATOM 5814 C C . THR B 1 205 ? 2.178 -35.188 -36.438 1 96.88 205 THR B C 1
ATOM 5816 O O . THR B 1 205 ? 3.045 -36.062 -36.594 1 96.88 205 THR B O 1
ATOM 5819 N N . GLN B 1 206 ? 2.309 -34.156 -35.719 1 96.31 206 GLN B N 1
ATOM 5820 C CA . GLN B 1 206 ? 3.588 -33.906 -35.062 1 96.31 206 GLN B CA 1
ATOM 5821 C C . GLN B 1 206 ? 3.834 -34.906 -33.938 1 96.31 206 GLN B C 1
ATOM 5823 O O . GLN B 1 206 ? 4.969 -35.344 -33.719 1 96.31 206 GLN B O 1
ATOM 5828 N N . LEU B 1 207 ? 2.816 -35.188 -33.219 1 96.19 207 LEU B N 1
ATOM 5829 C CA . LEU B 1 207 ? 2.93 -36.188 -32.156 1 96.19 207 LEU B CA 1
ATOM 5830 C C . LEU B 1 207 ? 3.352 -37.531 -32.688 1 96.19 207 LEU B C 1
ATOM 5832 O O . LEU B 1 207 ? 4.141 -38.25 -32.062 1 96.19 207 LEU B O 1
ATOM 5836 N N . SER B 1 208 ? 2.844 -37.875 -33.844 1 94.5 208 SER B N 1
ATOM 5837 C CA . SER B 1 208 ? 3.17 -39.156 -34.469 1 94.5 208 SER B CA 1
ATOM 5838 C C . SER B 1 208 ? 4.621 -39.188 -34.938 1 94.5 208 SER B C 1
ATOM 5840 O O . SER B 1 208 ? 5.27 -40.219 -34.875 1 94.5 208 SER B O 1
ATOM 5842 N N . ALA B 1 209 ? 5.105 -38.094 -35.281 1 93.81 209 ALA B N 1
ATOM 5843 C CA . ALA B 1 209 ? 6.453 -37.969 -35.844 1 93.81 209 ALA B CA 1
ATOM 5844 C C . ALA B 1 209 ? 7.484 -37.75 -34.75 1 93.81 209 ALA B C 1
ATOM 5846 O O . ALA B 1 209 ? 8.664 -38.062 -34.906 1 93.81 209 ALA B O 1
ATOM 5847 N N . ALA B 1 210 ? 7.066 -37.25 -33.625 1 93.69 210 ALA B N 1
ATOM 5848 C CA . ALA B 1 210 ? 7.98 -36.844 -32.562 1 93.69 210 ALA B CA 1
ATOM 5849 C C . ALA B 1 210 ? 8.633 -38.031 -31.891 1 93.69 210 ALA B C 1
ATOM 5851 O O . ALA B 1 210 ? 7.969 -39.031 -31.594 1 93.69 210 ALA B O 1
ATOM 5852 N N . LYS B 1 211 ? 9.914 -37.938 -31.656 1 91.88 211 LYS B N 1
ATOM 5853 C CA . LYS B 1 211 ? 10.672 -38.938 -30.938 1 91.88 211 LYS B CA 1
ATOM 5854 C C . LYS B 1 211 ? 10.719 -38.625 -29.438 1 91.88 211 LYS B C 1
ATOM 5856 O O . LYS B 1 211 ? 10.703 -39.562 -28.609 1 91.88 211 LYS B O 1
ATOM 5861 N N . GLN B 1 212 ? 10.75 -37.375 -29.141 1 92.38 212 GLN B N 1
ATOM 5862 C CA . GLN B 1 212 ? 10.883 -36.938 -27.75 1 92.38 212 GLN B CA 1
ATOM 5863 C C . GLN B 1 212 ? 9.906 -35.812 -27.406 1 92.38 212 GLN B C 1
ATOM 5865 O O . GLN B 1 212 ? 10.312 -34.719 -27.047 1 92.38 212 GLN B O 1
ATOM 5870 N N . PRO B 1 213 ? 8.609 -36.125 -27.438 1 95.12 213 PRO B N 1
ATOM 5871 C CA . PRO B 1 213 ? 7.629 -35.094 -27.031 1 95.12 213 PRO B CA 1
ATOM 5872 C C . PRO B 1 213 ? 7.586 -34.875 -25.516 1 95.12 213 PRO B C 1
ATOM 5874 O O . PRO B 1 213 ? 7.785 -35.844 -24.75 1 95.12 213 PRO B O 1
ATOM 5877 N N . VAL B 1 214 ? 7.34 -33.656 -25.109 1 95.25 214 VAL B N 1
ATOM 5878 C CA . VAL B 1 214 ? 7.199 -33.344 -23.703 1 95.25 214 VAL B CA 1
ATOM 5879 C C . VAL B 1 214 ? 5.977 -32.469 -23.484 1 95.25 214 VAL B C 1
ATOM 5881 O O . VAL B 1 214 ? 5.578 -31.719 -24.391 1 95.25 214 VAL B O 1
ATOM 5884 N N . LEU B 1 215 ? 5.332 -32.625 -22.359 1 96.88 215 LEU B N 1
ATOM 5885 C CA . LEU B 1 215 ? 4.285 -31.734 -21.891 1 96.88 215 LEU B CA 1
ATOM 5886 C C . LEU B 1 215 ? 4.812 -30.812 -20.812 1 96.88 215 LEU B C 1
ATOM 5888 O O . LEU B 1 215 ? 5.297 -31.266 -19.766 1 96.88 215 LEU B O 1
ATOM 5892 N N . LEU B 1 216 ? 4.816 -29.547 -21.062 1 96.69 216 LEU B N 1
ATOM 5893 C CA . LEU B 1 216 ? 5.25 -28.531 -20.109 1 96.69 216 LEU B CA 1
ATOM 5894 C C . LEU B 1 216 ? 4.055 -27.75 -19.578 1 96.69 216 LEU B C 1
ATOM 5896 O O . LEU B 1 216 ? 3.42 -27 -20.312 1 96.69 216 LEU B O 1
ATOM 5900 N N . VAL B 1 217 ? 3.773 -27.953 -18.281 1 97.56 217 VAL B N 1
ATOM 5901 C CA . VAL B 1 217 ? 2.633 -27.312 -17.625 1 97.56 217 VAL B CA 1
ATOM 5902 C C . VAL B 1 217 ? 3.086 -26.047 -16.922 1 97.56 217 VAL B C 1
ATOM 5904 O O . VAL B 1 217 ? 3.916 -26.094 -16.016 1 97.56 217 VAL B O 1
ATOM 5907 N N . ASP B 1 218 ? 2.508 -24.953 -17.344 1 96.31 218 ASP B N 1
ATOM 5908 C CA . ASP B 1 218 ? 2.85 -23.625 -16.844 1 96.31 218 ASP B CA 1
ATOM 5909 C C . ASP B 1 218 ? 1.647 -22.969 -16.172 1 96.31 218 ASP B C 1
ATOM 5911 O O . ASP B 1 218 ? 0.754 -23.656 -15.672 1 96.31 218 ASP B O 1
ATOM 5915 N N . GLY B 1 219 ? 1.689 -21.672 -15.922 1 91.94 219 GLY B N 1
ATOM 5916 C CA . GLY B 1 219 ? 0.615 -21.062 -15.164 1 91.94 219 GLY B CA 1
ATOM 5917 C C . GLY B 1 219 ? -0.051 -19.906 -15.906 1 91.94 219 GLY B C 1
ATOM 5918 O O . GLY B 1 219 ? -1.062 -19.375 -15.445 1 91.94 219 GLY B O 1
ATOM 5919 N N . GLY B 1 220 ? 0.525 -19.766 -17 1 91.56 220 GLY B N 1
ATOM 5920 C CA . GLY B 1 220 ? -0.1 -18.688 -17.766 1 91.56 220 GLY B CA 1
ATOM 5921 C C . GLY B 1 220 ? -1.448 -19.078 -18.344 1 91.56 220 GLY B C 1
ATOM 5922 O O . GLY B 1 220 ? -2.055 -20.062 -17.906 1 91.56 220 GLY B O 1
ATOM 5923 N N . ALA B 1 221 ? -2.178 -18.203 -18.984 1 93.44 221 ALA B N 1
ATOM 5924 C CA . ALA B 1 221 ? -3.461 -18.406 -19.656 1 93.44 221 ALA B CA 1
ATOM 5925 C C . ALA B 1 221 ? -4.566 -18.688 -18.641 1 93.44 221 ALA B C 1
ATOM 5927 O O . ALA B 1 221 ? -5.426 -19.547 -18.859 1 93.44 221 ALA B O 1
ATOM 5928 N N . ALA B 1 222 ? -4.516 -18.156 -17.422 1 94.31 222 ALA B N 1
ATOM 5929 C CA . ALA B 1 222 ? -5.539 -18.281 -16.391 1 94.31 222 ALA B CA 1
ATOM 5930 C C . ALA B 1 222 ? -5.652 -19.734 -15.914 1 94.31 222 ALA B C 1
ATOM 5932 O O . ALA B 1 222 ? -6.723 -20.344 -16.016 1 94.31 222 ALA B O 1
ATOM 5933 N N . ARG B 1 223 ? -4.695 -20.25 -15.289 1 94.25 223 ARG B N 1
ATOM 5934 C CA . ARG B 1 223 ? -4.488 -21.641 -14.914 1 94.25 223 ARG B CA 1
ATOM 5935 C C . ARG B 1 223 ? -5.73 -22.219 -14.242 1 94.25 223 ARG B C 1
ATOM 5937 O O . ARG B 1 223 ? -6.074 -23.391 -14.469 1 94.25 223 ARG B O 1
ATOM 5944 N N . SER B 1 224 ? -6.426 -21.438 -13.461 1 90.62 224 SER B N 1
ATOM 5945 C CA . SER B 1 224 ? -7.578 -21.922 -12.711 1 90.62 224 SER B CA 1
ATOM 5946 C C . SER B 1 224 ? -8.672 -22.422 -13.648 1 90.62 224 SER B C 1
ATOM 5948 O O . SER B 1 224 ? -9.531 -23.219 -13.234 1 90.62 224 SER B O 1
ATOM 5950 N N . SER B 1 225 ? -8.656 -22.031 -14.836 1 93.88 225 SER B N 1
ATOM 5951 C CA . SER B 1 225 ? -9.742 -22.328 -15.758 1 93.88 225 SER B CA 1
ATOM 5952 C C . SER B 1 225 ? -9.484 -23.641 -16.5 1 93.88 225 SER B C 1
ATOM 5954 O O . SER B 1 225 ? -10.414 -24.297 -16.953 1 93.88 225 SER B O 1
ATOM 5956 N N . TRP B 1 226 ? -8.203 -24.047 -16.656 1 95.94 226 TRP B N 1
ATOM 5957 C CA . TRP B 1 226 ? -7.953 -25.125 -17.594 1 95.94 226 TRP B CA 1
ATOM 5958 C C . TRP B 1 226 ? -7.16 -26.25 -16.938 1 95.94 226 TRP B C 1
ATOM 5960 O O . TRP B 1 226 ? -7.035 -27.344 -17.5 1 95.94 226 TRP B O 1
ATOM 5970 N N . ALA B 1 227 ? -6.641 -26.031 -15.688 1 95.38 227 ALA B N 1
ATOM 5971 C CA . ALA B 1 227 ? -5.793 -27.016 -15.016 1 95.38 227 ALA B CA 1
ATOM 5972 C C . ALA B 1 227 ? -6.531 -28.344 -14.828 1 95.38 227 ALA B C 1
ATOM 5974 O O . ALA B 1 227 ? -5.91 -29.406 -14.781 1 95.38 227 ALA B O 1
ATOM 5975 N N . LYS B 1 228 ? -7.859 -28.359 -14.773 1 94.44 228 LYS B N 1
ATOM 5976 C CA . LYS B 1 228 ? -8.68 -29.547 -14.562 1 94.44 228 LYS B CA 1
ATOM 5977 C C . LYS B 1 228 ? -8.539 -30.516 -15.727 1 94.44 228 LYS B C 1
ATOM 5979 O O . LYS B 1 228 ? -8.836 -31.703 -15.578 1 94.44 228 LYS B O 1
ATOM 5984 N N . PHE B 1 229 ? -8.039 -30.109 -16.875 1 97.25 229 PHE B N 1
ATOM 5985 C CA . PHE B 1 229 ? -7.957 -30.938 -18.062 1 97.25 229 PHE B CA 1
ATOM 5986 C C . PHE B 1 229 ? -6.609 -31.656 -18.141 1 97.25 229 PHE B C 1
ATOM 5988 O O . PHE B 1 229 ? -6.422 -32.562 -18.953 1 97.25 229 PHE B O 1
ATOM 5995 N N . VAL B 1 230 ? -5.641 -31.312 -17.219 1 97.38 230 VAL B N 1
ATOM 5996 C CA . VAL B 1 230 ? -4.262 -31.766 -17.312 1 97.38 230 VAL B CA 1
ATOM 5997 C C . VAL B 1 230 ? -4.199 -33.281 -17.047 1 97.38 230 VAL B C 1
ATOM 5999 O O . VAL B 1 230 ? -3.541 -34 -17.766 1 97.38 230 VAL B O 1
ATOM 6002 N N . PRO B 1 231 ? -4.965 -33.781 -16.062 1 96.19 231 PRO B N 1
ATOM 6003 C CA . PRO B 1 231 ? -4.855 -35.219 -15.781 1 96.19 231 PRO B CA 1
ATOM 6004 C C . PRO B 1 231 ? -5.277 -36.094 -16.969 1 96.19 231 PRO B C 1
ATOM 6006 O O . PRO B 1 231 ? -4.574 -37.031 -17.312 1 96.19 231 PRO B O 1
ATOM 6009 N N . SER B 1 232 ? -6.355 -35.719 -17.625 1 96.88 232 SER B N 1
ATOM 6010 C CA . SER B 1 232 ? -6.836 -36.5 -18.766 1 96.88 232 SER B CA 1
ATOM 6011 C C . SER B 1 232 ? -5.871 -36.406 -19.938 1 96.88 232 SER B C 1
ATOM 6013 O O . SER B 1 232 ? -5.656 -37.406 -20.656 1 96.88 232 SER B O 1
ATOM 6015 N N . LEU B 1 233 ? -5.305 -35.281 -20.125 1 97.12 233 LEU B N 1
ATOM 6016 C CA . LEU B 1 233 ? -4.352 -35.094 -21.203 1 97.12 233 LEU B CA 1
ATOM 6017 C C . LEU B 1 233 ? -3.086 -35.906 -20.969 1 97.12 233 LEU B C 1
ATOM 6019 O O . LEU B 1 233 ? -2.562 -36.531 -21.906 1 97.12 233 LEU B O 1
ATOM 6023 N N . MET B 1 234 ? -2.582 -35.906 -19.781 1 95.06 234 MET B N 1
ATOM 6024 C CA . MET B 1 234 ? -1.391 -36.656 -19.406 1 95.06 234 MET B CA 1
ATOM 6025 C C . MET B 1 234 ? -1.597 -38.156 -19.641 1 95.06 234 MET B C 1
ATOM 6027 O O . MET B 1 234 ? -0.717 -38.812 -20.188 1 95.06 234 MET B O 1
ATOM 6031 N N . ASP B 1 235 ? -2.75 -38.594 -19.297 1 93.25 235 ASP B N 1
ATOM 6032 C CA . ASP B 1 235 ? -3.084 -40.031 -19.453 1 93.25 235 ASP B CA 1
ATOM 6033 C C . ASP B 1 235 ? -3.164 -40.406 -20.922 1 93.25 235 ASP B C 1
ATOM 6035 O O . ASP B 1 235 ? -2.844 -41.531 -21.281 1 93.25 235 ASP B O 1
ATOM 6039 N N . ALA B 1 236 ? -3.574 -39.5 -21.703 1 94.75 236 ALA B N 1
ATOM 6040 C CA . ALA B 1 236 ? -3.689 -39.75 -23.141 1 94.75 236 ALA B CA 1
ATOM 6041 C C . ALA B 1 236 ? -2.324 -39.688 -23.812 1 94.75 236 ALA B C 1
ATOM 6043 O O . ALA B 1 236 ? -2.016 -40.531 -24.672 1 94.75 236 ALA B O 1
ATOM 6044 N N . LEU B 1 237 ? -1.504 -38.75 -23.469 1 94.69 237 LEU B N 1
ATOM 6045 C CA . LEU B 1 237 ? -0.241 -38.469 -24.141 1 94.69 237 LEU B CA 1
ATOM 6046 C C . LEU B 1 237 ? 0.82 -39.469 -23.75 1 94.69 237 LEU B C 1
ATOM 6048 O O . LEU B 1 237 ? 1.54 -40 -24.625 1 94.69 237 LEU B O 1
ATOM 6052 N N . LYS B 1 238 ? 0.945 -39.781 -22.406 1 93.06 238 LYS B N 1
ATOM 6053 C CA . LYS B 1 238 ? 1.935 -40.719 -21.859 1 93.06 238 LYS B CA 1
ATOM 6054 C C . LYS B 1 238 ? 3.35 -40.281 -22.234 1 93.06 238 LYS B C 1
ATOM 6056 O O . LYS B 1 238 ? 4.145 -41.125 -22.703 1 93.06 238 LYS B O 1
ATOM 6061 N N . VAL B 1 239 ? 3.65 -39.031 -22.109 1 94.19 239 VAL B N 1
ATOM 6062 C CA . VAL B 1 239 ? 4.957 -38.438 -22.391 1 94.19 239 VAL B CA 1
ATOM 6063 C C . VAL B 1 239 ? 5.512 -37.812 -21.125 1 94.19 239 VAL B C 1
ATOM 6065 O O . VAL B 1 239 ? 4.793 -37.656 -20.125 1 94.19 239 VAL B O 1
ATOM 6068 N N . PRO B 1 240 ? 6.836 -37.438 -21.047 1 94.56 240 PRO B N 1
ATOM 6069 C CA . PRO B 1 240 ? 7.355 -36.719 -19.891 1 94.56 240 PRO B CA 1
ATOM 6070 C C . PRO B 1 240 ? 6.609 -35.406 -19.625 1 94.56 240 PRO B C 1
ATOM 6072 O O . PRO B 1 240 ? 6.336 -34.656 -20.547 1 94.56 240 PRO B O 1
ATOM 6075 N N . VAL B 1 241 ? 6.285 -35.25 -18.391 1 95.56 241 VAL B N 1
ATOM 6076 C CA . VAL B 1 241 ? 5.559 -34.062 -17.969 1 95.56 241 VAL B CA 1
ATOM 6077 C C . VAL B 1 241 ? 6.418 -33.25 -17 1 95.56 241 VAL B C 1
ATOM 6079 O O . VAL B 1 241 ? 6.977 -33.812 -16.047 1 95.56 241 VAL B O 1
ATOM 6082 N N . LEU B 1 242 ? 6.57 -32 -17.281 1 94.81 242 LEU B N 1
ATOM 6083 C CA . LEU B 1 242 ? 7.305 -31.078 -16.422 1 94.81 242 LEU B CA 1
ATOM 6084 C C . LEU B 1 242 ? 6.445 -29.875 -16.062 1 94.81 242 LEU B C 1
ATOM 6086 O O . LEU B 1 242 ? 5.469 -29.578 -16.75 1 94.81 242 LEU B O 1
ATOM 6090 N N . THR B 1 243 ? 6.793 -29.203 -14.953 1 95.44 243 THR B N 1
ATOM 6091 C CA . THR B 1 243 ? 6.102 -28 -14.531 1 95.44 243 THR B CA 1
ATOM 6092 C C . THR B 1 243 ? 7.074 -26.828 -14.414 1 95.44 243 THR B C 1
ATOM 6094 O O . THR B 1 243 ? 8.242 -27.031 -14.07 1 95.44 243 THR B O 1
ATOM 6097 N N . THR B 1 244 ? 6.617 -25.688 -14.758 1 94.19 244 THR B N 1
ATOM 6098 C CA . THR B 1 244 ? 7.336 -24.469 -14.398 1 94.19 244 THR B CA 1
ATOM 6099 C C . THR B 1 244 ? 7.008 -24.047 -12.969 1 94.19 244 THR B C 1
ATOM 6101 O O . THR B 1 244 ? 6.301 -24.766 -12.25 1 94.19 244 THR B O 1
ATOM 6104 N N . LEU B 1 245 ? 7.488 -22.859 -12.523 1 93.31 245 LEU B N 1
ATOM 6105 C CA . LEU B 1 245 ? 7.152 -22.328 -11.211 1 93.31 245 LEU B CA 1
ATOM 6106 C C . LEU B 1 245 ? 5.648 -22.109 -11.078 1 93.31 245 LEU B C 1
ATOM 6108 O O . LEU B 1 245 ? 5.043 -22.516 -10.086 1 93.31 245 LEU B O 1
ATOM 6112 N N . LEU B 1 246 ? 5.102 -21.516 -12.102 1 95.44 246 LEU B N 1
ATOM 6113 C CA . LEU B 1 246 ? 3.691 -21.156 -12.062 1 95.44 246 LEU B CA 1
ATOM 6114 C C . LEU B 1 246 ? 2.805 -22.375 -12.281 1 95.44 246 LEU B C 1
ATOM 6116 O O . LEU B 1 246 ? 1.614 -22.344 -11.969 1 95.44 246 LEU B O 1
ATOM 6120 N N . GLY B 1 247 ? 3.373 -23.438 -12.773 1 95.94 247 GLY B N 1
ATOM 6121 C CA . GLY B 1 247 ? 2.627 -24.672 -13.039 1 95.94 247 GLY B CA 1
ATOM 6122 C C . GLY B 1 247 ? 2.693 -25.656 -11.898 1 95.94 247 GLY B C 1
ATOM 6123 O O . GLY B 1 247 ? 1.953 -26.641 -11.883 1 95.94 247 GLY B O 1
ATOM 6124 N N . LYS B 1 248 ? 3.584 -25.359 -10.906 1 95.38 248 LYS B N 1
ATOM 6125 C CA . LYS B 1 248 ? 3.729 -26.25 -9.766 1 95.38 248 LYS B CA 1
ATOM 6126 C C . LYS B 1 248 ? 2.393 -26.453 -9.055 1 95.38 248 LYS B C 1
ATOM 6128 O O . LYS B 1 248 ? 1.686 -25.484 -8.766 1 95.38 248 LYS B O 1
ATOM 6133 N N . GLY B 1 249 ? 2 -27.719 -8.836 1 94.62 249 GLY B N 1
ATOM 6134 C CA . GLY B 1 249 ? 0.753 -28.016 -8.156 1 94.62 249 GLY B CA 1
ATOM 6135 C C . GLY B 1 249 ? -0.39 -28.312 -9.109 1 94.62 249 GLY B C 1
ATOM 6136 O O . GLY B 1 249 ? -1.46 -28.75 -8.688 1 94.62 249 GLY B O 1
ATOM 6137 N N . ALA B 1 250 ? -0.179 -28.156 -10.422 1 95.25 250 ALA B N 1
ATOM 6138 C CA . ALA B 1 250 ? -1.229 -28.391 -11.406 1 95.25 250 ALA B CA 1
ATOM 6139 C C . ALA B 1 250 ? -1.188 -29.828 -11.906 1 95.25 250 ALA B C 1
ATOM 6141 O O . ALA B 1 250 ? -2.066 -30.266 -12.656 1 95.25 250 ALA B O 1
ATOM 6142 N N . VAL B 1 251 ? -0.18 -30.594 -11.5 1 95.38 251 VAL B N 1
ATOM 6143 C CA . VAL B 1 251 ? 0.048 -31.953 -11.992 1 95.38 251 VAL B CA 1
ATOM 6144 C C . VAL B 1 251 ? 0.156 -32.906 -10.82 1 95.38 251 VAL B C 1
ATOM 6146 O O . VAL B 1 251 ? 0.706 -32.562 -9.773 1 95.38 251 VAL B O 1
ATOM 6149 N N . ASP B 1 252 ? -0.442 -34.094 -10.992 1 94.5 252 ASP B N 1
ATOM 6150 C CA . ASP B 1 252 ? -0.164 -35.156 -10.039 1 94.5 252 ASP B CA 1
ATOM 6151 C C . ASP B 1 252 ? 1.269 -35.688 -10.18 1 94.5 252 ASP B C 1
ATOM 6153 O O . ASP B 1 252 ? 1.577 -36.406 -11.117 1 94.5 252 ASP B O 1
ATOM 6157 N N . GLU B 1 253 ? 2.064 -35.375 -9.242 1 92.62 253 GLU B N 1
ATOM 6158 C CA . GLU B 1 253 ? 3.494 -35.625 -9.359 1 92.62 253 GLU B CA 1
ATOM 6159 C C . GLU B 1 253 ? 3.818 -37.094 -9.031 1 92.62 253 GLU B C 1
ATOM 6161 O O . GLU B 1 253 ? 4.957 -37.531 -9.203 1 92.62 253 GLU B O 1
ATOM 6166 N N . SER B 1 254 ? 2.834 -37.781 -8.609 1 90.25 254 SER B N 1
ATOM 6167 C CA . SER B 1 254 ? 3.018 -39.219 -8.398 1 90.25 254 SER B CA 1
ATOM 6168 C C . SER B 1 254 ? 2.875 -40 -9.711 1 90.25 254 SER B C 1
ATOM 6170 O O . SER B 1 254 ? 3.174 -41.188 -9.766 1 90.25 254 SER B O 1
ATOM 6172 N N . SER B 1 255 ? 2.428 -39.312 -10.719 1 91.75 255 SER B N 1
ATOM 6173 C CA . SER B 1 255 ? 2.311 -39.938 -12.039 1 91.75 255 SER B CA 1
ATOM 6174 C C . SER B 1 255 ? 3.66 -40.438 -12.523 1 91.75 255 SER B C 1
ATOM 6176 O O . SER B 1 255 ? 4.688 -39.781 -12.328 1 91.75 255 SER B O 1
ATOM 6178 N N . PRO B 1 256 ? 3.648 -41.594 -13.164 1 89.81 256 PRO B N 1
ATOM 6179 C CA . PRO B 1 256 ? 4.906 -42.094 -13.711 1 89.81 256 PRO B CA 1
ATOM 6180 C C . PRO B 1 256 ? 5.461 -41.25 -14.836 1 89.81 256 PRO B C 1
ATOM 6182 O O . PRO B 1 256 ? 6.609 -41.406 -15.25 1 89.81 256 PRO B O 1
ATOM 6185 N N . TYR B 1 257 ? 4.664 -40.281 -15.281 1 91.94 257 TYR B N 1
ATOM 6186 C CA . TYR B 1 257 ? 5.094 -39.469 -16.391 1 91.94 257 TYR B CA 1
ATOM 6187 C C . TYR B 1 257 ? 5.707 -38.156 -15.891 1 91.94 257 TYR B C 1
ATOM 6189 O O . TYR B 1 257 ? 6.32 -37.406 -16.656 1 91.94 257 TYR B O 1
ATOM 6197 N N . TYR B 1 258 ? 5.555 -37.875 -14.672 1 93.12 258 TYR B N 1
ATOM 6198 C CA . TYR B 1 258 ? 6.094 -36.625 -14.133 1 93.12 258 TYR B CA 1
ATOM 6199 C C . TYR B 1 258 ? 7.602 -36.719 -13.922 1 93.12 258 TYR B C 1
ATOM 6201 O O . TYR B 1 258 ? 8.086 -37.656 -13.297 1 93.12 258 TYR B O 1
ATOM 6209 N N . VAL B 1 259 ? 8.336 -35.719 -14.414 1 91.75 259 VAL B N 1
ATOM 6210 C CA . VAL B 1 259 ? 9.797 -35.75 -14.352 1 91.75 259 VAL B CA 1
ATOM 6211 C C . VAL B 1 259 ? 10.273 -34.781 -13.266 1 91.75 259 VAL B C 1
ATOM 6213 O O . VAL B 1 259 ? 11.211 -35.062 -12.523 1 91.75 259 VAL B O 1
ATOM 6216 N N . GLY B 1 260 ? 9.711 -33.562 -13.242 1 90.62 260 GLY B N 1
ATOM 6217 C CA . GLY B 1 260 ? 10.148 -32.562 -12.289 1 90.62 260 GLY B CA 1
ATOM 6218 C C . GLY B 1 260 ? 9.891 -31.141 -12.766 1 90.62 260 GLY B C 1
ATOM 6219 O O . GLY B 1 260 ? 9.234 -30.938 -13.789 1 90.62 260 GLY B O 1
ATOM 6220 N N . GLY B 1 261 ? 10.344 -30.266 -11.938 1 90.44 261 GLY B N 1
ATOM 6221 C CA . GLY B 1 261 ? 10.227 -28.859 -12.289 1 90.44 261 GLY B CA 1
ATOM 6222 C C . GLY B 1 261 ? 11.281 -28.406 -13.281 1 90.44 261 GLY B C 1
ATOM 6223 O O . GLY B 1 261 ? 12.43 -28.844 -13.211 1 90.44 261 GLY B O 1
ATOM 6224 N N . TYR B 1 262 ? 10.859 -27.531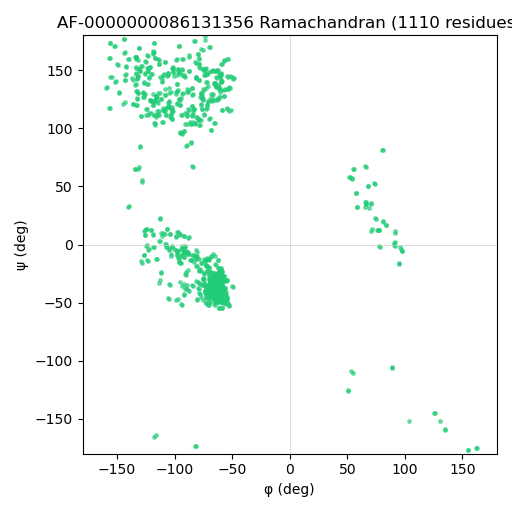 -14.211 1 90.75 262 TYR B N 1
ATOM 6225 C CA . TYR B 1 262 ? 11.766 -26.953 -15.195 1 90.75 262 TYR B CA 1
ATOM 6226 C C . TYR B 1 262 ? 11.711 -25.422 -15.141 1 90.75 262 TYR B C 1
ATOM 6228 O O . TYR B 1 262 ? 10.688 -24.812 -15.477 1 90.75 262 TYR B O 1
ATOM 6236 N N . VAL B 1 263 ? 12.789 -24.844 -14.688 1 89 263 VAL B N 1
ATOM 6237 C CA . VAL B 1 263 ? 12.945 -23.391 -14.641 1 89 263 VAL B CA 1
ATOM 6238 C C . VAL B 1 263 ? 14.281 -23 -15.25 1 89 263 VAL B C 1
ATOM 6240 O O . VAL B 1 263 ? 15.172 -22.5 -14.547 1 89 263 VAL B O 1
ATOM 6243 N N . GLY B 1 264 ? 14.375 -23.234 -16.516 1 87.31 264 GLY B N 1
ATOM 6244 C CA . GLY B 1 264 ? 15.586 -22.859 -17.234 1 87.31 264 GLY B CA 1
ATOM 6245 C C . GLY B 1 264 ? 16.859 -23.359 -16.562 1 87.31 264 GLY B C 1
ATOM 6246 O O . GLY B 1 264 ? 16.969 -24.547 -16.234 1 87.31 264 GLY B O 1
ATOM 6247 N N . GLY B 1 265 ? 17.719 -22.422 -16.312 1 79.56 265 GLY B N 1
ATOM 6248 C CA . GLY B 1 265 ? 19.047 -22.719 -15.805 1 79.56 265 GLY B CA 1
ATOM 6249 C C . GLY B 1 265 ? 19.047 -23.188 -14.359 1 79.56 265 GLY B C 1
ATOM 6250 O O . GLY B 1 265 ? 20.031 -23.766 -13.891 1 79.56 265 GLY B O 1
ATOM 6251 N N . THR B 1 266 ? 17.969 -23.062 -13.664 1 79.69 266 THR B N 1
ATOM 6252 C CA . THR B 1 266 ? 17.922 -23.438 -12.258 1 79.69 266 THR B CA 1
ATOM 6253 C C . THR B 1 266 ? 17.297 -24.828 -12.086 1 79.69 266 THR B C 1
ATOM 6255 O O . THR B 1 266 ? 17.109 -25.297 -10.969 1 79.69 266 THR B O 1
ATOM 6258 N N . SER B 1 267 ? 17.047 -25.484 -13.219 1 85 267 SER B N 1
ATOM 6259 C CA . SER B 1 267 ? 16.422 -26.812 -13.188 1 85 267 SER B CA 1
ATOM 6260 C C . SER B 1 267 ? 17.438 -27.891 -12.836 1 85 267 SER B C 1
ATOM 6262 O O . SER B 1 267 ? 18.641 -27.703 -13.031 1 85 267 SER B O 1
ATOM 6264 N N . LEU B 1 268 ? 16.875 -28.953 -12.305 1 81.19 268 LEU B N 1
ATOM 6265 C CA . LEU B 1 268 ? 17.719 -30.141 -12.148 1 81.19 268 LEU B CA 1
ATOM 6266 C C . LEU B 1 268 ? 18.203 -30.641 -13.508 1 81.19 268 LEU B C 1
ATOM 6268 O O . LEU B 1 268 ? 17.469 -30.562 -14.492 1 81.19 268 LEU B O 1
ATOM 6272 N N . PRO B 1 269 ? 19.359 -31.25 -13.586 1 81.44 269 PRO B N 1
ATOM 6273 C CA . PRO B 1 269 ? 19.953 -31.656 -14.852 1 81.44 269 PRO B CA 1
ATOM 6274 C C . PRO B 1 269 ? 19.062 -32.594 -15.664 1 81.44 269 PRO B C 1
ATOM 6276 O O . PRO B 1 269 ? 18.984 -32.469 -16.891 1 81.44 269 PRO B O 1
ATOM 6279 N N . GLU B 1 270 ? 18.406 -33.438 -15.008 1 83.88 270 GLU B N 1
ATOM 6280 C CA . GLU B 1 270 ? 17.562 -34.406 -15.719 1 83.88 270 GLU B CA 1
ATOM 6281 C C . GLU B 1 270 ? 16.391 -33.719 -16.406 1 83.88 270 GLU B C 1
ATOM 6283 O O . GLU B 1 270 ? 16.078 -34 -17.562 1 83.88 270 GLU B O 1
ATOM 6288 N N . ALA B 1 271 ? 15.781 -32.875 -15.703 1 87.75 271 ALA B N 1
ATOM 6289 C CA . ALA B 1 271 ? 14.672 -32.094 -16.266 1 87.75 271 ALA B CA 1
ATOM 6290 C C . ALA B 1 271 ? 15.148 -31.234 -17.422 1 87.75 271 ALA B C 1
ATOM 6292 O O . ALA B 1 271 ? 14.484 -31.125 -18.453 1 87.75 271 ALA B O 1
ATOM 6293 N N . LYS B 1 272 ? 16.25 -30.609 -17.219 1 87.94 272 LYS B N 1
ATOM 6294 C CA . LYS B 1 272 ? 16.828 -29.75 -18.234 1 87.94 272 LYS B CA 1
ATOM 6295 C C . LYS B 1 272 ? 17.109 -30.516 -19.516 1 87.94 272 LYS B C 1
ATOM 6297 O O . LYS B 1 272 ? 16.766 -30.047 -20.609 1 87.94 272 LYS B O 1
ATOM 6302 N N . GLU B 1 273 ? 17.703 -31.625 -19.438 1 88.5 273 GLU B N 1
ATOM 6303 C CA . GLU B 1 273 ? 18.062 -32.438 -20.594 1 88.5 273 GLU B CA 1
ATOM 6304 C C . GLU B 1 273 ? 16.812 -32.875 -21.375 1 88.5 273 GLU B C 1
ATOM 6306 O O . GLU B 1 273 ? 16.797 -32.812 -22.609 1 88.5 273 GLU B O 1
ATOM 6311 N N . ILE B 1 274 ? 15.828 -33.219 -20.656 1 91 274 ILE B N 1
ATOM 6312 C CA . ILE B 1 274 ? 14.602 -33.719 -21.281 1 91 274 ILE B CA 1
ATOM 6313 C C . ILE B 1 274 ? 13.953 -32.594 -22.094 1 91 274 ILE B C 1
ATOM 6315 O O . ILE B 1 274 ? 13.578 -32.781 -23.25 1 91 274 ILE B O 1
ATOM 6319 N N . VAL B 1 275 ? 13.883 -31.438 -21.531 1 92.19 275 VAL B N 1
ATOM 6320 C CA . VAL B 1 275 ? 13.219 -30.312 -22.203 1 92.19 275 VAL B CA 1
ATOM 6321 C C . VAL B 1 275 ? 14.086 -29.797 -23.344 1 92.19 275 VAL B C 1
ATOM 6323 O O . VAL B 1 275 ? 13.578 -29.531 -24.438 1 92.19 275 VAL B O 1
ATOM 6326 N N . GLU B 1 276 ? 15.328 -29.766 -23.125 1 92.31 276 GLU B N 1
ATOM 6327 C CA . GLU B 1 276 ? 16.219 -29.109 -24.078 1 92.31 276 GLU B CA 1
ATOM 6328 C C . GLU B 1 276 ? 16.531 -30.031 -25.25 1 92.31 276 GLU B C 1
ATOM 6330 O O . GLU B 1 276 ? 17.047 -29.578 -26.281 1 92.31 276 GLU B O 1
ATOM 6335 N N . THR B 1 277 ? 16.234 -31.297 -25.188 1 92.12 277 THR B N 1
ATOM 6336 C CA . THR B 1 277 ? 16.438 -32.219 -26.297 1 92.12 277 THR B CA 1
ATOM 6337 C C . THR B 1 277 ? 15.109 -32.625 -26.938 1 92.12 277 THR B C 1
ATOM 6339 O O . THR B 1 277 ? 15.078 -33.406 -27.875 1 92.12 277 THR B O 1
ATOM 6342 N N . ALA B 1 278 ? 14.07 -32.094 -26.406 1 94.19 278 ALA B N 1
ATOM 6343 C CA . ALA B 1 278 ? 12.75 -32.406 -26.938 1 94.19 278 ALA B CA 1
ATOM 6344 C C . ALA B 1 278 ? 12.602 -31.938 -28.375 1 94.19 278 ALA B C 1
ATOM 6346 O O . ALA B 1 278 ? 13.125 -30.891 -28.75 1 94.19 278 ALA B O 1
ATOM 6347 N N . ASP B 1 279 ? 11.883 -32.719 -29.219 1 95.75 279 ASP B N 1
ATOM 6348 C CA . ASP B 1 279 ? 11.617 -32.312 -30.594 1 95.75 279 ASP B CA 1
ATOM 6349 C C . ASP B 1 279 ? 10.188 -31.812 -30.75 1 95.75 279 ASP B C 1
ATOM 6351 O O . ASP B 1 279 ? 9.828 -31.25 -31.781 1 95.75 279 ASP B O 1
ATOM 6355 N N . LEU B 1 280 ? 9.328 -32 -29.703 1 96.75 280 LEU B N 1
ATOM 6356 C CA . LEU B 1 280 ? 7.98 -31.438 -29.625 1 96.75 280 LEU B CA 1
ATOM 6357 C C . LEU B 1 280 ? 7.652 -31.031 -28.188 1 96.75 280 LEU B C 1
ATOM 6359 O O . LEU B 1 280 ? 7.766 -31.844 -27.266 1 96.75 280 LEU B O 1
ATOM 6363 N N . VAL B 1 281 ? 7.316 -29.781 -27.984 1 97.12 281 VAL B N 1
ATOM 6364 C CA . VAL B 1 281 ? 6.922 -29.266 -26.672 1 97.12 281 VAL B CA 1
ATOM 6365 C C . VAL B 1 281 ? 5.473 -28.797 -26.719 1 97.12 281 VAL B C 1
ATOM 6367 O O . VAL B 1 281 ? 5.145 -27.844 -27.438 1 97.12 281 VAL B O 1
ATOM 6370 N N . LEU B 1 282 ? 4.594 -29.5 -26.078 1 98.06 282 LEU B N 1
ATOM 6371 C CA . LEU B 1 282 ? 3.256 -28.984 -25.781 1 98.06 282 LEU B CA 1
ATOM 6372 C C . LEU B 1 282 ? 3.258 -28.141 -24.516 1 98.06 282 LEU B C 1
ATOM 6374 O O . LEU B 1 282 ? 3.322 -28.672 -23.406 1 98.06 282 LEU B O 1
ATOM 6378 N N . TRP B 1 283 ? 3.172 -26.875 -24.672 1 97.62 283 TRP B N 1
ATOM 6379 C CA . TRP B 1 283 ? 3.293 -25.906 -23.594 1 97.62 283 TRP B CA 1
ATOM 6380 C C . TRP B 1 283 ? 1.927 -25.359 -23.188 1 97.62 283 TRP B C 1
ATOM 6382 O O . TRP B 1 283 ? 1.284 -24.656 -23.969 1 97.62 283 TRP B O 1
ATOM 6392 N N . LEU B 1 284 ? 1.485 -25.688 -22 1 98.19 284 LEU B N 1
ATOM 6393 C CA . LEU B 1 284 ? 0.189 -25.219 -21.531 1 98.19 284 LEU B CA 1
ATOM 6394 C C . LEU B 1 284 ? 0.333 -23.906 -20.781 1 98.19 284 LEU B C 1
ATOM 6396 O O . LEU B 1 284 ? 0.745 -23.891 -19.609 1 98.19 284 LEU B O 1
ATOM 6400 N N . GLY B 1 285 ? -0.032 -22.812 -21.422 1 96.88 285 GLY B N 1
ATOM 6401 C CA . GLY B 1 285 ? -0.083 -21.516 -20.797 1 96.88 285 GLY B CA 1
ATOM 6402 C C . GLY B 1 285 ? 1.29 -20.906 -20.547 1 96.88 285 GLY B C 1
ATOM 6403 O O . GLY B 1 285 ? 1.598 -20.484 -19.422 1 96.88 285 GLY B O 1
ATOM 6404 N N . SER B 1 286 ? 2.127 -20.844 -21.547 1 94.88 286 SER B N 1
ATOM 6405 C CA . SER B 1 286 ? 3.461 -20.266 -21.391 1 94.88 286 SER B CA 1
ATOM 6406 C C . SER B 1 286 ? 3.389 -18.797 -20.953 1 94.88 286 SER B C 1
ATOM 6408 O O . SER B 1 286 ? 2.631 -18.016 -21.531 1 94.88 286 SER B O 1
ATOM 6410 N N . LEU B 1 287 ? 4.043 -18.438 -19.922 1 93.38 287 LEU B N 1
ATOM 6411 C CA . LEU B 1 287 ? 4.289 -17.078 -19.469 1 93.38 287 LEU B CA 1
ATOM 6412 C C . LEU B 1 287 ? 5.77 -16.859 -19.172 1 93.38 287 LEU B C 1
ATOM 6414 O O . LEU B 1 287 ? 6.188 -16.875 -18.016 1 93.38 287 LEU B O 1
ATOM 6418 N N . PRO B 1 288 ? 6.527 -16.547 -20.172 1 90.62 288 PRO B N 1
ATOM 6419 C CA . PRO B 1 288 ? 7.988 -16.594 -20.094 1 90.62 288 PRO B CA 1
ATOM 6420 C C . PRO B 1 288 ? 8.594 -15.328 -19.5 1 90.62 288 PRO B C 1
ATOM 6422 O O . PRO B 1 288 ? 9.398 -14.664 -20.156 1 90.62 288 PRO B O 1
ATOM 6425 N N . SER B 1 289 ? 8.328 -15.102 -18.219 1 92.19 289 SER B N 1
ATOM 6426 C CA . SER B 1 289 ? 9.008 -14.031 -17.5 1 92.19 289 SER B CA 1
ATOM 6427 C C . SER B 1 289 ? 10.406 -14.453 -17.062 1 92.19 289 SER B C 1
ATOM 6429 O O . SER B 1 289 ? 10.734 -15.641 -17.078 1 92.19 289 SER B O 1
ATOM 6431 N N . ASP B 1 290 ? 11.203 -13.484 -16.703 1 91.25 290 ASP B N 1
ATOM 6432 C CA . ASP B 1 290 ? 12.555 -13.781 -16.234 1 91.25 290 ASP B CA 1
ATOM 6433 C C . ASP B 1 290 ? 12.523 -14.695 -15.016 1 91.25 290 ASP B C 1
ATOM 6435 O O . ASP B 1 290 ? 13.312 -15.633 -14.914 1 91.25 290 ASP B O 1
ATOM 6439 N N . CYS B 1 291 ? 11.57 -14.578 -14.141 1 87.81 291 CYS B N 1
ATOM 6440 C CA . CYS B 1 291 ? 11.484 -15.398 -12.938 1 87.81 291 CYS B CA 1
ATOM 6441 C C . CYS B 1 291 ? 11 -16.797 -13.258 1 87.81 291 CYS B C 1
ATOM 6443 O O . CYS B 1 291 ? 11.477 -17.781 -12.68 1 87.81 291 CYS B O 1
ATOM 6445 N N . ASN B 1 292 ? 10.109 -16.875 -14.234 1 89.5 292 ASN B N 1
ATOM 6446 C CA . ASN B 1 292 ? 9.523 -18.172 -14.594 1 89.5 292 ASN B CA 1
ATOM 6447 C C . ASN B 1 292 ? 10.445 -18.953 -15.516 1 89.5 292 ASN B C 1
ATOM 6449 O O . ASN B 1 292 ? 10.234 -20.156 -15.734 1 89.5 292 ASN B O 1
ATOM 6453 N N . THR B 1 293 ? 11.523 -18.297 -16.047 1 86.94 293 THR B N 1
ATOM 6454 C CA . THR B 1 293 ? 12.438 -18.953 -16.984 1 86.94 293 THR B CA 1
ATOM 6455 C C . THR B 1 293 ? 13.875 -18.844 -16.469 1 86.94 293 THR B C 1
ATOM 6457 O O . THR B 1 293 ? 14.82 -19.094 -17.234 1 86.94 293 THR B O 1
ATOM 6460 N N . ALA B 1 294 ? 14 -18.359 -15.234 1 83.5 294 ALA B N 1
ATOM 6461 C CA . ALA B 1 294 ? 15.32 -18.156 -14.641 1 83.5 294 ALA B CA 1
ATOM 6462 C C . ALA B 1 294 ? 16.188 -17.266 -15.523 1 83.5 294 ALA B C 1
ATOM 6464 O O . ALA B 1 294 ? 17.219 -17.703 -16.031 1 83.5 294 ALA B O 1
ATOM 6465 N N . GLY B 1 295 ? 15.781 -16.062 -15.664 1 84.62 295 GLY B N 1
ATOM 6466 C CA . GLY B 1 295 ? 16.531 -15.078 -16.438 1 84.62 295 GLY B CA 1
ATOM 6467 C C . GLY B 1 295 ? 16.578 -15.406 -17.922 1 84.62 295 GLY B C 1
ATOM 6468 O O . GLY B 1 295 ? 17.641 -15.289 -18.547 1 84.62 295 GLY B O 1
ATOM 6469 N N . PHE B 1 296 ? 15.523 -15.945 -18.375 1 87.5 296 PHE B N 1
ATOM 6470 C CA . PHE B 1 296 ? 15.352 -16.25 -19.781 1 87.5 296 PHE B CA 1
ATOM 6471 C C . PHE B 1 296 ? 16.344 -17.328 -20.234 1 87.5 296 PHE B C 1
ATOM 6473 O O . PHE B 1 296 ? 16.844 -17.281 -21.344 1 87.5 296 PHE B O 1
ATOM 6480 N N . SER B 1 297 ? 16.594 -18.25 -19.391 1 82.5 297 SER B N 1
ATOM 6481 C CA . SER B 1 297 ? 17.578 -19.297 -19.688 1 82.5 297 SER B CA 1
ATOM 6482 C C . SER B 1 297 ? 16.906 -20.562 -20.203 1 82.5 297 SER B C 1
ATOM 6484 O O . SER B 1 297 ? 17.516 -21.625 -20.25 1 82.5 297 SER B O 1
ATOM 6486 N N . VAL B 1 298 ? 15.641 -20.453 -20.5 1 83.5 298 VAL B N 1
ATOM 6487 C CA . VAL B 1 298 ? 14.945 -21.562 -21.141 1 83.5 298 VAL B CA 1
ATOM 6488 C C . VAL B 1 298 ? 15.492 -21.766 -22.562 1 83.5 298 VAL B C 1
ATOM 6490 O O . VAL B 1 298 ? 15.602 -20.812 -23.328 1 83.5 298 VAL B O 1
ATOM 6493 N N . HIS B 1 299 ? 15.93 -22.922 -22.828 1 83.81 299 HIS B N 1
ATOM 6494 C CA . HIS B 1 299 ? 16.422 -23.297 -24.141 1 83.81 299 HIS B CA 1
ATOM 6495 C C . HIS B 1 299 ? 15.68 -24.531 -24.672 1 83.81 299 HIS B C 1
ATOM 6497 O O . HIS B 1 299 ? 15.68 -25.578 -24.031 1 83.81 299 HIS B O 1
ATOM 6503 N N . LEU B 1 300 ? 14.992 -24.266 -25.781 1 84.5 300 LEU B N 1
ATOM 6504 C CA . LEU B 1 300 ? 14.305 -25.391 -26.406 1 84.5 300 LEU B CA 1
ATOM 6505 C C . LEU B 1 300 ? 15.156 -25.984 -27.531 1 84.5 300 LEU B C 1
ATOM 6507 O O . LEU B 1 300 ? 16 -25.297 -28.109 1 84.5 300 LEU B O 1
ATOM 6511 N N . GLY B 1 301 ? 15.023 -27.25 -27.719 1 77.62 301 GLY B N 1
ATOM 6512 C CA . GLY B 1 301 ? 15.805 -27.922 -28.75 1 77.62 301 GLY B CA 1
ATOM 6513 C C . GLY B 1 301 ? 15.758 -27.219 -30.094 1 77.62 301 GLY B C 1
ATOM 6514 O O . GLY B 1 301 ? 14.727 -26.641 -30.453 1 77.62 301 GLY B O 1
ATOM 6515 N N . HIS B 1 302 ? 16.984 -27.266 -30.75 1 78.44 302 HIS B N 1
ATOM 6516 C CA . HIS B 1 302 ? 17.047 -26.688 -32.094 1 78.44 302 HIS B CA 1
ATOM 6517 C C . HIS B 1 302 ? 16.062 -27.375 -33.031 1 78.44 302 HIS B C 1
ATOM 6519 O O . HIS B 1 302 ? 16.047 -28.609 -33.156 1 78.44 302 HIS B O 1
ATOM 6525 N N . GLY B 1 303 ? 15.133 -26.703 -33.5 1 85.75 303 GLY B N 1
ATOM 6526 C CA . GLY B 1 303 ? 14.18 -27.25 -34.469 1 85.75 303 GLY B CA 1
ATOM 6527 C C . GLY B 1 303 ? 12.953 -27.859 -33.812 1 85.75 303 GLY B C 1
ATOM 6528 O O . GLY B 1 303 ? 12.086 -28.406 -34.5 1 85.75 303 GLY B O 1
ATOM 6529 N N . ALA B 1 304 ? 12.945 -27.75 -32.5 1 92.94 304 ALA B N 1
ATOM 6530 C CA . ALA B 1 304 ? 11.789 -28.312 -31.797 1 92.94 304 ALA B CA 1
ATOM 6531 C C . ALA B 1 304 ? 10.508 -27.594 -32.219 1 92.94 304 ALA B C 1
ATOM 6533 O O . ALA B 1 304 ? 10.5 -26.375 -32.375 1 92.94 304 ALA B O 1
ATOM 6534 N N . THR B 1 305 ? 9.477 -28.391 -32.438 1 97.06 305 THR B N 1
ATOM 6535 C CA . THR B 1 305 ? 8.141 -27.828 -32.594 1 97.06 305 THR B CA 1
ATOM 6536 C C . THR B 1 305 ? 7.559 -27.453 -31.234 1 97.06 305 THR B C 1
ATOM 6538 O O . THR B 1 305 ? 7.57 -28.25 -30.297 1 97.06 305 THR B O 1
ATOM 6541 N N . VAL B 1 306 ? 7.113 -26.172 -31.156 1 97.38 306 VAL B N 1
ATOM 6542 C CA . VAL B 1 306 ? 6.504 -25.703 -29.906 1 97.38 306 VAL B CA 1
ATOM 6543 C C . VAL B 1 306 ? 5.035 -25.359 -30.156 1 97.38 306 VAL B C 1
ATOM 6545 O O . VAL B 1 306 ? 4.719 -24.562 -31.031 1 97.38 306 VAL B O 1
ATOM 6548 N N . VAL B 1 307 ? 4.168 -26 -29.391 1 98.44 307 VAL B N 1
ATOM 6549 C CA . VAL B 1 307 ? 2.742 -25.688 -29.406 1 98.44 307 VAL B CA 1
ATOM 6550 C C . VAL B 1 307 ? 2.352 -25.031 -28.078 1 98.44 307 VAL B C 1
ATOM 6552 O O . VAL B 1 307 ? 2.291 -25.719 -27.047 1 98.44 307 VAL B O 1
ATOM 6555 N N . ASP B 1 308 ? 2.141 -23.766 -28.078 1 97.88 308 ASP B N 1
ATOM 6556 C CA . ASP B 1 308 ? 1.829 -23 -26.875 1 97.88 308 ASP B CA 1
ATOM 6557 C C . ASP B 1 308 ? 0.337 -22.688 -26.797 1 97.88 308 ASP B C 1
ATOM 6559 O O . ASP B 1 308 ? -0.171 -21.875 -27.578 1 97.88 308 ASP B O 1
ATOM 6563 N N . PHE B 1 309 ? -0.373 -23.344 -25.875 1 98.44 309 PHE B N 1
ATOM 6564 C CA . PHE B 1 309 ? -1.805 -23.141 -25.688 1 98.44 309 PHE B CA 1
ATOM 6565 C C . PHE B 1 309 ? -2.07 -21.953 -24.766 1 98.44 309 PHE B C 1
ATOM 6567 O O . PHE B 1 309 ? -1.689 -21.969 -23.594 1 98.44 309 PHE B O 1
ATOM 6574 N N . GLN B 1 310 ? -2.75 -20.969 -25.281 1 97.69 310 GLN B N 1
ATOM 6575 C CA . GLN B 1 310 ? -3.072 -19.75 -24.531 1 97.69 310 GLN B CA 1
ATOM 6576 C C . GLN B 1 310 ? -4.582 -19.578 -24.375 1 97.69 310 GLN B C 1
ATOM 6578 O O . GLN B 1 310 ? -5.355 -20.375 -24.922 1 97.69 310 GLN B O 1
ATOM 6583 N N . ARG B 1 311 ? -4.996 -18.641 -23.641 1 97.25 311 ARG B N 1
ATOM 6584 C CA . ARG B 1 311 ? -6.406 -18.438 -23.312 1 97.25 311 ARG B CA 1
ATOM 6585 C C . ARG B 1 311 ? -7.234 -18.219 -24.578 1 97.25 311 ARG B C 1
ATOM 6587 O O . ARG B 1 311 ? -8.352 -18.734 -24.688 1 97.25 311 ARG B O 1
ATOM 6594 N N . PHE B 1 312 ? -6.574 -17.469 -25.594 1 97.19 312 PHE B N 1
ATOM 6595 C CA . PHE B 1 312 ? -7.391 -17.078 -26.734 1 97.19 312 PHE B CA 1
ATOM 6596 C C . PHE B 1 312 ? -6.801 -17.594 -28.047 1 97.19 312 PHE B C 1
ATOM 6598 O O . PHE B 1 312 ? -7.387 -17.438 -29.109 1 97.19 312 PHE B O 1
ATOM 6605 N N . CYS B 1 313 ? -5.645 -18.203 -27.938 1 97.56 313 CYS B N 1
ATOM 6606 C CA . CYS B 1 313 ? -5.004 -18.719 -29.141 1 97.56 313 CYS B CA 1
ATOM 6607 C C . CYS B 1 313 ? -4.035 -19.844 -28.828 1 97.56 313 CYS B C 1
ATOM 6609 O O . CYS B 1 313 ? -3.682 -20.047 -27.656 1 97.56 313 CYS B O 1
ATOM 6611 N N . THR B 1 314 ? -3.729 -20.594 -29.781 1 98.38 314 THR B N 1
ATOM 6612 C CA . THR B 1 314 ? -2.641 -21.562 -29.734 1 98.38 314 THR B CA 1
ATOM 6613 C C . THR B 1 314 ? -1.571 -21.234 -30.766 1 98.38 314 THR B C 1
ATOM 6615 O O . THR B 1 314 ? -1.877 -21.062 -31.953 1 98.38 314 THR B O 1
ATOM 6618 N N . LYS B 1 315 ? -0.397 -21.062 -30.297 1 97.75 315 LYS B N 1
ATOM 6619 C CA . LYS B 1 315 ? 0.717 -20.812 -31.203 1 97.75 315 LYS B CA 1
ATOM 6620 C C . LYS B 1 315 ? 1.438 -22.109 -31.562 1 97.75 315 LYS B C 1
ATOM 6622 O O . LYS B 1 315 ? 1.968 -22.797 -30.688 1 97.75 315 LYS B O 1
ATOM 6627 N N . PHE B 1 316 ? 1.325 -22.516 -32.812 1 97.81 316 PHE B N 1
ATOM 6628 C CA . PHE B 1 316 ? 2.107 -23.609 -33.375 1 97.81 316 PHE B CA 1
ATOM 6629 C C . PHE B 1 316 ? 3.361 -23.062 -34.062 1 97.81 316 PHE B C 1
ATOM 6631 O O . PHE B 1 316 ? 3.318 -22.672 -35.219 1 97.81 316 PHE B O 1
ATOM 6638 N N . ASN B 1 317 ? 4.492 -23.078 -33.312 1 95.88 317 ASN B N 1
ATOM 6639 C CA . ASN B 1 317 ? 5.68 -22.328 -33.688 1 95.88 317 ASN B CA 1
ATOM 6640 C C . ASN B 1 317 ? 5.355 -20.859 -33.938 1 95.88 317 ASN B C 1
ATOM 6642 O O . ASN B 1 317 ? 4.898 -20.156 -33.031 1 95.88 317 ASN B O 1
ATOM 6646 N N . GLU B 1 318 ? 5.391 -20.391 -35.188 1 93.19 318 GLU B N 1
ATOM 6647 C CA . GLU B 1 318 ? 5.137 -18.984 -35.469 1 93.19 318 GLU B CA 1
ATOM 6648 C C . GLU B 1 318 ? 3.707 -18.766 -35.969 1 93.19 318 GLU B C 1
ATOM 6650 O O . GLU B 1 318 ? 3.246 -17.625 -36.062 1 93.19 318 GLU B O 1
ATOM 6655 N N . GLU B 1 319 ? 3.002 -19.859 -36.125 1 96.81 319 GLU B N 1
ATOM 6656 C CA . GLU B 1 319 ? 1.636 -19.766 -36.625 1 96.81 319 GLU B CA 1
ATOM 6657 C C . GLU B 1 319 ? 0.629 -19.703 -35.469 1 96.81 319 GLU B C 1
ATOM 6659 O O . GLU B 1 319 ? 0.685 -20.516 -34.562 1 96.81 319 GLU B O 1
ATOM 6664 N N . SER B 1 320 ? -0.234 -18.75 -35.531 1 97.62 320 SER B N 1
ATOM 6665 C CA . SER B 1 320 ? -1.232 -18.578 -34.5 1 97.62 320 SER B CA 1
ATOM 6666 C C . SER B 1 320 ? -2.602 -19.078 -34.938 1 97.62 320 SER B C 1
ATOM 6668 O O . SER B 1 320 ? -3.057 -18.75 -36.031 1 97.62 320 SER B O 1
ATOM 6670 N N . PHE B 1 321 ? -3.256 -19.875 -34.125 1 98.19 321 PHE B N 1
ATOM 6671 C CA . PHE B 1 321 ? -4.609 -20.375 -34.344 1 98.19 321 PHE B CA 1
ATOM 6672 C C . PHE B 1 321 ? -5.566 -19.828 -33.312 1 98.19 321 PHE B C 1
ATOM 6674 O O . PHE B 1 321 ? -5.277 -19.875 -32.125 1 98.19 321 PHE B O 1
ATOM 6681 N N . GLU B 1 322 ? -6.672 -19.297 -33.75 1 97.12 322 GLU B N 1
ATOM 6682 C CA . GLU B 1 322 ? -7.695 -18.875 -32.812 1 97.12 322 GLU B CA 1
ATOM 6683 C C . GLU B 1 322 ? -8.336 -20.062 -32.125 1 97.12 322 GLU B C 1
ATOM 6685 O O . GLU B 1 322 ? -9.203 -20.734 -32.688 1 97.12 322 GLU B O 1
ATOM 6690 N N . SER B 1 323 ? -7.91 -20.344 -30.969 1 97.19 323 SER B N 1
ATOM 6691 C CA . SER B 1 323 ? -8.375 -21.469 -30.156 1 97.19 323 SER B CA 1
ATOM 6692 C C . SER B 1 323 ? -8.227 -21.156 -28.672 1 97.19 323 SER B C 1
ATOM 6694 O O . SER B 1 323 ? -7.258 -20.516 -28.25 1 97.19 323 SER B O 1
ATOM 6696 N N . LYS B 1 324 ? -9.25 -21.578 -27.938 1 97.94 324 LYS B N 1
ATOM 6697 C CA . LYS B 1 324 ? -9.242 -21.359 -26.484 1 97.94 324 LYS B CA 1
ATOM 6698 C C . LYS B 1 324 ? -8.758 -22.594 -25.75 1 97.94 324 LYS B C 1
ATOM 6700 O O . LYS B 1 324 ? -9.242 -23.703 -25.984 1 97.94 324 LYS B O 1
ATOM 6705 N N . ILE B 1 325 ? -7.859 -22.391 -24.828 1 98.06 325 ILE B N 1
ATOM 6706 C CA . ILE B 1 325 ? -7.203 -23.5 -24.141 1 98.06 325 ILE B CA 1
ATOM 6707 C C . ILE B 1 325 ? -8.25 -24.359 -23.438 1 98.06 325 ILE B C 1
ATOM 6709 O O . ILE B 1 325 ? -8.164 -25.594 -23.469 1 98.06 325 ILE B O 1
ATOM 6713 N N . THR B 1 326 ? -9.344 -23.781 -22.891 1 97.31 326 THR B N 1
ATOM 6714 C CA . THR B 1 326 ? -10.367 -24.5 -22.141 1 97.31 326 THR B CA 1
ATOM 6715 C C . THR B 1 326 ? -11.227 -25.344 -23.078 1 97.31 326 THR B C 1
ATOM 6717 O O . THR B 1 326 ? -11.875 -26.297 -22.641 1 97.31 326 THR B O 1
ATOM 6720 N N . GLN B 1 327 ? -11.203 -25.047 -24.328 1 97.44 327 GLN B N 1
ATOM 6721 C CA . GLN B 1 327 ? -12.055 -25.734 -25.281 1 97.44 327 GLN B CA 1
ATOM 6722 C C . GLN B 1 327 ? -11.25 -26.734 -26.109 1 97.44 327 GLN B C 1
ATOM 6724 O O . GLN B 1 327 ? -11.742 -27.797 -26.469 1 97.44 327 GLN B O 1
ATOM 6729 N N . ILE B 1 328 ? -9.992 -26.422 -26.406 1 98.12 328 ILE B N 1
ATOM 6730 C CA . ILE B 1 328 ? -9.188 -27.234 -27.328 1 98.12 328 ILE B CA 1
ATOM 6731 C C . ILE B 1 328 ? -8.617 -28.438 -26.594 1 98.12 328 ILE B C 1
ATOM 6733 O O . ILE B 1 328 ? -8.438 -29.5 -27.188 1 98.12 328 ILE B O 1
ATOM 6737 N N . LEU B 1 329 ? -8.305 -28.344 -25.266 1 98.19 329 LEU B N 1
ATOM 6738 C CA . LEU B 1 329 ? -7.602 -29.391 -24.531 1 98.19 329 LEU B CA 1
ATOM 6739 C C . LEU B 1 329 ? -8.453 -30.656 -24.453 1 98.19 329 LEU B C 1
ATOM 6741 O O . LEU B 1 329 ? -7.973 -31.75 -24.734 1 98.19 329 LEU B O 1
ATOM 6745 N N . PRO B 1 330 ? -9.781 -30.531 -24.094 1 97.94 330 PRO B N 1
ATOM 6746 C CA . PRO B 1 330 ? -10.594 -31.75 -24.062 1 97.94 330 PRO B CA 1
ATOM 6747 C C . PRO B 1 330 ? -10.758 -32.375 -25.453 1 97.94 330 PRO B C 1
ATOM 6749 O O . PRO B 1 330 ? -10.781 -33.625 -25.578 1 97.94 330 PRO B O 1
ATOM 6752 N N . LYS B 1 331 ? -10.828 -31.594 -26.5 1 98.25 331 LYS B N 1
ATOM 6753 C CA . LYS B 1 331 ? -10.938 -32.125 -27.859 1 98.25 331 LYS B CA 1
ATOM 6754 C C . LYS B 1 331 ? -9.656 -32.812 -28.297 1 98.25 331 LYS B C 1
ATOM 6756 O O . LYS B 1 331 ? -9.711 -33.875 -28.938 1 98.25 331 LYS B O 1
ATOM 6761 N N . LEU B 1 332 ? -8.555 -32.188 -27.984 1 98.44 332 LEU B N 1
ATOM 6762 C CA . LEU B 1 332 ? -7.262 -32.781 -28.297 1 98.44 332 LEU B CA 1
ATOM 6763 C C . LEU B 1 332 ? -7.094 -34.125 -27.594 1 98.44 332 LEU B C 1
ATOM 6765 O O . LEU B 1 332 ? -6.633 -35.094 -28.203 1 98.44 332 LEU B O 1
ATOM 6769 N N . THR B 1 333 ? -7.434 -34.219 -26.281 1 98.19 333 THR B N 1
ATOM 6770 C CA . THR B 1 333 ? -7.348 -35.438 -25.5 1 98.19 333 THR B CA 1
ATOM 6771 C C . THR B 1 333 ? -8.164 -36.562 -26.156 1 98.19 333 THR B C 1
ATOM 6773 O O . THR B 1 333 ? -7.68 -37.688 -26.297 1 98.19 333 THR B O 1
ATOM 6776 N N . ALA B 1 334 ? -9.344 -36.188 -26.578 1 97.88 334 ALA B N 1
ATOM 6777 C CA . ALA B 1 334 ? -10.219 -37.156 -27.25 1 97.88 334 ALA B CA 1
ATOM 6778 C C . ALA B 1 334 ? -9.609 -37.625 -28.562 1 97.88 334 ALA B C 1
ATOM 6780 O O . ALA B 1 334 ? -9.672 -38.812 -28.891 1 97.88 334 ALA B O 1
ATOM 6781 N N . ALA B 1 335 ? -9.055 -36.781 -29.297 1 97.94 335 ALA B N 1
ATOM 6782 C CA . ALA B 1 335 ? -8.453 -37.094 -30.578 1 97.94 335 ALA B CA 1
ATOM 6783 C C . ALA B 1 335 ? -7.25 -38.031 -30.406 1 97.94 335 ALA B C 1
ATOM 6785 O O . ALA B 1 335 ? -7.047 -38.938 -31.203 1 97.94 335 ALA B O 1
ATOM 6786 N N . ILE B 1 336 ? -6.426 -37.75 -29.422 1 97.06 336 ILE B N 1
ATOM 6787 C CA . ILE B 1 336 ? -5.262 -38.562 -29.156 1 97.06 336 ILE B CA 1
ATOM 6788 C C . ILE B 1 336 ? -5.707 -40 -28.781 1 97.06 336 ILE B C 1
ATOM 6790 O O . ILE B 1 336 ? -5.133 -40.969 -29.266 1 97.06 336 ILE B O 1
ATOM 6794 N N . ARG B 1 337 ? -6.734 -40.156 -28 1 95.62 337 ARG B N 1
ATOM 6795 C CA . ARG B 1 337 ? -7.246 -41.438 -27.562 1 95.62 337 ARG B CA 1
ATOM 6796 C C . ARG B 1 337 ? -7.82 -42.219 -28.75 1 95.62 337 ARG B C 1
ATOM 6798 O O . ARG B 1 337 ? -7.754 -43.438 -28.781 1 95.62 337 ARG B O 1
ATOM 6805 N N . ALA B 1 338 ? -8.289 -41.438 -29.688 1 95.44 338 ALA B N 1
ATOM 6806 C CA . ALA B 1 338 ? -8.93 -42.062 -30.844 1 95.44 338 ALA B CA 1
ATOM 6807 C C . ALA B 1 338 ? -7.898 -42.5 -31.875 1 95.44 338 ALA B C 1
ATOM 6809 O O . ALA B 1 338 ? -8.203 -43.281 -32.781 1 95.44 338 ALA B O 1
ATOM 6810 N N . ASP B 1 339 ? -6.766 -42.031 -31.734 1 92.75 339 ASP B N 1
ATOM 6811 C CA . ASP B 1 339 ? -5.707 -42.344 -32.688 1 92.75 339 ASP B CA 1
ATOM 6812 C C . ASP B 1 339 ? -4.992 -43.625 -32.281 1 92.75 339 ASP B C 1
ATOM 6814 O O . ASP B 1 339 ? -4.25 -43.656 -31.281 1 92.75 339 ASP B O 1
ATOM 6818 N N . ASP B 1 340 ? -5.031 -44.656 -33 1 84.62 340 ASP B N 1
ATOM 6819 C CA . ASP B 1 340 ? -4.504 -46 -32.656 1 84.62 340 ASP B CA 1
ATOM 6820 C C . ASP B 1 340 ? -2.984 -45.969 -32.531 1 84.62 340 ASP B C 1
ATOM 6822 O O . ASP B 1 340 ? -2.414 -46.656 -31.672 1 84.62 340 ASP B O 1
ATOM 6826 N N . GLY B 1 341 ? -2.352 -45.312 -33.375 1 82.81 341 GLY B N 1
ATOM 6827 C CA . GLY B 1 341 ? -0.901 -45.219 -33.344 1 82.81 341 GLY B CA 1
ATOM 6828 C C . GLY B 1 341 ? -0.372 -44.531 -32.094 1 82.81 341 GLY B C 1
ATOM 6829 O O . GLY B 1 341 ? 0.649 -44.969 -31.531 1 82.81 341 GLY B O 1
ATOM 6830 N N . LEU B 1 342 ? -1.009 -43.656 -31.578 1 85 342 LEU B N 1
ATOM 6831 C CA . LEU B 1 342 ? -0.561 -42.844 -30.438 1 85 342 LEU B CA 1
ATOM 6832 C C . LEU B 1 342 ? -0.987 -43.5 -29.125 1 85 342 LEU B C 1
ATOM 6834 O O . LEU B 1 342 ? -0.247 -43.469 -28.141 1 85 342 LEU B O 1
ATOM 6838 N N . ALA B 1 343 ? -2.047 -44.031 -29.078 1 75.75 343 ALA B N 1
ATOM 6839 C CA . ALA B 1 343 ? -2.594 -44.625 -27.859 1 75.75 343 ALA B CA 1
ATOM 6840 C C . ALA B 1 343 ? -1.696 -45.719 -27.344 1 75.75 343 ALA B C 1
ATOM 6842 O O . ALA B 1 343 ? -1.603 -45.969 -26.141 1 75.75 343 ALA B O 1
ATOM 6843 N N . GLY B 1 344 ? -0.983 -46.406 -28.172 1 69.06 344 GLY B N 1
ATOM 6844 C CA . GLY B 1 344 ? -0.165 -47.531 -27.812 1 69.06 344 GLY B CA 1
ATOM 6845 C C . GLY B 1 344 ? 1.275 -47.188 -27.516 1 69.06 344 GLY B C 1
ATOM 6846 O O . GLY B 1 344 ? 2.055 -48 -27.047 1 69.06 344 GLY B O 1
ATOM 6847 N N . ARG B 1 345 ? 1.589 -46 -27.641 1 74.56 345 ARG B N 1
ATOM 6848 C CA . ARG B 1 345 ? 2.979 -45.594 -27.469 1 74.56 345 ARG B CA 1
ATOM 6849 C C . ARG B 1 345 ? 3.309 -45.375 -26 1 74.56 345 ARG B C 1
ATOM 6851 O O . ARG B 1 345 ? 2.541 -44.719 -25.281 1 74.56 345 ARG B O 1
ATOM 6858 N N . THR B 1 346 ? 4.195 -46.188 -25.5 1 65.94 346 THR B N 1
ATOM 6859 C CA . THR B 1 346 ? 4.656 -46.031 -24.125 1 65.94 346 THR B CA 1
ATOM 6860 C C . THR B 1 346 ? 6.121 -45.594 -24.094 1 65.94 346 THR B C 1
ATOM 6862 O O . THR B 1 346 ? 6.926 -46.062 -24.891 1 65.94 346 THR B O 1
ATOM 6865 N N . ARG B 1 347 ? 6.273 -44.5 -23.391 1 69.81 347 ARG B N 1
ATOM 6866 C CA . ARG B 1 347 ? 7.656 -44.031 -23.281 1 69.81 347 ARG B CA 1
ATOM 6867 C C . ARG B 1 347 ? 8.188 -44.25 -21.859 1 69.81 347 ARG B C 1
ATOM 6869 O O . ARG B 1 347 ? 7.441 -44.156 -20.891 1 69.81 347 ARG B O 1
ATOM 6876 N N . ARG B 1 348 ? 9.391 -44.781 -21.828 1 62.69 348 ARG B N 1
ATOM 6877 C CA . ARG B 1 348 ? 10.055 -44.938 -20.531 1 62.69 348 ARG B CA 1
ATOM 6878 C C . ARG B 1 348 ? 10.562 -43.594 -20.016 1 62.69 348 ARG B C 1
ATOM 6880 O O . ARG B 1 348 ? 11.375 -42.938 -20.672 1 62.69 348 ARG B O 1
ATOM 6887 N N . ILE B 1 349 ? 9.953 -43.125 -18.938 1 74.38 349 ILE B N 1
ATOM 6888 C CA . ILE B 1 349 ? 10.312 -41.812 -18.406 1 74.38 349 ILE B CA 1
ATOM 6889 C C . ILE B 1 349 ? 11.055 -42 -17.078 1 74.38 349 ILE B C 1
ATOM 6891 O O . ILE B 1 349 ? 10.586 -42.719 -16.188 1 74.38 349 ILE B O 1
ATOM 6895 N N . LYS B 1 350 ? 12.336 -41.531 -17.141 1 64.81 350 LYS B N 1
ATOM 6896 C CA . LYS B 1 350 ? 13.102 -41.531 -15.898 1 64.81 350 LYS B CA 1
ATOM 6897 C C . LYS B 1 350 ? 12.609 -40.438 -14.961 1 64.81 350 LYS B C 1
ATOM 6899 O O . LYS B 1 350 ? 12.625 -39.25 -15.32 1 64.81 350 LYS B O 1
ATOM 6904 N N . GLN B 1 351 ? 12.109 -40.844 -13.844 1 67.38 351 GLN B N 1
ATOM 6905 C CA . GLN B 1 351 ? 11.586 -39.906 -12.859 1 67.38 351 GLN B CA 1
ATOM 6906 C C . GLN B 1 351 ? 12.711 -39.312 -12.023 1 67.38 351 GLN B C 1
ATOM 6908 O O . GLN B 1 351 ? 13.766 -39.906 -11.859 1 67.38 351 GLN B O 1
ATOM 6913 N N . GLN B 1 352 ? 12.508 -38.031 -11.711 1 65 352 GLN B N 1
ATOM 6914 C CA . GLN B 1 352 ? 13.422 -37.375 -10.766 1 65 352 GLN B CA 1
ATOM 6915 C C . GLN B 1 352 ? 13.5 -38.188 -9.461 1 65 352 GLN B C 1
ATOM 6917 O O . GLN B 1 352 ? 12.484 -38.656 -8.961 1 65 352 GLN B O 1
ATOM 6922 N N . GLN B 1 353 ? 14.75 -38.656 -9.234 1 61.22 353 GLN B N 1
ATOM 6923 C CA . GLN B 1 353 ? 14.93 -39.281 -7.926 1 61.22 353 GLN B CA 1
ATOM 6924 C C . GLN B 1 353 ? 15.344 -38.281 -6.879 1 61.22 353 GLN B C 1
ATOM 6926 O O . GLN B 1 353 ? 16.062 -37.312 -7.184 1 61.22 353 GLN B O 1
ATOM 6931 N N . ALA B 1 354 ? 14.648 -38.406 -5.742 1 60.12 354 ALA B N 1
ATOM 6932 C CA . ALA B 1 354 ? 15.039 -37.562 -4.633 1 60.12 354 ALA B CA 1
ATOM 6933 C C . ALA B 1 354 ? 16.531 -37.656 -4.352 1 60.12 354 ALA B C 1
ATOM 6935 O O . ALA B 1 354 ? 17.078 -38.781 -4.301 1 60.12 354 ALA B O 1
ATOM 6936 N N . GLN B 1 355 ? 17.219 -36.5 -4.559 1 59.78 355 GLN B N 1
ATOM 6937 C CA . GLN B 1 355 ? 18.641 -36.531 -4.285 1 59.78 355 GLN B CA 1
ATOM 6938 C C . GLN B 1 355 ? 18.922 -36.75 -2.801 1 59.78 355 GLN B C 1
ATOM 6940 O O . GLN B 1 355 ? 18.234 -36.188 -1.942 1 59.78 355 GLN B O 1
ATOM 6945 N N . GLU B 1 356 ? 19.672 -37.75 -2.551 1 64.56 356 GLU B N 1
ATOM 6946 C CA . GLU B 1 356 ? 20.141 -37.906 -1.179 1 64.56 356 GLU B CA 1
ATOM 6947 C C . GLU B 1 356 ? 21.078 -36.781 -0.772 1 64.56 356 GLU B C 1
ATOM 6949 O O . GLU B 1 356 ? 22.094 -36.531 -1.428 1 64.56 356 GLU B O 1
ATOM 6954 N N . ILE B 1 357 ? 20.594 -35.906 -0.018 1 70.44 357 ILE B N 1
ATOM 6955 C CA . ILE B 1 357 ? 21.422 -34.812 0.467 1 70.44 357 ILE B CA 1
ATOM 6956 C C . ILE B 1 357 ? 22 -35.156 1.838 1 70.44 357 ILE B C 1
ATOM 6958 O O . ILE B 1 357 ? 21.281 -35.656 2.705 1 70.44 357 ILE B O 1
ATOM 6962 N N . PRO B 1 358 ? 23.375 -35.062 1.973 1 78.06 358 PRO B N 1
ATOM 6963 C CA . PRO B 1 358 ? 23.938 -35.25 3.314 1 78.06 358 PRO B CA 1
ATOM 6964 C C . PRO B 1 358 ? 23.25 -34.344 4.355 1 78.06 358 PRO B C 1
ATOM 6966 O O . PRO B 1 358 ? 22.812 -33.25 4.035 1 78.06 358 PRO B O 1
ATOM 6969 N N . THR B 1 359 ? 23.156 -34.906 5.496 1 85.69 359 THR B N 1
ATOM 6970 C CA . THR B 1 359 ? 22.5 -34.188 6.582 1 85.69 359 THR B CA 1
ATOM 6971 C C . THR B 1 359 ? 23.484 -33.219 7.242 1 85.69 359 THR B C 1
ATOM 6973 O O . THR B 1 359 ? 24.344 -33.625 8.023 1 85.69 359 THR B O 1
ATOM 6976 N N . PRO B 1 360 ? 23.328 -31.984 6.934 1 89.44 360 PRO B N 1
ATOM 6977 C CA . PRO B 1 360 ? 24.203 -31.016 7.594 1 89.44 360 PRO B CA 1
ATOM 6978 C C . PRO B 1 360 ? 23.812 -30.75 9.047 1 89.44 360 PRO B C 1
ATOM 6980 O O . PRO B 1 360 ? 22.75 -31.203 9.492 1 89.44 360 PRO B O 1
ATOM 6983 N N . THR B 1 361 ? 24.688 -30.109 9.766 1 92.31 361 THR B N 1
ATOM 6984 C CA . THR B 1 361 ? 24.391 -29.766 11.148 1 92.31 361 THR B CA 1
ATOM 6985 C C . THR B 1 361 ? 23.359 -28.625 11.211 1 92.31 361 THR B C 1
ATOM 6987 O O . THR B 1 361 ? 22.375 -28.719 11.945 1 92.31 361 THR B O 1
ATOM 6990 N N . SER B 1 362 ? 23.672 -27.562 10.438 1 95.5 362 SER B N 1
ATOM 6991 C CA . SER B 1 362 ? 22.75 -26.438 10.352 1 95.5 362 SER B CA 1
ATOM 6992 C C . SER B 1 362 ? 21.797 -26.578 9.164 1 95.5 362 SER B C 1
ATOM 6994 O O . SER B 1 362 ? 22.156 -27.203 8.164 1 95.5 362 SER B O 1
ATOM 6996 N N . ILE B 1 363 ? 20.656 -26.047 9.32 1 96.56 363 ILE B N 1
ATOM 6997 C CA . ILE B 1 363 ? 19.672 -26.109 8.234 1 96.56 363 ILE B CA 1
ATOM 6998 C C . ILE B 1 363 ? 20.219 -25.359 7.02 1 96.56 363 ILE B C 1
ATOM 7000 O O . ILE B 1 363 ? 20.656 -24.219 7.129 1 96.56 363 ILE B O 1
ATOM 7004 N N . THR B 1 364 ? 20.266 -25.984 5.93 1 95.44 364 THR B N 1
ATOM 7005 C CA . THR B 1 364 ? 20.547 -25.375 4.637 1 95.44 364 THR B CA 1
ATOM 7006 C C . THR B 1 364 ? 19.328 -25.453 3.719 1 95.44 364 THR B C 1
ATOM 7008 O O . THR B 1 364 ? 18.438 -26.266 3.932 1 95.44 364 THR B O 1
ATOM 7011 N N . GLN B 1 365 ? 19.328 -24.625 2.764 1 94.69 365 GLN B N 1
ATOM 7012 C CA . GLN B 1 365 ? 18.219 -24.625 1.81 1 94.69 365 GLN B CA 1
ATOM 7013 C C . GLN B 1 365 ? 18.094 -25.984 1.13 1 94.69 365 GLN B C 1
ATOM 7015 O O . GLN B 1 365 ? 16.969 -26.5 0.961 1 94.69 365 GLN B O 1
ATOM 7020 N N . ASP B 1 366 ? 19.203 -26.562 0.707 1 92.31 366 ASP B N 1
ATOM 7021 C CA . ASP B 1 366 ? 19.156 -27.859 0.033 1 92.31 366 ASP B CA 1
ATOM 7022 C C . ASP B 1 366 ? 18.547 -28.922 0.94 1 92.31 366 ASP B C 1
ATOM 7024 O O . ASP B 1 366 ? 17.688 -29.703 0.505 1 92.31 366 ASP B O 1
ATOM 7028 N N . TYR B 1 367 ? 18.969 -28.922 2.158 1 93.94 367 TYR B N 1
ATOM 7029 C CA . TYR B 1 367 ? 18.422 -29.891 3.104 1 93.94 367 TYR B CA 1
ATOM 7030 C C . TYR B 1 367 ? 16.938 -29.625 3.361 1 93.94 367 TYR B C 1
ATOM 7032 O O . TYR B 1 367 ? 16.125 -30.562 3.398 1 93.94 367 TYR B O 1
ATOM 7040 N N . LEU B 1 368 ? 16.594 -28.406 3.602 1 95.62 368 LEU B N 1
ATOM 7041 C CA . LEU B 1 368 ? 15.242 -28 3.932 1 95.62 368 LEU B CA 1
ATOM 7042 C C . LEU B 1 368 ? 14.25 -28.516 2.893 1 95.62 368 LEU B C 1
ATOM 7044 O O . LEU B 1 368 ? 13.266 -29.172 3.238 1 95.62 368 LEU B O 1
ATOM 7048 N N . TRP B 1 369 ? 14.477 -28.266 1.643 1 93.69 369 TRP B N 1
ATOM 7049 C CA . TRP B 1 369 ? 13.516 -28.578 0.588 1 93.69 369 TRP B CA 1
ATOM 7050 C C . TRP B 1 369 ? 13.438 -30.078 0.342 1 93.69 369 TRP B C 1
ATOM 7052 O O . TRP B 1 369 ? 12.359 -30.609 0.068 1 93.69 369 TRP B O 1
ATOM 7062 N N . ALA B 1 370 ? 14.539 -30.75 0.457 1 91.06 370 ALA B N 1
ATOM 7063 C CA . ALA B 1 370 ? 14.5 -32.188 0.392 1 91.06 370 ALA B CA 1
ATOM 7064 C C . ALA B 1 370 ? 13.641 -32.781 1.512 1 91.06 370 ALA B C 1
ATOM 7066 O O . ALA B 1 370 ? 12.859 -33.688 1.286 1 91.06 370 ALA B O 1
ATOM 7067 N N . ARG B 1 371 ? 13.773 -32.219 2.676 1 93.25 371 ARG B N 1
ATOM 7068 C CA . ARG B 1 371 ? 13.055 -32.719 3.84 1 93.25 371 ARG B CA 1
ATOM 7069 C C . ARG B 1 371 ? 11.562 -32.375 3.746 1 93.25 371 ARG B C 1
ATOM 7071 O O . ARG B 1 371 ? 10.719 -33.156 4.203 1 93.25 371 ARG B O 1
ATOM 7078 N N . ILE B 1 372 ? 11.195 -31.234 3.213 1 94.56 372 ILE B N 1
ATOM 7079 C CA . ILE B 1 372 ? 9.82 -30.797 3.076 1 94.56 372 ILE B CA 1
ATOM 7080 C C . ILE B 1 372 ? 9.055 -31.75 2.17 1 94.56 372 ILE B C 1
ATOM 7082 O O . ILE B 1 372 ? 7.844 -31.938 2.328 1 94.56 372 ILE B O 1
ATOM 7086 N N . SER B 1 373 ? 9.711 -32.438 1.195 1 90.69 373 SER B N 1
ATOM 7087 C CA . SER B 1 373 ? 9.07 -33.375 0.301 1 90.69 373 SER B CA 1
ATOM 7088 C C . SER B 1 373 ? 8.367 -34.5 1.086 1 90.69 373 SER B C 1
ATOM 7090 O O . SER B 1 373 ? 7.34 -35 0.649 1 90.69 373 SER B O 1
ATOM 7092 N N . SER B 1 374 ? 8.914 -34.812 2.248 1 90.31 374 SER B N 1
ATOM 7093 C CA . SER B 1 374 ? 8.328 -35.875 3.064 1 90.31 374 SER B CA 1
ATOM 7094 C C . SER B 1 374 ? 7.352 -35.312 4.086 1 90.31 374 SER B C 1
ATOM 7096 O O . SER B 1 374 ? 6.727 -36.062 4.836 1 90.31 374 SER B O 1
ATOM 7098 N N . PHE B 1 375 ? 7.246 -34.031 4.133 1 94.19 375 PHE B N 1
ATOM 7099 C CA . PHE B 1 375 ? 6.387 -33.375 5.113 1 94.19 375 PHE B CA 1
ATOM 7100 C C . PHE B 1 375 ? 4.992 -33.156 4.543 1 94.19 375 PHE B C 1
ATOM 7102 O O . PHE B 1 375 ? 3.994 -33.312 5.242 1 94.19 375 PHE B O 1
ATOM 7109 N N . ASN B 1 376 ? 4.875 -32.719 3.316 1 93.75 376 ASN B N 1
ATOM 7110 C CA . ASN B 1 376 ? 3.592 -32.406 2.697 1 93.75 376 ASN B CA 1
ATOM 7111 C C . ASN B 1 376 ? 2.676 -33.625 2.652 1 93.75 376 ASN B C 1
ATOM 7113 O O . ASN B 1 376 ? 3.145 -34.75 2.516 1 93.75 376 ASN B O 1
ATOM 7117 N N . SER B 1 377 ? 1.402 -33.375 2.795 1 93.81 377 SER B N 1
ATOM 7118 C CA . SER B 1 377 ? 0.395 -34.438 2.807 1 93.81 377 SER B CA 1
ATOM 7119 C C . SER B 1 377 ? -0.738 -34.125 1.834 1 93.81 377 SER B C 1
ATOM 7121 O O . SER B 1 377 ? -0.994 -32.969 1.517 1 93.81 377 SER B O 1
ATOM 7123 N N . PRO B 1 378 ? -1.379 -35.188 1.367 1 94 378 PRO B N 1
ATOM 7124 C CA . PRO B 1 378 ? -2.566 -34.938 0.548 1 94 378 PRO B CA 1
ATOM 7125 C C . PRO B 1 378 ? -3.57 -34 1.231 1 94 378 PRO B C 1
ATOM 7127 O O . PRO B 1 378 ? -3.805 -34.125 2.436 1 94 378 PRO B O 1
ATOM 7130 N N . GLY B 1 379 ? -4.055 -33.062 0.463 1 92.31 379 GLY B N 1
ATOM 7131 C CA . GLY B 1 379 ? -5.008 -32.125 1.007 1 92.31 379 GLY B CA 1
ATOM 7132 C C . GLY B 1 379 ? -4.363 -30.812 1.466 1 92.31 379 GLY B C 1
ATOM 7133 O O . GLY B 1 379 ? -5.055 -29.875 1.855 1 92.31 379 GLY B O 1
ATOM 7134 N N . ASP B 1 380 ? -3.059 -30.75 1.382 1 96.81 380 ASP B N 1
ATOM 7135 C CA . ASP B 1 380 ? -2.377 -29.5 1.694 1 96.81 380 ASP B CA 1
ATOM 7136 C C . ASP B 1 380 ? -2.605 -28.469 0.598 1 96.81 380 ASP B C 1
ATOM 7138 O O . ASP B 1 380 ? -2.705 -28.812 -0.581 1 96.81 380 ASP B O 1
ATOM 7142 N N . LEU B 1 381 ? -2.803 -27.281 0.984 1 97.62 381 LEU B N 1
ATOM 7143 C CA . LEU B 1 381 ? -2.754 -26.109 0.112 1 97.62 381 LEU B CA 1
ATOM 7144 C C . LEU B 1 381 ? -1.515 -25.266 0.398 1 97.62 381 LEU B C 1
ATOM 7146 O O . LEU B 1 381 ? -1.371 -24.719 1.492 1 97.62 381 LEU B O 1
ATOM 7150 N N . VAL B 1 382 ? -0.606 -25.172 -0.569 1 98.38 382 VAL B N 1
ATOM 7151 C CA . VAL B 1 382 ? 0.707 -24.578 -0.331 1 98.38 382 VAL B CA 1
ATOM 7152 C C . VAL B 1 382 ? 0.818 -23.25 -1.075 1 98.38 382 VAL B C 1
ATOM 7154 O O . VAL B 1 382 ? 0.324 -23.125 -2.197 1 98.38 382 VAL B O 1
ATOM 7157 N N . ILE B 1 383 ? 1.4 -22.281 -0.479 1 98.44 383 ILE B N 1
ATOM 7158 C CA . ILE B 1 383 ? 1.748 -21.031 -1.15 1 98.44 383 ILE B CA 1
ATOM 7159 C C . ILE B 1 383 ? 3.18 -20.641 -0.793 1 98.44 383 ILE B C 1
ATOM 7161 O O . ILE B 1 383 ? 3.609 -20.812 0.35 1 98.44 383 ILE B O 1
ATOM 7165 N N . THR B 1 384 ? 3.918 -20.188 -1.74 1 98.06 384 THR B N 1
ATOM 7166 C CA . THR B 1 384 ? 5.305 -19.781 -1.549 1 98.06 384 THR B CA 1
ATOM 7167 C C . THR B 1 384 ? 5.492 -18.312 -1.926 1 98.06 384 THR B C 1
ATOM 7169 O O . THR B 1 384 ? 4.828 -17.812 -2.838 1 98.06 384 THR B O 1
ATOM 7172 N N . GLU B 1 385 ? 6.383 -17.672 -1.212 1 97.88 385 GLU B N 1
ATOM 7173 C CA . GLU B 1 385 ? 6.742 -16.281 -1.437 1 97.88 385 GLU B CA 1
ATOM 7174 C C . GLU B 1 385 ? 7.859 -16.156 -2.471 1 97.88 385 GLU B C 1
ATOM 7176 O O . GLU B 1 385 ? 8.703 -17.047 -2.586 1 97.88 385 GLU B O 1
ATOM 7181 N N . THR B 1 386 ? 7.848 -15.047 -3.213 1 94.06 386 THR B N 1
ATOM 7182 C CA . THR B 1 386 ? 8.945 -14.719 -4.113 1 94.06 386 THR B CA 1
ATOM 7183 C C . THR B 1 386 ? 10.281 -14.727 -3.369 1 94.06 386 THR B C 1
ATOM 7185 O O . THR B 1 386 ? 10.383 -14.172 -2.271 1 94.06 386 THR B O 1
ATOM 7188 N N . GLY B 1 387 ? 11.219 -15.32 -3.93 1 92.06 387 GLY B N 1
ATOM 7189 C CA . GLY B 1 387 ? 12.539 -15.445 -3.32 1 92.06 387 GLY B CA 1
ATOM 7190 C C . GLY B 1 387 ? 13.016 -16.875 -3.23 1 92.06 387 GLY B C 1
ATOM 7191 O O . GLY B 1 387 ? 12.734 -17.688 -4.113 1 92.06 387 GLY B O 1
ATOM 7192 N N . THR B 1 388 ? 13.75 -17.203 -2.15 1 93.5 388 THR B N 1
ATOM 7193 C CA . THR B 1 388 ? 14.352 -18.531 -2.027 1 93.5 388 THR B CA 1
ATOM 7194 C C . THR B 1 388 ? 13.281 -19.594 -1.804 1 93.5 388 THR B C 1
ATOM 7196 O O . THR B 1 388 ? 13.43 -20.734 -2.242 1 93.5 388 THR B O 1
ATOM 7199 N N . SER B 1 389 ? 12.18 -19.203 -1.187 1 95.25 389 SER B N 1
ATOM 7200 C CA . SER B 1 389 ? 11.133 -20.172 -0.908 1 95.25 389 SER B CA 1
ATOM 7201 C C . SER B 1 389 ? 10.469 -20.656 -2.193 1 95.25 389 SER B C 1
ATOM 7203 O O . SER B 1 389 ? 10.148 -21.828 -2.332 1 95.25 389 SER B O 1
ATOM 7205 N N . GLN B 1 390 ? 10.258 -19.766 -3.113 1 93.38 390 GLN B N 1
ATOM 7206 C CA . GLN B 1 390 ? 9.617 -20.094 -4.383 1 93.38 390 GLN B CA 1
ATOM 7207 C C . GLN B 1 390 ? 10.5 -21.016 -5.219 1 93.38 390 GLN B C 1
ATOM 7209 O O . GLN B 1 390 ? 10.031 -22.031 -5.738 1 93.38 390 GLN B O 1
ATOM 7214 N N . PHE B 1 391 ? 11.75 -20.688 -5.324 1 89.88 391 PHE B N 1
ATOM 7215 C CA . PHE B 1 391 ? 12.68 -21.469 -6.129 1 89.88 391 PHE B CA 1
ATOM 7216 C C . PHE B 1 391 ? 13 -22.797 -5.453 1 89.88 391 PHE B C 1
ATOM 7218 O O . PHE B 1 391 ? 13.102 -23.828 -6.117 1 89.88 391 PHE B O 1
ATOM 7225 N N . GLY B 1 392 ? 13.195 -22.703 -4.191 1 91.81 392 GLY B N 1
ATOM 7226 C CA . GLY B 1 392 ? 13.477 -23.922 -3.445 1 91.81 392 GLY B CA 1
ATOM 7227 C C . GLY B 1 392 ? 12.344 -24.938 -3.504 1 91.81 392 GLY B C 1
ATOM 7228 O O . GLY B 1 392 ? 12.578 -26.125 -3.723 1 91.81 392 GLY B O 1
ATOM 7229 N N . PHE B 1 393 ? 11.148 -24.484 -3.373 1 93.69 393 PHE B N 1
ATOM 7230 C CA . PHE B 1 393 ? 10 -25.375 -3.326 1 93.69 393 PHE B CA 1
ATOM 7231 C C . PHE B 1 393 ? 9.773 -26.047 -4.676 1 93.69 393 PHE B C 1
ATOM 7233 O O . PHE B 1 393 ? 9.133 -27.094 -4.758 1 93.69 393 PHE B O 1
ATOM 7240 N N . ASN B 1 394 ? 10.242 -25.438 -5.723 1 88.38 394 ASN B N 1
ATOM 7241 C CA . ASN B 1 394 ? 10.07 -26.016 -7.051 1 88.38 394 ASN B CA 1
ATOM 7242 C C . ASN B 1 394 ? 10.711 -27.406 -7.145 1 88.38 394 ASN B C 1
ATOM 7244 O O . ASN B 1 394 ? 10.32 -28.219 -7.984 1 88.38 394 ASN B O 1
ATOM 7248 N N . SER B 1 395 ? 11.719 -27.656 -6.305 1 85.25 395 SER B N 1
ATOM 7249 C CA . SER B 1 395 ? 12.406 -28.953 -6.324 1 85.25 395 SER B CA 1
ATOM 7250 C C . SER B 1 395 ? 11.719 -29.953 -5.406 1 85.25 395 SER B C 1
ATOM 7252 O O . SER B 1 395 ? 12.086 -31.125 -5.375 1 85.25 395 SER B O 1
ATOM 7254 N N . VAL B 1 396 ? 10.75 -29.5 -4.66 1 90.81 396 VAL B N 1
ATOM 7255 C CA . VAL B 1 396 ? 10.039 -30.359 -3.709 1 90.81 396 VAL B CA 1
ATOM 7256 C C . VAL B 1 396 ? 9.086 -31.281 -4.457 1 90.81 396 VAL B C 1
ATOM 7258 O O . VAL B 1 396 ? 8.414 -30.859 -5.398 1 90.81 396 VAL B O 1
ATOM 7261 N N . LEU B 1 397 ? 9.062 -32.562 -4.145 1 90.62 397 LEU B N 1
ATOM 7262 C CA . LEU B 1 397 ? 8.039 -33.469 -4.645 1 90.62 397 LEU B CA 1
ATOM 7263 C C . LEU B 1 397 ? 6.789 -33.438 -3.771 1 90.62 397 LEU B C 1
ATOM 7265 O O . LEU B 1 397 ? 6.879 -33.531 -2.545 1 90.62 397 LEU B O 1
ATOM 7269 N N . ILE B 1 398 ? 5.668 -33.25 -4.395 1 93.81 398 ILE B N 1
ATOM 7270 C CA . ILE B 1 398 ? 4.445 -33.094 -3.617 1 93.81 398 ILE B CA 1
ATOM 7271 C C . ILE B 1 398 ? 3.545 -34.312 -3.834 1 93.81 398 ILE B C 1
ATOM 7273 O O . ILE B 1 398 ? 3.492 -34.875 -4.938 1 93.81 398 ILE B O 1
ATOM 7277 N N . PRO B 1 399 ? 2.82 -34.812 -2.834 1 93.81 399 PRO B N 1
ATOM 7278 C CA . PRO B 1 399 ? 1.867 -35.906 -2.992 1 93.81 399 PRO B CA 1
ATOM 7279 C C . PRO B 1 399 ? 0.63 -35.5 -3.791 1 93.81 399 PRO B C 1
ATOM 7281 O O . PRO B 1 399 ? 0.454 -34.312 -4.113 1 93.81 399 PRO B O 1
ATOM 7284 N N . PRO B 1 400 ? -0.141 -36.5 -4.121 1 92.12 400 PRO B N 1
ATOM 7285 C CA . PRO B 1 400 ? -1.372 -36.188 -4.852 1 92.12 400 PRO B CA 1
ATOM 7286 C C . PRO B 1 400 ? -2.303 -35.25 -4.074 1 92.12 400 PRO B C 1
ATOM 7288 O O . PRO B 1 400 ? -2.332 -35.312 -2.842 1 92.12 400 PRO B O 1
ATOM 7291 N N . ASP B 1 401 ? -3.018 -34.438 -4.742 1 91.94 401 ASP B N 1
ATOM 7292 C CA . ASP B 1 401 ? -4.098 -33.594 -4.223 1 91.94 401 ASP B CA 1
ATOM 7293 C C . ASP B 1 401 ? -3.543 -32.406 -3.449 1 91.94 401 ASP B C 1
ATOM 7295 O O . ASP B 1 401 ? -4.254 -31.797 -2.646 1 91.94 401 ASP B O 1
ATOM 7299 N N . VAL B 1 402 ? -2.252 -32.188 -3.598 1 95.5 402 VAL B N 1
ATOM 7300 C CA . VAL B 1 402 ? -1.676 -30.938 -3.098 1 95.5 402 VAL B CA 1
ATOM 7301 C C . VAL B 1 402 ? -1.742 -29.859 -4.184 1 95.5 402 VAL B C 1
ATOM 7303 O O . VAL B 1 402 ? -1.451 -30.125 -5.348 1 95.5 402 VAL B O 1
ATOM 7306 N N . LYS B 1 403 ? -2.215 -28.703 -3.828 1 95.38 403 LYS B N 1
ATOM 7307 C CA . LYS B 1 403 ? -2.191 -27.547 -4.715 1 95.38 403 LYS B CA 1
ATOM 7308 C C . LYS B 1 403 ? -1.14 -26.531 -4.273 1 95.38 403 LYS B C 1
ATOM 7310 O O . LYS B 1 403 ? -0.861 -26.406 -3.08 1 95.38 403 LYS B O 1
ATOM 7315 N N . VAL B 1 404 ? -0.539 -25.891 -5.254 1 97.31 404 VAL B N 1
ATOM 7316 C CA . VAL B 1 404 ? 0.529 -24.938 -4.98 1 97.31 404 VAL B CA 1
ATOM 7317 C C . VAL B 1 404 ? 0.278 -23.656 -5.754 1 97.31 404 VAL B C 1
ATOM 7319 O O . VAL B 1 404 ? -0.061 -23.688 -6.938 1 97.31 404 VAL B O 1
ATOM 7322 N N . TRP B 1 405 ? 0.357 -22.578 -5.051 1 97.19 405 TRP B N 1
ATOM 7323 C CA . TRP B 1 405 ? 0.27 -21.266 -5.691 1 97.19 405 TRP B CA 1
ATOM 7324 C C . TRP B 1 405 ? 1.505 -20.422 -5.383 1 97.19 405 TRP B C 1
ATOM 7326 O O . TRP B 1 405 ? 2.135 -20.594 -4.336 1 97.19 405 TRP B O 1
ATOM 7336 N N . THR B 1 406 ? 1.877 -19.562 -6.285 1 96.12 406 THR B N 1
ATOM 7337 C CA . THR B 1 406 ? 2.938 -18.562 -6.141 1 96.12 406 THR B CA 1
ATOM 7338 C C . THR B 1 406 ? 2.723 -17.406 -7.102 1 96.12 406 THR B C 1
ATOM 7340 O O . THR B 1 406 ? 1.721 -17.359 -7.816 1 96.12 406 THR B O 1
ATOM 7343 N N . GLN B 1 407 ? 3.512 -16.375 -7 1 95.06 407 GLN B N 1
ATOM 7344 C CA . GLN B 1 407 ? 3.553 -15.25 -7.938 1 95.06 407 GLN B CA 1
ATOM 7345 C C . GLN B 1 407 ? 4.941 -15.094 -8.547 1 95.06 407 GLN B C 1
ATOM 7347 O O . GLN B 1 407 ? 5.934 -14.984 -7.82 1 95.06 407 GLN B O 1
ATOM 7352 N N . ALA B 1 408 ? 5.039 -15.102 -9.875 1 91.56 408 ALA B N 1
ATOM 7353 C CA . ALA B 1 408 ? 6.379 -15.164 -10.445 1 91.56 408 ALA B CA 1
ATOM 7354 C C . ALA B 1 408 ? 6.586 -14.07 -11.484 1 91.56 408 ALA B C 1
ATOM 7356 O O . ALA B 1 408 ? 7.719 -13.789 -11.883 1 91.56 408 ALA B O 1
ATOM 7357 N N . VAL B 1 409 ? 5.559 -13.43 -11.953 1 93.06 409 VAL B N 1
ATOM 7358 C CA . VAL B 1 409 ? 5.707 -12.375 -12.945 1 93.06 409 VAL B CA 1
ATOM 7359 C C . VAL B 1 409 ? 5.777 -11.016 -12.25 1 93.06 409 VAL B C 1
ATOM 7361 O O . VAL B 1 409 ? 6.699 -10.234 -12.492 1 93.06 409 VAL B O 1
ATOM 7364 N N . TRP B 1 410 ? 4.801 -10.789 -11.398 1 96.06 410 TRP B N 1
ATOM 7365 C CA . TRP B 1 410 ? 4.762 -9.547 -10.633 1 96.06 410 TRP B CA 1
ATOM 7366 C C . TRP B 1 410 ? 5.883 -9.516 -9.602 1 96.06 410 TRP B C 1
ATOM 7368 O O . TRP B 1 410 ? 6.547 -8.492 -9.43 1 96.06 410 TRP B O 1
ATOM 7378 N N . GLY B 1 411 ? 6.082 -10.656 -8.977 1 94.88 411 GLY B N 1
ATOM 7379 C CA . GLY B 1 411 ? 7.203 -10.828 -8.062 1 94.88 411 GLY B CA 1
ATOM 7380 C C . GLY B 1 411 ? 7.199 -9.828 -6.922 1 94.88 411 GLY B C 1
ATOM 7381 O O . GLY B 1 411 ? 8.258 -9.352 -6.5 1 94.88 411 GLY B O 1
ATOM 7382 N N . SER B 1 412 ? 6.113 -9.367 -6.41 1 96.38 412 SER B N 1
ATOM 7383 C CA . SER B 1 412 ? 6.031 -8.477 -5.258 1 96.38 412 SER B CA 1
ATOM 7384 C C . SER B 1 412 ? 6.273 -9.242 -3.957 1 96.38 412 SER B C 1
ATOM 7386 O O . SER B 1 412 ? 5.5 -10.133 -3.6 1 96.38 412 SER B O 1
ATOM 7388 N N . ILE B 1 413 ? 7.309 -8.883 -3.291 1 96.25 413 ILE B N 1
ATOM 7389 C CA . ILE B 1 413 ? 7.5 -9.531 -2 1 96.25 413 ILE B CA 1
ATOM 7390 C C . ILE B 1 413 ? 6.484 -9 -0.994 1 96.25 413 ILE B C 1
ATOM 7392 O O . ILE B 1 413 ? 6.039 -7.855 -1.102 1 96.25 413 ILE B O 1
ATOM 7396 N N . GLY B 1 414 ? 6.145 -9.852 -0.014 1 97.56 414 GLY B N 1
ATOM 7397 C CA . GLY B 1 414 ? 5.07 -9.555 0.924 1 97.56 414 GLY B CA 1
ATOM 7398 C C . GLY B 1 414 ? 3.719 -10.062 0.466 1 97.56 414 GLY B C 1
ATOM 7399 O O . GLY B 1 414 ? 2.729 -9.945 1.189 1 97.56 414 GLY B O 1
ATOM 7400 N N . TYR B 1 415 ? 3.664 -10.664 -0.669 1 98.5 415 TYR B N 1
ATOM 7401 C CA . TYR B 1 415 ? 2.455 -11.133 -1.341 1 98.5 415 TYR B CA 1
ATOM 7402 C C . TYR B 1 415 ? 1.885 -12.359 -0.643 1 98.5 415 TYR B C 1
ATOM 7404 O O . TYR B 1 415 ? 0.68 -12.438 -0.39 1 98.5 415 TYR B O 1
ATOM 7412 N N . ALA B 1 416 ? 2.646 -13.32 -0.292 1 98.69 416 ALA B N 1
ATOM 7413 C CA . ALA B 1 416 ? 2.232 -14.688 -0.009 1 98.69 416 ALA B CA 1
ATOM 7414 C C . ALA B 1 416 ? 1.385 -14.758 1.258 1 98.69 416 ALA B C 1
ATOM 7416 O O . ALA B 1 416 ? 0.415 -15.516 1.324 1 98.69 416 ALA B O 1
ATOM 7417 N N . ALA B 1 417 ? 1.765 -13.984 2.303 1 98.62 417 ALA B N 1
ATOM 7418 C CA . ALA B 1 417 ? 1 -14.047 3.547 1 98.62 417 ALA B CA 1
ATOM 7419 C C . ALA B 1 417 ? -0.431 -13.562 3.334 1 98.62 417 ALA B C 1
ATOM 7421 O O . ALA B 1 417 ? -1.382 -14.18 3.814 1 98.62 417 ALA B O 1
ATOM 7422 N N . GLY B 1 418 ? -0.573 -12.461 2.633 1 98.56 418 GLY B N 1
ATOM 7423 C CA . GLY B 1 418 ? -1.907 -11.977 2.316 1 98.56 418 GLY B CA 1
ATOM 7424 C C . GLY B 1 418 ? -2.695 -12.93 1.442 1 98.56 418 GLY B C 1
ATOM 7425 O O . GLY B 1 418 ? -3.877 -13.18 1.694 1 98.56 418 GLY B O 1
ATOM 7426 N N . ALA B 1 419 ? -2.033 -13.445 0.409 1 98.75 419 ALA B N 1
ATOM 7427 C CA . ALA B 1 419 ? -2.686 -14.398 -0.484 1 98.75 419 ALA B CA 1
ATOM 7428 C C . ALA B 1 419 ? -3.086 -15.664 0.265 1 98.75 419 ALA B C 1
ATOM 7430 O O . ALA B 1 419 ? -4.109 -16.281 -0.042 1 98.75 419 ALA B O 1
ATOM 7431 N N . ALA B 1 420 ? -2.27 -16.094 1.249 1 98.75 420 ALA B N 1
ATOM 7432 C CA . ALA B 1 420 ? -2.572 -17.266 2.062 1 98.75 420 ALA B CA 1
ATOM 7433 C C . ALA B 1 420 ? -3.904 -17.109 2.791 1 98.75 420 ALA B C 1
ATOM 7435 O O . ALA B 1 420 ? -4.652 -18.078 2.961 1 98.75 420 ALA B O 1
ATOM 7436 N N . VAL B 1 421 ? -4.211 -15.875 3.225 1 98.5 421 VAL B N 1
ATOM 7437 C CA . VAL B 1 421 ? -5.477 -15.594 3.891 1 98.5 421 VAL B CA 1
ATOM 7438 C C . VAL B 1 421 ? -6.641 -15.945 2.965 1 98.5 421 VAL B C 1
ATOM 7440 O O . VAL B 1 421 ? -7.523 -16.719 3.336 1 98.5 421 VAL B O 1
ATOM 7443 N N . GLY B 1 422 ? -6.594 -15.352 1.744 1 98.69 422 GLY B N 1
ATOM 7444 C CA . GLY B 1 422 ? -7.66 -15.602 0.785 1 98.69 422 GLY B CA 1
ATOM 7445 C C . GLY B 1 422 ? -7.77 -17.062 0.38 1 98.69 422 GLY B C 1
ATOM 7446 O O . GLY B 1 422 ? -8.875 -17.594 0.278 1 98.69 422 GLY B O 1
ATOM 7447 N N . LEU B 1 423 ? -6.613 -17.734 0.158 1 98.38 423 LEU B N 1
ATOM 7448 C CA . LEU B 1 423 ? -6.57 -19.141 -0.186 1 98.38 423 LEU B CA 1
ATOM 7449 C C . LEU B 1 423 ? -7.211 -19.984 0.909 1 98.38 423 LEU B C 1
ATOM 7451 O O . LEU B 1 423 ? -8.008 -20.891 0.619 1 98.38 423 LEU B O 1
ATOM 7455 N N . SER B 1 424 ? -6.883 -19.688 2.139 1 98.19 424 SER B N 1
ATOM 7456 C CA . SER B 1 424 ? -7.375 -20.469 3.27 1 98.19 424 SER B CA 1
ATOM 7457 C C . SER B 1 424 ? -8.891 -20.344 3.406 1 98.19 424 SER B C 1
ATOM 7459 O O . SER B 1 424 ? -9.562 -21.328 3.736 1 98.19 424 SER B O 1
ATOM 7461 N N . ILE B 1 425 ? -9.422 -19.156 3.219 1 98.38 425 ILE B N 1
ATOM 7462 C CA . ILE B 1 425 ? -10.859 -18.938 3.332 1 98.38 425 ILE B CA 1
ATOM 7463 C C . ILE B 1 425 ? -11.586 -19.641 2.184 1 98.38 425 ILE B C 1
ATOM 7465 O O . ILE B 1 425 ? -12.617 -20.266 2.393 1 98.38 425 ILE B O 1
ATOM 7469 N N . ALA B 1 426 ? -11.039 -19.484 0.946 1 98.06 426 ALA B N 1
ATOM 7470 C CA . ALA B 1 426 ? -11.594 -20.219 -0.192 1 98.06 426 ALA B CA 1
ATOM 7471 C C . ALA B 1 426 ? -11.602 -21.719 0.066 1 98.06 426 ALA B C 1
ATOM 7473 O O . ALA B 1 426 ? -12.594 -22.391 -0.192 1 98.06 426 ALA B O 1
ATOM 7474 N N . ALA B 1 427 ? -10.5 -22.25 0.573 1 97.25 427 ALA B N 1
ATOM 7475 C CA . ALA B 1 427 ? -10.367 -23.672 0.871 1 97.25 427 ALA B CA 1
ATOM 7476 C C . ALA B 1 427 ? -11.406 -24.125 1.891 1 97.25 427 ALA B C 1
ATOM 7478 O O . ALA B 1 427 ? -12.008 -25.188 1.745 1 97.25 427 ALA B O 1
ATOM 7479 N N . LYS B 1 428 ? -11.57 -23.344 2.91 1 97.25 428 LYS B N 1
ATOM 7480 C CA . LYS B 1 428 ? -12.578 -23.641 3.918 1 97.25 428 LYS B CA 1
ATOM 7481 C C . LYS B 1 428 ? -13.969 -23.734 3.295 1 97.25 428 LYS B C 1
ATOM 7483 O O . LYS B 1 428 ? -14.734 -24.656 3.59 1 97.25 428 LYS B O 1
ATOM 7488 N N . GLU B 1 429 ? -14.281 -22.797 2.438 1 97.31 429 GLU B N 1
ATOM 7489 C CA . GLU B 1 429 ? -15.578 -22.781 1.763 1 97.31 429 GLU B CA 1
ATOM 7490 C C . GLU B 1 429 ? -15.75 -24 0.866 1 97.31 429 GLU B C 1
ATOM 7492 O O . GLU B 1 429 ? -16.859 -24.516 0.726 1 97.31 429 GLU B O 1
ATOM 7497 N N . MET B 1 430 ? -14.641 -24.422 0.287 1 95.06 430 MET B N 1
ATOM 7498 C CA . MET B 1 430 ? -14.688 -25.562 -0.626 1 95.06 430 MET B CA 1
ATOM 7499 C C . MET B 1 430 ? -14.742 -26.875 0.144 1 95.06 430 MET B C 1
ATOM 7501 O O . MET B 1 430 ? -15.328 -27.844 -0.323 1 95.06 430 MET B O 1
ATOM 7505 N N . GLY B 1 431 ? -14.039 -27.016 1.243 1 94.19 431 GLY B N 1
ATOM 7506 C CA . GLY B 1 431 ? -14.25 -28.094 2.203 1 94.19 431 GLY B CA 1
ATOM 7507 C C . GLY B 1 431 ? -13.398 -29.312 1.929 1 94.19 431 GLY B C 1
ATOM 7508 O O . GLY B 1 431 ? -13.57 -30.344 2.562 1 94.19 431 GLY B O 1
ATOM 7509 N N . HIS B 1 432 ? -12.406 -29.203 1.031 1 90.88 432 HIS B N 1
ATOM 7510 C CA . HIS B 1 432 ? -11.664 -30.422 0.725 1 90.88 432 HIS B CA 1
ATOM 7511 C C . HIS B 1 432 ? -10.195 -30.266 1.099 1 90.88 432 HIS B C 1
ATOM 7513 O O . HIS B 1 432 ? -9.422 -31.219 0.965 1 90.88 432 HIS B O 1
ATOM 7519 N N . TYR B 1 433 ? -9.734 -29.156 1.573 1 93.25 433 TYR B N 1
ATOM 7520 C CA . TYR B 1 433 ? -8.367 -28.953 2.029 1 93.25 433 TYR B CA 1
ATOM 7521 C C . TYR B 1 433 ? -8.266 -29.109 3.543 1 93.25 433 TYR B C 1
ATOM 7523 O O . TYR B 1 433 ? -9.219 -28.812 4.27 1 93.25 433 TYR B O 1
ATOM 7531 N N . LYS B 1 434 ? -7.086 -29.578 3.969 1 91.56 434 LYS B N 1
ATOM 7532 C CA . LYS B 1 434 ? -6.883 -29.859 5.387 1 91.56 434 LYS B CA 1
ATOM 7533 C C . LYS B 1 434 ? -6.156 -28.719 6.078 1 91.56 434 LYS B C 1
ATOM 7535 O O . LYS B 1 434 ? -6.508 -28.344 7.199 1 91.56 434 LYS B O 1
ATOM 7540 N N . ARG B 1 435 ? -5.109 -28.266 5.484 1 95.38 435 ARG B N 1
ATOM 7541 C CA . ARG B 1 435 ? -4.344 -27.172 6.074 1 95.38 435 ARG B CA 1
ATOM 7542 C C . ARG B 1 435 ? -3.684 -26.312 4.996 1 95.38 435 ARG B C 1
ATOM 7544 O O . ARG B 1 435 ? -3.584 -26.734 3.84 1 95.38 435 ARG B O 1
ATOM 7551 N N . ILE B 1 436 ? -3.426 -25.078 5.332 1 97.62 436 ILE B N 1
ATOM 7552 C CA . ILE B 1 436 ? -2.662 -24.172 4.477 1 97.62 436 ILE B CA 1
ATOM 7553 C C . ILE B 1 436 ? -1.213 -24.109 4.949 1 97.62 436 ILE B C 1
ATOM 7555 O O . ILE B 1 436 ? -0.95 -24.047 6.152 1 97.62 436 ILE B O 1
ATOM 7559 N N . VAL B 1 437 ? -0.235 -24.281 4.07 1 98.38 437 VAL B N 1
ATOM 7560 C CA . VAL B 1 437 ? 1.19 -24.203 4.371 1 98.38 437 VAL B CA 1
ATOM 7561 C C . VAL B 1 437 ? 1.808 -23 3.648 1 98.38 437 VAL B C 1
ATOM 7563 O O . VAL B 1 437 ? 1.836 -22.953 2.416 1 98.38 437 VAL B O 1
ATOM 7566 N N . LEU B 1 438 ? 2.268 -22.047 4.395 1 98.69 438 LEU B N 1
ATOM 7567 C CA . LEU B 1 438 ? 2.902 -20.844 3.865 1 98.69 438 LEU B CA 1
ATOM 7568 C C . LEU B 1 438 ? 4.414 -20.906 4.055 1 98.69 438 LEU B C 1
ATOM 7570 O O . LEU B 1 438 ? 4.895 -21.125 5.168 1 98.69 438 LEU B O 1
ATOM 7574 N N . PHE B 1 439 ? 5.18 -20.781 2.965 1 98.75 439 PHE B N 1
ATOM 7575 C CA . PHE B 1 439 ? 6.621 -20.547 3.012 1 98.75 439 PHE B CA 1
ATOM 7576 C C . PHE B 1 439 ? 6.957 -19.109 2.633 1 98.75 439 PHE B C 1
ATOM 7578 O O . PHE B 1 439 ? 6.664 -18.672 1.518 1 98.75 439 PHE B O 1
ATOM 7585 N N . THR B 1 440 ? 7.555 -18.375 3.541 1 98.5 440 THR B N 1
ATOM 7586 C CA . THR B 1 440 ? 7.879 -16.984 3.275 1 98.5 440 THR B CA 1
ATOM 7587 C C . THR B 1 440 ? 9.227 -16.609 3.896 1 98.5 440 THR B C 1
ATOM 7589 O O . THR B 1 440 ? 9.711 -17.312 4.789 1 98.5 440 THR B O 1
ATOM 7592 N N . GLY B 1 441 ? 9.891 -15.625 3.322 1 97.88 441 GLY B N 1
ATOM 7593 C CA . GLY B 1 441 ? 11.062 -15.047 3.953 1 97.88 441 GLY B CA 1
ATOM 7594 C C . GLY B 1 441 ? 10.727 -14.008 5.004 1 97.88 441 GLY B C 1
ATOM 7595 O O . GLY B 1 441 ? 9.656 -13.391 4.953 1 97.88 441 GLY B O 1
ATOM 7596 N N . GLU B 1 442 ? 11.695 -13.805 5.938 1 97.69 442 GLU B N 1
ATOM 7597 C CA . GLU B 1 442 ? 11.422 -12.82 6.984 1 97.69 442 GLU B CA 1
ATOM 7598 C C . GLU B 1 442 ? 11.344 -11.414 6.41 1 97.69 442 GLU B C 1
ATOM 7600 O O . GLU B 1 442 ? 10.516 -10.609 6.84 1 97.69 442 GLU B O 1
ATOM 7605 N N . GLY B 1 443 ? 12.219 -11.055 5.488 1 96.69 443 GLY B N 1
ATOM 7606 C CA . GLY B 1 443 ? 12.172 -9.742 4.871 1 96.69 443 GLY B CA 1
ATOM 7607 C C . GLY B 1 443 ? 10.859 -9.453 4.168 1 96.69 443 GLY B C 1
ATOM 7608 O O . GLY B 1 443 ? 10.289 -8.367 4.309 1 96.69 443 GLY B O 1
ATOM 7609 N N . SER B 1 444 ? 10.383 -10.43 3.381 1 97.38 444 SER B N 1
ATOM 7610 C CA . SER B 1 444 ? 9.109 -10.273 2.691 1 97.38 444 SER B CA 1
ATOM 7611 C C . SER B 1 444 ? 7.953 -10.18 3.682 1 97.38 444 SER B C 1
ATOM 7613 O O . SER B 1 444 ? 7.023 -9.398 3.486 1 97.38 444 SER B O 1
ATOM 7615 N N . LEU B 1 445 ? 8.047 -10.945 4.715 1 98.38 445 LEU B N 1
ATOM 7616 C CA . LEU B 1 445 ? 6.965 -10.984 5.695 1 98.38 445 LEU B CA 1
ATOM 7617 C C . LEU B 1 445 ? 6.824 -9.641 6.406 1 98.38 445 LEU B C 1
ATOM 7619 O O . LEU B 1 445 ? 5.723 -9.25 6.805 1 98.38 445 LEU B O 1
ATOM 7623 N N . GLN B 1 446 ? 7.918 -8.93 6.609 1 97.88 446 GLN B N 1
ATOM 7624 C CA . GLN B 1 446 ? 7.871 -7.641 7.281 1 97.88 446 GLN B CA 1
ATOM 7625 C C . GLN B 1 446 ? 6.977 -6.66 6.531 1 97.88 446 GLN B C 1
ATOM 7627 O O . GLN B 1 446 ? 6.457 -5.707 7.121 1 97.88 446 GLN B O 1
ATOM 7632 N N . MET B 1 447 ? 6.73 -6.895 5.293 1 98.06 447 MET B N 1
ATOM 7633 C CA . MET B 1 447 ? 5.91 -6 4.48 1 98.06 447 MET B CA 1
ATOM 7634 C C . MET B 1 447 ? 4.434 -6.148 4.832 1 98.06 447 MET B C 1
ATOM 7636 O O . MET B 1 447 ? 3.668 -5.188 4.73 1 98.06 447 MET B O 1
ATOM 7640 N N . THR B 1 448 ? 4.02 -7.363 5.195 1 98.44 448 THR B N 1
ATOM 7641 C CA . THR B 1 448 ? 2.602 -7.652 5.375 1 98.44 448 THR B CA 1
ATOM 7642 C C . THR B 1 448 ? 2.383 -8.547 6.59 1 98.44 448 THR B C 1
ATOM 7644 O O . THR B 1 448 ? 1.481 -9.391 6.594 1 98.44 448 THR B O 1
ATOM 7647 N N . VAL B 1 449 ? 3.166 -8.445 7.625 1 98.5 449 VAL B N 1
ATOM 7648 C CA . VAL B 1 449 ? 3.141 -9.32 8.789 1 98.5 449 VAL B CA 1
ATOM 7649 C C . VAL B 1 449 ? 1.748 -9.312 9.414 1 98.5 449 VAL B C 1
ATOM 7651 O O . VAL B 1 449 ? 1.31 -10.312 9.984 1 98.5 449 VAL B O 1
ATOM 7654 N N . GLN B 1 450 ? 0.998 -8.266 9.266 1 97.69 450 GLN B N 1
ATOM 7655 C CA . GLN B 1 450 ? -0.34 -8.109 9.828 1 97.69 450 GLN B CA 1
ATOM 7656 C C . GLN B 1 450 ? -1.293 -9.164 9.281 1 97.69 450 GLN B C 1
ATOM 7658 O O . GLN B 1 450 ? -2.293 -9.5 9.922 1 97.69 450 GLN B O 1
ATOM 7663 N N . ALA B 1 451 ? -0.987 -9.703 8.102 1 98.25 451 ALA B N 1
ATOM 7664 C CA . ALA B 1 451 ? -1.835 -10.719 7.473 1 98.25 451 ALA B CA 1
ATOM 7665 C C . ALA B 1 451 ? -1.969 -11.953 8.359 1 98.25 451 ALA B C 1
ATOM 7667 O O . ALA B 1 451 ? -2.994 -12.633 8.336 1 98.25 451 ALA B O 1
ATOM 7668 N N . LEU B 1 452 ? -0.938 -12.242 9.203 1 97.94 452 LEU B N 1
ATOM 7669 C CA . LEU B 1 452 ? -0.947 -13.414 10.07 1 97.94 452 LEU B CA 1
ATOM 7670 C C . LEU B 1 452 ? -2.109 -13.352 11.062 1 97.94 452 LEU B C 1
ATOM 7672 O O . LEU B 1 452 ? -2.637 -14.391 11.469 1 97.94 452 LEU B O 1
ATOM 7676 N N . SER B 1 453 ? -2.52 -12.117 11.414 1 96.81 453 SER B N 1
ATOM 7677 C CA . SER B 1 453 ? -3.602 -11.914 12.375 1 96.81 453 SER B CA 1
ATOM 7678 C C . SER B 1 453 ? -4.926 -12.445 11.836 1 96.81 453 SER B C 1
ATOM 7680 O O . SER B 1 453 ? -5.789 -12.867 12.609 1 96.81 453 SER B O 1
ATOM 7682 N N . ILE B 1 454 ? -5.133 -12.43 10.531 1 95.62 454 ILE B N 1
ATOM 7683 C CA . ILE B 1 454 ? -6.367 -12.906 9.914 1 95.62 454 ILE B CA 1
ATOM 7684 C C . ILE B 1 454 ? -6.199 -14.359 9.469 1 95.62 454 ILE B C 1
ATOM 7686 O O . ILE B 1 454 ? -7.145 -15.148 9.539 1 95.62 454 ILE B O 1
ATOM 7690 N N . LEU B 1 455 ? -4.98 -14.695 9.078 1 96.56 455 LEU B N 1
ATOM 7691 C CA . LEU B 1 455 ? -4.688 -16.062 8.641 1 96.56 455 LEU B CA 1
ATOM 7692 C C . LEU B 1 455 ? -4.973 -17.062 9.758 1 96.56 455 LEU B C 1
ATOM 7694 O O . LEU B 1 455 ? -5.5 -18.141 9.5 1 96.56 455 LEU B O 1
ATOM 7698 N N . SER B 1 456 ? -4.711 -16.688 10.992 1 95.12 456 SER B N 1
ATOM 7699 C CA . SER B 1 456 ? -4.84 -17.594 12.133 1 95.12 456 SER B CA 1
ATOM 7700 C C . SER B 1 456 ? -6.281 -17.641 12.633 1 95.12 456 SER B C 1
ATOM 7702 O O . SER B 1 456 ? -6.629 -18.5 13.453 1 95.12 456 SER B O 1
ATOM 7704 N N . ARG B 1 457 ? -7.098 -16.75 12.094 1 92.56 457 ARG B N 1
ATOM 7705 C CA . ARG B 1 457 ? -8.43 -16.594 12.672 1 92.56 457 ARG B CA 1
ATOM 7706 C C . ARG B 1 457 ? -9.508 -17.062 11.703 1 92.56 457 ARG B C 1
ATOM 7708 O O . ARG B 1 457 ? -10.578 -17.5 12.125 1 92.56 457 ARG B O 1
ATOM 7715 N N . HIS B 1 458 ? -9.078 -16.859 10.445 1 90.69 458 HIS B N 1
ATOM 7716 C CA . HIS B 1 458 ? -10.086 -17.141 9.43 1 90.69 458 HIS B CA 1
ATOM 7717 C C . HIS B 1 458 ? -9.641 -18.266 8.5 1 90.69 458 HIS B C 1
ATOM 7719 O O . HIS B 1 458 ? -8.445 -18.469 8.281 1 90.69 458 HIS B O 1
ATOM 7725 N N . GLY B 1 459 ? -10.422 -19.281 8.258 1 90.75 459 GLY B N 1
ATOM 7726 C CA . GLY B 1 459 ? -10.117 -20.328 7.285 1 90.75 459 GLY B CA 1
ATOM 7727 C C . GLY B 1 459 ? -9.648 -21.625 7.922 1 90.75 459 GLY B C 1
ATOM 7728 O O . GLY B 1 459 ? -10.07 -21.969 9.031 1 90.75 459 GLY B O 1
ATOM 7729 N N . ILE B 1 460 ? -8.82 -22.344 7.125 1 93.75 460 ILE B N 1
ATOM 7730 C CA . ILE B 1 460 ? -8.266 -23.609 7.613 1 93.75 460 ILE B CA 1
ATOM 7731 C C . ILE B 1 460 ? -6.969 -23.328 8.375 1 93.75 460 ILE B C 1
ATOM 7733 O O . ILE B 1 460 ? -6.391 -22.25 8.258 1 93.75 460 ILE B O 1
ATOM 7737 N N . THR B 1 461 ? -6.516 -24.234 9.188 1 95.19 461 THR B N 1
ATOM 7738 C CA . THR B 1 461 ? -5.418 -24.062 10.133 1 95.19 461 THR B CA 1
ATOM 7739 C C . THR B 1 461 ? -4.094 -23.891 9.398 1 95.19 461 THR B C 1
ATOM 7741 O O . THR B 1 461 ? -3.744 -24.703 8.539 1 95.19 461 THR B O 1
ATOM 7744 N N . PRO B 1 462 ? -3.381 -22.875 9.703 1 97.38 462 PRO B N 1
ATOM 7745 C CA . PRO B 1 462 ? -2.148 -22.594 8.961 1 97.38 462 PRO B CA 1
ATOM 7746 C C . PRO B 1 462 ? -0.912 -23.188 9.625 1 97.38 462 PRO B C 1
ATOM 7748 O O . PRO B 1 462 ? -0.855 -23.312 10.852 1 97.38 462 PRO B O 1
ATOM 7751 N N . VAL B 1 463 ? 0.007 -23.594 8.812 1 98.31 463 VAL B N 1
ATOM 7752 C CA . VAL B 1 463 ? 1.403 -23.844 9.164 1 98.31 463 VAL B CA 1
ATOM 7753 C C . VAL B 1 463 ? 2.299 -22.844 8.422 1 98.31 463 VAL B C 1
ATOM 7755 O O . VAL B 1 463 ? 2.438 -22.922 7.199 1 98.31 463 VAL B O 1
ATOM 7758 N N . VAL B 1 464 ? 2.902 -21.953 9.18 1 98.5 464 VAL B N 1
ATOM 7759 C CA . VAL B 1 464 ? 3.709 -20.891 8.594 1 98.5 464 VAL B CA 1
ATOM 7760 C C . VAL B 1 464 ? 5.191 -21.188 8.805 1 98.5 464 VAL B C 1
ATOM 7762 O O . VAL B 1 464 ? 5.648 -21.328 9.938 1 98.5 464 VAL B O 1
ATOM 7765 N N . PHE B 1 465 ? 5.926 -21.281 7.73 1 98.81 465 PHE B N 1
ATOM 7766 C CA . PHE B 1 465 ? 7.383 -21.375 7.77 1 98.81 465 PHE B CA 1
ATOM 7767 C C . PHE B 1 465 ? 8.023 -20.062 7.371 1 98.81 465 PHE B C 1
ATOM 7769 O O . PHE B 1 465 ? 7.812 -19.578 6.254 1 98.81 465 PHE B O 1
ATOM 7776 N N . ILE B 1 466 ? 8.766 -19.484 8.273 1 98.69 466 ILE B N 1
ATOM 7777 C CA . ILE B 1 466 ? 9.5 -18.25 8.023 1 98.69 466 ILE B CA 1
ATOM 7778 C C . ILE B 1 466 ? 10.977 -18.547 7.82 1 98.69 466 ILE B C 1
ATOM 7780 O O . ILE B 1 466 ? 11.664 -18.969 8.758 1 98.69 466 ILE B O 1
ATOM 7784 N N . LEU B 1 467 ? 11.438 -18.391 6.613 1 98.5 467 LEU B N 1
ATOM 7785 C CA . LEU B 1 467 ? 12.859 -18.516 6.344 1 98.5 467 LEU B CA 1
ATOM 7786 C C . LEU B 1 467 ? 13.602 -17.234 6.754 1 98.5 467 LEU B C 1
ATOM 7788 O O . LEU B 1 467 ? 13.555 -16.234 6.047 1 98.5 467 LEU B O 1
ATOM 7792 N N . ASN B 1 468 ? 14.266 -17.312 7.875 1 98.06 468 ASN B N 1
ATOM 7793 C CA . ASN B 1 468 ? 15.039 -16.188 8.383 1 98.06 468 ASN B CA 1
ATOM 7794 C C . ASN B 1 468 ? 16.5 -16.281 7.977 1 98.06 468 ASN B C 1
ATOM 7796 O O . ASN B 1 468 ? 17.297 -16.953 8.633 1 98.06 468 ASN B O 1
ATOM 7800 N N . ASN B 1 469 ? 16.828 -15.633 6.941 1 96.69 469 ASN B N 1
ATOM 7801 C CA . ASN B 1 469 ? 18.219 -15.609 6.461 1 96.69 469 ASN B CA 1
ATOM 7802 C C . ASN B 1 469 ? 18.828 -14.219 6.594 1 96.69 469 ASN B C 1
ATOM 7804 O O . ASN B 1 469 ? 19.688 -13.836 5.797 1 96.69 469 ASN B O 1
ATOM 7808 N N . LYS B 1 470 ? 18.312 -13.391 7.473 1 94.88 470 LYS B N 1
ATOM 7809 C CA . LYS B 1 470 ? 18.875 -12.141 7.961 1 94.88 470 LYS B CA 1
ATOM 7810 C C . LYS B 1 470 ? 18.859 -11.062 6.875 1 94.88 470 LYS B C 1
ATOM 7812 O O . LYS B 1 470 ? 19.812 -10.297 6.727 1 94.88 470 LYS B O 1
ATOM 7817 N N . GLY B 1 471 ? 17.891 -11.047 6.086 1 95.69 471 GLY B N 1
ATOM 7818 C CA . GLY B 1 471 ? 17.734 -9.984 5.109 1 95.69 471 GLY B CA 1
ATOM 7819 C C . GLY B 1 471 ? 17.375 -10.492 3.723 1 95.69 471 GLY B C 1
ATOM 7820 O O . GLY B 1 471 ? 16.719 -11.523 3.584 1 95.69 471 GLY B O 1
ATOM 7821 N N . TYR B 1 472 ? 17.625 -9.672 2.717 1 96.12 472 TYR B N 1
ATOM 7822 C CA . TYR B 1 472 ? 17.281 -9.977 1.332 1 96.12 472 TYR B CA 1
ATOM 7823 C C . TYR B 1 472 ? 18.422 -10.719 0.639 1 96.12 472 TYR B C 1
ATOM 7825 O O . TYR B 1 472 ? 19.188 -10.125 -0.125 1 96.12 472 TYR B O 1
ATOM 7833 N N . THR B 1 473 ? 18.422 -12.016 0.81 1 94.94 473 THR B N 1
ATOM 7834 C CA . THR B 1 473 ? 19.5 -12.852 0.301 1 94.94 473 THR B CA 1
ATOM 7835 C C . THR B 1 473 ? 19.547 -12.812 -1.224 1 94.94 473 THR B C 1
ATOM 7837 O O . THR B 1 473 ? 20.625 -12.703 -1.815 1 94.94 473 THR B O 1
ATOM 7840 N N . VAL B 1 474 ? 18.391 -12.891 -1.838 1 92 474 VAL B N 1
ATOM 7841 C CA . VAL B 1 474 ? 18.359 -12.852 -3.297 1 92 474 VAL B CA 1
ATOM 7842 C C . VAL B 1 474 ? 18.953 -11.531 -3.791 1 92 474 VAL B C 1
ATOM 7844 O O . VAL B 1 474 ? 19.766 -11.523 -4.711 1 92 474 VAL B O 1
ATOM 7847 N N . GLU B 1 475 ? 18.625 -10.422 -3.146 1 92.06 475 GLU B N 1
ATOM 7848 C CA . GLU B 1 475 ? 19.156 -9.117 -3.512 1 92.06 475 GLU B CA 1
ATOM 7849 C C . GLU B 1 475 ? 20.672 -9.07 -3.318 1 92.06 475 GLU B C 1
ATOM 7851 O O . GLU B 1 475 ? 21.375 -8.406 -4.082 1 92.06 475 GLU B O 1
ATOM 7856 N N . ARG B 1 476 ? 21.156 -9.727 -2.262 1 93.75 476 ARG B N 1
ATOM 7857 C CA . ARG B 1 476 ? 22.594 -9.789 -2.01 1 93.75 476 ARG B CA 1
ATOM 7858 C C . ARG B 1 476 ? 23.328 -10.367 -3.213 1 93.75 476 ARG B C 1
ATOM 7860 O O . ARG B 1 476 ? 24.438 -9.914 -3.541 1 93.75 476 ARG B O 1
ATOM 7867 N N . TYR B 1 477 ? 22.703 -11.328 -3.824 1 89.81 477 TYR B N 1
ATOM 7868 C CA . TYR B 1 477 ? 23.359 -11.984 -4.953 1 89.81 477 TYR B CA 1
ATOM 7869 C C . TYR B 1 477 ? 23.203 -11.164 -6.227 1 89.81 477 TYR B C 1
ATOM 7871 O O . TYR B 1 477 ? 23.969 -11.32 -7.176 1 89.81 477 TYR B O 1
ATOM 7879 N N . PHE B 1 478 ? 22.219 -10.25 -6.23 1 86.69 478 PHE B N 1
ATOM 7880 C CA . PHE B 1 478 ? 22.094 -9.336 -7.359 1 86.69 478 PHE B CA 1
ATOM 7881 C C . PHE B 1 478 ? 23.094 -8.18 -7.234 1 86.69 478 PHE B C 1
ATOM 7883 O O . PHE B 1 478 ? 23.734 -7.805 -8.211 1 86.69 478 PHE B O 1
ATOM 7890 N N . ASN B 1 479 ? 23.078 -7.645 -6.02 1 90.38 479 ASN B N 1
ATOM 7891 C CA . ASN B 1 479 ? 23.938 -6.48 -5.82 1 90.38 479 ASN B CA 1
ATOM 7892 C C . ASN B 1 479 ? 24.297 -6.297 -4.352 1 90.38 479 ASN B C 1
ATOM 7894 O O . ASN B 1 479 ? 23.422 -6.113 -3.504 1 90.38 479 ASN B O 1
ATOM 7898 N N . GLY B 1 480 ? 25.547 -6.391 -4.059 1 91.12 480 GLY B N 1
ATOM 7899 C CA . GLY B 1 480 ? 26.047 -5.984 -2.752 1 91.12 480 GLY B CA 1
ATOM 7900 C C . GLY B 1 480 ? 25.844 -7.039 -1.681 1 91.12 480 GLY B C 1
ATOM 7901 O O . GLY B 1 480 ? 24.953 -6.895 -0.826 1 91.12 480 GLY B O 1
ATOM 7902 N N . MET B 1 481 ? 26.672 -7.992 -1.608 1 92.06 481 MET B N 1
ATOM 7903 C CA . MET B 1 481 ? 26.594 -9.078 -0.63 1 92.06 481 MET B CA 1
ATOM 7904 C C . MET B 1 481 ? 26.594 -8.523 0.792 1 92.06 481 MET B C 1
ATOM 7906 O O . MET B 1 481 ? 25.875 -9.031 1.66 1 92.06 481 MET B O 1
ATOM 7910 N N . LYS B 1 482 ? 27.266 -7.391 1.017 1 93.38 482 LYS B N 1
ATOM 7911 C CA . LYS B 1 482 ? 27.422 -6.852 2.365 1 93.38 482 LYS B CA 1
ATOM 7912 C C . LYS B 1 482 ? 26.781 -5.469 2.479 1 93.38 482 LYS B C 1
ATOM 7914 O O . LYS B 1 482 ? 27.016 -4.754 3.457 1 93.38 482 LYS B O 1
ATOM 7919 N N . ALA B 1 483 ? 26.047 -5.059 1.431 1 94.44 483 ALA B N 1
ATOM 7920 C CA . ALA B 1 483 ? 25.422 -3.736 1.457 1 94.44 483 ALA B CA 1
ATOM 7921 C C . ALA B 1 483 ? 24.359 -3.654 2.549 1 94.44 483 ALA B C 1
ATOM 7923 O O . ALA B 1 483 ? 23.562 -4.574 2.713 1 94.44 483 ALA B O 1
ATOM 7924 N N . ALA B 1 484 ? 24.312 -2.553 3.24 1 93.06 484 ALA B N 1
ATOM 7925 C CA . ALA B 1 484 ? 23.438 -2.371 4.395 1 93.06 484 ALA B CA 1
ATOM 7926 C C . ALA B 1 484 ? 21.969 -2.381 3.979 1 93.06 484 ALA B C 1
ATOM 7928 O O . ALA B 1 484 ? 21.094 -2.801 4.75 1 93.06 484 ALA B O 1
ATOM 7929 N N . TYR B 1 485 ? 21.703 -1.942 2.775 1 95 485 TYR B N 1
ATOM 7930 C CA . TYR B 1 485 ? 20.312 -1.868 2.336 1 95 485 TYR B CA 1
ATOM 7931 C C . TYR B 1 485 ? 19.719 -3.262 2.162 1 95 485 TYR B C 1
ATOM 7933 O O . TYR B 1 485 ? 18.5 -3.414 2.018 1 95 485 TYR B O 1
ATOM 7941 N N . ASN B 1 486 ? 20.5 -4.34 2.205 1 95.94 486 ASN B N 1
ATOM 7942 C CA . ASN B 1 486 ? 20.016 -5.715 2.092 1 95.94 486 ASN B CA 1
ATOM 7943 C C . ASN B 1 486 ? 19.688 -6.309 3.459 1 95.94 486 ASN B C 1
ATOM 7945 O O . ASN B 1 486 ? 19.156 -7.414 3.549 1 95.94 486 ASN B O 1
ATOM 7949 N N . ASP B 1 487 ? 19.984 -5.582 4.508 1 94.31 487 ASP B N 1
ATOM 7950 C CA . ASP B 1 487 ? 19.688 -6.035 5.867 1 94.31 487 ASP B CA 1
ATOM 7951 C C . ASP B 1 487 ? 18.312 -5.555 6.324 1 94.31 487 ASP B C 1
ATOM 7953 O O . ASP B 1 487 ? 17.875 -4.469 5.945 1 94.31 487 ASP B O 1
ATOM 7957 N N . VAL B 1 488 ? 17.625 -6.391 7.102 1 94 488 VAL B N 1
ATOM 7958 C CA . VAL B 1 488 ? 16.344 -6 7.711 1 94 488 VAL B CA 1
ATOM 7959 C C . VAL B 1 488 ? 16.453 -6.105 9.227 1 94 488 VAL B C 1
ATOM 7961 O O . VAL B 1 488 ? 17.266 -6.875 9.75 1 94 488 VAL B O 1
ATOM 7964 N N . PRO B 1 489 ? 15.664 -5.305 9.938 1 92.81 489 PRO B N 1
ATOM 7965 C CA . PRO B 1 489 ? 15.672 -5.449 11.398 1 92.81 489 PRO B CA 1
ATOM 7966 C C . PRO B 1 489 ? 15.266 -6.852 11.852 1 92.81 489 PRO B C 1
ATOM 7968 O O . PRO B 1 489 ? 14.352 -7.449 11.266 1 92.81 489 PRO B O 1
ATOM 7971 N N . MET B 1 490 ? 15.984 -7.293 12.859 1 94.31 490 MET B N 1
ATOM 7972 C CA . MET B 1 490 ? 15.641 -8.617 13.375 1 94.31 490 MET B CA 1
ATOM 7973 C C . MET B 1 490 ? 14.508 -8.523 14.391 1 94.31 490 MET B C 1
ATOM 7975 O O . MET B 1 490 ? 14.68 -7.957 15.469 1 94.31 490 MET B O 1
ATOM 7979 N N . TRP B 1 491 ? 13.391 -9.016 14.031 1 97.56 491 TRP B N 1
ATOM 7980 C CA . TRP B 1 491 ? 12.219 -9.078 14.891 1 97.56 491 TRP B CA 1
ATOM 7981 C C . TRP B 1 491 ? 12.148 -10.406 15.633 1 97.56 491 TRP B C 1
ATOM 7983 O O . TRP B 1 491 ? 12.875 -11.344 15.305 1 97.56 491 TRP B O 1
ATOM 7993 N N . ASP B 1 492 ? 11.406 -10.469 16.719 1 97.94 492 ASP B N 1
ATOM 7994 C CA . ASP B 1 492 ? 11 -11.734 17.328 1 97.94 492 ASP B CA 1
ATOM 7995 C C . ASP B 1 492 ? 9.727 -12.266 16.672 1 97.94 492 ASP B C 1
ATOM 7997 O O . ASP B 1 492 ? 8.625 -12.062 17.203 1 97.94 492 ASP B O 1
ATOM 8001 N N . TYR B 1 493 ? 9.922 -13.016 15.625 1 97.88 493 TYR B N 1
ATOM 8002 C CA . TYR B 1 493 ? 8.812 -13.422 14.773 1 97.88 493 TYR B CA 1
ATOM 8003 C C . TYR B 1 493 ? 7.859 -14.344 15.516 1 97.88 493 TYR B C 1
ATOM 8005 O O . TYR B 1 493 ? 6.645 -14.297 15.32 1 97.88 493 TYR B O 1
ATOM 8013 N N . THR B 1 494 ? 8.328 -15.219 16.359 1 97.31 494 THR B N 1
ATOM 8014 C CA . THR B 1 494 ? 7.484 -16.125 17.125 1 97.31 494 THR B CA 1
ATOM 8015 C C . THR B 1 494 ? 6.621 -15.352 18.125 1 97.31 494 THR B C 1
ATOM 8017 O O . THR B 1 494 ? 5.434 -15.648 18.281 1 97.31 494 THR B O 1
ATOM 8020 N N . ALA B 1 495 ? 7.227 -14.32 18.781 1 97.75 495 ALA B N 1
ATOM 8021 C CA . ALA B 1 495 ? 6.461 -13.477 19.703 1 97.75 495 ALA B CA 1
ATOM 8022 C C . ALA B 1 495 ? 5.387 -12.688 18.953 1 97.75 495 ALA B C 1
ATOM 8024 O O . ALA B 1 495 ? 4.273 -12.523 19.469 1 97.75 495 ALA B O 1
ATOM 8025 N N . ILE B 1 496 ? 5.754 -12.219 17.812 1 98.38 496 ILE B N 1
ATOM 8026 C CA . ILE B 1 496 ? 4.809 -11.453 17.016 1 98.38 496 ILE B CA 1
ATOM 8027 C C . ILE B 1 496 ? 3.623 -12.336 16.625 1 98.38 496 ILE B C 1
ATOM 8029 O O . ILE B 1 496 ? 2.467 -11.922 16.75 1 98.38 496 ILE B O 1
ATOM 8033 N N . PHE B 1 497 ? 3.891 -13.57 16.156 1 98.12 497 PHE B N 1
ATOM 8034 C CA . PHE B 1 497 ? 2.828 -14.484 15.75 1 98.12 497 PHE B CA 1
ATOM 8035 C C . PHE B 1 497 ? 1.856 -14.719 16.906 1 98.12 497 PHE B C 1
ATOM 8037 O O . PHE B 1 497 ? 0.639 -14.703 16.703 1 98.12 497 PHE B O 1
ATOM 8044 N N . ARG B 1 498 ? 2.342 -14.891 18.125 1 97.5 498 ARG B N 1
ATOM 8045 C CA . ARG B 1 498 ? 1.511 -15.086 19.312 1 97.5 498 ARG B CA 1
ATOM 8046 C C . ARG B 1 498 ? 0.698 -13.836 19.625 1 97.5 498 ARG B C 1
ATOM 8048 O O . ARG B 1 498 ? -0.492 -13.922 19.938 1 97.5 498 ARG B O 1
ATOM 8055 N N . ALA B 1 499 ? 1.346 -12.695 19.484 1 98.12 499 ALA B N 1
ATOM 8056 C CA . ALA B 1 499 ? 0.734 -11.43 19.875 1 98.12 499 ALA B CA 1
ATOM 8057 C C . ALA B 1 499 ? -0.372 -11.031 18.906 1 98.12 499 ALA B C 1
ATOM 8059 O O . ALA B 1 499 ? -1.267 -10.258 19.266 1 98.12 499 ALA B O 1
ATOM 8060 N N . LEU B 1 500 ? -0.328 -11.539 17.703 1 97.56 500 LEU B N 1
ATOM 8061 C CA . LEU B 1 500 ? -1.324 -11.227 16.688 1 97.56 500 LEU B CA 1
ATOM 8062 C C . LEU B 1 500 ? -2.527 -12.156 16.797 1 97.56 500 LEU B C 1
ATOM 8064 O O . LEU B 1 500 ? -3.566 -11.914 16.188 1 97.56 500 LEU B O 1
ATOM 8068 N N . ALA B 1 501 ? -2.434 -13.195 17.516 1 93.31 501 ALA B N 1
ATOM 8069 C CA . ALA B 1 501 ? -3.465 -14.227 17.594 1 93.31 501 ALA B CA 1
ATOM 8070 C C . ALA B 1 501 ? -3.844 -14.523 19.047 1 93.31 501 ALA B C 1
ATOM 8072 O O . ALA B 1 501 ? -3.865 -15.68 19.453 1 93.31 501 ALA B O 1
ATOM 8073 N N . THR B 1 502 ? -4.215 -13.547 19.75 1 91.25 502 THR B N 1
ATOM 8074 C CA . THR B 1 502 ? -4.422 -13.68 21.188 1 91.25 502 THR B CA 1
ATOM 8075 C C . THR B 1 502 ? -5.699 -14.461 21.484 1 91.25 502 THR B C 1
ATOM 8077 O O . THR B 1 502 ? -5.871 -15 22.578 1 91.25 502 THR B O 1
ATOM 8080 N N . GLU B 1 503 ? -6.531 -14.633 20.484 1 88.75 503 GLU B N 1
ATOM 8081 C CA . GLU B 1 503 ? -7.848 -15.227 20.719 1 88.75 503 GLU B CA 1
ATOM 8082 C C . GLU B 1 503 ? -7.871 -16.688 20.281 1 88.75 503 GLU B C 1
ATOM 8084 O O . GLU B 1 503 ? -8.906 -17.359 20.375 1 88.75 503 GLU B O 1
ATOM 8089 N N . VAL B 1 504 ? -6.801 -17.172 19.766 1 91.69 504 VAL B N 1
ATOM 8090 C CA . VAL B 1 504 ? -6.758 -18.547 19.281 1 91.69 504 VAL B CA 1
ATOM 8091 C C . VAL B 1 504 ? -5.504 -19.234 19.828 1 91.69 504 VAL B C 1
ATOM 8093 O O . VAL B 1 504 ? -4.539 -18.578 20.203 1 91.69 504 VAL B O 1
ATOM 8096 N N . ASP B 1 505 ? -5.574 -20.594 19.828 1 93.62 505 ASP B N 1
ATOM 8097 C CA . ASP B 1 505 ? -4.41 -21.391 20.234 1 93.62 505 ASP B CA 1
ATOM 8098 C C . ASP B 1 505 ? -3.363 -21.422 19.125 1 93.62 505 ASP B C 1
ATOM 8100 O O . ASP B 1 505 ? -3.688 -21.672 17.953 1 93.62 505 ASP B O 1
ATOM 8104 N N . VAL B 1 506 ? -2.186 -21.047 19.5 1 96.25 506 VAL B N 1
ATOM 8105 C CA . VAL B 1 506 ? -1.107 -21.062 18.516 1 96.25 506 VAL B CA 1
ATOM 8106 C C . VAL B 1 506 ? 0.132 -21.719 19.125 1 96.25 506 VAL B C 1
ATOM 8108 O O . VAL B 1 506 ? 0.289 -21.734 20.344 1 96.25 506 VAL B O 1
ATOM 8111 N N . LYS B 1 507 ? 0.98 -22.328 18.359 1 97.38 507 LYS B N 1
ATOM 8112 C CA . LYS B 1 507 ? 2.305 -22.812 18.734 1 97.38 507 LYS B CA 1
ATOM 8113 C C . LYS B 1 507 ? 3.383 -22.219 17.828 1 97.38 507 LYS B C 1
ATOM 8115 O O . LYS B 1 507 ? 3.17 -22.047 16.625 1 97.38 507 LYS B O 1
ATOM 8120 N N . THR B 1 508 ? 4.426 -21.859 18.438 1 98.06 508 THR B N 1
ATOM 8121 C CA . THR B 1 508 ? 5.539 -21.281 17.688 1 98.06 508 THR B CA 1
ATOM 8122 C C . THR B 1 508 ? 6.832 -22.047 17.969 1 98.06 508 THR B C 1
ATOM 8124 O O . THR B 1 508 ? 6.996 -22.625 19.047 1 98.06 508 THR B O 1
ATOM 8127 N N . PHE B 1 509 ? 7.695 -22.125 17 1 98.38 509 PHE B N 1
ATOM 8128 C CA . PHE B 1 509 ? 8.977 -22.828 17.062 1 98.38 509 PHE B CA 1
ATOM 8129 C C . PHE B 1 509 ? 10.078 -22 16.422 1 98.38 509 PHE B C 1
ATOM 8131 O O . PHE B 1 509 ? 9.82 -21.234 15.484 1 98.38 509 PHE B O 1
ATOM 8138 N N . CYS B 1 510 ? 11.211 -22.016 16.922 1 98.12 510 CYS B N 1
ATOM 8139 C CA . CYS B 1 510 ? 12.43 -21.469 16.328 1 98.12 510 CYS B CA 1
ATOM 8140 C C . CYS B 1 510 ? 13.5 -22.547 16.188 1 98.12 510 CYS B C 1
ATOM 8142 O O . CYS B 1 510 ? 13.977 -23.078 17.188 1 98.12 510 CYS B O 1
ATOM 8144 N N . VAL B 1 511 ? 13.844 -22.906 14.961 1 98.06 511 VAL B N 1
ATOM 8145 C CA . VAL B 1 511 ? 14.68 -24.062 14.719 1 98.06 511 VAL B CA 1
ATOM 8146 C C . VAL B 1 511 ? 15.883 -23.672 13.859 1 98.06 511 VAL B C 1
ATOM 8148 O O . VAL B 1 511 ? 15.727 -23.031 12.82 1 98.06 511 VAL B O 1
ATOM 8151 N N . GLY B 1 512 ? 17.062 -24 14.234 1 96.88 512 GLY B N 1
ATOM 8152 C CA . GLY B 1 512 ? 18.266 -23.688 13.492 1 96.88 512 GLY B CA 1
ATOM 8153 C C . GLY B 1 512 ? 19.109 -24.906 13.156 1 96.88 512 GLY B C 1
ATOM 8154 O O . GLY B 1 512 ? 19.984 -24.844 12.297 1 96.88 512 GLY B O 1
ATOM 8155 N N . LYS B 1 513 ? 18.828 -26.031 13.766 1 97.38 513 LYS B N 1
ATOM 8156 C CA . LYS B 1 513 ? 19.578 -27.266 13.547 1 97.38 513 LYS B CA 1
ATOM 8157 C C . LYS B 1 513 ? 18.75 -28.297 12.805 1 97.38 513 LYS B C 1
ATOM 8159 O O . LYS B 1 513 ? 17.547 -28.406 13.031 1 97.38 513 LYS B O 1
ATOM 8164 N N . THR B 1 514 ? 19.438 -29.047 11.992 1 96.75 514 THR B N 1
ATOM 8165 C CA . THR B 1 514 ? 18.781 -30.031 11.133 1 96.75 514 THR B CA 1
ATOM 8166 C C . THR B 1 514 ? 18.078 -31.094 11.969 1 96.75 514 THR B C 1
ATOM 8168 O O . THR B 1 514 ? 16.953 -31.516 11.641 1 96.75 514 THR B O 1
ATOM 8171 N N . LYS B 1 515 ? 18.703 -31.547 13.023 1 96.19 515 LYS B N 1
ATOM 8172 C CA . LYS B 1 515 ? 18.125 -32.562 13.883 1 96.19 515 LYS B CA 1
ATOM 8173 C C . LYS B 1 515 ? 16.812 -32.094 14.492 1 96.19 515 LYS B C 1
ATOM 8175 O O . LYS B 1 515 ? 15.852 -32.875 14.586 1 96.19 515 LYS B O 1
ATOM 8180 N N . ASP B 1 516 ? 16.781 -30.906 14.914 1 97.62 516 ASP B N 1
ATOM 8181 C CA . ASP B 1 516 ? 15.57 -30.328 15.508 1 97.62 516 ASP B CA 1
ATOM 8182 C C . ASP B 1 516 ? 14.461 -30.203 14.477 1 97.62 516 ASP B C 1
ATOM 8184 O O . ASP B 1 516 ? 13.289 -30.438 14.781 1 97.62 516 ASP B O 1
ATOM 8188 N N . LEU B 1 517 ? 14.805 -29.781 13.281 1 97.62 517 LEU B N 1
ATOM 8189 C CA . LEU B 1 517 ? 13.82 -29.656 12.211 1 97.62 517 LEU B CA 1
ATOM 8190 C C . LEU B 1 517 ? 13.219 -31.031 11.875 1 97.62 517 LEU B C 1
ATOM 8192 O O . LEU B 1 517 ? 12 -31.141 11.727 1 97.62 517 LEU B O 1
ATOM 8196 N N . ASP B 1 518 ? 14.078 -31.984 11.688 1 96.44 518 ASP B N 1
ATOM 8197 C CA . ASP B 1 518 ? 13.609 -33.344 11.391 1 96.44 518 ASP B CA 1
ATOM 8198 C C . ASP B 1 518 ? 12.648 -33.844 12.469 1 96.44 518 ASP B C 1
ATOM 8200 O O . ASP B 1 518 ? 11.609 -34.438 12.156 1 96.44 518 ASP B O 1
ATOM 8204 N N . SER B 1 519 ? 13.039 -33.656 13.711 1 97.44 519 SER B N 1
ATOM 8205 C CA . SER B 1 519 ? 12.195 -34.062 14.828 1 97.44 519 SER B CA 1
ATOM 8206 C C . SER B 1 519 ? 10.844 -33.375 14.797 1 97.44 519 SER B C 1
ATOM 8208 O O . SER B 1 519 ? 9.805 -34 15 1 97.44 519 SER B O 1
ATOM 8210 N N . LEU B 1 520 ? 10.852 -32.094 14.531 1 98.12 520 LEU B N 1
ATOM 8211 C CA . LEU B 1 520 ? 9.617 -31.297 14.492 1 98.12 520 LEU B CA 1
ATOM 8212 C C . LEU B 1 520 ? 8.711 -31.766 13.367 1 98.12 520 LEU B C 1
ATOM 8214 O O . LEU B 1 520 ? 7.512 -31.984 13.578 1 98.12 520 LEU B O 1
ATOM 8218 N N . LEU B 1 521 ? 9.211 -31.938 12.164 1 97.56 521 LEU B N 1
ATOM 8219 C CA . LEU B 1 521 ? 8.43 -32.281 10.984 1 97.56 521 LEU B CA 1
ATOM 8220 C C . LEU B 1 521 ? 7.91 -33.719 11.086 1 97.56 521 LEU B C 1
ATOM 8222 O O . LEU B 1 521 ? 6.988 -34.094 10.359 1 97.56 521 LEU B O 1
ATOM 8226 N N . SER B 1 522 ? 8.562 -34.531 11.961 1 96.69 522 SER B N 1
ATOM 8227 C CA . SER B 1 522 ? 8.141 -35.906 12.148 1 96.69 522 SER B CA 1
ATOM 8228 C C . SER B 1 522 ? 7.133 -36.031 13.289 1 96.69 522 SER B C 1
ATOM 8230 O O . SER B 1 522 ? 6.555 -37.094 13.492 1 96.69 522 SER B O 1
ATOM 8232 N N . ASP B 1 523 ? 6.977 -35 14.031 1 97.25 523 ASP B N 1
ATOM 8233 C CA . ASP B 1 523 ? 6.039 -35 15.148 1 97.25 523 ASP B CA 1
ATOM 8234 C C . ASP B 1 523 ? 4.594 -35.062 14.664 1 97.25 523 ASP B C 1
ATOM 8236 O O . ASP B 1 523 ? 4.164 -34.25 13.844 1 97.25 523 ASP B O 1
ATOM 8240 N N . GLU B 1 524 ? 3.822 -35.969 15.203 1 95.56 524 GLU B N 1
ATOM 8241 C CA . GLU B 1 524 ? 2.465 -36.25 14.742 1 95.56 524 GLU B CA 1
ATOM 8242 C C . GLU B 1 524 ? 1.541 -35.062 15.016 1 95.56 524 GLU B C 1
ATOM 8244 O O . GLU B 1 524 ? 0.687 -34.75 14.188 1 95.56 524 GLU B O 1
ATOM 8249 N N . ALA B 1 525 ? 1.69 -34.531 16.125 1 95 525 ALA B N 1
ATOM 8250 C CA . ALA B 1 525 ? 0.851 -33.375 16.484 1 95 525 ALA B CA 1
ATOM 8251 C C . ALA B 1 525 ? 1.115 -32.188 15.547 1 95 525 ALA B C 1
ATOM 8253 O O . ALA B 1 525 ? 0.186 -31.484 15.164 1 95 525 ALA B O 1
ATOM 8254 N N . PHE B 1 526 ? 2.35 -32 15.242 1 96.5 526 PHE B N 1
ATOM 8255 C CA . PHE B 1 526 ? 2.717 -30.938 14.32 1 96.5 526 PHE B CA 1
ATOM 8256 C C . PHE B 1 526 ? 2.125 -31.188 12.938 1 96.5 526 PHE B C 1
ATOM 8258 O O . PHE B 1 526 ? 1.581 -30.281 12.312 1 96.5 526 PHE B O 1
ATOM 8265 N N . GLN B 1 527 ? 2.154 -32.406 12.492 1 95.06 527 GLN B N 1
ATOM 8266 C CA . GLN B 1 527 ? 1.67 -32.781 11.172 1 95.06 527 GLN B CA 1
ATOM 8267 C C . GLN B 1 527 ? 0.155 -32.625 11.07 1 95.06 527 GLN B C 1
ATOM 8269 O O . GLN B 1 527 ? -0.37 -32.25 10.023 1 95.06 527 GLN B O 1
ATOM 8274 N N . LYS B 1 528 ? -0.514 -32.906 12.109 1 90.5 528 LYS B N 1
ATOM 8275 C CA . LYS B 1 528 ? -1.973 -32.844 12.117 1 90.5 528 LYS B CA 1
ATOM 8276 C C . LYS B 1 528 ? -2.469 -31.422 12.031 1 90.5 528 LYS B C 1
ATOM 8278 O O . LYS B 1 528 ? -3.561 -31.156 11.523 1 90.5 528 LYS B O 1
ATOM 8283 N N . ALA B 1 529 ? -1.693 -30.453 12.492 1 88.62 529 ALA B N 1
ATOM 8284 C CA . ALA B 1 529 ? -1.986 -29.016 12.438 1 88.62 529 ALA B CA 1
ATOM 8285 C C . ALA B 1 529 ? -3.363 -28.719 13.023 1 88.62 529 ALA B C 1
ATOM 8287 O O . ALA B 1 529 ? -4.195 -28.078 12.375 1 88.62 529 ALA B O 1
ATOM 8288 N N . GLY B 1 530 ? -3.631 -29.062 14.266 1 90.88 530 GLY B N 1
ATOM 8289 C CA . GLY B 1 530 ? -4.887 -28.781 14.945 1 90.88 530 GLY B CA 1
ATOM 8290 C C . GLY B 1 530 ? -4.977 -27.359 15.469 1 90.88 530 GLY B C 1
ATOM 8291 O O . GLY B 1 530 ? -6.043 -26.906 15.898 1 90.88 530 GLY B O 1
ATOM 8292 N N . TYR B 1 531 ? -3.963 -26.688 15.469 1 94.19 531 TYR B N 1
ATOM 8293 C CA . TYR B 1 531 ? -3.854 -25.281 15.852 1 94.19 531 TYR B CA 1
ATOM 8294 C C . TYR B 1 531 ? -2.908 -24.531 14.922 1 94.19 531 TYR B C 1
ATOM 8296 O O . TYR B 1 531 ? -2.139 -25.156 14.18 1 94.19 531 TYR B O 1
ATOM 8304 N N . ALA B 1 532 ? -3.066 -23.203 14.906 1 96.69 532 ALA B N 1
ATOM 8305 C CA . ALA B 1 532 ? -2.17 -22.391 14.086 1 96.69 532 ALA B CA 1
ATOM 8306 C C . ALA B 1 532 ? -0.722 -22.547 14.547 1 96.69 532 ALA B C 1
ATOM 8308 O O . ALA B 1 532 ? -0.443 -22.531 15.75 1 96.69 532 ALA B O 1
ATOM 8309 N N . GLN B 1 533 ? 0.212 -22.703 13.594 1 97.75 533 GLN B N 1
ATOM 8310 C CA . GLN B 1 533 ? 1.614 -22.953 13.922 1 97.75 533 GLN B CA 1
ATOM 8311 C C . GLN B 1 533 ? 2.531 -22.047 13.102 1 97.75 533 GLN B C 1
ATOM 8313 O O . GLN B 1 533 ? 2.236 -21.734 11.945 1 97.75 533 GLN B O 1
ATOM 8318 N N . CYS B 1 534 ? 3.58 -21.594 13.703 1 98.31 534 CYS B N 1
ATOM 8319 C CA . CYS B 1 534 ? 4.605 -20.797 13.055 1 98.31 534 CYS B CA 1
ATOM 8320 C C . CYS B 1 534 ? 6 -21.312 13.383 1 98.31 534 CYS B C 1
ATOM 8322 O O . CYS B 1 534 ? 6.34 -21.484 14.555 1 98.31 534 CYS B O 1
ATOM 8324 N N . VAL B 1 535 ? 6.789 -21.594 12.375 1 98.75 535 VAL B N 1
ATOM 8325 C CA . VAL B 1 535 ? 8.148 -22.094 12.523 1 98.75 535 VAL B CA 1
ATOM 8326 C C . VAL B 1 535 ? 9.141 -21.094 11.922 1 98.75 535 VAL B C 1
ATOM 8328 O O . VAL B 1 535 ? 9.148 -20.891 10.703 1 98.75 535 VAL B O 1
ATOM 8331 N N . GLU B 1 536 ? 9.914 -20.484 12.742 1 98.62 536 GLU B N 1
ATOM 8332 C CA . GLU B 1 536 ? 11.047 -19.688 12.273 1 98.62 536 GLU B CA 1
ATOM 8333 C C . GLU B 1 536 ? 12.266 -20.578 12 1 98.62 536 GLU B C 1
ATOM 8335 O O . GLU B 1 536 ? 12.773 -21.219 12.914 1 98.62 536 GLU B O 1
ATOM 8340 N N . LEU B 1 537 ? 12.664 -20.609 10.766 1 98.56 537 LEU B N 1
ATOM 8341 C CA . LEU B 1 537 ? 13.836 -21.359 10.344 1 98.56 537 LEU B CA 1
ATOM 8342 C C . LEU B 1 537 ? 15.062 -20.453 10.234 1 98.56 537 LEU B C 1
ATOM 8344 O O . LEU B 1 537 ? 15.062 -19.5 9.453 1 98.56 537 LEU B O 1
ATOM 8348 N N . LEU B 1 538 ? 16.094 -20.781 10.984 1 98.12 538 LEU B N 1
ATOM 8349 C CA . LEU B 1 538 ? 17.312 -19.969 10.961 1 98.12 538 LEU B CA 1
ATOM 8350 C C . LEU B 1 538 ? 18.281 -20.484 9.906 1 98.12 538 LEU B C 1
ATOM 8352 O O . LEU B 1 538 ? 18.75 -21.625 9.977 1 98.12 538 LEU B O 1
ATOM 8356 N N . LEU B 1 539 ? 18.5 -19.688 8.898 1 97.62 539 LEU B N 1
ATOM 8357 C CA . LEU B 1 539 ? 19.422 -20 7.801 1 97.62 539 LEU B CA 1
ATOM 8358 C C . LEU B 1 539 ? 20.547 -18.969 7.727 1 97.62 539 LEU B C 1
ATOM 8360 O O . LEU B 1 539 ? 20.469 -17.906 8.352 1 97.62 539 LEU B O 1
ATOM 8364 N N . GLU B 1 540 ? 21.578 -19.297 7.012 1 96.44 540 GLU B N 1
ATOM 8365 C CA . GLU B 1 540 ? 22.688 -18.359 6.828 1 96.44 540 GLU B CA 1
ATOM 8366 C C . GLU B 1 540 ? 22.344 -17.297 5.785 1 96.44 540 GLU B C 1
ATOM 8368 O O . GLU B 1 540 ? 21.594 -17.562 4.84 1 96.44 540 GLU B O 1
ATOM 8373 N N . ALA B 1 541 ? 22.938 -16.141 5.926 1 95.5 541 ALA B N 1
ATOM 8374 C CA . ALA B 1 541 ? 22.594 -14.969 5.133 1 95.5 541 ALA B CA 1
ATOM 8375 C C . ALA B 1 541 ? 22.906 -15.188 3.656 1 95.5 541 ALA B C 1
ATOM 8377 O O . ALA B 1 541 ? 22.266 -14.609 2.781 1 95.5 541 ALA B O 1
ATOM 8378 N N . ASP B 1 542 ? 23.859 -16.047 3.35 1 94.5 542 ASP B N 1
ATOM 8379 C CA . ASP B 1 542 ? 24.266 -16.25 1.964 1 94.5 542 ASP B CA 1
ATOM 8380 C C . ASP B 1 542 ? 23.812 -17.609 1.436 1 94.5 542 ASP B C 1
ATOM 8382 O O . ASP B 1 542 ? 24.234 -18.031 0.357 1 94.5 542 ASP B O 1
ATOM 8386 N N . ASP B 1 543 ? 22.969 -18.312 2.213 1 94.81 543 ASP B N 1
ATOM 8387 C CA . ASP B 1 543 ? 22.531 -19.641 1.824 1 94.81 543 ASP B CA 1
ATOM 8388 C C . ASP B 1 543 ? 21.484 -19.578 0.72 1 94.81 543 ASP B C 1
ATOM 8390 O O . ASP B 1 543 ? 20.5 -18.844 0.836 1 94.81 543 ASP B O 1
ATOM 8394 N N . LEU B 1 544 ? 21.75 -20.297 -0.392 1 92.62 544 LEU B N 1
ATOM 8395 C CA . LEU B 1 544 ? 20.844 -20.469 -1.517 1 92.62 544 LEU B CA 1
ATOM 8396 C C . LEU B 1 544 ? 20.719 -21.938 -1.896 1 92.62 544 LEU B C 1
ATOM 8398 O O . LEU B 1 544 ? 21.641 -22.734 -1.665 1 92.62 544 LEU B O 1
ATOM 8402 N N . PRO B 1 545 ? 19.516 -22.266 -2.441 1 88.31 545 PRO B N 1
ATOM 8403 C CA . PRO B 1 545 ? 19.5 -23.578 -3.086 1 88.31 545 PRO B CA 1
ATOM 8404 C C . PRO B 1 545 ? 20.594 -23.734 -4.137 1 88.31 545 PRO B C 1
ATOM 8406 O O . PRO B 1 545 ? 20.906 -22.781 -4.855 1 88.31 545 PRO B O 1
ATOM 8409 N N . THR B 1 546 ? 21.156 -24.891 -4.281 1 84.12 546 THR B N 1
ATOM 8410 C CA . THR B 1 546 ? 22.297 -25.172 -5.16 1 84.12 546 THR B CA 1
ATOM 8411 C C . THR B 1 546 ? 21.969 -24.766 -6.594 1 84.12 546 THR B C 1
ATOM 8413 O O . THR B 1 546 ? 22.812 -24.188 -7.285 1 84.12 546 THR B O 1
ATOM 8416 N N . THR B 1 547 ? 20.828 -25 -7.062 1 77.69 547 THR B N 1
ATOM 8417 C CA . THR B 1 547 ? 20.453 -24.688 -8.43 1 77.69 547 THR B CA 1
ATOM 8418 C C . THR B 1 547 ? 20.453 -23.172 -8.664 1 77.69 547 THR B C 1
ATOM 8420 O O . THR B 1 547 ? 20.859 -22.703 -9.727 1 77.69 547 THR B O 1
ATOM 8423 N N . MET B 1 548 ? 20.047 -22.422 -7.664 1 84.12 548 MET B N 1
ATOM 8424 C CA . MET B 1 548 ? 20.047 -20.969 -7.762 1 84.12 548 MET B CA 1
ATOM 8425 C C . MET B 1 548 ? 21.453 -20.406 -7.727 1 84.12 548 MET B C 1
ATOM 8427 O O . MET B 1 548 ? 21.766 -19.453 -8.445 1 84.12 548 MET B O 1
ATOM 8431 N N . ARG B 1 549 ? 22.188 -21 -6.891 1 84.69 549 ARG B N 1
ATOM 8432 C CA . ARG B 1 549 ? 23.578 -20.562 -6.789 1 84.69 549 ARG B CA 1
ATOM 8433 C C . ARG B 1 549 ? 24.297 -20.734 -8.117 1 84.69 549 ARG B C 1
ATOM 8435 O O . ARG B 1 549 ? 25.062 -19.844 -8.539 1 84.69 549 ARG B O 1
ATOM 8442 N N . ALA B 1 550 ? 24.047 -21.828 -8.703 1 77.69 550 ALA B N 1
ATOM 8443 C CA . ALA B 1 550 ? 24.672 -22.109 -9.992 1 77.69 550 ALA B CA 1
ATOM 8444 C C . ALA B 1 550 ? 24.219 -21.109 -11.047 1 77.69 550 ALA B C 1
ATOM 8446 O O . ALA B 1 550 ? 25.016 -20.641 -11.875 1 77.69 550 ALA B O 1
ATOM 8447 N N . PHE B 1 551 ? 23.094 -20.75 -10.938 1 76.81 551 PHE B N 1
ATOM 8448 C CA . PHE B 1 551 ? 22.516 -19.797 -11.875 1 76.81 551 PHE B CA 1
ATOM 8449 C C . PHE B 1 551 ? 23.141 -18.406 -11.688 1 76.81 551 PHE B C 1
ATOM 8451 O O . PHE B 1 551 ? 23.578 -17.797 -12.664 1 76.81 551 PHE B O 1
ATOM 8458 N N . TYR B 1 552 ? 23.203 -17.922 -10.469 1 80.12 552 TYR B N 1
ATOM 8459 C CA . TYR B 1 552 ? 23.75 -16.594 -10.219 1 80.12 552 TYR B CA 1
ATOM 8460 C C . TYR B 1 552 ? 25.219 -16.531 -10.594 1 80.12 552 TYR B C 1
ATOM 8462 O O . TYR B 1 552 ? 25.703 -15.5 -11.062 1 80.12 552 TYR B O 1
ATOM 8470 N N . LYS B 1 553 ? 25.859 -17.641 -10.461 1 76.12 553 LYS B N 1
ATOM 8471 C CA . LYS B 1 553 ? 27.25 -17.719 -10.875 1 76.12 553 LYS B CA 1
ATOM 8472 C C . LYS B 1 553 ? 27.391 -17.609 -12.391 1 76.12 553 LYS B C 1
ATOM 8474 O O . LYS B 1 553 ? 28.328 -16.984 -12.883 1 76.12 553 LYS B O 1
ATOM 8479 N N . SER B 1 554 ? 26.406 -18.078 -13.039 1 68.62 554 SER B N 1
ATOM 8480 C CA . SER B 1 554 ? 26.469 -18.062 -14.5 1 68.62 554 SER B CA 1
ATOM 8481 C C . SER B 1 554 ? 26.141 -16.672 -15.055 1 68.62 554 SER B C 1
ATOM 8483 O O . SER B 1 554 ? 26.641 -16.297 -16.109 1 68.62 554 SER B O 1
ATOM 8485 N N . ILE B 1 555 ? 25.281 -15.961 -14.398 1 65.69 555 ILE B N 1
ATOM 8486 C CA . ILE B 1 555 ? 24.891 -14.641 -14.867 1 65.69 555 ILE B CA 1
ATOM 8487 C C . ILE B 1 555 ? 26 -13.633 -14.578 1 65.69 555 ILE B C 1
ATOM 8489 O O . ILE B 1 555 ? 26.188 -12.664 -15.312 1 65.69 555 ILE B O 1
ATOM 8493 N N . LYS B 1 556 ? 26.797 -13.805 -13.57 1 64.62 556 LYS B N 1
ATOM 8494 C CA . LYS B 1 556 ? 27.891 -12.906 -13.227 1 64.62 556 LYS B CA 1
ATOM 8495 C C . LYS B 1 556 ? 29.094 -13.125 -14.133 1 64.62 556 LYS B C 1
ATOM 8497 O O . LYS B 1 556 ? 29.922 -12.227 -14.312 1 64.62 556 LYS B O 1
ATOM 8502 N N . GLN B 1 557 ? 29.188 -14.273 -14.766 1 47.09 557 GLN B N 1
ATOM 8503 C CA . GLN B 1 557 ? 30.234 -14.547 -15.742 1 47.09 557 GLN B CA 1
ATOM 8504 C C . GLN B 1 557 ? 29.875 -13.953 -17.109 1 47.09 557 GLN B C 1
ATOM 8506 O O . GLN B 1 557 ? 30.766 -13.469 -17.828 1 47.09 557 GLN B O 1
#

InterPro domains:
  IPR011766 Thiamine pyrophosphate enzyme, TPP-binding [PF02775] (399-523)
  IPR012000 Thiamine pyrophosphate enzyme, central domain [PF00205] (200-296)
  IPR012001 Thiamine pyrophosphate enzyme, N-terminal TPP-binding domain [PF02776] (6-113)
  IPR012110 Pyruvate decarboxylase/indolepyruvate decarboxylase-like [PIRSF036565] (2-551)
  IPR012110 Pyruvate decarboxylase/indolepyruvate decarboxylase-like [PTHR43452] (2-550)
  IPR029035 DHS-like NAD/FAD-binding domain superfamily [SSF52467] (169-318)
  IPR029061 Thiamin diphosphate-binding fold [SSF52518] (4-180)
  IPR029061 Thiamin diphosphate-binding fold [SSF52518] (362-549)
  IPR047213 Pyruvate decarboxylase/indolepyruvate decarboxylase-like, pyrimidine-binding domain [cd07038] (8-168)
  IPR047214 Pyruvate decarboxylase/indolepyruvate decarboxylase-like, PP-binding domain [cd02005] (362-549)

Foldseek 3Di:
DDKDFLLLLLLLLCVVLVAAEAEEADDDQCPLSVVNNVVSRHYYDYFPALCLRLLLQQLQCLQSVEGEYEFEAAPRLVRNQLSQQLQAVQLAEYEYEYGDAAPCVLPVPAQDPNDPRPSDRCVRVVVCVVRAQEEEEDPDLACSLVRSLVRVLSCLARSHYYYYYYGSVRSGDMDDPCSPVDDRDNDYDDDDPVLLVVVLVVVVVCLLVWPQEEEEFERAQSCSQALVLVVLQCLLQQHAYEYWLARPQSDACVDQRYAFYAQALLDDPQVLVSQQQTQEYEYERDDDACQRNVHVNDHGYDNRFYWYAHQQWIDGPPDITGDGSNPSSVVSSVVSCVDPSRRPDHDRDDHDDLDDDDFDFWDFLQLVQSLVLVLADAQEEEEEAQDQRSSSVRRRHHHPNYGYHYRGRSRQQLSGLSSLLSNQQSSQVVPRHAEYEYEHEPQSCVVHVLSLLNNQPHGHAYEYEYEYQFFRQVVLLVDPVPDPVRGDDDDPSQVSSCVSHVPFDEEEEEDTTSVVVSVQSPDPVNSNRPHHYYYYYYDHNNGHDPSSVSSSVVVVD/DDKDFLLLLLLLLCVVLVAAEAEEADDDQCPLSVVNNVVSRHYYDYFPALCLRLLLQQLQCLQSVEGEYEFEAAPRLVRNQLSQQLQAVQLAEYEYEYGDAAPCVLPVPAQDPNDPRPSDRCVRVVVCVVRAQEEEEDPDLACSLVRSLVRVLSCLARSHYYYYYYGSVRSGDMDDPCSPVDDRDNDYDDDDPVLLVVVLVVVVVCLLVWPQEEEEFERAQSCSQALVLVVLQCLLQQHAYEYWLARPQSDACVDQRYAFYAQALLDDPQVLVSFQQTQEYEYERDDDACQRNVHVNDHGYDNRFYWYAHQQWIDGPPDITGDGSNPSSVVSSVVSCVDPSRRPDHDRDDHDDLDDDDFDFWDFLQLVQSLVLVLADAQEEEEEAQDQRSSSVRRRHHHPNYGYHYRGRSRQQLSGLSSLLSNQQSSQVVPRHAEYEYEHEPQSCVVPVLSLLNNQPHGHAYEYEYEYQFFRQVVLLVDPVPDPVRGDDDDPSQVSSCVSHVPFDEEEEEDTTSVVVSVQSPDPVNSNRPHHYYYYYYDHNNGHDPSSVSSSVVVVD